Protein AF-A0A7Y1VA68-F1 (afdb_monomer)

Sequence (935 aa):
MNRLILCSLICCSFLTAQAKVLSIEILERDTIVQGRHWGPAGPYELLQGKVFFGTDPENDANVIITDLAFTPTDEDGLVRSSADIVILKPIDQRKSDLAMVEVSNRGGKFIPDIFLNGHGRLEDPNDTWAFGDGLLLRQGVTFIWVGWQFDLPEDTSLLRFHTPIAKYPEGAPITGLVRSDWTVDERTQNLKLGHHRQVGYPAYDPASNIHKLTKRVGRNTPRIEVDDRLWDFGRIEGDQIIQDEHWIHSEPGFEAGMIYELVYHAVDPPVVGLGLAAVRDIISYAKYDSTCLFSVSKGIAVGLSQTGRFLRHFLYQGFNIDESSRQAYDGMLIIIAGAGRGSFNHRFAQPSRDAHRYSAFFYPTDLFPFTGRRIEDKMLRIRGGLLDKAPNHQPKIFYVNTGYEYWGRAASLIHTSPDGAQDIPPLPNERIYHVASAQHYVPSFPPEEPYKADHHLYLGNPLQFKPNLRALFTALYDWVATNTTPPANRFPTITSGELTAIDGLSYPTMPGFERAKVIHEAYRADYGASFTDGIITKQPPRLRDAYVSLAPQVDQLGNEISGIRNVELLVPLASYIPYAIRRGFAGGNGELHLSKGTFIPLSKTPNANDARMAISDLYNDKNDYMLKVRNAAESLVADRFLLKEDIHRVSERASSYWSWIHGKKDILSSDPIEVMTFNIRYDNPKDGVSAWPNRKDFVVALIEGYDPDFLGLQEALHHQCRDVRRGIKGYRWIGVGREDGDKKGEFAPIFYQKKDWELLNSGHFWLSSTPEKPSVGWDAALERIATWGKFKHRDSDKEIFVFNTHFDHRGEQARLESIKLLREKIQSMTAETPFLLMGDFNFDTQSEPYLWITEPRNEFTIVDSKVISENIPQGPPGTFSGFVVTDNLPQRQIDHIFVDKDTQVLTFEIIAKSRDGRYPSDHFPVFTQIVPKWE

Mean predicted aligned error: 13.3 Å

Foldseek 3Di:
DDDDDDDDDPPPPPPPPPFQFPDWDFPDKAWAQNQDQQAPLGTKMKTWTKIKGWAQCPFPLRVLQFLSVQADHDPVNTFIKMKIKMKIFRPPLVLFAEEEEEAADLQHDCCQVQQQVADDDVVHRNPPRSRHNVPVVSNGYMYMYIALDAQHDPDPSGMHIGFAFGAHPPRHKDKDKDKAKDAALDWDFKDFRAFPRTFHFFFDPQVDPVKWKWKDLFLPDDTDTDPPVQKGAADDDPNDTGHGRRMMGGPVTDDFNMMMMMIGMGIGFTSLLVSLVRSQRVQVCLCPPPPDPNHHPAYEYEYAALGLLQVLVSLQSQSLQGSVRDGRHQEYERYANAQWHAQRRFTSGRSSQDDWRRGNRQHRINDDDREQDWDADPVVRDIDHSNPNPVPRDHQYEAEHELASLFTPLNVSHQAHQQRPFGRDHDPSYAYFYAWLAFRDADDPPQDPVQPPDPFKGFGQNDDQSQLVNLVVVQRCCCSVPVPDHFHHWDAGVVVVFKAAQVPADEWQAPPDDGQPGGDWDWPWAQDDCVSSRYRRDVVTDTDDTGDRIGTHADHQQIGDIGDYALCRQLPQWHRHHWDADDPGPGRGSGTDPRIIMIGGFACCDDPSTSHHHPVRRAVDVVRSLVSSLVRQVVCVVSSSGPPVCSVVSSVVSSCVVQVVVVFDDPDLPAWQKEKEEAQAAQDVVVPCLGCVNQLLVVLVVCQVSVGQKYWYWQYAPVSVVSSPVSRDQKDKDWAALQFRHHDHITRIMIGRNVFKDFPDKDKFWLAPGGPGRDDHDPAPHIWMKIKTWIATPRHRAIEIEITIAFGLPDLVSLQSSLVVVLVVCCVPQPPRWYKYWYQSNDFCVRPSNCVQQDDDPQWGKHWLCVQAPDNAEDECAWFQQFQQDPPDDNGHRTTMITTPQKHWHYKYFAPDDDPSTDSHRTTMIMTIISDNTD

Solvent-accessible surface area (backbone atoms only — not comparable to full-atom values): 48440 Å² total; per-residue (Å²): 141,85,88,83,88,81,86,80,83,79,76,81,75,80,77,77,78,88,38,55,54,76,50,72,50,75,76,44,77,42,58,26,46,85,52,48,66,28,69,88,20,37,31,33,32,40,37,34,34,38,37,34,34,41,48,49,49,85,38,84,63,40,61,81,32,25,57,42,86,36,35,76,53,51,98,87,54,24,34,62,35,37,22,32,34,40,36,40,31,39,68,52,50,93,41,26,53,37,31,42,34,40,47,38,51,92,20,42,83,62,59,38,51,48,55,17,60,16,82,47,53,76,90,43,55,60,40,62,45,16,45,42,77,30,61,49,47,38,67,12,44,25,38,37,39,46,20,41,51,62,48,61,55,98,51,93,85,40,32,39,20,49,63,49,58,23,28,44,83,98,70,39,77,37,71,49,71,45,74,33,71,45,68,28,67,57,70,38,44,58,48,63,43,18,58,88,76,33,54,34,72,48,47,46,67,77,87,48,85,77,50,46,47,28,38,26,64,47,88,86,48,74,76,40,77,52,64,74,90,55,45,49,66,7,36,67,59,90,98,40,82,43,86,34,51,43,25,34,22,20,90,89,36,48,58,47,18,30,33,40,38,37,34,34,41,27,58,49,35,50,32,47,21,52,27,58,49,50,61,29,32,55,43,34,25,25,53,69,38,92,83,41,94,70,42,22,79,40,28,30,41,37,16,52,37,68,22,10,7,42,52,47,38,37,38,44,74,23,45,36,36,40,83,85,73,42,64,25,41,48,25,35,45,30,28,50,28,34,27,25,29,42,26,48,56,25,62,72,46,52,65,78,46,59,53,35,77,72,43,45,77,84,52,76,10,47,49,85,49,44,24,59,58,73,45,66,40,79,88,80,70,45,72,40,19,24,43,68,63,30,76,91,40,70,41,38,35,39,42,37,31,30,36,17,20,23,43,50,31,21,28,40,33,43,39,31,38,61,77,54,81,43,72,43,79,76,52,94,52,45,39,46,39,28,36,32,25,20,28,67,55,67,50,70,77,76,76,58,77,96,27,57,78,49,102,64,34,30,63,42,16,56,59,78,56,48,58,36,51,42,21,46,49,52,38,50,48,39,28,63,76,71,65,43,84,55,72,76,72,28,58,56,35,52,90,79,65,31,31,35,51,70,90,72,50,58,62,47,57,47,73,94,66,76,82,72,89,67,66,23,66,41,49,52,62,44,33,44,86,50,39,86,69,22,34,60,77,34,81,81,51,50,77,53,68,60,40,44,46,33,33,69,26,38,35,67,56,37,30,44,73,46,34,49,67,48,52,62,69,72,54,60,64,42,25,36,32,16,53,30,67,33,70,92,50,68,36,52,61,61,35,70,40,86,61,32,6,23,26,32,65,45,45,65,50,82,46,97,70,33,69,38,75,15,46,59,76,76,31,91,46,70,67,55,42,52,53,50,39,49,54,41,41,52,51,32,34,75,64,49,46,28,43,77,87,48,45,60,61,56,46,54,51,53,49,52,51,55,21,57,76,71,75,35,60,68,62,52,86,71,49,59,48,34,39,32,28,33,46,54,52,50,79,38,81,85,52,56,82,68,13,46,93,72,23,52,68,51,43,27,51,52,50,54,75,66,64,43,47,34,35,26,37,16,42,34,30,61,66,53,52,51,52,42,49,66,61,35,76,64,51,48,72,48,62,40,7,34,64,67,68,52,65,41,54,44,20,18,28,41,34,34,35,54,86,52,42,39,80,78,46,72,51,69,36,25,44,36,96,54,32,92,44,71,37,62,10,87,58,28,82,52,51,27,37,37,17,39,35,36,32,29,35,72,62,60,74,48,56,39,37,41,36,16,23,37,48,43,81,71,10,65,64,23,37,40,53,33,48,52,52,50,50,53,50,48,59,74,70,38,72,88,45,37,48,40,38,30,26,40,50,63,47,35,85,86,34,69,44,45,50,58,55,49,45,78,45,90,94,65,32,40,35,52,40,69,79,60,24,74,36,83,65,41,61,54,73,21,27,56,45,78,56,56,79,60,93,80,59,33,70,56,33,28,60,51,48,33,29,45,68,73,40,45,24,56,38,30,35,33,52,83,64,65,59,95,84,34,51,54,26,36,34,37,35,39,38,34,29,34,27,58,57,77,134

Radius of gyration: 32.43 Å; Cα contacts (8 Å, |Δi|>4): 2324; chains: 1; bounding box: 91×82×95 Å

pLDDT: mean 92.03, std 11.43, range [28.41, 98.88]

Nearest PDB structures (foldseek):
  3mpr-assembly1_B  TM=9.170E-01  e=3.471E-31  Bacteroides thetaiotaomicron
  3mpr-assembly2_C  TM=9.017E-01  e=3.874E-31  Bacteroides thetaiotaomicron
  4c1r-assembly4_D  TM=9.034E-01  e=6.715E-31  Bacteroides thetaiotaomicron VPI-5482
  3mpr-assembly2_D  TM=8.991E-01  e=1.450E-30  Bacteroides thetaiotaomicron
  3mpr-assembly1_A  TM=9.048E-01  e=6.062E-30  Bacteroides thetaiotaomicron

Secondary structure (DSSP, 8-state):
------------------SSEEEEEEEEEEEGGGG---GGG--EEEEEEEEEEEE-TTSTTTTTSTTGGGS---TTS-EEEEEEEEEEEESSGGG--EEEEEE-GGG---HHHHHS---S-TTSTT-HHHHTT-TTGGGTPEEEEE---S---S-TTS--EEPPBPB-GGGPBPEEEEEEEEE-SS-EEEEESSSTTSPPPPPSSTT-TT-EEEEESSTTSPPEEPPGGG-EESEEETTEEEP-TTEEEEEEEEPTTPEEEEEEEEES-B-TTHHHHHHHHHHHHHHH-TT-TT--SEEEEEEETHHHHHHHHHHHTTTTB-TTS-BS-SEEEEES-TT---SSSSTT--TT---BTTBSTT-TTS-S--SSS-EEETTTTEEE-TTTT-TTSPPEEEEEEEHHHHHHH-GGGGSB-TTS-SB-PPPTTEEEEEETT--SS---SSPPGGGEEETTEES------HHHHHHHHHHHHHHHHH-PPPPPPB---TTTT-EE-GGG--PPP-TT----S-----EEEE--GGGGGT---SSSPEEEEEP---EE-B-TTS-B-SSB--HHHHS-SEEEES--B--S-SS-TTSBPTT--EEEEPPSS--TT--SPPHHHH-SSHHHHHHHHHHHHHHHHHTTSS-GGGHHHHHHHHHHHHHHHHT-----TTPPEEEEEEE-----GGGGGGSHHHHHHHHHHHHHHH--SEEEEESB-HHHHHHHHHHSTTEEEE--BTTTSSSSS-B--EEEETTTEEEEEEEEEESSS-TTSS---TT-SS--EEEEEEEEETTT--EEEEEEEE--SS-HHHHHHHHHHHHHHHHHHHTTS-EEEEEE-S--TTSHHHHHHHS-BTTB-EEEHHHHBSSPPBS-S-SB-TT---SS------EEEEEETT-EEEEEEE----BTTB-SSSBPPEEEEEE----

Structure (mmCIF, N/CA/C/O backbone):
data_AF-A0A7Y1VA68-F1
#
_entry.id   AF-A0A7Y1VA68-F1
#
loop_
_atom_site.group_PDB
_atom_site.id
_atom_site.type_symbol
_atom_site.label_atom_id
_atom_site.label_alt_id
_atom_site.label_comp_id
_atom_site.label_asym_id
_atom_site.label_entity_id
_atom_site.label_seq_id
_atom_site.pdbx_PDB_ins_code
_atom_site.Cartn_x
_atom_site.Cartn_y
_atom_site.Cartn_z
_atom_site.occupancy
_atom_site.B_iso_or_equiv
_atom_site.auth_seq_id
_atom_site.auth_comp_id
_atom_site.auth_asym_id
_atom_site.auth_atom_id
_atom_site.pdbx_PDB_model_num
ATOM 1 N N . MET A 1 1 ? 60.165 -52.183 3.871 1.00 42.47 1 MET A N 1
ATOM 2 C CA . MET A 1 1 ? 59.950 -51.322 2.687 1.00 42.47 1 MET A CA 1
ATOM 3 C C . MET A 1 1 ? 58.820 -51.926 1.885 1.00 42.47 1 MET A C 1
ATOM 5 O O . MET A 1 1 ? 58.987 -53.068 1.496 1.00 42.47 1 MET A O 1
ATOM 9 N N . ASN A 1 2 ? 57.691 -51.226 1.735 1.00 28.47 2 ASN A N 1
ATOM 10 C CA . ASN A 1 2 ? 56.782 -51.315 0.581 1.00 28.47 2 ASN A CA 1
ATOM 11 C C . ASN A 1 2 ? 55.599 -50.351 0.781 1.00 28.47 2 ASN A C 1
ATOM 13 O O . ASN A 1 2 ? 54.786 -50.527 1.683 1.00 28.47 2 ASN A O 1
ATOM 17 N N . ARG A 1 3 ? 55.548 -49.317 -0.067 1.00 34.25 3 ARG A N 1
ATOM 18 C CA . ARG A 1 3 ? 54.343 -48.549 -0.412 1.00 34.25 3 ARG A CA 1
ATOM 19 C C . ARG A 1 3 ? 53.626 -49.294 -1.542 1.00 34.25 3 ARG A C 1
ATOM 21 O O . ARG A 1 3 ? 54.324 -49.741 -2.445 1.00 34.25 3 ARG A O 1
ATOM 28 N N . LEU A 1 4 ? 52.292 -49.332 -1.542 1.00 30.92 4 LEU A N 1
ATOM 29 C CA . LEU A 1 4 ? 51.440 -49.390 -2.747 1.00 30.92 4 LEU A CA 1
ATOM 30 C C . LEU A 1 4 ? 49.980 -49.106 -2.335 1.00 30.92 4 LEU A C 1
ATOM 32 O O . LEU A 1 4 ? 49.409 -49.849 -1.547 1.00 30.92 4 LEU A O 1
ATOM 36 N N . ILE A 1 5 ? 49.523 -47.867 -2.556 1.00 32.62 5 ILE A N 1
ATOM 37 C CA . ILE A 1 5 ? 48.465 -47.464 -3.512 1.00 32.62 5 ILE A CA 1
ATOM 38 C C . ILE A 1 5 ? 47.108 -48.122 -3.215 1.00 32.62 5 ILE A C 1
ATOM 40 O O . ILE A 1 5 ? 46.845 -49.246 -3.628 1.00 32.62 5 ILE A O 1
ATOM 44 N N . LEU A 1 6 ? 46.231 -47.366 -2.544 1.00 29.30 6 LEU A N 1
ATOM 45 C CA . LEU A 1 6 ? 44.793 -47.621 -2.501 1.00 29.30 6 LEU A CA 1
ATOM 46 C C . LEU A 1 6 ? 44.133 -46.677 -3.518 1.00 29.30 6 LEU A C 1
ATOM 48 O O . LEU A 1 6 ? 44.261 -45.458 -3.407 1.00 29.30 6 LEU A O 1
ATOM 52 N N . CYS A 1 7 ? 43.488 -47.242 -4.537 1.00 29.25 7 CYS A N 1
ATOM 53 C CA . CYS A 1 7 ? 42.703 -46.507 -5.524 1.00 29.25 7 CYS A CA 1
ATOM 54 C C . CYS A 1 7 ? 41.463 -45.891 -4.863 1.00 29.25 7 CYS A C 1
ATOM 56 O O . CYS A 1 7 ? 40.561 -46.617 -4.447 1.00 29.25 7 CYS A O 1
ATOM 58 N N . SER A 1 8 ? 41.392 -44.562 -4.817 1.00 29.42 8 SER A N 1
ATOM 59 C CA . SER A 1 8 ? 40.152 -43.841 -4.528 1.00 29.42 8 SER A CA 1
ATOM 60 C C . SER A 1 8 ? 39.276 -43.835 -5.782 1.00 29.42 8 SER A C 1
ATOM 62 O O . SER A 1 8 ? 39.577 -43.136 -6.748 1.00 29.42 8 SER A O 1
ATOM 64 N N . LEU A 1 9 ? 38.196 -44.620 -5.774 1.00 29.31 9 LEU A N 1
ATOM 65 C CA . LEU A 1 9 ? 37.071 -44.417 -6.685 1.00 29.31 9 LEU A CA 1
ATOM 66 C C . LEU A 1 9 ? 36.399 -43.088 -6.317 1.00 29.31 9 LEU A C 1
ATOM 68 O O . LEU A 1 9 ? 35.719 -42.989 -5.298 1.00 29.31 9 LEU A O 1
ATOM 72 N N . ILE A 1 10 ? 36.592 -42.069 -7.151 1.00 32.19 10 ILE A N 1
ATOM 73 C CA . ILE A 1 10 ? 35.756 -40.870 -7.150 1.00 32.19 10 ILE A CA 1
ATOM 74 C C . ILE A 1 10 ? 34.463 -41.260 -7.870 1.00 32.19 10 ILE A C 1
ATOM 76 O O . ILE A 1 10 ? 34.390 -41.249 -9.097 1.00 32.19 10 ILE A O 1
ATOM 80 N N . CYS A 1 11 ? 33.445 -41.659 -7.108 1.00 28.41 11 CYS A N 1
ATOM 81 C CA . CYS A 1 11 ? 32.073 -41.601 -7.595 1.00 28.41 11 CYS A CA 1
ATOM 82 C C . CYS A 1 11 ? 31.684 -40.122 -7.667 1.00 28.41 11 CYS A C 1
ATOM 84 O O . CYS A 1 11 ? 31.348 -39.523 -6.648 1.00 28.41 11 CYS A O 1
ATOM 86 N N . CYS A 1 12 ? 31.736 -39.534 -8.862 1.00 31.61 12 CYS A N 1
ATOM 87 C CA . CYS A 1 12 ? 31.018 -38.298 -9.151 1.00 31.61 12 CYS A CA 1
ATOM 88 C C . CYS A 1 12 ? 29.518 -38.593 -9.065 1.00 31.61 12 CYS A C 1
ATOM 90 O O . CYS A 1 12 ? 28.886 -39.001 -10.037 1.00 31.61 12 CYS A O 1
ATOM 92 N N . SER A 1 13 ? 28.945 -38.431 -7.878 1.00 30.23 13 SER A N 1
ATOM 93 C CA . SER A 1 13 ? 27.511 -38.241 -7.729 1.00 30.23 13 SER A CA 1
ATOM 94 C C . SER A 1 13 ? 27.167 -36.877 -8.321 1.00 30.23 13 SER A C 1
ATOM 96 O O . SER A 1 13 ? 27.442 -35.850 -7.704 1.00 30.23 13 SER A O 1
ATOM 98 N N . PHE A 1 14 ? 26.595 -36.871 -9.526 1.00 32.62 14 PHE A N 1
ATOM 99 C CA . PHE A 1 14 ? 25.871 -35.720 -10.054 1.00 32.62 14 PHE A CA 1
ATOM 100 C C . PHE A 1 14 ? 24.686 -35.453 -9.120 1.00 32.62 14 PHE A C 1
ATOM 102 O O . PHE A 1 14 ? 23.647 -36.103 -9.211 1.00 32.62 14 PHE A O 1
ATOM 109 N N . LEU A 1 15 ? 24.868 -34.544 -8.164 1.00 33.50 15 LEU A N 1
ATOM 110 C CA . LEU A 1 15 ? 23.763 -33.948 -7.428 1.00 33.50 15 LEU A CA 1
ATOM 111 C C . LEU A 1 15 ? 23.043 -33.026 -8.410 1.00 33.50 15 LEU A C 1
ATOM 113 O O . LEU A 1 15 ? 23.493 -31.919 -8.681 1.00 33.50 15 LEU A O 1
ATOM 117 N N . THR A 1 16 ? 21.948 -33.505 -8.992 1.00 35.66 16 THR A N 1
ATOM 118 C CA . THR A 1 16 ? 21.009 -32.649 -9.715 1.00 35.66 16 THR A CA 1
ATOM 119 C C . THR A 1 16 ? 20.374 -31.699 -8.700 1.00 35.66 16 THR A C 1
ATOM 121 O O . THR A 1 16 ? 19.442 -32.091 -7.998 1.00 35.66 16 THR A O 1
ATOM 124 N N . ALA A 1 17 ? 20.895 -30.477 -8.574 1.00 38.28 17 ALA A N 1
ATOM 125 C CA . ALA A 1 17 ? 20.206 -29.404 -7.864 1.00 38.28 17 ALA A CA 1
ATOM 126 C C . ALA A 1 17 ? 18.922 -29.078 -8.648 1.00 38.28 17 ALA A C 1
ATOM 128 O O . ALA A 1 17 ? 18.972 -28.587 -9.773 1.00 38.28 17 ALA A O 1
ATOM 129 N N . GLN A 1 18 ? 17.772 -29.471 -8.095 1.00 51.03 18 GLN A N 1
ATOM 130 C CA . GLN A 1 18 ? 16.455 -29.466 -8.750 1.00 51.03 18 GLN A CA 1
ATOM 131 C C . GLN A 1 18 ? 15.566 -28.279 -8.320 1.00 51.03 18 GLN A C 1
ATOM 133 O O . GLN A 1 18 ? 14.351 -28.413 -8.156 1.00 51.03 18 GLN A O 1
ATOM 138 N N . ALA A 1 19 ? 16.150 -27.092 -8.185 1.00 52.78 19 ALA A N 1
ATOM 139 C CA . ALA A 1 19 ? 15.462 -25.798 -8.214 1.00 52.78 19 ALA A CA 1
ATOM 140 C C . ALA A 1 19 ? 16.491 -24.770 -8.711 1.00 52.78 19 ALA A C 1
ATOM 142 O O . ALA A 1 19 ? 17.591 -24.748 -8.174 1.00 52.78 19 ALA A O 1
ATOM 143 N N . LYS A 1 20 ? 16.214 -23.945 -9.734 1.00 75.31 20 LYS A N 1
ATOM 144 C CA . LYS A 1 20 ? 17.245 -23.089 -10.375 1.00 75.31 20 LYS A CA 1
ATOM 145 C C . LYS A 1 20 ? 17.707 -21.866 -9.544 1.00 75.31 20 LYS A C 1
ATOM 147 O O . LYS A 1 20 ? 18.245 -20.898 -10.083 1.00 75.31 20 LYS A O 1
ATOM 152 N N . VAL A 1 21 ? 17.588 -21.947 -8.214 1.00 94.81 21 VAL A N 1
ATOM 153 C CA . VAL A 1 21 ? 18.426 -21.219 -7.247 1.00 94.81 21 VAL A CA 1
ATOM 154 C C . VAL A 1 21 ? 19.739 -21.988 -7.090 1.00 94.81 21 VAL A C 1
ATOM 156 O O . VAL A 1 21 ? 19.753 -23.140 -6.679 1.00 94.81 21 VAL A O 1
ATOM 159 N N . LEU A 1 22 ? 20.854 -21.345 -7.412 1.00 94.75 22 LEU A N 1
ATOM 160 C CA . LEU A 1 22 ? 22.187 -21.951 -7.383 1.00 94.75 22 LEU A CA 1
ATOM 161 C C . LEU A 1 22 ? 22.808 -21.884 -5.995 1.00 94.75 22 LEU A C 1
ATOM 163 O O . LEU A 1 22 ? 23.483 -22.807 -5.548 1.00 94.75 22 LEU A O 1
ATOM 167 N N . SER A 1 23 ? 22.615 -20.743 -5.342 1.00 95.00 23 SER A N 1
ATOM 168 C CA . SER A 1 23 ? 23.127 -20.463 -4.014 1.00 95.00 23 SER A CA 1
ATOM 169 C C . SER A 1 23 ? 22.402 -19.264 -3.416 1.00 95.00 23 SER A C 1
ATOM 171 O O . SER A 1 23 ? 21.853 -18.409 -4.120 1.00 95.00 23 SER A O 1
ATOM 173 N N . ILE A 1 24 ? 22.420 -19.205 -2.088 1.00 96.75 24 ILE A N 1
ATOM 174 C CA . ILE A 1 24 ? 22.023 -18.032 -1.320 1.00 96.75 24 ILE A CA 1
ATOM 175 C C . ILE A 1 24 ? 23.200 -17.668 -0.426 1.00 96.75 24 ILE A C 1
ATOM 177 O O . ILE A 1 24 ? 23.672 -18.489 0.360 1.00 96.75 24 ILE A O 1
ATOM 181 N N . GLU A 1 25 ? 23.667 -16.436 -0.558 1.00 97.25 25 GLU A N 1
ATOM 182 C CA . GLU A 1 25 ? 24.686 -15.843 0.293 1.00 97.25 25 GLU A CA 1
ATOM 183 C C . GLU A 1 25 ? 23.988 -14.998 1.358 1.00 97.25 25 GLU A C 1
ATOM 185 O O . GLU A 1 25 ? 23.363 -13.986 1.040 1.00 97.25 25 GLU A O 1
ATOM 190 N N . ILE A 1 26 ? 24.070 -15.426 2.618 1.00 97.44 26 ILE A N 1
ATOM 191 C CA . ILE A 1 26 ? 23.564 -14.654 3.757 1.00 97.44 26 ILE A CA 1
ATOM 192 C C . ILE A 1 26 ? 24.669 -13.706 4.214 1.00 97.44 26 ILE A C 1
ATOM 194 O O . ILE A 1 26 ? 25.735 -14.158 4.631 1.00 97.44 26 ILE A O 1
ATOM 198 N N . LEU A 1 27 ? 24.401 -12.408 4.120 1.00 96.25 27 LEU A N 1
ATOM 199 C CA . LEU A 1 27 ? 25.328 -11.342 4.493 1.00 96.25 27 LEU A CA 1
ATOM 200 C C . LEU A 1 27 ? 25.128 -10.925 5.952 1.00 96.25 27 LEU A C 1
ATOM 202 O O . LEU A 1 27 ? 26.103 -10.725 6.671 1.00 96.25 27 LEU A O 1
ATOM 206 N N . GLU A 1 28 ? 23.872 -10.850 6.393 1.00 95.12 28 GLU A N 1
ATOM 207 C CA . GLU A 1 28 ? 23.491 -10.474 7.756 1.00 95.12 28 GLU A CA 1
ATOM 208 C C . GLU A 1 28 ? 22.447 -11.454 8.299 1.00 95.12 28 GLU A C 1
ATOM 210 O O . GLU A 1 28 ? 21.611 -11.991 7.559 1.00 95.12 28 GLU A O 1
ATOM 215 N N . ARG A 1 29 ? 22.538 -11.727 9.602 1.00 96.19 29 ARG A N 1
ATOM 216 C CA . ARG A 1 29 ? 21.688 -12.673 10.323 1.00 96.19 29 ARG A CA 1
ATOM 217 C C . ARG A 1 29 ? 21.504 -12.186 11.749 1.00 96.19 29 ARG A C 1
ATOM 219 O O . ARG A 1 29 ? 22.420 -12.306 12.561 1.00 96.19 29 ARG A O 1
ATOM 226 N N . ASP A 1 30 ? 20.292 -11.752 12.058 1.00 95.62 30 ASP A N 1
ATOM 227 C CA . ASP A 1 30 ? 19.971 -11.144 13.342 1.00 95.62 30 ASP A CA 1
ATOM 228 C C . ASP A 1 30 ? 18.718 -11.757 13.947 1.00 95.62 30 ASP A C 1
ATOM 230 O O . ASP A 1 30 ? 17.737 -12.045 13.265 1.00 95.62 30 ASP A O 1
ATOM 234 N N . THR A 1 31 ? 18.731 -11.950 15.263 1.00 96.12 31 THR A N 1
ATOM 235 C CA . THR A 1 31 ? 17.505 -12.278 15.995 1.00 96.12 31 THR A CA 1
ATOM 236 C C . THR A 1 31 ? 16.704 -10.998 16.195 1.00 96.12 31 THR A C 1
ATOM 238 O O . THR A 1 31 ? 17.247 -10.013 16.693 1.00 96.12 31 THR A O 1
ATOM 241 N N . ILE A 1 32 ? 15.416 -11.006 15.845 1.00 92.25 32 ILE A N 1
ATOM 242 C CA . ILE A 1 32 ? 14.604 -9.790 15.937 1.00 92.25 32 ILE A CA 1
ATOM 243 C C . ILE A 1 32 ? 14.119 -9.524 17.364 1.00 92.25 32 ILE A C 1
ATOM 245 O O . ILE A 1 32 ? 13.859 -10.456 18.132 1.00 92.25 32 ILE A O 1
ATOM 249 N N . VAL A 1 33 ? 13.954 -8.244 17.699 1.00 87.50 33 VAL A N 1
ATOM 250 C CA . VAL A 1 33 ? 13.398 -7.744 18.966 1.00 87.50 33 VAL A CA 1
ATOM 251 C C . VAL A 1 33 ? 14.018 -8.471 20.166 1.00 87.50 33 VAL A C 1
ATOM 253 O O . VAL A 1 33 ? 13.318 -9.010 21.022 1.00 87.50 33 VAL A O 1
ATOM 256 N N . GLN A 1 34 ? 15.350 -8.564 20.178 1.00 86.12 34 GLN A N 1
ATOM 257 C CA . GLN A 1 34 ? 16.145 -9.187 21.243 1.00 86.12 34 GLN A CA 1
ATOM 258 C C . GLN A 1 34 ? 15.700 -10.618 21.612 1.00 86.12 34 GLN A C 1
ATOM 260 O O . GLN A 1 34 ? 15.771 -11.030 22.768 1.00 86.12 34 GLN A O 1
ATOM 265 N N . GLY A 1 35 ? 15.210 -11.394 20.639 1.00 88.88 35 GLY A N 1
ATOM 266 C CA . GLY A 1 35 ? 14.766 -12.773 20.869 1.00 88.88 35 GLY A CA 1
ATOM 267 C C . GLY A 1 35 ? 13.363 -12.894 21.451 1.00 88.88 35 GLY A C 1
ATOM 268 O O . GLY A 1 35 ? 13.018 -13.944 21.995 1.00 88.88 35 GLY A O 1
ATOM 269 N N . ARG A 1 36 ? 12.531 -11.853 21.323 1.00 89.56 36 ARG A N 1
ATOM 270 C CA . ARG A 1 36 ? 11.121 -11.894 21.727 1.00 89.56 36 ARG A CA 1
ATOM 271 C C . ARG A 1 36 ? 10.410 -13.115 21.140 1.00 89.56 36 ARG A C 1
ATOM 273 O O . ARG A 1 36 ? 10.477 -13.392 19.944 1.00 89.56 36 ARG A O 1
ATOM 280 N N . HIS A 1 37 ? 9.660 -13.808 21.992 1.00 93.00 37 HIS A N 1
ATOM 281 C CA . HIS A 1 37 ? 8.816 -14.926 21.585 1.00 93.00 37 HIS A CA 1
ATOM 282 C C . HIS A 1 37 ? 7.481 -14.444 21.003 1.00 93.00 37 HIS A C 1
ATOM 284 O O . HIS A 1 37 ? 6.760 -13.666 21.631 1.00 93.00 37 HIS A O 1
ATOM 290 N N . TRP A 1 38 ? 7.106 -14.988 19.844 1.00 92.44 38 TRP A N 1
ATOM 291 C CA . TRP A 1 38 ? 5.837 -14.710 19.171 1.00 92.44 38 TRP A CA 1
ATOM 292 C C . TRP A 1 38 ? 4.893 -15.906 19.284 1.00 92.44 38 TRP A C 1
ATOM 294 O O . TRP A 1 38 ? 4.797 -16.749 18.393 1.00 92.44 38 TRP A O 1
ATOM 304 N N . GLY A 1 39 ? 4.195 -16.001 20.418 1.00 91.25 39 GLY A N 1
ATOM 305 C CA . GLY A 1 39 ? 3.275 -17.109 20.684 1.00 91.25 39 GLY A CA 1
ATOM 306 C C . GLY A 1 39 ? 3.947 -18.487 20.508 1.00 91.25 39 GLY A C 1
ATOM 307 O O . GLY A 1 39 ? 5.096 -18.661 20.922 1.00 91.25 39 GLY A O 1
ATOM 308 N N . PRO A 1 40 ? 3.270 -19.479 19.897 1.00 92.19 40 PRO A N 1
ATOM 309 C CA . PRO A 1 40 ? 3.811 -20.832 19.731 1.00 92.19 40 PRO A CA 1
ATOM 310 C C . PRO A 1 40 ? 4.926 -20.945 18.677 1.00 92.19 40 PRO A C 1
ATOM 312 O O . PRO A 1 40 ? 5.598 -21.981 18.629 1.00 92.19 40 PRO A O 1
ATOM 315 N N . ALA A 1 41 ? 5.119 -19.919 17.840 1.00 95.31 41 ALA A N 1
ATOM 316 C CA . ALA A 1 41 ? 6.168 -19.889 16.823 1.00 95.31 41 ALA A CA 1
ATOM 317 C C . ALA A 1 41 ? 7.564 -19.632 17.418 1.00 95.31 41 ALA A C 1
ATOM 319 O O . ALA A 1 41 ? 8.562 -20.028 16.822 1.00 95.31 41 ALA A O 1
ATOM 320 N N . GLY A 1 42 ? 7.632 -19.040 18.617 1.00 96.25 42 GLY A N 1
ATOM 321 C CA . GLY A 1 42 ? 8.891 -18.741 19.297 1.00 96.25 42 GLY A CA 1
ATOM 322 C C . GLY A 1 42 ? 9.603 -17.505 18.728 1.00 96.25 42 GLY A C 1
ATOM 323 O O . GLY A 1 42 ? 8.937 -16.619 18.183 1.00 96.25 42 GLY A O 1
ATOM 324 N N . PRO A 1 43 ? 10.928 -17.391 18.919 1.00 97.25 43 PRO A N 1
ATOM 325 C CA . PRO A 1 43 ? 11.717 -16.277 18.404 1.00 97.25 43 PRO A CA 1
ATOM 326 C C . PRO A 1 43 ? 11.922 -16.374 16.889 1.00 97.25 43 PRO A C 1
ATOM 328 O O . PRO A 1 43 ? 11.885 -17.460 16.302 1.00 97.25 43 PRO A O 1
ATOM 331 N N . TYR A 1 44 ? 12.162 -15.222 16.271 1.00 97.75 44 TYR A N 1
ATOM 332 C CA . TYR A 1 44 ? 12.385 -15.072 14.835 1.00 97.75 44 TYR A CA 1
ATOM 333 C C . TYR A 1 44 ? 13.775 -14.514 14.548 1.00 97.75 44 TYR A C 1
ATOM 335 O O . TYR A 1 44 ? 14.355 -13.800 15.366 1.00 97.75 44 TYR A O 1
ATOM 343 N N . GLU A 1 45 ? 14.265 -14.802 13.351 1.00 96.81 45 GLU A N 1
ATOM 344 C CA . GLU A 1 45 ? 15.479 -14.222 12.794 1.00 96.81 45 GLU A CA 1
ATOM 345 C C . GLU A 1 45 ? 15.214 -13.566 11.437 1.00 96.81 45 GLU A C 1
ATOM 347 O O . GLU A 1 45 ? 14.401 -14.053 10.643 1.00 96.81 45 GLU A O 1
ATOM 352 N N . LEU A 1 46 ? 15.909 -12.457 11.198 1.00 96.44 46 LEU A N 1
ATOM 353 C CA . LEU A 1 46 ? 15.971 -11.727 9.943 1.00 96.44 46 LEU A CA 1
ATOM 354 C C . LEU A 1 46 ? 17.278 -12.098 9.235 1.00 96.44 46 LEU A C 1
ATOM 356 O O . LEU A 1 46 ? 18.357 -11.995 9.813 1.00 96.44 46 LEU A O 1
ATOM 360 N N . LEU A 1 47 ? 17.171 -12.552 7.990 1.00 96.25 47 LEU A N 1
ATOM 361 C CA . LEU A 1 47 ? 18.292 -12.886 7.121 1.00 96.25 47 LEU A CA 1
ATOM 362 C C . LEU A 1 47 ? 18.294 -11.918 5.942 1.00 96.25 47 LEU A C 1
ATOM 364 O O . LEU A 1 47 ? 17.280 -11.793 5.253 1.00 96.25 47 LEU A O 1
ATOM 368 N N . GLN A 1 48 ? 19.425 -11.274 5.678 1.00 95.56 48 GLN A N 1
ATOM 369 C CA . GLN A 1 48 ? 19.597 -10.380 4.532 1.00 95.56 48 GLN A CA 1
ATOM 370 C C . GLN A 1 48 ? 20.766 -10.867 3.689 1.00 95.56 48 GLN A C 1
ATOM 372 O O . GLN A 1 48 ? 21.796 -11.296 4.214 1.00 95.56 48 GLN A O 1
ATOM 377 N N . GLY A 1 49 ? 20.612 -10.838 2.371 1.00 96.00 49 GLY A N 1
ATOM 378 C CA . GLY A 1 49 ? 21.644 -11.372 1.501 1.00 96.00 49 GLY A CA 1
ATOM 379 C C . GLY A 1 49 ? 21.323 -11.297 0.022 1.00 96.00 49 GLY A C 1
ATOM 380 O O . GLY A 1 49 ? 20.523 -10.473 -0.424 1.00 96.00 49 GLY A O 1
ATOM 381 N N . LYS A 1 50 ? 21.959 -12.190 -0.736 1.00 97.69 50 LYS A N 1
ATOM 382 C CA . LYS A 1 50 ? 21.797 -12.315 -2.184 1.00 97.69 50 LYS A CA 1
ATOM 383 C C . LYS A 1 50 ? 21.441 -13.738 -2.571 1.00 97.69 50 LYS A C 1
ATOM 385 O O . LYS A 1 50 ? 21.976 -14.699 -2.025 1.00 97.69 50 LYS A O 1
ATOM 390 N N . VAL A 1 51 ? 20.556 -13.869 -3.547 1.00 97.75 51 VAL A N 1
ATOM 391 C CA . VAL A 1 51 ? 20.234 -15.141 -4.196 1.00 97.75 51 VAL A CA 1
ATOM 392 C C . VAL A 1 51 ? 20.766 -15.129 -5.624 1.00 97.75 51 VAL A C 1
ATOM 394 O O . VAL A 1 51 ? 20.622 -14.136 -6.339 1.00 97.75 51 VAL A O 1
ATOM 397 N N . PHE A 1 52 ? 21.388 -16.231 -6.034 1.00 98.19 52 PHE A N 1
ATOM 398 C CA . PHE A 1 52 ? 21.923 -16.427 -7.378 1.00 98.19 52 PHE A CA 1
ATOM 399 C C . PHE A 1 52 ? 21.090 -17.471 -8.114 1.00 98.19 52 PHE A C 1
ATOM 401 O O . PHE A 1 52 ? 20.849 -18.561 -7.598 1.00 98.19 52 PHE A O 1
ATOM 408 N N . PHE A 1 53 ? 20.672 -17.143 -9.332 1.00 97.62 53 PHE A N 1
ATOM 409 C CA . PHE A 1 53 ? 19.845 -17.993 -10.183 1.00 97.62 53 PHE A CA 1
ATOM 410 C C . PHE A 1 53 ? 20.622 -18.430 -11.422 1.00 97.62 53 PHE A C 1
ATOM 412 O O . PHE A 1 53 ? 21.475 -17.694 -11.928 1.00 97.62 53 PHE A O 1
ATOM 419 N N . GLY A 1 54 ? 20.304 -19.616 -11.932 1.00 97.00 54 GLY A N 1
ATOM 420 C CA . GLY A 1 54 ? 20.815 -20.108 -13.206 1.00 97.00 54 GLY A CA 1
ATOM 421 C C . GLY A 1 54 ? 19.659 -20.615 -14.038 1.00 97.00 54 GLY A C 1
ATOM 422 O O . GLY A 1 54 ? 19.194 -21.712 -13.795 1.00 97.00 54 GLY A O 1
ATOM 423 N N . THR A 1 55 ? 19.193 -19.822 -14.996 1.00 97.00 55 THR A N 1
ATOM 424 C CA . THR A 1 55 ? 18.002 -20.116 -15.800 1.00 97.00 55 THR A CA 1
ATOM 425 C C . THR A 1 55 ? 18.410 -20.835 -17.078 1.00 97.00 55 THR A C 1
ATOM 427 O O . THR A 1 55 ? 19.139 -20.265 -17.883 1.00 97.00 55 THR A O 1
ATOM 430 N N . ASP A 1 56 ? 17.940 -22.065 -17.293 1.00 96.00 56 ASP A N 1
ATOM 431 C CA . ASP A 1 56 ? 18.179 -22.741 -18.582 1.00 96.00 56 ASP A CA 1
ATOM 432 C C . ASP A 1 56 ? 17.177 -22.235 -19.648 1.00 96.00 56 ASP A C 1
ATOM 434 O O . ASP A 1 56 ? 15.962 -22.293 -19.397 1.00 96.00 56 ASP A O 1
ATOM 438 N N . PRO A 1 57 ? 17.671 -21.692 -20.781 1.00 95.69 57 PRO A N 1
ATOM 439 C CA . PRO A 1 57 ? 16.865 -21.018 -21.799 1.00 95.69 57 PRO A CA 1
ATOM 440 C C . PRO A 1 57 ? 16.001 -21.964 -22.643 1.00 95.69 57 PRO A C 1
ATOM 442 O O . PRO A 1 57 ? 15.019 -21.510 -23.226 1.00 95.69 57 PRO A O 1
ATOM 445 N N . GLU A 1 58 ? 16.328 -23.256 -22.679 1.00 95.44 58 GLU A N 1
ATOM 446 C CA . GLU A 1 58 ? 15.629 -24.270 -23.477 1.00 95.44 58 GLU A CA 1
ATOM 447 C C . GLU A 1 58 ? 14.508 -24.962 -22.685 1.00 95.44 58 GLU A C 1
ATOM 449 O O . GLU A 1 58 ? 13.722 -25.728 -23.241 1.00 95.44 58 GLU A O 1
ATOM 454 N N . ASN A 1 59 ? 14.401 -24.701 -21.378 1.00 95.81 59 ASN A N 1
ATOM 455 C CA . ASN A 1 59 ? 13.344 -25.273 -20.553 1.00 95.81 59 ASN A CA 1
ATOM 456 C C . ASN A 1 59 ? 11.960 -24.722 -20.928 1.00 95.81 59 ASN A C 1
ATOM 458 O O . ASN A 1 59 ? 11.760 -23.506 -20.957 1.00 95.81 59 ASN A O 1
ATOM 462 N N . ASP A 1 60 ? 10.969 -25.606 -21.070 1.00 94.69 60 ASP A N 1
ATOM 463 C CA . ASP A 1 60 ? 9.577 -25.253 -21.390 1.00 94.69 60 ASP A CA 1
ATOM 464 C C . ASP A 1 60 ? 8.963 -24.191 -20.455 1.00 94.69 60 ASP A C 1
ATOM 466 O O . ASP A 1 60 ? 8.122 -23.396 -20.881 1.00 94.69 60 ASP A O 1
ATOM 470 N N . ALA A 1 61 ? 9.377 -24.133 -19.183 1.00 94.75 61 ALA A N 1
ATOM 471 C CA . ALA A 1 61 ? 8.901 -23.129 -18.230 1.00 94.75 61 ALA A CA 1
ATOM 472 C C . ALA A 1 61 ? 9.505 -21.728 -18.462 1.00 94.75 61 ALA A C 1
ATOM 474 O O . ALA A 1 61 ? 9.002 -20.746 -17.915 1.00 94.75 61 ALA A O 1
ATOM 475 N N . ASN A 1 62 ? 10.573 -21.622 -19.259 1.00 96.81 62 ASN A N 1
ATOM 476 C CA . ASN A 1 62 ? 11.351 -20.400 -19.467 1.00 96.81 62 ASN A CA 1
ATOM 477 C C . ASN A 1 62 ? 11.329 -19.879 -20.900 1.00 96.81 62 ASN A C 1
ATOM 479 O O . ASN A 1 62 ? 11.555 -18.687 -21.082 1.00 96.81 62 ASN A O 1
ATOM 483 N N . VAL A 1 63 ? 11.009 -20.702 -21.906 1.00 95.25 63 VAL A N 1
ATOM 484 C CA . VAL A 1 63 ? 10.964 -20.271 -23.322 1.00 95.25 63 VAL A CA 1
ATOM 485 C C . VAL A 1 63 ? 10.019 -19.087 -23.579 1.00 95.25 63 VAL A C 1
ATOM 487 O O . VAL A 1 63 ? 10.123 -18.404 -24.593 1.00 95.25 63 VAL A O 1
ATOM 490 N N . ILE A 1 64 ? 9.087 -18.818 -22.657 1.00 96.00 64 ILE A N 1
ATOM 491 C CA . ILE A 1 64 ? 8.190 -17.655 -22.700 1.00 96.00 64 ILE A CA 1
ATOM 492 C C . ILE A 1 64 ? 8.880 -16.333 -22.316 1.00 96.00 64 ILE A C 1
ATOM 494 O O . ILE A 1 64 ? 8.299 -15.260 -22.495 1.00 96.00 64 ILE A O 1
ATOM 498 N N . ILE A 1 65 ? 10.080 -16.377 -21.735 1.00 98.00 65 ILE A N 1
ATOM 499 C CA . ILE A 1 65 ? 10.851 -15.200 -21.327 1.00 98.00 65 ILE A CA 1
ATOM 500 C C . ILE A 1 65 ? 11.445 -14.557 -22.579 1.00 98.00 65 ILE A C 1
ATOM 502 O O . ILE A 1 65 ? 12.287 -15.131 -23.268 1.00 98.00 65 ILE A O 1
ATOM 506 N N . THR A 1 66 ? 10.997 -13.336 -22.858 1.00 97.81 66 THR A N 1
ATOM 507 C CA . THR A 1 66 ? 11.437 -12.565 -24.021 1.00 97.81 66 THR A CA 1
ATOM 508 C C . THR A 1 66 ? 12.939 -12.326 -23.941 1.00 97.81 66 THR A C 1
ATOM 510 O O . THR A 1 66 ? 13.450 -11.958 -22.886 1.00 97.81 66 THR A O 1
ATOM 513 N N . ASP A 1 67 ? 13.623 -12.502 -25.069 1.00 97.06 67 ASP A N 1
ATOM 514 C CA . ASP A 1 67 ? 15.064 -12.303 -25.246 1.00 97.06 67 ASP A CA 1
ATOM 515 C C . ASP A 1 67 ? 15.993 -13.269 -24.483 1.00 97.06 67 ASP A C 1
ATOM 517 O O . ASP A 1 67 ? 17.213 -13.180 -24.627 1.00 97.06 67 ASP A O 1
ATOM 521 N N . LEU A 1 68 ? 15.458 -14.254 -23.750 1.00 96.50 68 LEU A N 1
ATOM 522 C CA . LEU A 1 68 ? 16.281 -15.204 -22.994 1.00 96.50 68 LEU A CA 1
ATOM 523 C C . LEU A 1 68 ? 17.218 -16.024 -23.896 1.00 96.50 68 LEU A C 1
ATOM 525 O O . LEU A 1 68 ? 18.398 -16.158 -23.588 1.00 96.50 68 LEU A O 1
ATOM 529 N N . ALA A 1 69 ? 16.727 -16.486 -25.049 1.00 94.25 69 ALA A N 1
ATOM 530 C CA . ALA A 1 69 ? 17.515 -17.241 -26.030 1.00 94.25 69 ALA A CA 1
ATOM 531 C C . ALA A 1 69 ? 18.669 -16.434 -26.667 1.00 94.25 69 ALA A C 1
ATOM 533 O O . ALA A 1 69 ? 19.566 -17.002 -27.282 1.00 94.25 69 ALA A O 1
ATOM 534 N N . PHE A 1 70 ? 18.658 -15.105 -26.528 1.00 95.06 70 PHE A N 1
ATOM 535 C CA . PHE A 1 70 ? 19.724 -14.211 -26.991 1.00 95.06 70 PHE A CA 1
ATOM 536 C C . PHE A 1 70 ? 20.712 -13.863 -25.868 1.00 95.06 70 PHE A C 1
ATOM 538 O O . PHE A 1 70 ? 21.481 -12.912 -25.974 1.00 95.06 70 PHE A O 1
ATOM 545 N N . THR A 1 71 ? 20.678 -14.577 -24.747 1.00 93.94 71 THR A N 1
ATOM 546 C CA . THR A 1 71 ? 21.509 -14.255 -23.586 1.00 93.94 71 THR A CA 1
ATOM 547 C C . THR A 1 71 ? 22.644 -15.264 -23.456 1.00 93.94 71 THR A C 1
ATOM 549 O O . THR A 1 71 ? 22.383 -16.463 -23.541 1.00 93.94 71 THR A O 1
ATOM 552 N N . PRO A 1 72 ? 23.900 -14.821 -23.245 1.00 89.88 72 PRO A N 1
ATOM 553 C CA . PRO A 1 72 ? 25.013 -15.738 -23.044 1.00 89.88 72 PRO A CA 1
ATOM 554 C C . PRO A 1 72 ? 24.751 -16.705 -21.888 1.00 89.88 72 PRO A C 1
ATOM 556 O O . PRO A 1 72 ? 24.387 -16.289 -20.785 1.00 89.88 72 PRO A O 1
ATOM 559 N N . THR A 1 73 ? 24.972 -17.988 -22.151 1.00 92.81 73 THR A N 1
ATOM 560 C CA . THR A 1 73 ? 24.997 -19.039 -21.136 1.00 92.81 73 THR A CA 1
ATOM 561 C C . THR A 1 73 ? 26.428 -19.297 -20.691 1.00 92.81 73 THR A C 1
ATOM 563 O O . THR A 1 73 ? 27.380 -19.023 -21.425 1.00 92.81 73 THR A O 1
ATOM 566 N N . ASP A 1 74 ? 26.592 -19.854 -19.502 1.00 92.88 74 ASP A N 1
ATOM 567 C CA . ASP A 1 74 ? 27.892 -20.319 -19.032 1.00 92.88 74 ASP A CA 1
ATOM 568 C C . ASP A 1 74 ? 28.177 -21.790 -19.391 1.00 92.88 74 ASP A C 1
ATOM 570 O O . ASP A 1 74 ? 27.511 -22.368 -20.251 1.00 92.88 74 ASP A O 1
ATOM 574 N N . GLU A 1 75 ? 29.195 -22.385 -18.758 1.00 93.31 75 GLU A N 1
ATOM 575 C CA . GLU A 1 75 ? 29.644 -23.765 -19.005 1.00 93.31 75 GLU A CA 1
ATOM 576 C C . GLU A 1 75 ? 28.566 -24.823 -18.706 1.00 93.31 75 GLU A C 1
ATOM 578 O O . GLU A 1 75 ? 28.580 -25.891 -19.319 1.00 93.31 75 GLU A O 1
ATOM 583 N N . ASP A 1 76 ? 27.606 -24.509 -17.826 1.00 90.75 76 ASP A N 1
ATOM 584 C CA . ASP A 1 76 ? 26.471 -25.375 -17.488 1.00 90.75 76 ASP A CA 1
ATOM 585 C C . ASP A 1 76 ? 25.274 -25.171 -18.440 1.00 90.75 76 ASP A C 1
ATOM 587 O O . ASP A 1 76 ? 24.233 -25.811 -18.282 1.00 90.75 76 ASP A O 1
ATOM 591 N N . GLY A 1 77 ? 25.386 -24.262 -19.416 1.00 93.50 77 GLY A N 1
ATOM 592 C CA . GLY A 1 77 ? 24.282 -23.880 -20.297 1.00 93.50 77 GLY A CA 1
ATOM 593 C C . GLY A 1 77 ? 23.244 -22.978 -19.620 1.00 93.50 77 GLY A C 1
ATOM 594 O O . GLY A 1 77 ? 22.117 -22.877 -20.102 1.00 93.50 77 GLY A O 1
ATOM 595 N N . LEU A 1 78 ? 23.596 -22.311 -18.513 1.00 95.69 78 LEU A N 1
ATOM 596 C CA . LEU A 1 78 ? 22.668 -21.504 -17.721 1.00 95.69 78 LEU A CA 1
ATOM 597 C C . LEU A 1 78 ? 22.889 -20.004 -17.928 1.00 95.69 78 LEU A C 1
ATOM 599 O O . LEU A 1 78 ? 24.015 -19.508 -17.954 1.00 95.69 78 LEU A O 1
ATOM 603 N N . VAL A 1 79 ? 21.790 -19.254 -17.994 1.00 96.94 79 VAL A N 1
ATOM 604 C CA . VAL A 1 79 ? 21.791 -17.791 -17.919 1.00 96.94 79 VAL A CA 1
ATOM 605 C C . VAL A 1 79 ? 21.826 -17.375 -16.449 1.00 96.94 79 VAL A C 1
ATOM 607 O O . VAL A 1 79 ? 20.900 -17.670 -15.690 1.00 96.94 79 VAL A O 1
ATOM 610 N N . ARG A 1 80 ? 22.897 -16.694 -16.027 1.00 96.38 80 ARG A N 1
ATOM 611 C CA . ARG A 1 80 ? 23.086 -16.275 -14.629 1.00 96.38 80 ARG A CA 1
ATOM 612 C C . ARG A 1 80 ? 22.413 -14.926 -14.346 1.00 96.38 80 ARG A C 1
ATOM 614 O O . ARG A 1 80 ? 22.544 -13.976 -15.116 1.00 96.38 80 ARG A O 1
ATOM 621 N N . SER A 1 81 ? 21.742 -14.832 -13.202 1.00 97.75 81 SER A N 1
ATOM 622 C CA . SER A 1 81 ? 21.165 -13.595 -12.654 1.00 97.75 81 SER A CA 1
ATOM 623 C C . SER A 1 81 ? 21.202 -13.623 -11.125 1.00 97.75 81 SER A C 1
ATOM 625 O O . SER A 1 81 ? 21.411 -14.680 -10.529 1.00 97.75 81 SER A O 1
ATOM 627 N N . SER A 1 82 ? 20.979 -12.490 -10.463 1.00 98.19 82 SER A N 1
ATOM 628 C CA . SER A 1 82 ? 20.909 -12.441 -8.996 1.00 98.19 82 SER A CA 1
ATOM 629 C C . SER A 1 82 ? 19.880 -11.438 -8.487 1.00 98.19 82 SER A C 1
ATOM 631 O O . SER A 1 82 ? 19.409 -10.580 -9.231 1.00 98.19 82 SER A O 1
ATOM 633 N N . ALA A 1 83 ? 19.508 -11.554 -7.215 1.00 97.75 83 ALA A N 1
ATOM 634 C CA . ALA A 1 83 ? 18.607 -10.621 -6.550 1.00 97.75 83 ALA A CA 1
ATOM 635 C C . ALA A 1 83 ? 19.024 -10.376 -5.105 1.00 97.75 83 ALA A C 1
ATOM 637 O O . ALA A 1 83 ? 19.549 -11.280 -4.448 1.00 97.75 83 ALA A O 1
ATOM 638 N N . ASP A 1 84 ? 18.703 -9.191 -4.594 1.00 97.25 84 ASP A N 1
ATOM 639 C CA . ASP A 1 84 ? 18.680 -8.963 -3.153 1.00 97.25 84 ASP A CA 1
ATOM 640 C C . ASP A 1 84 ? 17.524 -9.757 -2.528 1.00 97.25 84 ASP A C 1
ATOM 642 O O . ASP A 1 84 ? 16.428 -9.840 -3.099 1.00 97.25 84 ASP A O 1
ATOM 646 N N . ILE A 1 85 ? 17.753 -10.339 -1.352 1.00 96.56 85 ILE A N 1
ATOM 647 C CA . ILE A 1 85 ? 16.749 -11.121 -0.628 1.00 96.56 85 ILE A CA 1
ATOM 648 C C . ILE A 1 85 ? 16.742 -10.769 0.859 1.00 96.56 85 ILE A C 1
ATOM 650 O O . ILE A 1 85 ? 17.788 -10.587 1.484 1.00 96.56 85 ILE A O 1
ATOM 654 N N . VAL A 1 86 ? 15.539 -10.694 1.425 1.00 96.69 86 VAL A N 1
ATOM 655 C CA . VAL A 1 86 ? 15.303 -10.565 2.865 1.00 96.69 86 VAL A CA 1
ATOM 656 C C . VAL A 1 86 ? 14.334 -11.659 3.286 1.00 96.69 86 VAL A C 1
ATOM 658 O O . VAL A 1 86 ? 13.310 -11.868 2.632 1.00 96.69 86 VAL A O 1
ATOM 661 N N . ILE A 1 87 ? 14.649 -12.367 4.365 1.00 97.31 87 ILE A N 1
ATOM 662 C CA . ILE A 1 87 ? 13.829 -13.455 4.898 1.00 97.31 87 ILE A CA 1
ATOM 663 C C . ILE A 1 87 ? 13.618 -13.216 6.386 1.00 97.31 87 ILE A C 1
ATOM 665 O O . ILE A 1 87 ? 14.580 -13.038 7.122 1.00 97.31 87 ILE A O 1
ATOM 669 N N . LEU A 1 88 ? 12.370 -13.258 6.837 1.00 97.12 88 LEU A N 1
ATOM 670 C CA . LEU A 1 88 ? 12.022 -13.234 8.256 1.00 97.12 88 LEU A CA 1
ATOM 671 C C . LEU A 1 88 ? 11.338 -14.554 8.603 1.00 97.12 88 LEU A C 1
ATOM 673 O O . LEU A 1 88 ? 10.258 -14.838 8.087 1.00 97.12 88 LEU A O 1
ATOM 677 N N . LYS A 1 89 ? 11.956 -15.372 9.456 1.00 97.56 89 LYS A N 1
ATOM 678 C CA . LYS A 1 89 ? 11.475 -16.731 9.760 1.00 97.56 89 LYS A CA 1
ATOM 679 C C . LYS A 1 89 ? 11.604 -17.091 11.241 1.00 97.56 89 LYS A C 1
ATOM 681 O O . LYS A 1 89 ? 12.461 -16.526 11.923 1.00 97.56 89 LYS A O 1
ATOM 686 N N . PRO A 1 90 ? 10.814 -18.057 11.749 1.00 97.94 90 PRO A N 1
ATOM 687 C CA . PRO A 1 90 ? 11.077 -18.653 13.053 1.00 97.94 90 PRO A CA 1
ATOM 688 C C . PRO A 1 90 ? 12.490 -19.245 13.113 1.00 97.94 90 PRO A C 1
ATOM 690 O O . PRO A 1 90 ? 12.943 -19.884 12.159 1.00 97.94 90 PRO A O 1
ATOM 693 N N . ILE A 1 91 ? 13.161 -19.100 14.258 1.00 97.38 91 ILE A N 1
ATOM 694 C CA . ILE A 1 91 ? 14.460 -19.753 14.490 1.00 97.38 91 ILE A CA 1
ATOM 695 C C . ILE A 1 91 ? 14.290 -21.280 14.450 1.00 97.38 91 ILE A C 1
ATOM 697 O O . ILE A 1 91 ? 15.062 -21.987 13.800 1.00 97.38 91 ILE A O 1
ATOM 701 N N . ASP A 1 92 ? 13.244 -21.804 15.099 1.00 95.94 92 ASP A N 1
ATOM 702 C CA . ASP A 1 92 ? 12.861 -23.210 14.959 1.00 95.94 92 ASP A CA 1
ATOM 703 C C . ASP A 1 92 ? 12.048 -23.409 13.675 1.00 95.94 92 ASP A C 1
ATOM 705 O O . ASP A 1 92 ? 10.831 -23.218 13.660 1.00 95.94 92 ASP A O 1
ATOM 709 N N . GLN A 1 93 ? 12.711 -23.844 12.599 1.00 92.12 93 GLN A N 1
ATOM 710 C CA . GLN A 1 93 ? 12.073 -24.017 11.289 1.00 92.12 93 GLN A CA 1
ATOM 711 C C . GLN A 1 93 ? 10.871 -24.972 11.313 1.00 92.12 93 GLN A C 1
ATOM 713 O O . GLN A 1 93 ? 9.956 -24.820 10.514 1.00 92.12 93 GLN A O 1
ATOM 718 N N . ARG A 1 94 ? 10.797 -25.909 12.270 1.00 93.38 94 ARG A N 1
ATOM 719 C CA . ARG A 1 94 ? 9.650 -26.828 12.410 1.00 93.38 94 ARG A CA 1
ATOM 720 C C . ARG A 1 94 ? 8.351 -26.103 12.777 1.00 93.38 94 ARG A C 1
ATOM 722 O O . ARG A 1 94 ? 7.286 -26.714 12.764 1.00 93.38 94 ARG A O 1
ATOM 729 N N . LYS A 1 95 ? 8.438 -24.827 13.162 1.00 94.06 95 LYS A N 1
ATOM 730 C CA . LYS A 1 95 ? 7.305 -23.943 13.454 1.00 94.06 95 LYS A CA 1
ATOM 731 C C . LYS A 1 95 ? 6.810 -23.175 12.231 1.00 94.06 95 LYS A C 1
ATOM 733 O O . LYS A 1 95 ? 5.826 -22.455 12.364 1.00 94.06 95 LYS A O 1
ATOM 738 N N . SER A 1 96 ? 7.453 -23.329 11.073 1.00 93.75 96 SER A N 1
ATOM 739 C CA . SER A 1 96 ? 7.029 -22.708 9.823 1.00 93.75 96 SER A CA 1
ATOM 740 C C . SER A 1 96 ? 6.685 -23.759 8.779 1.00 93.75 96 SER A C 1
ATOM 742 O O . SER A 1 96 ? 7.515 -24.583 8.415 1.00 93.75 96 SER A O 1
ATOM 744 N N . ASP A 1 97 ? 5.449 -23.714 8.290 1.00 95.31 97 ASP A N 1
ATOM 745 C CA . ASP A 1 97 ? 4.968 -24.588 7.210 1.00 95.31 97 ASP A CA 1
ATOM 746 C C . ASP A 1 97 ? 4.550 -23.794 5.959 1.00 95.31 97 ASP A C 1
ATOM 748 O O . ASP A 1 97 ? 4.348 -24.356 4.883 1.00 95.31 97 ASP A O 1
ATOM 752 N N . LEU A 1 98 ? 4.442 -22.467 6.085 1.00 97.75 98 LEU A N 1
ATOM 753 C CA . LEU A 1 98 ? 3.960 -21.577 5.037 1.00 97.75 98 LEU A CA 1
ATOM 754 C C . LEU A 1 98 ? 4.847 -20.339 4.916 1.00 97.75 98 LEU A C 1
ATOM 756 O O . LEU A 1 98 ? 5.123 -19.665 5.912 1.00 97.75 98 LEU A O 1
ATOM 760 N N . ALA A 1 99 ? 5.221 -20.013 3.678 1.00 98.38 99 ALA A N 1
ATOM 761 C CA . ALA A 1 99 ? 5.867 -18.754 3.338 1.00 98.38 99 ALA A CA 1
ATOM 762 C C . ALA A 1 99 ? 4.889 -17.776 2.673 1.00 98.38 99 ALA A C 1
ATOM 764 O O . ALA A 1 99 ? 4.155 -18.130 1.747 1.00 98.38 99 ALA A O 1
ATOM 765 N N . MET A 1 100 ? 4.922 -16.526 3.120 1.00 98.38 100 MET A N 1
ATOM 766 C CA . MET A 1 100 ? 4.343 -15.379 2.439 1.00 98.38 100 MET A CA 1
ATOM 767 C C . MET A 1 100 ? 5.450 -14.689 1.638 1.00 98.38 100 MET A C 1
ATOM 769 O O . MET A 1 100 ? 6.370 -14.109 2.212 1.00 98.38 100 MET A O 1
ATOM 773 N N . VAL A 1 101 ? 5.364 -14.754 0.311 1.00 98.50 101 VAL A N 1
ATOM 774 C CA . VAL A 1 101 ? 6.309 -14.081 -0.585 1.00 98.50 101 VAL A CA 1
ATOM 775 C C . VAL A 1 101 ? 5.699 -12.766 -1.038 1.00 98.50 101 VAL A C 1
ATOM 777 O O . VAL A 1 101 ? 4.732 -12.752 -1.804 1.00 98.50 101 VAL A O 1
ATOM 780 N N . GLU A 1 102 ? 6.250 -11.654 -0.566 1.00 96.75 102 GLU A N 1
ATOM 781 C CA . GLU A 1 102 ? 5.892 -10.343 -1.092 1.00 96.75 102 GLU A CA 1
ATOM 782 C C . GLU A 1 102 ? 6.687 -10.085 -2.363 1.00 96.75 102 GLU A C 1
ATOM 784 O O . GLU A 1 102 ? 7.918 -10.042 -2.367 1.00 96.75 102 GLU A O 1
ATOM 789 N N . VAL A 1 103 ? 5.965 -9.852 -3.455 1.00 96.12 103 VAL A N 1
ATOM 790 C CA . VAL A 1 103 ? 6.578 -9.283 -4.648 1.00 96.12 103 VAL A CA 1
ATOM 791 C C . VAL A 1 103 ? 6.774 -7.793 -4.365 1.00 96.12 103 VAL A C 1
ATOM 793 O O . VAL A 1 103 ? 5.811 -7.016 -4.393 1.00 96.12 103 VAL A O 1
ATOM 796 N N . SER A 1 104 ? 8.013 -7.413 -4.040 1.00 93.19 104 SER A N 1
ATOM 797 C CA . SER A 1 104 ? 8.386 -6.071 -3.576 1.00 93.19 104 SER A CA 1
ATOM 798 C C . SER A 1 104 ? 7.993 -4.984 -4.569 1.00 93.19 104 SER A C 1
ATOM 800 O O . SER A 1 104 ? 8.511 -4.914 -5.684 1.00 93.19 104 SER A O 1
ATOM 802 N N . ASN A 1 105 ? 7.078 -4.097 -4.183 1.00 92.38 105 ASN A N 1
ATOM 803 C CA . ASN A 1 105 ? 6.636 -3.009 -5.053 1.00 92.38 105 ASN A CA 1
ATOM 804 C C . ASN A 1 105 ? 7.746 -1.957 -5.174 1.00 92.38 105 ASN A C 1
ATOM 806 O O . ASN A 1 105 ? 8.043 -1.255 -4.208 1.00 92.38 105 ASN A O 1
ATOM 810 N N . ARG A 1 106 ? 8.370 -1.871 -6.358 1.00 92.25 106 ARG A N 1
ATOM 811 C CA . ARG A 1 106 ? 9.527 -1.000 -6.640 1.00 92.25 106 ARG A CA 1
ATOM 812 C C . ARG A 1 106 ? 10.664 -1.151 -5.614 1.00 92.25 106 ARG A C 1
ATOM 814 O O . ARG A 1 106 ? 11.278 -0.164 -5.230 1.00 92.25 106 ARG A O 1
ATOM 821 N N . GLY A 1 107 ? 10.901 -2.381 -5.152 1.00 91.31 107 GLY A N 1
ATOM 822 C CA . GLY A 1 107 ? 11.943 -2.718 -4.173 1.00 91.31 107 GLY A CA 1
ATOM 823 C C . GLY A 1 107 ? 11.587 -2.455 -2.702 1.00 91.31 107 GLY A C 1
ATOM 824 O O . GLY A 1 107 ? 12.344 -2.865 -1.825 1.00 91.31 107 GLY A O 1
ATOM 825 N N . GLY A 1 108 ? 10.438 -1.829 -2.420 1.00 91.88 108 GLY A N 1
ATOM 826 C CA . GLY A 1 108 ? 9.945 -1.599 -1.058 1.00 91.88 108 GLY A CA 1
ATOM 827 C C . GLY A 1 108 ? 9.346 -2.847 -0.393 1.00 91.88 108 GLY A C 1
ATOM 828 O O . GLY A 1 108 ? 9.268 -3.918 -1.005 1.00 91.88 108 GLY A O 1
ATOM 829 N N . LYS A 1 109 ? 8.916 -2.688 0.867 1.00 91.69 109 LYS A N 1
ATOM 830 C CA . LYS A 1 109 ? 8.322 -3.746 1.702 1.00 91.69 109 LYS A CA 1
ATOM 831 C C . LYS A 1 109 ? 7.063 -3.218 2.394 1.00 91.69 109 LYS A C 1
ATOM 833 O O . LYS A 1 109 ? 7.161 -2.278 3.177 1.00 91.69 109 LYS A O 1
ATOM 838 N N . PHE A 1 110 ? 5.889 -3.780 2.108 1.00 91.44 110 PHE A N 1
ATOM 839 C CA . PHE A 1 110 ? 4.614 -3.309 2.682 1.00 91.44 110 PHE A CA 1
ATOM 840 C C . PHE A 1 110 ? 4.009 -4.252 3.726 1.00 91.44 110 PHE A C 1
ATOM 842 O O . PHE A 1 110 ? 3.077 -3.855 4.428 1.00 91.44 110 PHE A O 1
ATOM 849 N N . ILE A 1 111 ? 4.506 -5.488 3.849 1.00 92.38 111 ILE A N 1
ATOM 850 C CA . ILE A 1 111 ? 4.015 -6.444 4.847 1.00 92.38 111 ILE A CA 1
ATOM 851 C C . ILE A 1 111 ? 3.983 -5.874 6.272 1.00 92.38 111 ILE A C 1
ATOM 853 O O . ILE A 1 111 ? 2.933 -6.021 6.905 1.00 92.38 111 ILE A O 1
ATOM 857 N N . PRO A 1 112 ? 5.062 -5.241 6.787 1.00 90.38 112 PRO A N 1
ATOM 858 C CA . PRO A 1 112 ? 5.078 -4.759 8.166 1.00 90.38 112 PRO A CA 1
ATOM 859 C C . PRO A 1 112 ? 3.927 -3.785 8.451 1.00 90.38 112 PRO A C 1
ATOM 861 O O . PRO A 1 112 ? 3.143 -4.005 9.373 1.00 90.38 112 PRO A O 1
ATOM 864 N N . ASP A 1 113 ? 3.737 -2.790 7.582 1.00 88.50 113 ASP A N 1
ATOM 865 C CA . ASP A 1 113 ? 2.678 -1.783 7.709 1.00 88.50 113 ASP A CA 1
ATOM 866 C C . ASP A 1 113 ? 1.262 -2.378 7.657 1.00 88.50 113 ASP A C 1
ATOM 868 O O . ASP A 1 113 ? 0.407 -2.033 8.472 1.00 88.50 113 ASP A O 1
ATOM 872 N N . ILE A 1 114 ? 0.993 -3.297 6.726 1.00 91.56 114 ILE A N 1
ATOM 873 C CA . ILE A 1 114 ? -0.373 -3.794 6.503 1.00 91.56 114 ILE A CA 1
ATOM 874 C C . ILE A 1 114 ? -0.718 -4.966 7.427 1.00 91.56 114 ILE A C 1
ATOM 876 O O . ILE A 1 114 ? -1.773 -4.972 8.062 1.00 91.56 114 ILE A O 1
ATOM 880 N N . PHE A 1 115 ? 0.133 -5.990 7.482 1.00 94.62 115 PHE A N 1
ATOM 881 C CA . PHE A 1 115 ? -0.214 -7.277 8.095 1.00 94.62 115 PHE A CA 1
ATOM 882 C C . PHE A 1 115 ? 0.307 -7.450 9.515 1.00 94.62 115 PHE A C 1
ATOM 884 O O . PHE A 1 115 ? -0.169 -8.340 10.219 1.00 94.62 115 PHE A O 1
ATOM 891 N N . LEU A 1 116 ? 1.237 -6.600 9.952 1.00 91.88 116 LEU A N 1
ATOM 892 C CA . LEU A 1 116 ? 1.709 -6.569 11.337 1.00 91.88 116 LEU A CA 1
ATOM 893 C C . LEU A 1 116 ? 1.227 -5.324 12.093 1.00 91.88 116 LEU A C 1
ATOM 895 O O . LEU A 1 116 ? 1.397 -5.270 13.306 1.00 91.88 116 LEU A O 1
ATOM 899 N N . ASN A 1 117 ? 0.587 -4.361 11.411 1.00 86.44 117 ASN A N 1
ATOM 900 C CA . ASN A 1 117 ? 0.305 -3.023 11.952 1.00 86.44 117 ASN A CA 1
ATOM 901 C C . ASN A 1 117 ? 1.586 -2.337 12.468 1.00 86.44 117 ASN A C 1
ATOM 903 O O . ASN A 1 117 ? 1.598 -1.753 13.549 1.00 86.44 117 ASN A O 1
ATOM 907 N N . GLY A 1 118 ? 2.685 -2.487 11.729 1.00 81.06 118 GLY A N 1
ATOM 908 C CA . GLY A 1 118 ? 3.961 -1.862 12.042 1.00 81.06 118 GLY A CA 1
ATOM 909 C C . GLY A 1 118 ? 4.063 -0.435 11.503 1.00 81.06 118 GLY A C 1
ATOM 910 O O . GLY A 1 118 ? 3.483 -0.098 10.475 1.00 81.06 118 GLY A O 1
ATOM 911 N N . HIS A 1 119 ? 4.838 0.407 12.176 1.00 75.06 119 HIS A N 1
ATOM 912 C CA . HIS A 1 119 ? 5.104 1.798 11.781 1.00 75.06 119 HIS A CA 1
ATOM 913 C C . HIS A 1 119 ? 6.604 2.151 11.781 1.00 75.06 119 HIS A C 1
ATOM 915 O O . HIS A 1 119 ? 6.968 3.290 11.494 1.00 75.06 119 HIS A O 1
ATOM 921 N N . GLY A 1 120 ? 7.462 1.175 12.100 1.00 62.94 120 GLY A N 1
ATOM 922 C CA . GLY A 1 120 ? 8.918 1.311 12.173 1.00 62.94 120 GLY A CA 1
ATOM 923 C C . GLY A 1 120 ? 9.668 0.868 10.912 1.00 62.94 120 GLY A C 1
ATOM 924 O O . GLY A 1 120 ? 9.074 0.586 9.868 1.00 62.94 120 GLY A O 1
ATOM 925 N N . ARG A 1 121 ? 10.997 0.804 11.019 1.00 66.25 121 ARG A N 1
ATOM 926 C CA . ARG A 1 121 ? 11.932 0.411 9.955 1.00 66.25 121 ARG A CA 1
ATOM 927 C C . ARG A 1 121 ? 12.297 -1.060 10.087 1.00 66.25 121 ARG A C 1
ATOM 929 O O . ARG A 1 121 ? 12.899 -1.455 11.077 1.00 66.25 121 ARG A O 1
ATOM 936 N N . LEU A 1 122 ? 11.973 -1.868 9.076 1.00 76.50 122 LEU A N 1
ATOM 937 C CA . LEU A 1 122 ? 12.322 -3.295 9.083 1.00 76.50 122 LEU A CA 1
ATOM 938 C C . LEU A 1 122 ? 13.845 -3.519 9.038 1.00 76.50 122 LEU A C 1
ATOM 940 O O . LEU A 1 122 ? 14.313 -4.592 9.397 1.00 76.50 122 LEU A O 1
ATOM 944 N N . GLU A 1 123 ? 14.609 -2.520 8.590 1.00 73.31 123 GLU A N 1
ATOM 945 C CA . GLU A 1 123 ? 16.071 -2.561 8.516 1.00 73.31 123 GLU A CA 1
ATOM 946 C C . GLU A 1 123 ? 16.748 -2.604 9.895 1.00 73.31 123 GLU A C 1
ATOM 948 O O . GLU A 1 123 ? 17.907 -2.995 9.978 1.00 73.31 123 GLU A O 1
ATOM 953 N N . ASP A 1 124 ? 16.055 -2.207 10.968 1.00 80.50 124 ASP A N 1
ATOM 954 C CA . ASP A 1 124 ? 16.529 -2.413 12.336 1.00 80.50 124 ASP A CA 1
ATOM 955 C C . ASP A 1 124 ? 15.847 -3.667 12.916 1.00 80.50 124 ASP A C 1
ATOM 957 O O . ASP A 1 124 ? 14.649 -3.631 13.222 1.00 80.50 124 ASP A O 1
ATOM 961 N N . PRO A 1 125 ? 16.579 -4.783 13.114 1.00 84.19 125 PRO A N 1
ATOM 962 C CA . PRO A 1 125 ? 15.994 -6.017 13.631 1.00 84.19 125 PRO A CA 1
ATOM 963 C C . PRO A 1 125 ? 15.407 -5.850 15.040 1.00 84.19 125 PRO A C 1
ATOM 965 O O . PRO A 1 125 ? 14.606 -6.682 15.465 1.00 84.19 125 PRO A O 1
ATOM 968 N N . ASN A 1 126 ? 15.757 -4.791 15.775 1.00 82.19 126 ASN A N 1
ATOM 969 C CA . ASN A 1 126 ? 15.260 -4.516 17.120 1.00 82.19 126 ASN A CA 1
ATOM 970 C C . ASN A 1 126 ? 14.227 -3.381 17.189 1.00 82.19 126 ASN A C 1
ATOM 972 O O . ASN A 1 126 ? 13.769 -3.065 18.291 1.00 82.19 126 ASN A O 1
ATOM 976 N N . ASP A 1 127 ? 13.798 -2.812 16.058 1.00 76.94 127 ASP A N 1
ATOM 977 C CA . ASP A 1 127 ? 12.723 -1.820 16.041 1.00 76.94 127 ASP A CA 1
ATOM 978 C C . ASP A 1 127 ? 11.366 -2.485 16.312 1.00 76.94 127 ASP A C 1
ATOM 980 O O . ASP A 1 127 ? 10.705 -3.033 15.428 1.00 76.94 127 ASP A O 1
ATOM 984 N N . THR A 1 128 ? 10.919 -2.419 17.567 1.00 73.44 128 THR A N 1
ATOM 985 C CA . THR A 1 128 ? 9.631 -2.968 18.009 1.00 73.44 128 THR A CA 1
ATOM 986 C C . THR A 1 128 ? 8.445 -2.408 17.227 1.00 73.44 128 THR A C 1
ATOM 988 O O . THR A 1 128 ? 7.461 -3.127 17.033 1.00 73.44 128 THR A O 1
ATOM 991 N N . TRP A 1 129 ? 8.531 -1.169 16.732 1.00 72.56 129 TRP A N 1
ATOM 992 C CA . TRP A 1 129 ? 7.460 -0.544 15.961 1.00 72.56 129 TRP A CA 1
ATOM 993 C C . TRP A 1 129 ? 7.320 -1.154 14.575 1.00 72.56 129 TRP A C 1
ATOM 995 O O . TRP A 1 129 ? 6.216 -1.159 14.038 1.00 72.56 129 TRP A O 1
ATOM 1005 N N . ALA A 1 130 ? 8.386 -1.699 13.983 1.00 76.75 130 ALA A N 1
ATOM 1006 C CA . ALA A 1 130 ? 8.317 -2.352 12.676 1.00 76.75 130 ALA A CA 1
ATOM 1007 C C . ALA A 1 130 ? 7.467 -3.635 12.718 1.00 76.75 130 ALA A C 1
ATOM 1009 O O . ALA A 1 130 ? 6.805 -3.975 11.740 1.00 76.75 130 ALA A O 1
ATOM 1010 N N . PHE A 1 131 ? 7.431 -4.329 13.859 1.00 85.38 131 PHE A N 1
ATOM 1011 C CA . PHE A 1 131 ? 6.759 -5.627 13.997 1.00 85.38 131 PHE A CA 1
ATOM 1012 C C . PHE A 1 131 ? 5.342 -5.549 14.587 1.00 85.38 131 PHE A C 1
ATOM 1014 O O . PHE A 1 131 ? 4.639 -6.563 14.596 1.00 85.38 131 PHE A O 1
ATOM 1021 N N . GLY A 1 132 ? 4.917 -4.367 15.048 1.00 85.44 132 GLY A N 1
ATOM 1022 C CA . GLY A 1 132 ? 3.555 -4.072 15.500 1.00 85.44 132 GLY A CA 1
ATOM 1023 C C . GLY A 1 132 ? 2.969 -5.127 16.447 1.00 85.44 132 GLY A C 1
ATOM 1024 O O . GLY A 1 132 ? 3.573 -5.485 17.459 1.00 85.44 132 GLY A O 1
ATOM 1025 N N . ASP A 1 133 ? 1.781 -5.646 16.124 1.00 85.44 133 ASP A N 1
ATOM 1026 C CA . ASP A 1 133 ? 1.127 -6.696 16.920 1.00 85.44 133 ASP A CA 1
ATOM 1027 C C . ASP A 1 133 ? 1.620 -8.118 16.617 1.00 85.44 133 ASP A C 1
ATOM 1029 O O . ASP A 1 133 ? 1.299 -9.059 17.352 1.00 85.44 133 ASP A O 1
ATOM 1033 N N . GLY A 1 134 ? 2.415 -8.297 15.563 1.00 90.56 134 GLY A N 1
ATOM 1034 C CA . GLY A 1 134 ? 2.988 -9.585 15.199 1.00 90.56 134 GLY A CA 1
ATOM 1035 C C . GLY A 1 134 ? 1.958 -10.657 14.834 1.00 90.56 134 GLY A C 1
ATOM 1036 O O . GLY A 1 134 ? 2.267 -11.837 14.996 1.00 90.56 134 GLY A O 1
ATOM 1037 N N . LEU A 1 135 ? 0.749 -10.304 14.362 1.00 91.69 135 LEU A N 1
ATOM 1038 C CA . LEU A 1 135 ? -0.329 -11.263 14.049 1.00 91.69 135 LEU A CA 1
ATOM 1039 C C . LEU A 1 135 ? 0.162 -12.516 13.314 1.00 91.69 135 LEU A C 1
ATOM 1041 O O . LEU A 1 135 ? -0.076 -13.635 13.769 1.00 91.69 135 LEU A O 1
ATOM 1045 N N . LEU A 1 136 ? 0.869 -12.321 12.203 1.00 93.88 136 LEU A N 1
ATOM 1046 C CA . LEU A 1 136 ? 1.364 -13.411 11.363 1.00 93.88 136 LEU A CA 1
ATOM 1047 C C . LEU A 1 136 ? 2.641 -14.068 11.919 1.00 93.88 136 LEU A C 1
ATOM 1049 O O . LEU A 1 136 ? 2.859 -15.259 11.698 1.00 93.88 136 LEU A O 1
ATOM 1053 N N . LEU A 1 137 ? 3.431 -13.348 12.727 1.00 95.69 137 LEU A N 1
ATOM 1054 C CA . LEU A 1 137 ? 4.568 -13.929 13.454 1.00 95.69 137 LEU A CA 1
ATOM 1055 C C . LEU A 1 137 ? 4.088 -14.986 14.457 1.00 95.69 137 LEU A C 1
ATOM 1057 O O . LEU A 1 137 ? 4.649 -16.079 14.537 1.00 95.69 137 LEU A O 1
ATOM 1061 N N . ARG A 1 138 ? 2.981 -14.712 15.161 1.00 93.50 138 ARG A N 1
ATOM 1062 C CA . ARG A 1 138 ? 2.348 -15.660 16.097 1.00 93.50 138 ARG A CA 1
ATOM 1063 C C . ARG A 1 138 ? 1.852 -16.941 15.415 1.00 93.50 138 ARG A C 1
ATOM 1065 O O . ARG A 1 138 ? 1.664 -17.947 16.095 1.00 93.50 138 ARG A O 1
ATOM 1072 N N . GLN A 1 139 ? 1.651 -16.911 14.095 1.00 92.25 139 GLN A N 1
ATOM 1073 C CA . GLN A 1 139 ? 1.205 -18.045 13.277 1.00 92.25 139 GLN A CA 1
ATOM 1074 C C . GLN A 1 139 ? 2.359 -18.842 12.643 1.00 92.25 139 GLN A C 1
ATOM 1076 O O . GLN A 1 139 ? 2.104 -19.823 11.948 1.00 92.25 139 GLN A O 1
ATOM 1081 N N . GLY A 1 140 ? 3.619 -18.454 12.867 1.00 95.94 140 GLY A N 1
ATOM 1082 C CA . GLY A 1 140 ? 4.769 -19.173 12.303 1.00 95.94 140 GLY A CA 1
ATOM 1083 C C . GLY A 1 140 ? 5.032 -18.888 10.820 1.00 95.94 140 GLY A C 1
ATOM 1084 O O . GLY A 1 140 ? 5.734 -19.664 10.169 1.00 95.94 140 GLY A O 1
ATOM 1085 N N . VAL A 1 141 ? 4.454 -17.823 10.254 1.00 97.62 141 VAL A N 1
ATOM 1086 C CA . VAL A 1 141 ? 4.619 -17.487 8.832 1.00 97.62 141 VAL A CA 1
ATOM 1087 C C . VAL A 1 141 ? 6.051 -17.027 8.564 1.00 97.62 141 VAL A C 1
ATOM 1089 O O . VAL A 1 141 ? 6.540 -16.099 9.202 1.00 97.62 141 VAL A O 1
ATOM 1092 N N . THR A 1 142 ? 6.706 -17.651 7.584 1.00 98.25 142 THR A N 1
ATOM 1093 C CA . THR A 1 142 ? 7.966 -17.141 7.029 1.00 98.25 142 THR A CA 1
ATOM 1094 C C . THR A 1 142 ? 7.658 -16.054 6.001 1.00 98.25 142 THR A C 1
ATOM 1096 O O . THR A 1 142 ? 6.831 -16.264 5.118 1.00 98.25 142 THR A O 1
ATOM 1099 N N . PHE A 1 143 ? 8.323 -14.907 6.065 1.00 97.94 143 PHE A N 1
ATOM 1100 C CA . PHE A 1 143 ? 8.224 -13.858 5.049 1.00 97.94 143 PHE A CA 1
ATOM 1101 C C . PHE A 1 143 ? 9.450 -13.879 4.152 1.00 97.94 143 PHE A C 1
ATOM 1103 O O . PHE A 1 143 ? 10.572 -13.997 4.641 1.00 97.94 143 PHE A O 1
ATOM 1110 N N . ILE A 1 144 ? 9.232 -13.747 2.848 1.00 98.06 144 ILE A N 1
ATOM 1111 C CA . ILE A 1 144 ? 10.295 -13.681 1.847 1.00 98.06 144 ILE A CA 1
ATOM 1112 C C . ILE A 1 144 ? 10.052 -12.444 0.988 1.00 98.06 144 ILE A C 1
ATOM 1114 O O . ILE A 1 144 ? 9.003 -12.318 0.353 1.00 98.06 144 ILE A O 1
ATOM 1118 N N . TRP A 1 145 ? 11.039 -11.557 0.934 1.00 97.56 145 TRP A N 1
ATOM 1119 C CA . TRP A 1 145 ? 11.108 -10.472 -0.036 1.00 97.56 145 TRP A CA 1
ATOM 1120 C C . TRP A 1 145 ? 12.268 -10.745 -0.982 1.00 97.56 145 TRP A C 1
ATOM 1122 O O . TRP A 1 145 ? 13.405 -10.884 -0.537 1.00 97.56 145 TRP A O 1
ATOM 1132 N N . VAL A 1 146 ? 11.989 -10.801 -2.281 1.00 96.06 146 VAL A N 1
ATOM 1133 C CA . VAL A 1 146 ? 13.002 -11.004 -3.323 1.00 96.06 146 VAL A CA 1
ATOM 1134 C C . VAL A 1 146 ? 12.945 -9.855 -4.324 1.00 96.06 146 VAL A C 1
ATOM 1136 O O . VAL A 1 146 ? 11.869 -9.457 -4.785 1.00 96.06 146 VAL A O 1
ATOM 1139 N N . GLY A 1 147 ? 14.109 -9.299 -4.657 1.00 96.25 147 GLY A N 1
ATOM 1140 C CA . GLY A 1 147 ? 14.244 -8.335 -5.738 1.00 96.25 147 GLY A CA 1
ATOM 1141 C C . GLY A 1 147 ? 13.833 -8.967 -7.069 1.00 96.25 147 GLY A C 1
ATOM 1142 O O . GLY A 1 147 ? 14.299 -10.041 -7.433 1.00 96.25 147 GLY A O 1
ATOM 1143 N N . TRP A 1 148 ? 12.950 -8.303 -7.810 1.00 96.81 148 TRP A N 1
ATOM 1144 C CA . TRP A 1 148 ? 12.484 -8.781 -9.124 1.00 96.81 148 TRP A CA 1
ATOM 1145 C C . TRP A 1 148 ? 12.546 -7.693 -10.208 1.00 96.81 148 TRP A C 1
ATOM 1147 O O . TRP A 1 148 ? 12.500 -7.993 -11.399 1.00 96.81 148 TRP A O 1
ATOM 1157 N N . GLN A 1 149 ? 12.655 -6.423 -9.804 1.00 97.06 149 GLN A N 1
ATOM 1158 C CA . GLN A 1 149 ? 12.670 -5.262 -10.689 1.00 97.06 149 GLN A CA 1
ATOM 1159 C C . GLN A 1 149 ? 14.104 -4.727 -10.847 1.00 97.06 149 GLN A C 1
ATOM 1161 O O . GLN A 1 149 ? 14.819 -4.556 -9.858 1.00 97.06 149 GLN A O 1
ATOM 1166 N N . PHE A 1 150 ? 14.522 -4.457 -12.088 1.00 95.81 150 PHE A N 1
ATOM 1167 C CA . PHE A 1 150 ? 15.903 -4.074 -12.418 1.00 95.81 150 PHE A CA 1
ATOM 1168 C C . PHE A 1 150 ? 16.125 -2.551 -12.502 1.00 95.81 150 PHE A C 1
ATOM 1170 O O . PHE A 1 150 ? 17.208 -2.067 -12.175 1.00 95.81 150 PHE A O 1
ATOM 1177 N N . ASP A 1 151 ? 15.106 -1.786 -12.914 1.00 95.06 151 ASP A N 1
ATOM 1178 C CA . ASP A 1 151 ? 15.175 -0.354 -13.261 1.00 95.06 151 ASP A CA 1
ATOM 1179 C C . ASP A 1 151 ? 15.060 0.588 -12.049 1.00 95.06 151 ASP A C 1
ATOM 1181 O O . ASP A 1 151 ? 14.664 1.747 -12.187 1.00 95.06 151 ASP A O 1
ATOM 1185 N N . LEU A 1 152 ? 15.399 0.106 -10.850 1.00 95.00 152 LEU A N 1
ATOM 1186 C CA . LEU A 1 152 ? 15.308 0.885 -9.615 1.00 95.00 152 LEU A CA 1
ATOM 1187 C C . LEU A 1 152 ? 16.345 2.024 -9.571 1.00 95.00 152 LEU A C 1
ATOM 1189 O O . LEU A 1 152 ? 17.449 1.853 -10.103 1.00 95.00 152 LEU A O 1
ATOM 1193 N N . PRO A 1 153 ? 16.049 3.178 -8.936 1.00 92.00 153 PRO A N 1
ATOM 1194 C CA . PRO A 1 153 ? 17.071 4.180 -8.633 1.00 92.00 153 PRO A CA 1
ATOM 1195 C C . PRO A 1 153 ? 18.141 3.598 -7.700 1.00 92.00 153 PRO A C 1
ATOM 1197 O O . PRO A 1 153 ? 17.904 2.599 -7.019 1.00 92.00 153 PRO A O 1
ATOM 1200 N N . GLU A 1 154 ? 19.324 4.207 -7.673 1.00 87.12 154 GLU A N 1
ATOM 1201 C CA . GLU A 1 154 ? 20.372 3.847 -6.714 1.00 87.12 154 GLU A CA 1
ATOM 1202 C C . GLU A 1 154 ? 19.930 4.220 -5.292 1.00 87.12 154 GLU A C 1
ATOM 1204 O O . GLU A 1 154 ? 19.984 5.378 -4.887 1.00 87.12 154 GLU A O 1
ATOM 1209 N N . ASP A 1 155 ? 19.427 3.227 -4.564 1.00 86.69 155 ASP A N 1
ATOM 1210 C CA . ASP A 1 155 ? 18.982 3.319 -3.177 1.00 86.69 155 ASP A CA 1
ATOM 1211 C C . ASP A 1 155 ? 19.175 1.941 -2.536 1.00 86.69 155 ASP A C 1
ATOM 1213 O O . ASP A 1 155 ? 18.596 0.952 -2.988 1.00 86.69 155 ASP A O 1
ATOM 1217 N N . THR A 1 156 ? 20.017 1.867 -1.507 1.00 82.25 156 THR A N 1
ATOM 1218 C CA . THR A 1 156 ? 20.392 0.607 -0.851 1.00 82.25 156 THR A CA 1
ATOM 1219 C C . THR A 1 156 ? 19.278 0.020 0.015 1.00 82.25 156 THR A C 1
ATOM 1221 O O . THR A 1 156 ? 19.401 -1.117 0.457 1.00 82.25 156 THR A O 1
ATOM 1224 N N . SER A 1 157 ? 18.193 0.760 0.269 1.00 84.62 157 SER A N 1
ATOM 1225 C CA . SER A 1 157 ? 17.014 0.242 0.980 1.00 84.62 157 SER A CA 1
ATOM 1226 C C . SER A 1 157 ? 16.083 -0.591 0.084 1.00 84.62 157 SER A C 1
ATOM 1228 O O . SER A 1 157 ? 15.247 -1.357 0.576 1.00 84.62 157 SER A O 1
ATOM 1230 N N . LEU A 1 158 ? 16.223 -0.469 -1.241 1.00 91.75 158 LEU A N 1
ATOM 1231 C CA . LEU A 1 158 ? 15.363 -1.131 -2.218 1.00 91.75 158 LEU A CA 1
ATOM 1232 C C . LEU A 1 158 ? 15.945 -2.476 -2.664 1.00 91.75 158 LEU A C 1
ATOM 1234 O O . LEU A 1 158 ? 17.114 -2.563 -3.022 1.00 91.75 158 LEU A O 1
ATOM 1238 N N . LEU A 1 159 ? 15.103 -3.512 -2.734 1.00 95.00 159 LEU A N 1
ATOM 1239 C CA . LEU A 1 159 ? 15.513 -4.819 -3.263 1.00 95.00 159 LEU A CA 1
ATOM 1240 C C . LEU A 1 159 ? 15.549 -4.814 -4.787 1.00 95.00 159 LEU A C 1
ATOM 1242 O O . LEU A 1 159 ? 14.513 -4.633 -5.437 1.00 95.00 159 LEU A O 1
ATOM 1246 N N . ARG A 1 160 ? 16.727 -5.066 -5.354 1.00 95.94 160 ARG A N 1
ATOM 1247 C CA . ARG A 1 160 ? 16.986 -5.029 -6.791 1.00 95.94 160 ARG A CA 1
ATOM 1248 C C . ARG A 1 160 ? 17.126 -6.427 -7.383 1.00 95.94 160 ARG A C 1
ATOM 1250 O O . ARG A 1 160 ? 17.602 -7.365 -6.747 1.00 95.94 160 ARG A O 1
ATOM 1257 N N . PHE A 1 161 ? 16.726 -6.540 -8.647 1.00 97.62 161 PHE A N 1
ATOM 1258 C CA . PHE A 1 161 ? 17.073 -7.666 -9.506 1.00 97.62 161 PHE A CA 1
ATOM 1259 C C . PHE A 1 161 ? 18.204 -7.294 -10.465 1.00 97.62 161 PHE A C 1
ATOM 1261 O O . PHE A 1 161 ? 18.137 -6.277 -11.159 1.00 97.62 161 PHE A O 1
ATOM 1268 N N . HIS A 1 162 ? 19.226 -8.135 -10.533 1.00 96.69 162 HIS A N 1
ATOM 1269 C CA . HIS A 1 162 ? 20.358 -8.008 -11.438 1.00 96.69 162 HIS A CA 1
ATOM 1270 C C . HIS A 1 162 ? 20.186 -8.994 -12.590 1.00 96.69 162 HIS A C 1
ATOM 1272 O O . HIS A 1 162 ? 20.474 -10.187 -12.477 1.00 96.69 162 HIS A O 1
ATOM 1278 N N . THR A 1 163 ? 19.691 -8.468 -13.706 1.00 96.25 163 THR A N 1
ATOM 1279 C CA . THR A 1 163 ? 19.438 -9.226 -14.931 1.00 96.25 163 THR A CA 1
ATOM 1280 C C . THR A 1 163 ? 20.567 -9.033 -15.946 1.00 96.25 163 THR A C 1
ATOM 1282 O O . THR A 1 163 ? 21.085 -7.920 -16.065 1.00 96.25 163 THR A O 1
ATOM 1285 N N . PRO A 1 164 ? 20.923 -10.071 -16.722 1.00 96.81 164 PRO A N 1
ATOM 1286 C CA . PRO A 1 164 ? 21.808 -9.928 -17.868 1.00 96.81 164 PRO A CA 1
ATOM 1287 C C . PRO A 1 164 ? 21.157 -9.126 -19.003 1.00 96.81 164 PRO A C 1
ATOM 1289 O O . PRO A 1 164 ? 19.942 -8.887 -19.026 1.00 96.81 164 PRO A O 1
ATOM 1292 N N . ILE A 1 165 ? 22.011 -8.744 -19.951 1.00 96.44 165 ILE A N 1
ATOM 1293 C CA . ILE A 1 165 ? 21.678 -8.055 -21.196 1.00 96.44 165 ILE A CA 1
ATOM 1294 C C . ILE A 1 165 ? 21.630 -9.071 -22.339 1.00 96.44 165 ILE A C 1
ATOM 1296 O O . ILE A 1 165 ? 22.561 -9.862 -22.502 1.00 96.44 165 ILE A O 1
ATOM 1300 N N . ALA A 1 166 ? 20.579 -9.013 -23.152 1.00 96.56 166 ALA A N 1
ATOM 1301 C CA . ALA A 1 166 ? 20.446 -9.839 -24.345 1.00 96.56 166 ALA A CA 1
ATOM 1302 C C . ALA A 1 166 ? 21.222 -9.255 -25.536 1.00 96.56 166 ALA A C 1
ATOM 1304 O O . ALA A 1 166 ? 21.215 -8.042 -25.764 1.00 96.56 166 ALA A O 1
ATOM 1305 N N . LYS A 1 167 ? 21.861 -10.129 -26.323 1.00 94.75 167 LYS A N 1
ATOM 1306 C CA . LYS A 1 167 ? 22.670 -9.787 -27.502 1.00 94.75 167 LYS A CA 1
ATOM 1307 C C . LYS A 1 167 ? 22.418 -10.761 -28.652 1.00 94.75 167 LYS A C 1
ATOM 1309 O O . LYS A 1 167 ? 22.222 -11.953 -28.452 1.00 94.75 167 LYS A O 1
ATOM 1314 N N . TYR A 1 168 ? 22.453 -10.273 -29.887 1.00 90.31 168 TYR A N 1
ATOM 1315 C CA . TYR A 1 168 ? 22.443 -11.159 -31.051 1.00 90.31 168 TYR A CA 1
ATOM 1316 C C . TYR A 1 168 ? 23.721 -12.029 -31.087 1.00 90.31 168 TYR A C 1
ATOM 1318 O O . TYR A 1 168 ? 24.687 -11.733 -30.372 1.00 90.31 168 TYR A O 1
ATOM 1326 N N . PRO A 1 169 ? 23.753 -13.101 -31.910 1.00 84.38 169 PRO A N 1
ATOM 1327 C CA . PRO A 1 169 ? 24.943 -13.936 -32.076 1.00 84.38 169 PRO A CA 1
ATOM 1328 C C . PRO A 1 169 ? 26.220 -13.118 -32.306 1.00 84.38 169 PRO A C 1
ATOM 1330 O O . PRO A 1 169 ? 26.174 -12.021 -32.861 1.00 84.38 169 PRO A O 1
ATOM 1333 N N . GLU A 1 170 ? 27.355 -13.653 -31.849 1.00 83.56 170 GLU A N 1
ATOM 1334 C CA . GLU A 1 170 ? 28.669 -12.983 -31.888 1.00 83.56 170 GLU A CA 1
ATOM 1335 C C . GLU A 1 170 ? 28.757 -11.696 -31.036 1.00 83.56 170 GLU A C 1
ATOM 1337 O O . GLU A 1 170 ? 29.733 -10.954 -31.117 1.00 83.56 170 GLU A O 1
ATOM 1342 N N . GLY A 1 171 ? 27.769 -11.444 -30.166 1.00 87.12 171 GLY A N 1
ATOM 1343 C CA . GLY A 1 171 ? 27.766 -10.315 -29.231 1.00 87.12 171 GLY A CA 1
ATOM 1344 C C . GLY A 1 171 ? 27.275 -8.999 -29.837 1.00 87.12 171 GLY A C 1
ATOM 1345 O O . GLY A 1 171 ? 27.476 -7.942 -29.234 1.00 87.12 171 GLY A O 1
ATOM 1346 N N . ALA A 1 172 ? 26.633 -9.046 -31.008 1.00 90.94 172 ALA A N 1
ATOM 1347 C CA . ALA A 1 172 ? 26.070 -7.864 -31.646 1.00 90.94 172 ALA A CA 1
ATOM 1348 C C . ALA A 1 172 ? 24.935 -7.248 -30.792 1.00 90.94 172 ALA A C 1
ATOM 1350 O O . ALA A 1 172 ? 24.112 -7.983 -30.235 1.00 90.94 172 ALA A O 1
ATOM 1351 N N . PRO A 1 173 ? 24.864 -5.907 -30.680 1.00 92.69 173 PRO A N 1
ATOM 1352 C CA . PRO A 1 173 ? 23.867 -5.242 -29.849 1.00 92.69 173 PRO A CA 1
ATOM 1353 C C . PRO A 1 173 ? 22.452 -5.443 -30.396 1.00 92.69 173 PRO A C 1
ATOM 1355 O O . PRO A 1 173 ? 22.229 -5.447 -31.610 1.00 92.69 173 PRO A O 1
ATOM 1358 N N . ILE A 1 174 ? 21.475 -5.555 -29.498 1.00 95.00 174 ILE A N 1
ATOM 1359 C CA . ILE A 1 174 ? 20.056 -5.523 -29.867 1.00 95.00 174 ILE A CA 1
ATOM 1360 C C . ILE A 1 174 ? 19.564 -4.088 -29.704 1.00 95.00 174 ILE A C 1
ATOM 1362 O O . ILE A 1 174 ? 19.609 -3.536 -28.610 1.00 95.00 174 ILE A O 1
ATOM 1366 N N . THR A 1 175 ? 19.057 -3.488 -30.778 1.00 93.44 175 THR A N 1
ATOM 1367 C CA . THR A 1 175 ? 18.445 -2.153 -30.749 1.00 93.44 175 THR A CA 1
ATOM 1368 C C . THR A 1 175 ? 16.939 -2.226 -30.973 1.00 93.44 175 THR A C 1
ATOM 1370 O O . THR A 1 175 ? 16.406 -3.211 -31.496 1.00 93.44 175 THR A O 1
ATOM 1373 N N . GLY A 1 176 ? 16.223 -1.185 -30.554 1.00 94.12 176 GLY A N 1
ATOM 1374 C CA . GLY A 1 176 ? 14.796 -1.062 -30.827 1.00 94.12 176 GLY A CA 1
ATOM 1375 C C . GLY A 1 176 ? 14.181 0.222 -30.291 1.00 94.12 176 GLY A C 1
ATOM 1376 O O . GLY A 1 176 ? 14.825 1.008 -29.597 1.00 94.12 176 GLY A O 1
ATOM 1377 N N . LEU A 1 177 ? 12.912 0.435 -30.644 1.00 94.56 177 LEU A N 1
ATOM 1378 C CA . LEU A 1 177 ? 12.157 1.610 -30.223 1.00 94.56 177 LEU A CA 1
ATOM 1379 C C . LEU A 1 177 ? 11.652 1.456 -28.790 1.00 94.56 177 LEU A C 1
ATOM 1381 O O . LEU A 1 177 ? 10.962 0.494 -28.444 1.00 94.56 177 LEU A O 1
ATOM 1385 N N . VAL A 1 178 ? 11.912 2.481 -27.995 1.00 96.19 178 VAL A N 1
ATOM 1386 C CA . VAL A 1 178 ? 11.359 2.701 -26.665 1.00 96.19 178 VAL A CA 1
ATOM 1387 C C . VAL A 1 178 ? 10.528 3.971 -26.657 1.00 96.19 178 VAL A C 1
ATOM 1389 O O . VAL A 1 178 ? 10.545 4.775 -27.592 1.00 96.19 178 VAL A O 1
ATOM 1392 N N . ARG A 1 179 ? 9.732 4.120 -25.606 1.00 95.88 179 ARG A N 1
ATOM 1393 C CA . ARG A 1 179 ? 8.860 5.271 -25.438 1.00 95.88 179 ARG A CA 1
ATOM 1394 C C . ARG A 1 179 ? 8.934 5.764 -24.006 1.00 95.88 179 ARG A C 1
ATOM 1396 O O . ARG A 1 179 ? 8.998 4.951 -23.084 1.00 95.88 179 ARG A O 1
ATOM 1403 N N . SER A 1 180 ? 8.848 7.080 -23.860 1.00 96.75 180 SER A N 1
ATOM 1404 C CA . SER A 1 180 ? 8.650 7.773 -22.593 1.00 96.75 180 SER A CA 1
ATOM 1405 C C . SER A 1 180 ? 7.544 8.810 -22.742 1.00 96.75 180 SER A C 1
ATOM 1407 O O . SER A 1 180 ? 7.350 9.369 -23.819 1.00 96.75 180 SER A O 1
ATOM 1409 N N . ASP A 1 181 ? 6.768 9.023 -21.683 1.00 95.88 181 ASP A N 1
ATOM 1410 C CA . ASP A 1 181 ? 5.723 10.042 -21.652 1.00 95.88 181 ASP A CA 1
ATOM 1411 C C . ASP A 1 181 ? 5.680 10.766 -20.310 1.00 95.88 181 ASP A C 1
ATOM 1413 O O . ASP A 1 181 ? 6.107 10.228 -19.283 1.00 95.88 181 ASP A O 1
ATOM 1417 N N . TRP A 1 182 ? 5.175 11.997 -20.354 1.00 96.12 182 TRP A N 1
ATOM 1418 C CA . TRP A 1 182 ? 5.115 12.905 -19.219 1.00 96.12 182 TRP A CA 1
ATOM 1419 C C . TRP A 1 182 ? 3.858 13.739 -19.275 1.00 96.12 182 TRP A C 1
ATOM 1421 O O . TRP A 1 182 ? 3.467 14.240 -20.327 1.00 96.12 182 TRP A O 1
ATOM 1431 N N . THR A 1 183 ? 3.288 13.945 -18.104 1.00 94.81 183 THR A N 1
ATOM 1432 C CA . THR A 1 183 ? 2.324 15.000 -17.848 1.00 94.81 183 THR A CA 1
ATOM 1433 C C . THR A 1 183 ? 3.079 16.155 -17.205 1.00 94.81 183 THR A C 1
ATOM 1435 O O . THR A 1 183 ? 3.670 15.975 -16.140 1.00 94.81 183 THR A O 1
ATOM 1438 N N . VAL A 1 184 ? 3.060 17.329 -17.830 1.00 95.75 184 VAL A N 1
ATOM 1439 C CA . VAL A 1 184 ? 3.753 18.517 -17.325 1.00 95.75 184 VAL A CA 1
ATOM 1440 C C . VAL A 1 184 ? 2.737 19.411 -16.625 1.00 95.75 184 VAL A C 1
ATOM 1442 O O . VAL A 1 184 ? 1.980 20.122 -17.277 1.00 95.75 184 VAL A O 1
ATOM 1445 N N . ASP A 1 185 ? 2.680 19.351 -15.296 1.00 92.88 185 ASP A N 1
ATOM 1446 C CA . ASP A 1 185 ? 1.750 20.174 -14.505 1.00 92.88 185 ASP A CA 1
ATOM 1447 C C . ASP A 1 185 ? 2.274 21.605 -14.297 1.00 92.88 185 ASP A C 1
ATOM 1449 O O . ASP A 1 185 ? 1.490 22.554 -14.278 1.00 92.88 185 ASP A O 1
ATOM 1453 N N . GLU A 1 186 ? 3.597 21.763 -14.244 1.00 94.62 186 GLU A N 1
ATOM 1454 C CA . GLU A 1 186 ? 4.309 23.037 -14.136 1.00 94.62 186 GLU A CA 1
ATOM 1455 C C . GLU A 1 186 ? 5.440 23.089 -15.164 1.00 94.62 186 GLU A C 1
ATOM 1457 O O . GLU A 1 186 ? 6.014 22.056 -15.514 1.00 94.62 186 GLU A O 1
ATOM 1462 N N . ARG A 1 187 ? 5.771 24.291 -15.655 1.00 96.56 187 ARG A N 1
ATOM 1463 C CA . ARG A 1 187 ? 6.830 24.460 -16.657 1.00 96.56 187 ARG A CA 1
ATOM 1464 C C . ARG A 1 187 ? 8.154 23.943 -16.092 1.00 96.56 187 ARG A C 1
ATOM 1466 O O . ARG A 1 187 ? 8.586 24.391 -15.036 1.00 96.56 187 ARG A O 1
ATOM 1473 N N . THR A 1 188 ? 8.813 23.054 -16.825 1.00 97.25 188 THR A N 1
ATOM 1474 C CA . THR A 1 188 ? 10.114 22.474 -16.457 1.00 97.25 188 THR A CA 1
ATOM 1475 C C . THR A 1 188 ? 11.043 22.483 -17.659 1.00 97.25 188 THR A C 1
ATOM 1477 O O . THR A 1 188 ? 10.585 22.397 -18.793 1.00 97.25 188 THR A O 1
ATOM 1480 N N . GLN A 1 189 ? 12.349 22.574 -17.434 1.00 97.69 189 GLN A N 1
ATOM 1481 C CA . GLN A 1 189 ? 13.345 22.473 -18.503 1.00 97.69 189 GLN A CA 1
ATOM 1482 C C . GLN A 1 189 ? 13.826 21.045 -18.747 1.00 97.69 189 GLN A C 1
ATOM 1484 O O . GLN A 1 189 ? 14.418 20.795 -19.788 1.00 97.69 189 GLN A O 1
ATOM 1489 N N . ASN A 1 190 ? 13.543 20.115 -17.831 1.00 97.94 190 ASN A N 1
ATOM 1490 C CA . ASN A 1 190 ? 14.079 18.756 -17.854 1.00 97.94 190 ASN A CA 1
ATOM 1491 C C . ASN A 1 190 ? 12.966 17.720 -17.712 1.00 97.94 190 ASN A C 1
ATOM 1493 O O . ASN A 1 190 ? 12.082 17.866 -16.860 1.00 97.94 190 ASN A O 1
ATOM 1497 N N . LEU A 1 191 ? 13.059 16.639 -18.487 1.00 97.50 191 LEU A N 1
ATOM 1498 C CA . LEU A 1 191 ? 12.212 15.455 -18.369 1.00 97.50 191 LEU A CA 1
ATOM 1499 C C . LEU A 1 191 ? 13.082 14.193 -18.355 1.00 97.50 191 LEU A C 1
ATOM 1501 O O . LEU A 1 191 ? 13.849 13.936 -19.279 1.00 97.50 191 LEU A O 1
ATOM 1505 N N . LYS A 1 192 ? 12.948 13.384 -17.301 1.00 96.56 192 LYS A N 1
ATOM 1506 C CA . LYS A 1 192 ? 13.664 12.106 -17.159 1.00 96.56 192 LYS A CA 1
ATOM 1507 C C . LYS A 1 192 ? 12.992 11.022 -18.000 1.00 96.56 192 LYS A C 1
ATOM 1509 O O . LYS A 1 192 ? 11.781 10.858 -17.902 1.00 96.56 192 LYS A O 1
ATOM 1514 N N . LEU A 1 193 ? 13.749 10.216 -18.744 1.00 96.50 193 LEU A N 1
ATOM 1515 C CA . LEU A 1 193 ? 13.210 9.130 -19.582 1.00 96.50 193 LEU A CA 1
ATOM 1516 C C . LEU A 1 193 ? 12.538 8.005 -18.775 1.00 96.50 193 LEU A C 1
ATOM 1518 O O . LEU A 1 193 ? 11.636 7.329 -19.275 1.00 96.50 193 LEU A O 1
ATOM 1522 N N . GLY A 1 194 ? 12.942 7.809 -17.520 1.00 94.19 194 GLY A N 1
ATOM 1523 C CA . GLY A 1 194 ? 12.346 6.831 -16.611 1.00 94.19 194 GLY A CA 1
ATOM 1524 C C . GLY A 1 194 ? 10.948 7.219 -16.121 1.00 94.19 194 GLY A C 1
ATOM 1525 O O . GLY A 1 194 ? 10.663 8.388 -15.877 1.00 94.19 194 GLY A O 1
ATOM 1526 N N . HIS A 1 195 ? 10.068 6.233 -15.930 1.00 93.75 195 HIS A N 1
ATOM 1527 C CA . HIS A 1 195 ? 8.757 6.475 -15.326 1.00 93.75 195 HIS A CA 1
ATOM 1528 C C . HIS A 1 195 ? 8.858 6.641 -13.803 1.00 93.75 195 HIS A C 1
ATOM 1530 O O . HIS A 1 195 ? 9.521 5.860 -13.114 1.00 93.75 195 HIS A O 1
ATOM 1536 N N . HIS A 1 196 ? 8.162 7.638 -13.253 1.00 87.94 196 HIS A N 1
ATOM 1537 C CA . HIS A 1 196 ? 8.304 8.055 -11.854 1.00 87.94 196 HIS A CA 1
ATOM 1538 C C . 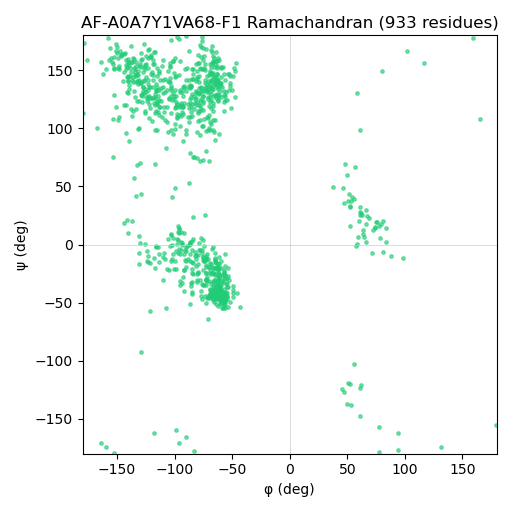HIS A 1 196 ? 9.776 8.327 -11.483 1.00 87.94 196 HIS A C 1
ATOM 1540 O O . HIS A 1 196 ? 10.413 9.195 -12.067 1.00 87.94 196 HIS A O 1
ATOM 1546 N N . ARG A 1 197 ? 10.318 7.604 -10.495 1.00 88.81 197 ARG A N 1
ATOM 1547 C CA . ARG A 1 197 ? 11.710 7.720 -10.039 1.00 88.81 197 ARG A CA 1
ATOM 1548 C C . ARG A 1 197 ? 12.644 6.689 -10.679 1.00 88.81 197 ARG A C 1
ATOM 1550 O O . ARG A 1 197 ? 13.847 6.759 -10.443 1.00 88.81 197 ARG A O 1
ATOM 1557 N N . GLN A 1 198 ? 12.116 5.772 -11.493 1.00 93.44 198 GLN A N 1
ATOM 1558 C CA . GLN A 1 198 ? 12.903 4.687 -12.080 1.00 93.44 198 GLN A CA 1
ATOM 1559 C C . GLN A 1 198 ? 13.931 5.190 -13.091 1.00 93.44 198 GLN A C 1
ATOM 1561 O O . GLN A 1 198 ? 13.898 6.348 -13.524 1.00 93.44 198 GLN A O 1
ATOM 1566 N N . VAL A 1 199 ? 14.875 4.324 -13.435 1.00 93.12 199 VAL A N 1
ATOM 1567 C CA . VAL A 1 199 ? 15.881 4.574 -14.466 1.00 93.12 199 VAL A CA 1
ATOM 1568 C C . VAL A 1 199 ? 15.261 4.250 -15.830 1.00 93.12 199 VAL A C 1
ATOM 1570 O O . VAL A 1 199 ? 14.624 3.215 -16.018 1.00 93.12 199 VAL A O 1
ATOM 1573 N N . GLY A 1 200 ? 15.341 5.199 -16.765 1.00 92.88 200 GLY A N 1
ATOM 1574 C CA . GLY A 1 200 ? 14.891 4.989 -18.143 1.00 92.88 200 GLY A CA 1
ATOM 1575 C C . GLY A 1 200 ? 15.905 4.178 -18.937 1.00 92.88 200 GLY A C 1
ATOM 1576 O O . GLY A 1 200 ? 17.015 3.959 -18.468 1.00 92.88 200 GLY A O 1
ATOM 1577 N N . TYR A 1 201 ? 15.551 3.766 -20.150 1.00 95.56 201 TYR A N 1
ATOM 1578 C CA . TYR A 1 201 ? 16.566 3.256 -21.065 1.00 95.56 201 TYR A CA 1
ATOM 1579 C C . TYR A 1 201 ? 17.421 4.413 -21.582 1.00 95.56 201 TYR A C 1
ATOM 1581 O O . TYR A 1 201 ? 16.829 5.436 -21.950 1.00 95.56 201 TYR A O 1
ATOM 1589 N N . PRO A 1 202 ? 18.753 4.263 -21.636 1.00 94.94 202 PRO A N 1
ATOM 1590 C CA . PRO A 1 202 ? 19.612 5.253 -22.264 1.00 94.94 202 PRO A CA 1
ATOM 1591 C C . PRO A 1 202 ? 19.274 5.378 -23.750 1.00 94.94 202 PRO A C 1
ATOM 1593 O O . PRO A 1 202 ? 18.971 4.385 -24.424 1.00 94.94 202 PRO A O 1
ATOM 1596 N N . ALA A 1 203 ? 19.304 6.602 -24.263 1.00 95.44 203 ALA A N 1
ATOM 1597 C CA . ALA A 1 203 ? 19.151 6.861 -25.684 1.00 95.44 203 ALA A CA 1
ATOM 1598 C C . ALA A 1 203 ? 20.388 6.400 -26.462 1.00 95.44 203 ALA A C 1
ATOM 1600 O O . ALA A 1 203 ? 21.509 6.821 -26.194 1.00 95.44 203 ALA A O 1
ATOM 1601 N N . TYR A 1 204 ? 20.172 5.555 -27.465 1.00 95.25 204 TYR A N 1
ATOM 1602 C CA . TYR A 1 204 ? 21.218 5.113 -28.377 1.00 95.25 204 TYR A CA 1
ATOM 1603 C C . TYR A 1 204 ? 21.319 6.054 -29.578 1.00 95.25 204 TYR A C 1
ATOM 1605 O O . TYR A 1 204 ? 20.302 6.363 -30.200 1.00 95.25 204 TYR A O 1
ATOM 1613 N N . ASP A 1 205 ? 22.548 6.464 -29.913 1.00 93.00 205 ASP A N 1
ATOM 1614 C CA . ASP A 1 205 ? 22.844 7.469 -30.944 1.00 93.00 205 ASP A CA 1
ATOM 1615 C C . ASP A 1 205 ? 21.960 8.728 -30.791 1.00 93.00 205 ASP A C 1
ATOM 1617 O O . ASP A 1 205 ? 21.051 8.952 -31.597 1.00 93.00 205 ASP A O 1
ATOM 1621 N N . PRO A 1 206 ? 22.161 9.543 -29.731 1.00 90.75 206 PRO A N 1
ATOM 1622 C CA . PRO A 1 206 ? 21.305 10.698 -29.432 1.00 90.75 206 PRO A CA 1
ATOM 1623 C C . PRO A 1 206 ? 21.133 11.691 -30.593 1.00 90.75 206 PRO A C 1
ATOM 1625 O O . PRO A 1 206 ? 20.092 12.330 -30.697 1.00 90.75 206 PRO A O 1
ATOM 1628 N N . ALA A 1 207 ? 22.110 11.771 -31.504 1.00 89.31 207 ALA A N 1
ATOM 1629 C CA . ALA A 1 207 ? 22.080 12.647 -32.677 1.00 89.31 207 ALA A CA 1
ATOM 1630 C C . ALA A 1 207 ? 21.214 12.117 -33.841 1.00 89.31 207 ALA A C 1
ATOM 1632 O O . ALA A 1 207 ? 21.064 12.789 -34.866 1.00 89.31 207 ALA A O 1
ATOM 1633 N N . SER A 1 208 ? 20.667 10.905 -33.725 1.00 92.25 208 SER A N 1
ATOM 1634 C CA . SER A 1 208 ? 19.861 10.275 -34.767 1.00 92.25 208 SER A CA 1
ATOM 1635 C C . SER A 1 208 ? 18.521 10.983 -34.983 1.00 92.25 208 SER A C 1
ATOM 1637 O O . SER A 1 208 ? 17.819 11.347 -34.043 1.00 92.25 208 SER A O 1
ATOM 1639 N N . ASN A 1 209 ? 18.084 11.082 -36.240 1.00 91.38 209 ASN A N 1
ATOM 1640 C CA . ASN A 1 209 ? 16.782 11.659 -36.600 1.00 91.38 209 ASN A CA 1
ATOM 1641 C C . ASN A 1 209 ? 15.589 10.703 -36.386 1.00 91.38 209 ASN A C 1
ATOM 1643 O O . ASN A 1 209 ? 14.452 11.049 -36.721 1.00 91.38 209 ASN A O 1
ATOM 1647 N N . ILE A 1 210 ? 15.843 9.494 -35.876 1.00 93.75 210 ILE A N 1
ATOM 1648 C CA . ILE A 1 210 ? 14.805 8.510 -35.550 1.00 93.75 210 ILE A CA 1
ATOM 1649 C C . ILE A 1 210 ? 14.006 8.906 -34.303 1.00 93.75 210 ILE A C 1
ATOM 1651 O O . ILE A 1 210 ? 12.863 8.473 -34.141 1.00 93.75 210 ILE A O 1
ATOM 1655 N N . HIS A 1 211 ? 14.599 9.717 -33.426 1.00 96.69 211 HIS A N 1
ATOM 1656 C CA . HIS A 1 211 ? 13.974 10.156 -32.187 1.00 96.69 211 HIS A CA 1
ATOM 1657 C C . HIS A 1 211 ? 12.913 11.211 -32.490 1.00 96.69 211 HIS A C 1
ATOM 1659 O O . HIS A 1 211 ? 13.146 12.146 -33.254 1.00 96.69 211 HIS A O 1
ATOM 1665 N N . LYS A 1 212 ? 11.720 11.046 -31.919 1.00 97.62 212 LYS A N 1
ATOM 1666 C CA . LYS A 1 212 ? 10.573 11.914 -32.194 1.00 97.62 212 LYS A CA 1
ATOM 1667 C C . LYS A 1 212 ? 9.845 12.287 -30.918 1.00 97.62 212 LYS A C 1
ATOM 1669 O O . LYS A 1 212 ? 9.243 11.432 -30.262 1.00 97.62 212 LYS A O 1
ATOM 1674 N N . LEU A 1 213 ? 9.873 13.579 -30.594 1.00 98.50 213 LEU A N 1
ATOM 1675 C CA . LEU A 1 213 ? 9.119 14.163 -29.494 1.00 98.50 213 LEU A CA 1
ATOM 1676 C C . LEU A 1 213 ? 7.799 14.737 -30.010 1.00 98.50 213 LEU A C 1
ATOM 1678 O O . LEU A 1 213 ? 7.746 15.500 -30.971 1.00 98.50 213 LEU A O 1
ATOM 1682 N N . THR A 1 214 ? 6.712 14.401 -29.329 1.00 98.38 214 THR A N 1
ATOM 1683 C CA . THR A 1 214 ? 5.389 14.962 -29.602 1.00 98.38 214 THR A CA 1
ATOM 1684 C C . THR A 1 214 ? 4.786 15.561 -28.342 1.00 98.38 214 THR A C 1
ATOM 1686 O O . THR A 1 214 ? 5.101 15.133 -27.231 1.00 98.38 214 THR A O 1
ATOM 1689 N N . LYS A 1 215 ? 3.887 16.532 -28.512 1.00 97.94 215 LYS A N 1
ATOM 1690 C CA . LYS A 1 215 ? 3.073 17.107 -27.439 1.00 97.94 215 LYS A CA 1
ATOM 1691 C C . LYS A 1 215 ? 1.582 17.079 -27.776 1.00 97.94 215 LYS A C 1
ATOM 1693 O O . LYS A 1 215 ? 1.198 17.088 -28.948 1.00 97.94 215 LYS A O 1
ATOM 1698 N N . ARG A 1 216 ? 0.729 17.024 -26.750 1.00 96.38 216 ARG A N 1
ATOM 1699 C CA . ARG A 1 216 ? -0.742 17.049 -26.864 1.00 96.38 216 ARG A CA 1
ATOM 1700 C C . ARG A 1 216 ? -1.400 17.542 -25.570 1.00 96.38 216 ARG A C 1
ATOM 1702 O O . ARG A 1 216 ? -0.790 17.455 -24.515 1.00 96.38 216 ARG A O 1
ATOM 1709 N N . VAL A 1 217 ? -2.643 18.020 -25.635 1.00 92.75 217 VAL A N 1
ATOM 1710 C CA . VAL A 1 217 ? -3.373 18.559 -24.460 1.00 92.75 217 VAL A CA 1
ATOM 1711 C C . VAL A 1 217 ? -4.180 17.503 -23.695 1.00 92.75 217 VAL A C 1
ATOM 1713 O O . VAL A 1 217 ? -4.545 17.706 -22.542 1.00 92.75 217 VAL A O 1
ATOM 1716 N N . GLY A 1 218 ? -4.477 16.363 -24.321 1.00 91.44 218 GLY A N 1
ATOM 1717 C CA . GLY A 1 218 ? -5.199 15.257 -23.695 1.00 91.44 218 GLY A CA 1
ATOM 1718 C C . GLY A 1 218 ? -4.768 13.909 -24.261 1.00 91.44 218 GLY A C 1
ATOM 1719 O O . GLY A 1 218 ? -4.206 13.825 -25.352 1.00 91.44 218 GLY A O 1
ATOM 1720 N N . ARG A 1 219 ? -5.031 12.816 -23.536 1.00 89.94 219 ARG A N 1
ATOM 1721 C CA . ARG A 1 219 ? -4.537 11.479 -23.924 1.00 89.94 219 ARG A CA 1
ATOM 1722 C C . ARG A 1 219 ? -4.999 11.019 -25.314 1.00 89.94 219 ARG A C 1
ATOM 1724 O O . ARG A 1 219 ? -4.254 10.313 -25.985 1.00 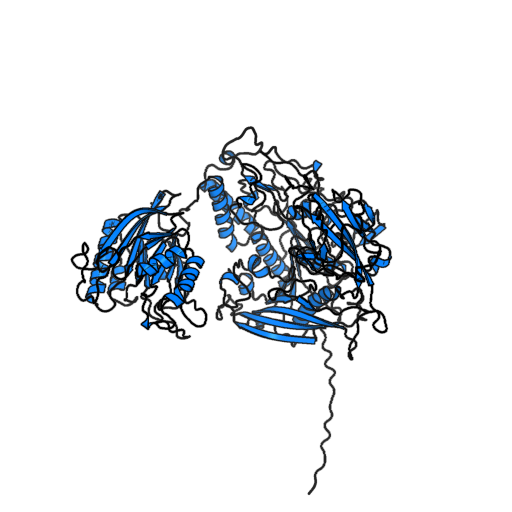89.94 219 ARG A O 1
ATOM 1731 N N . ASN A 1 220 ? -6.197 11.436 -25.729 1.00 89.94 220 ASN A N 1
ATOM 1732 C CA . ASN A 1 220 ? -6.834 11.042 -26.990 1.00 89.94 220 ASN A CA 1
ATOM 1733 C C . ASN A 1 220 ? -6.775 12.143 -28.062 1.00 89.94 220 ASN A C 1
ATOM 1735 O O . ASN A 1 220 ? -7.268 11.941 -29.170 1.00 89.94 220 ASN A O 1
ATOM 1739 N N . THR A 1 221 ? -6.200 13.312 -27.758 1.00 92.94 221 THR A N 1
ATOM 1740 C CA . THR A 1 221 ? -6.069 14.383 -28.752 1.00 92.94 221 THR A CA 1
ATOM 1741 C C . THR A 1 221 ? -4.921 14.081 -29.719 1.00 92.94 221 THR A C 1
ATOM 1743 O O . THR A 1 221 ? -3.951 13.434 -29.307 1.00 92.94 221 THR A O 1
ATOM 1746 N N . PRO A 1 222 ? -4.984 14.557 -30.978 1.00 94.56 222 PRO A N 1
ATOM 1747 C CA . PRO A 1 222 ? -3.900 14.380 -31.938 1.00 94.56 222 PRO A CA 1
ATOM 1748 C C . PRO A 1 222 ? -2.545 14.831 -31.385 1.00 94.56 222 PRO A C 1
ATOM 1750 O O . PRO A 1 222 ? -2.453 15.791 -30.619 1.00 94.56 222 PRO A O 1
ATOM 1753 N N . ARG A 1 223 ? -1.495 14.113 -31.783 1.00 96.00 223 ARG A N 1
ATOM 1754 C CA . ARG A 1 223 ? -0.108 14.457 -31.465 1.00 96.00 223 ARG A CA 1
ATOM 1755 C C . ARG A 1 223 ? 0.369 15.562 -32.389 1.00 96.00 223 ARG A C 1
ATOM 1757 O O . ARG A 1 223 ? 0.092 15.518 -33.585 1.00 96.00 223 ARG A O 1
ATOM 1764 N N . ILE A 1 224 ? 1.117 16.501 -31.831 1.00 97.62 224 ILE A N 1
ATOM 1765 C CA . ILE A 1 224 ? 1.811 17.550 -32.571 1.00 97.62 224 ILE A CA 1
ATOM 1766 C C . ILE A 1 224 ? 3.304 17.310 -32.368 1.00 97.62 224 ILE A C 1
ATOM 1768 O O . ILE A 1 224 ? 3.750 17.223 -31.225 1.00 97.62 224 ILE A O 1
ATOM 1772 N N . GLU A 1 225 ? 4.058 17.151 -33.451 1.00 97.81 225 GLU A N 1
ATOM 1773 C CA . GLU A 1 225 ? 5.517 17.017 -33.387 1.00 97.81 225 GLU A CA 1
ATOM 1774 C C . GLU A 1 225 ? 6.135 18.304 -32.826 1.00 97.81 225 GLU A C 1
ATOM 1776 O O . GLU A 1 225 ? 5.706 19.413 -33.159 1.00 97.81 225 GLU A O 1
ATOM 1781 N N . VAL A 1 226 ? 7.091 18.152 -31.914 1.00 98.12 226 VAL A N 1
ATOM 1782 C CA . VAL A 1 226 ? 7.884 19.259 -31.377 1.00 98.12 226 VAL A CA 1
ATOM 1783 C C . VAL A 1 226 ? 9.071 19.462 -32.311 1.00 98.12 226 VAL A C 1
ATOM 1785 O O . VAL A 1 226 ? 9.699 18.490 -32.706 1.00 98.12 226 VAL A O 1
ATOM 1788 N N . ASP A 1 227 ? 9.366 20.711 -32.673 1.00 96.38 227 ASP A N 1
ATOM 1789 C CA . ASP A 1 227 ? 10.524 21.035 -33.514 1.00 96.38 227 ASP A CA 1
ATOM 1790 C C . ASP A 1 227 ? 11.813 20.505 -32.864 1.00 96.38 227 ASP A C 1
ATOM 1792 O O . ASP A 1 227 ? 12.109 20.848 -31.716 1.00 96.38 227 ASP A O 1
ATOM 1796 N N . ASP A 1 228 ? 12.563 19.682 -33.602 1.00 94.00 228 ASP A N 1
ATOM 1797 C CA . ASP A 1 228 ? 13.780 19.003 -33.135 1.00 94.00 228 ASP A CA 1
ATOM 1798 C C . ASP A 1 228 ? 14.879 19.988 -32.678 1.00 94.00 228 ASP A C 1
ATOM 1800 O O . ASP A 1 228 ? 15.805 19.601 -31.983 1.00 94.00 228 ASP A O 1
ATOM 1804 N N . ARG A 1 229 ? 14.775 21.287 -33.002 1.00 94.69 229 ARG A N 1
ATOM 1805 C CA . ARG A 1 229 ? 15.696 22.335 -32.513 1.00 94.69 229 ARG A CA 1
ATOM 1806 C C . ARG A 1 229 ? 15.377 22.840 -31.104 1.00 94.69 229 ARG A C 1
ATOM 1808 O O . ARG A 1 229 ? 16.122 23.659 -30.576 1.00 94.69 229 ARG A O 1
ATOM 1815 N N . LEU A 1 230 ? 14.236 22.453 -30.532 1.00 96.62 230 LEU A N 1
ATOM 1816 C CA . LEU A 1 230 ? 13.755 22.954 -29.237 1.00 96.62 230 LEU A CA 1
ATOM 1817 C C . LEU A 1 230 ? 14.055 22.012 -28.070 1.00 96.62 230 LEU A C 1
ATOM 1819 O O . LEU A 1 230 ? 13.747 22.361 -26.925 1.00 96.62 230 LEU A O 1
ATOM 1823 N N . TRP A 1 231 ? 14.601 20.831 -28.342 1.00 97.38 231 TRP A N 1
ATOM 1824 C CA . TRP A 1 231 ? 14.918 19.827 -27.339 1.00 97.38 231 TRP A CA 1
ATOM 1825 C C . TRP A 1 231 ? 16.142 19.011 -27.767 1.00 97.38 231 TRP A C 1
ATOM 1827 O O . TRP A 1 231 ? 16.411 18.896 -28.957 1.00 97.38 231 TRP A O 1
ATOM 1837 N N . ASP A 1 232 ? 16.868 18.458 -26.800 1.00 97.25 232 ASP A N 1
ATOM 1838 C CA . ASP A 1 232 ? 17.986 17.535 -27.036 1.00 97.25 232 ASP A CA 1
ATOM 1839 C C . ASP A 1 232 ? 18.123 16.570 -25.843 1.00 97.25 232 ASP A C 1
ATOM 1841 O O . ASP A 1 232 ? 17.507 16.781 -24.787 1.00 97.25 232 ASP A O 1
ATOM 1845 N N . PHE A 1 233 ? 18.897 15.495 -26.000 1.00 97.75 233 PHE A N 1
ATOM 1846 C CA . PHE A 1 233 ? 19.237 14.590 -24.905 1.00 97.75 233 PHE A CA 1
ATOM 1847 C C . PHE A 1 233 ? 20.230 15.244 -23.944 1.00 97.75 233 PHE A C 1
ATOM 1849 O O . PHE A 1 233 ? 21.238 15.828 -24.335 1.00 97.75 233 PHE A O 1
ATOM 1856 N N . GLY A 1 234 ? 19.940 15.127 -22.655 1.00 96.94 234 GLY A N 1
ATOM 1857 C CA . GLY A 1 234 ? 20.668 15.791 -21.586 1.00 96.94 234 GLY A CA 1
ATOM 1858 C C . GLY A 1 234 ? 19.747 16.493 -20.605 1.00 96.94 234 GLY A C 1
ATOM 1859 O O . GLY A 1 234 ? 18.521 16.379 -20.661 1.00 96.94 234 GLY A O 1
ATOM 1860 N N . ARG A 1 235 ? 20.349 17.227 -19.675 1.00 97.12 235 ARG A N 1
ATOM 1861 C CA . ARG A 1 235 ? 19.644 17.986 -18.643 1.00 97.12 235 ARG A CA 1
ATOM 1862 C C . ARG A 1 235 ? 20.315 19.328 -18.389 1.00 97.12 235 ARG A C 1
ATOM 1864 O O . ARG A 1 235 ? 21.536 19.438 -18.414 1.00 97.12 235 ARG A O 1
ATOM 1871 N N . ILE A 1 236 ? 19.505 20.339 -18.119 1.00 97.44 236 ILE A N 1
ATOM 1872 C CA . ILE A 1 236 ? 19.948 21.667 -17.704 1.00 97.44 236 ILE A CA 1
ATOM 1873 C C . ILE A 1 236 ? 20.131 21.671 -16.182 1.00 97.44 236 ILE A C 1
ATOM 1875 O O . ILE A 1 236 ? 19.180 21.413 -15.440 1.00 97.44 236 ILE A O 1
ATOM 1879 N N . GLU A 1 237 ? 21.337 21.980 -15.713 1.00 96.06 237 GLU A N 1
ATOM 1880 C CA . GLU A 1 237 ? 21.660 22.211 -14.301 1.00 96.06 237 GLU A CA 1
ATOM 1881 C C . GLU A 1 237 ? 22.267 23.607 -14.131 1.00 96.06 237 GLU A C 1
ATOM 1883 O O . GLU A 1 237 ? 23.394 23.878 -14.548 1.00 96.06 237 GLU A O 1
ATOM 1888 N N . GLY A 1 238 ? 21.500 24.517 -13.523 1.00 91.69 238 GLY A N 1
ATOM 1889 C CA . GLY A 1 238 ? 21.862 25.934 -13.494 1.00 91.69 238 GLY A CA 1
ATOM 1890 C C . GLY A 1 238 ? 21.942 26.495 -14.915 1.00 91.69 238 GLY A C 1
ATOM 1891 O O . GLY A 1 238 ? 20.987 26.375 -15.675 1.00 91.69 238 GLY A O 1
ATOM 1892 N N . ASP A 1 239 ? 23.097 27.056 -15.271 1.00 89.81 239 ASP A N 1
ATOM 1893 C CA . ASP A 1 239 ? 23.356 27.624 -16.601 1.00 89.81 239 ASP A CA 1
ATOM 1894 C C . ASP A 1 239 ? 24.083 26.642 -17.545 1.00 89.81 239 ASP A C 1
ATOM 1896 O O . ASP A 1 239 ? 24.576 27.041 -18.601 1.00 89.81 239 ASP A O 1
ATOM 1900 N N . GLN A 1 240 ? 24.214 25.365 -17.164 1.00 94.94 240 GLN A N 1
ATOM 1901 C CA . GLN A 1 240 ? 24.951 24.356 -17.930 1.00 94.94 240 GLN A CA 1
ATOM 1902 C C . GLN A 1 240 ? 24.031 23.280 -18.503 1.00 94.94 240 GLN A C 1
ATOM 1904 O O . GLN A 1 240 ? 23.110 22.809 -17.840 1.00 94.94 240 GLN A O 1
ATOM 1909 N N . ILE A 1 241 ? 24.342 22.845 -19.725 1.00 96.06 241 ILE A N 1
ATOM 1910 C CA . ILE A 1 241 ? 23.762 21.647 -20.335 1.00 96.06 241 ILE A CA 1
ATOM 1911 C C . ILE A 1 241 ? 24.702 20.476 -20.051 1.00 96.06 241 ILE A C 1
ATOM 1913 O O . ILE A 1 241 ? 25.857 20.471 -20.481 1.00 96.06 241 ILE A O 1
ATOM 1917 N N . ILE A 1 242 ? 24.195 19.481 -19.332 1.00 97.12 242 ILE A N 1
ATOM 1918 C CA . ILE A 1 242 ? 24.875 18.223 -19.046 1.00 97.12 242 ILE A CA 1
ATOM 1919 C C . ILE A 1 242 ? 24.356 17.176 -20.024 1.00 97.12 242 ILE A C 1
ATOM 1921 O O . ILE A 1 242 ? 23.158 16.898 -20.066 1.00 97.12 242 ILE A O 1
ATOM 1925 N N . GLN A 1 243 ? 25.267 16.582 -20.791 1.00 95.25 243 GLN A N 1
ATOM 1926 C CA . GLN A 1 243 ? 24.956 15.449 -21.657 1.00 95.25 243 GLN A CA 1
ATOM 1927 C C . GLN A 1 243 ? 24.584 14.237 -20.796 1.00 95.25 243 GLN A C 1
ATOM 1929 O O . GLN A 1 243 ? 25.376 13.786 -19.969 1.00 95.25 243 GLN A O 1
ATOM 1934 N N . ASP A 1 244 ? 23.361 13.746 -20.968 1.00 95.00 244 ASP A N 1
ATOM 1935 C CA . ASP A 1 244 ? 22.787 12.656 -20.182 1.00 95.00 244 ASP A CA 1
ATOM 1936 C C . ASP A 1 244 ? 21.727 11.934 -21.020 1.00 95.00 244 ASP A C 1
ATOM 1938 O O . ASP A 1 244 ? 20.630 12.437 -21.260 1.00 95.00 244 ASP A O 1
ATOM 1942 N N . GLU A 1 245 ? 22.060 10.723 -21.451 1.00 94.69 245 GLU A N 1
ATOM 1943 C CA . GLU A 1 245 ? 21.223 9.866 -22.295 1.00 94.69 245 GLU A CA 1
ATOM 1944 C C . GLU A 1 245 ? 19.944 9.356 -21.600 1.00 94.69 245 GLU A C 1
ATOM 1946 O O . GLU A 1 245 ? 19.123 8.701 -22.239 1.00 94.69 245 GLU A O 1
ATOM 1951 N N . HIS A 1 246 ? 19.742 9.663 -20.312 1.00 95.31 246 HIS A N 1
ATOM 1952 C CA . HIS A 1 246 ? 18.539 9.321 -19.542 1.00 95.31 246 HIS A CA 1
ATOM 1953 C C . HIS A 1 246 ? 17.571 10.497 -19.367 1.00 95.31 246 HIS A C 1
ATOM 1955 O O . HIS A 1 246 ? 16.569 10.367 -18.649 1.00 95.31 246 HIS A O 1
ATOM 1961 N N . TRP A 1 247 ? 17.851 11.637 -19.997 1.00 97.44 247 TRP A N 1
ATOM 1962 C CA . TRP A 1 247 ? 17.060 12.859 -19.898 1.00 97.44 247 TRP A CA 1
ATOM 1963 C C . TRP A 1 247 ? 16.888 13.519 -21.261 1.00 97.44 247 TRP A C 1
ATOM 1965 O O . TRP A 1 247 ? 17.685 13.321 -22.172 1.00 97.44 247 TRP A O 1
ATOM 1975 N N . ILE A 1 248 ? 15.842 14.331 -21.373 1.00 98.25 248 ILE A N 1
ATOM 1976 C CA . ILE A 1 248 ? 15.750 15.365 -22.399 1.00 98.25 248 ILE A CA 1
ATOM 1977 C C . ILE A 1 248 ? 15.604 16.724 -21.732 1.00 98.25 248 ILE A C 1
ATOM 1979 O O . ILE A 1 248 ? 14.950 16.855 -20.686 1.00 98.25 248 ILE A O 1
ATOM 1983 N N . HIS A 1 249 ? 16.162 17.740 -22.376 1.00 98.19 249 HIS A N 1
ATOM 1984 C CA . HIS A 1 249 ? 16.022 19.119 -21.950 1.00 98.19 249 HIS A CA 1
ATOM 1985 C C . HIS A 1 249 ? 15.428 19.993 -23.047 1.00 98.19 249 HIS A C 1
ATOM 1987 O O . HIS A 1 249 ? 15.442 19.649 -24.225 1.00 98.19 249 HIS A O 1
ATOM 1993 N N . SER A 1 250 ? 14.890 21.138 -22.642 1.00 97.69 250 SER A N 1
ATOM 1994 C CA . SER A 1 250 ? 14.426 22.191 -23.539 1.00 97.69 250 SER A CA 1
ATOM 1995 C C . SER A 1 250 ? 14.764 23.543 -22.923 1.00 97.69 250 SER A C 1
ATOM 1997 O O . SER A 1 250 ? 14.295 23.852 -21.828 1.00 97.69 250 SER A O 1
ATOM 1999 N N . GLU A 1 251 ? 15.560 24.364 -23.613 1.00 94.75 251 GLU A N 1
ATOM 2000 C CA . GLU A 1 251 ? 15.908 25.715 -23.142 1.00 94.75 251 GLU A CA 1
ATOM 2001 C C . GLU A 1 251 ? 14.670 26.614 -22.969 1.00 94.75 251 GLU A C 1
ATOM 2003 O O . GLU A 1 251 ? 14.512 27.197 -21.890 1.00 94.75 251 GLU A O 1
ATOM 2008 N N . PRO A 1 252 ? 13.723 26.672 -23.936 1.00 95.12 252 PRO A N 1
ATOM 2009 C CA . PRO A 1 252 ? 12.428 27.312 -23.711 1.00 95.12 252 PRO A CA 1
ATOM 2010 C C . PRO A 1 252 ? 11.611 26.645 -22.598 1.00 95.12 252 PRO A C 1
ATOM 2012 O O . PRO A 1 252 ? 10.701 27.266 -22.057 1.00 95.12 252 PRO A O 1
ATOM 2015 N N . GLY A 1 253 ? 11.897 25.398 -22.243 1.00 97.12 253 GLY A N 1
ATOM 2016 C CA . GLY A 1 253 ? 11.151 24.619 -21.266 1.00 97.12 253 GLY A CA 1
ATOM 2017 C C . GLY A 1 253 ? 9.874 23.999 -21.830 1.00 97.12 253 GLY A C 1
ATOM 2018 O O . GLY A 1 253 ? 9.198 24.547 -22.701 1.00 97.12 253 GLY A O 1
ATOM 2019 N N . PHE A 1 254 ? 9.526 22.846 -21.274 1.00 98.31 254 PHE A N 1
ATOM 2020 C CA . PHE A 1 254 ? 8.309 22.102 -21.553 1.00 98.31 254 PHE A CA 1
ATOM 2021 C C . PHE A 1 254 ? 7.094 22.816 -20.952 1.00 98.31 254 PHE A C 1
ATOM 2023 O O . PHE A 1 254 ? 7.097 23.223 -19.789 1.00 98.31 254 PHE A O 1
ATOM 2030 N N . GLU A 1 255 ? 6.054 22.991 -21.762 1.00 97.44 255 GLU A N 1
ATOM 2031 C CA . GLU A 1 255 ? 4.868 23.784 -21.437 1.00 97.44 255 GLU A CA 1
ATOM 2032 C C . GLU A 1 255 ? 3.995 23.103 -20.372 1.00 97.44 255 GLU A C 1
ATOM 2034 O O . GLU A 1 255 ? 3.671 21.919 -20.480 1.00 97.44 255 GLU A O 1
ATOM 2039 N N . ALA A 1 256 ? 3.556 23.877 -19.375 1.00 96.50 256 ALA A N 1
ATOM 2040 C CA . ALA A 1 256 ? 2.572 23.423 -18.399 1.00 96.50 256 ALA A CA 1
ATOM 2041 C C . ALA A 1 256 ? 1.229 23.104 -19.078 1.00 96.50 256 ALA A C 1
ATOM 2043 O O . ALA A 1 256 ? 0.774 23.819 -19.968 1.00 96.50 256 ALA A O 1
ATOM 2044 N N . GLY A 1 257 ? 0.580 22.035 -18.628 1.00 94.50 257 GLY A N 1
ATOM 2045 C CA . GLY A 1 257 ? -0.684 21.532 -19.153 1.00 94.50 257 GLY A CA 1
ATOM 2046 C C . GLY A 1 257 ? -0.566 20.624 -20.376 1.00 94.50 257 GLY A C 1
ATOM 2047 O O . GLY A 1 257 ? -1.591 20.167 -20.884 1.00 94.50 257 GLY A O 1
ATOM 2048 N N . MET A 1 258 ? 0.653 20.329 -20.831 1.00 96.44 258 MET A N 1
ATOM 2049 C CA . MET A 1 258 ? 0.895 19.449 -21.970 1.00 96.44 258 MET A CA 1
ATOM 2050 C C . MET A 1 258 ? 1.293 18.040 -21.530 1.00 96.44 258 MET A C 1
ATOM 2052 O O . MET A 1 258 ? 1.979 17.826 -20.529 1.00 96.44 258 MET A O 1
ATOM 2056 N N . ILE A 1 259 ? 0.891 17.066 -22.340 1.00 97.19 259 ILE A N 1
ATOM 2057 C CA . ILE A 1 259 ? 1.425 15.710 -22.335 1.00 97.19 259 ILE A CA 1
ATOM 2058 C C . ILE A 1 259 ? 2.513 15.644 -23.401 1.00 97.19 259 ILE A C 1
ATOM 2060 O O . ILE A 1 259 ? 2.213 15.833 -24.582 1.00 97.19 259 ILE A O 1
ATOM 2064 N N . TYR A 1 260 ? 3.738 15.334 -22.994 1.00 97.94 260 TYR A N 1
ATOM 2065 C CA . TYR A 1 260 ? 4.851 15.051 -23.897 1.00 97.94 260 TYR A CA 1
ATOM 2066 C C . TYR A 1 260 ? 5.034 13.539 -24.049 1.00 97.94 260 TYR A C 1
ATOM 2068 O O . TYR A 1 260 ? 4.806 12.779 -23.109 1.00 97.94 260 TYR A O 1
ATOM 2076 N N . GLU A 1 261 ? 5.429 13.090 -25.235 1.00 97.69 261 GLU A N 1
ATOM 2077 C CA . GLU A 1 261 ? 5.727 11.687 -25.530 1.00 97.69 261 GLU A CA 1
ATOM 2078 C C . GLU A 1 261 ? 6.903 11.612 -26.504 1.00 97.69 261 GLU A C 1
ATOM 2080 O O . GLU A 1 261 ? 6.820 12.144 -27.612 1.00 97.69 261 GLU A O 1
ATOM 2085 N N . LEU A 1 262 ? 7.978 10.952 -26.077 1.00 98.06 262 LEU A N 1
ATOM 2086 C CA . LEU A 1 262 ? 9.188 10.707 -26.852 1.00 98.06 262 LEU A CA 1
ATOM 2087 C C . LEU A 1 262 ? 9.209 9.247 -27.294 1.00 98.06 262 LEU A C 1
ATOM 2089 O O . LEU A 1 262 ? 9.120 8.348 -26.457 1.00 98.06 262 LEU A O 1
ATOM 2093 N N . VAL A 1 263 ? 9.367 9.013 -28.592 1.00 97.75 263 VAL A N 1
ATOM 2094 C CA . VAL A 1 263 ? 9.755 7.711 -29.143 1.00 97.75 263 VAL A CA 1
ATOM 2095 C C . VAL A 1 263 ? 11.212 7.809 -29.559 1.00 97.75 263 VAL A C 1
ATOM 2097 O O . VAL A 1 263 ? 11.568 8.716 -30.305 1.00 97.75 263 VAL A O 1
ATOM 2100 N N . TYR A 1 264 ? 12.052 6.911 -29.058 1.00 97.44 264 TYR A N 1
ATOM 2101 C CA . TYR A 1 264 ? 13.498 6.979 -29.253 1.00 97.44 264 TYR A CA 1
ATOM 2102 C C . TYR A 1 264 ? 14.110 5.584 -29.365 1.00 97.44 264 TYR A C 1
ATOM 2104 O O . TYR A 1 264 ? 13.466 4.581 -29.051 1.00 97.44 264 TYR A O 1
ATOM 2112 N N . HIS A 1 265 ? 15.339 5.509 -29.862 1.00 95.50 265 HIS A N 1
ATOM 2113 C CA . HIS A 1 265 ? 16.083 4.258 -29.970 1.00 95.50 265 HIS A CA 1
ATOM 2114 C C . HIS A 1 265 ? 16.842 3.958 -28.675 1.00 95.50 265 HIS A C 1
ATOM 2116 O O . HIS A 1 265 ? 17.498 4.836 -28.122 1.00 95.50 265 HIS A O 1
ATOM 2122 N N . ALA A 1 266 ? 16.781 2.708 -28.225 1.00 96.25 266 ALA A N 1
ATOM 2123 C CA . ALA A 1 266 ? 17.604 2.173 -27.145 1.00 96.25 266 ALA A CA 1
ATOM 2124 C C . ALA A 1 266 ? 18.383 0.946 -27.631 1.00 96.25 266 ALA A C 1
ATOM 2126 O O . ALA A 1 266 ? 18.112 0.393 -28.704 1.00 96.25 266 ALA A O 1
ATOM 2127 N N . VAL A 1 267 ? 19.354 0.525 -26.826 1.00 95.12 267 VAL A N 1
ATOM 2128 C CA . VAL A 1 267 ? 20.256 -0.590 -27.111 1.00 95.12 267 VAL A CA 1
ATOM 2129 C C . VAL A 1 267 ? 20.373 -1.505 -25.898 1.00 95.12 267 VAL A C 1
ATOM 2131 O O . VAL A 1 267 ? 20.126 -1.069 -24.776 1.00 95.12 267 VAL A O 1
ATOM 2134 N N . ASP A 1 268 ? 20.758 -2.757 -26.140 1.00 94.06 268 ASP A N 1
ATOM 2135 C CA . ASP A 1 268 ? 21.162 -3.725 -25.121 1.00 94.06 268 ASP A CA 1
ATOM 2136 C C . ASP A 1 268 ? 20.051 -3.940 -24.065 1.00 94.06 268 ASP A C 1
ATOM 2138 O O . ASP A 1 268 ? 20.186 -3.558 -22.901 1.00 94.06 268 ASP A O 1
ATOM 2142 N N . PRO A 1 269 ? 18.905 -4.537 -24.463 1.00 96.06 269 PRO A N 1
ATOM 2143 C CA . PRO A 1 269 ? 17.775 -4.748 -23.578 1.00 96.06 269 PRO A CA 1
ATOM 2144 C C . PRO A 1 269 ? 18.123 -5.750 -22.462 1.00 96.06 269 PRO A C 1
ATOM 2146 O O . PRO A 1 269 ? 18.641 -6.837 -22.735 1.00 96.06 269 PRO A O 1
ATOM 2149 N N . PRO A 1 270 ? 17.773 -5.440 -21.204 1.00 96.69 270 PRO A N 1
ATOM 2150 C CA . PRO A 1 270 ? 17.796 -6.408 -20.123 1.00 96.69 270 PRO A CA 1
ATOM 2151 C C . PRO A 1 270 ? 16.711 -7.468 -20.333 1.00 96.69 270 PRO A C 1
ATOM 2153 O O . PRO A 1 270 ? 15.619 -7.169 -20.823 1.00 96.69 270 PRO A O 1
ATOM 2156 N N . VAL A 1 271 ? 16.977 -8.695 -19.889 1.00 97.69 271 VAL A N 1
ATOM 2157 C CA . VAL A 1 271 ? 16.018 -9.813 -19.933 1.00 97.69 271 VAL A CA 1
ATOM 2158 C C . VAL A 1 271 ? 14.986 -9.681 -18.802 1.00 97.69 271 VAL A C 1
ATOM 2160 O O . VAL A 1 271 ? 14.992 -10.412 -17.814 1.00 97.69 271 VAL A O 1
ATOM 2163 N N . VAL A 1 272 ? 14.072 -8.716 -18.933 1.00 97.31 272 VAL A N 1
ATOM 2164 C CA . VAL A 1 272 ? 13.141 -8.300 -17.860 1.00 97.31 272 VAL A CA 1
ATOM 2165 C C . VAL A 1 272 ? 12.313 -9.458 -17.288 1.00 97.31 272 VAL A C 1
ATOM 2167 O O . VAL A 1 272 ? 12.070 -9.511 -16.082 1.00 97.31 272 VAL A O 1
ATOM 2170 N N . GLY A 1 273 ? 11.912 -10.415 -18.133 1.00 97.50 273 GLY A N 1
ATOM 2171 C CA . GLY A 1 273 ? 11.086 -11.552 -17.722 1.00 97.50 273 GLY A CA 1
ATOM 2172 C C . GLY A 1 273 ? 11.762 -12.507 -16.729 1.00 97.50 273 GLY A C 1
ATOM 2173 O O . GLY A 1 273 ? 11.055 -13.260 -16.063 1.00 97.50 273 GLY A O 1
ATOM 2174 N N . LEU A 1 274 ? 13.088 -12.441 -16.543 1.00 98.06 274 LEU A N 1
ATOM 2175 C CA . LEU A 1 274 ? 13.780 -13.199 -15.493 1.00 98.06 274 LEU A CA 1
ATOM 2176 C C . LEU A 1 274 ? 13.327 -12.803 -14.078 1.00 98.06 274 LEU A C 1
ATOM 2178 O O . LEU A 1 274 ? 13.381 -13.632 -13.175 1.00 98.06 274 LEU A O 1
ATOM 2182 N N . GLY A 1 275 ? 12.783 -11.596 -13.880 1.00 97.75 275 GLY A N 1
ATOM 2183 C CA . GLY A 1 275 ? 12.154 -11.222 -12.609 1.00 97.75 275 GLY A CA 1
ATOM 2184 C C . GLY A 1 275 ? 10.926 -12.083 -12.263 1.00 97.75 275 GLY A C 1
ATOM 2185 O O . GLY A 1 275 ? 10.675 -12.355 -11.091 1.00 97.75 275 GLY A O 1
ATOM 2186 N N . LEU A 1 276 ? 10.177 -12.566 -13.267 1.00 98.38 276 LEU A N 1
ATOM 2187 C CA . LEU A 1 276 ? 9.070 -13.518 -13.067 1.00 98.38 276 LEU A CA 1
ATOM 2188 C C . LEU A 1 276 ? 9.595 -14.893 -12.638 1.00 98.38 276 LEU A C 1
ATOM 2190 O O . LEU A 1 276 ? 9.048 -15.489 -11.709 1.00 98.38 276 LEU A O 1
ATOM 2194 N N . ALA A 1 277 ? 10.673 -15.362 -13.276 1.00 98.06 277 ALA A N 1
ATOM 2195 C CA . ALA A 1 277 ? 11.345 -16.607 -12.909 1.00 98.06 277 ALA A CA 1
ATOM 2196 C C . ALA A 1 277 ? 11.917 -16.541 -11.486 1.00 98.06 277 ALA A C 1
ATOM 2198 O O . ALA A 1 277 ? 11.651 -17.435 -10.695 1.00 98.06 277 ALA A O 1
ATOM 2199 N N . ALA A 1 278 ? 12.575 -15.445 -11.099 1.00 98.00 278 ALA A N 1
ATOM 2200 C CA . ALA A 1 278 ? 13.141 -15.279 -9.758 1.00 98.00 278 ALA A CA 1
ATOM 2201 C C . ALA A 1 278 ? 12.095 -15.437 -8.637 1.00 98.00 278 ALA A C 1
ATOM 2203 O O . ALA A 1 278 ? 12.337 -16.124 -7.643 1.00 98.00 278 ALA A O 1
ATOM 2204 N N . VAL A 1 279 ? 10.904 -14.850 -8.814 1.00 98.38 279 VAL A N 1
ATOM 2205 C CA . VAL A 1 279 ? 9.788 -14.987 -7.861 1.00 98.38 279 VAL A CA 1
ATOM 2206 C C . VAL A 1 279 ? 9.256 -16.426 -7.822 1.00 98.38 279 VAL A C 1
ATOM 2208 O O . VAL A 1 279 ? 9.002 -16.958 -6.745 1.00 98.38 279 VAL A O 1
ATOM 2211 N N . ARG A 1 280 ? 9.121 -17.092 -8.974 1.00 98.38 280 ARG A N 1
ATOM 2212 C CA . ARG A 1 280 ? 8.741 -18.515 -9.045 1.00 98.38 280 ARG A CA 1
ATOM 2213 C C . ARG A 1 280 ? 9.772 -19.412 -8.351 1.00 98.38 280 ARG A C 1
ATOM 2215 O O . ARG A 1 280 ? 9.409 -20.305 -7.586 1.00 98.38 280 ARG A O 1
ATOM 2222 N N . ASP A 1 281 ? 11.047 -19.183 -8.628 1.00 98.19 281 ASP A N 1
ATOM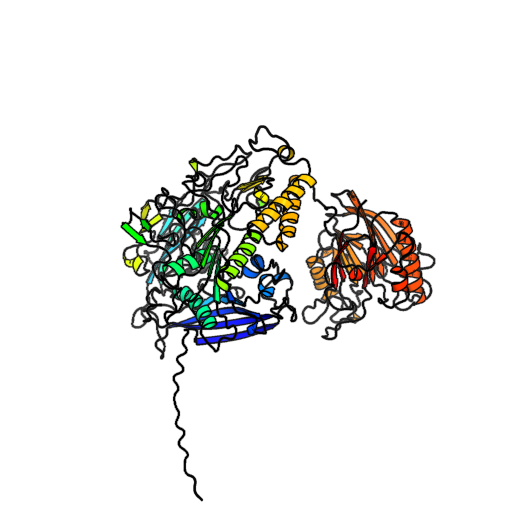 2223 C CA . ASP A 1 281 ? 12.124 -20.101 -8.277 1.00 98.19 281 ASP A CA 1
ATOM 2224 C C . ASP A 1 281 ? 12.496 -20.005 -6.800 1.00 98.19 281 ASP A C 1
ATOM 2226 O O . ASP A 1 281 ? 12.822 -21.028 -6.203 1.00 98.19 281 ASP A O 1
ATOM 2230 N N . ILE A 1 282 ? 12.349 -18.835 -6.159 1.00 98.00 282 ILE A N 1
ATOM 2231 C CA . ILE A 1 282 ? 12.618 -18.720 -4.719 1.00 98.00 282 ILE A CA 1
ATOM 2232 C C . ILE A 1 282 ? 11.625 -19.523 -3.871 1.00 98.00 282 ILE A C 1
ATOM 2234 O O . ILE A 1 282 ? 12.026 -20.163 -2.898 1.00 98.00 282 ILE A O 1
ATOM 2238 N N . ILE A 1 283 ? 10.337 -19.540 -4.241 1.00 98.25 283 ILE A N 1
ATOM 2239 C CA . ILE A 1 283 ? 9.353 -20.355 -3.519 1.00 98.25 283 ILE A CA 1
ATOM 2240 C C . ILE A 1 283 ? 9.491 -21.834 -3.878 1.00 98.25 283 ILE A C 1
ATOM 2242 O O . ILE A 1 283 ? 9.314 -22.682 -3.007 1.00 98.25 283 ILE A O 1
ATOM 2246 N N . SER A 1 284 ? 9.852 -22.156 -5.128 1.00 98.06 284 SER A N 1
ATOM 2247 C CA . SER A 1 284 ? 10.146 -23.537 -5.521 1.00 98.06 284 SER A CA 1
ATOM 2248 C C . SER A 1 284 ? 11.330 -24.086 -4.714 1.00 98.06 284 SER A C 1
ATOM 2250 O O . SER A 1 284 ? 11.221 -25.162 -4.127 1.00 98.06 284 SER A O 1
ATOM 2252 N N . TYR A 1 285 ? 12.406 -23.304 -4.567 1.00 97.88 285 TYR A N 1
ATOM 2253 C CA . TYR A 1 285 ? 13.544 -23.628 -3.705 1.00 97.88 285 TYR A CA 1
ATOM 2254 C C . TYR A 1 285 ? 13.111 -23.847 -2.251 1.00 97.88 285 TYR A C 1
ATOM 2256 O O . TYR A 1 285 ? 13.437 -24.874 -1.662 1.00 97.88 285 TYR A O 1
ATOM 2264 N N . ALA A 1 286 ? 12.303 -22.941 -1.689 1.00 97.50 286 ALA A N 1
ATOM 2265 C CA . ALA A 1 286 ? 11.809 -23.084 -0.320 1.00 97.50 286 ALA A CA 1
ATOM 2266 C C . ALA A 1 286 ? 10.937 -24.334 -0.105 1.00 97.50 286 ALA A C 1
ATOM 2268 O O . ALA A 1 286 ? 10.935 -24.894 0.989 1.00 97.50 286 ALA A O 1
ATOM 2269 N N . LYS A 1 287 ? 10.206 -24.783 -1.132 1.00 97.62 287 LYS A N 1
ATOM 2270 C CA . LYS A 1 287 ? 9.315 -25.949 -1.047 1.00 97.62 287 LYS A CA 1
ATOM 2271 C C . LYS A 1 287 ? 10.003 -27.281 -1.289 1.00 97.62 287 LYS A C 1
ATOM 2273 O O . LYS A 1 287 ? 9.602 -28.292 -0.713 1.00 97.62 287 LYS A O 1
ATOM 2278 N N . TYR A 1 288 ? 10.977 -27.301 -2.189 1.00 96.81 288 TYR A N 1
ATOM 2279 C CA . TYR A 1 288 ? 11.446 -28.549 -2.780 1.00 96.81 288 TYR A CA 1
ATOM 2280 C C . TYR A 1 288 ? 12.937 -28.814 -2.600 1.00 96.81 288 TYR A C 1
ATOM 2282 O O . TYR A 1 288 ? 13.355 -29.957 -2.791 1.00 96.81 288 TYR A O 1
ATOM 2290 N N . ASP A 1 289 ? 13.733 -27.816 -2.216 1.00 95.19 289 ASP A N 1
ATOM 2291 C CA . ASP A 1 289 ? 15.153 -28.015 -1.964 1.00 95.19 289 ASP A CA 1
ATOM 2292 C C . ASP A 1 289 ? 15.416 -28.330 -0.487 1.00 95.19 289 ASP A C 1
ATOM 2294 O O . ASP A 1 289 ? 15.157 -27.530 0.415 1.00 95.19 289 ASP A O 1
ATOM 2298 N N . SER A 1 290 ? 15.969 -29.518 -0.233 1.00 91.12 290 SER A N 1
ATOM 2299 C CA . SER A 1 290 ? 16.304 -29.982 1.119 1.00 91.12 290 SER A CA 1
ATOM 2300 C C . SER A 1 290 ? 17.387 -29.158 1.824 1.00 91.12 290 SER A C 1
ATOM 2302 O O . SER A 1 290 ? 17.538 -29.268 3.039 1.00 91.12 290 SER A O 1
ATOM 2304 N N . THR A 1 291 ? 18.146 -28.348 1.083 1.00 90.44 291 THR A N 1
ATOM 2305 C CA . THR A 1 291 ? 19.204 -27.482 1.618 1.00 90.44 291 THR A CA 1
ATOM 2306 C C . THR A 1 291 ? 18.698 -26.091 2.011 1.00 90.44 291 THR A C 1
ATOM 2308 O O . THR A 1 291 ? 19.436 -25.312 2.616 1.00 90.44 291 THR A O 1
ATOM 2311 N N . CYS A 1 292 ? 17.429 -25.774 1.728 1.00 94.38 292 CYS A N 1
ATOM 2312 C CA . CYS A 1 292 ? 16.851 -24.475 2.036 1.00 94.38 292 CYS A CA 1
ATOM 2313 C C . CYS A 1 292 ? 16.802 -24.194 3.551 1.00 94.38 292 CYS A C 1
ATOM 2315 O O . CYS A 1 292 ? 16.207 -24.940 4.331 1.00 94.38 292 CYS A O 1
ATOM 2317 N N . LEU A 1 293 ? 17.365 -23.052 3.966 1.00 93.00 293 LEU A N 1
ATOM 2318 C CA . LEU A 1 293 ? 17.404 -22.598 5.366 1.00 93.00 293 LEU A CA 1
ATOM 2319 C C . LEU A 1 293 ? 16.038 -22.143 5.916 1.00 93.00 293 LEU A C 1
ATOM 2321 O O . LEU A 1 293 ? 15.888 -21.937 7.123 1.00 93.00 293 LEU A O 1
ATOM 2325 N N . PHE A 1 294 ? 15.056 -21.969 5.038 1.00 96.25 294 PHE A N 1
ATOM 2326 C CA . PHE A 1 294 ? 13.717 -21.447 5.311 1.00 96.25 294 PHE A CA 1
ATOM 2327 C C . PHE A 1 294 ? 12.656 -22.328 4.633 1.00 96.25 294 PHE A C 1
ATOM 2329 O O . PHE A 1 294 ? 11.708 -21.836 4.024 1.00 96.25 294 PHE A O 1
ATOM 2336 N N . SER A 1 295 ? 12.850 -23.647 4.715 1.00 96.69 295 SER A N 1
ATOM 2337 C CA . SER A 1 295 ? 11.997 -24.634 4.057 1.00 96.69 295 SER A CA 1
ATOM 2338 C C . SER A 1 295 ? 10.547 -24.598 4.545 1.00 96.69 295 SER A C 1
ATOM 2340 O O . SER A 1 295 ? 10.269 -24.571 5.742 1.00 96.69 295 SER A O 1
ATOM 2342 N N . VAL A 1 296 ? 9.604 -24.622 3.612 1.00 97.56 296 VAL A N 1
ATOM 2343 C CA . VAL A 1 296 ? 8.156 -24.591 3.879 1.00 97.56 296 VAL A CA 1
ATOM 2344 C C . VAL A 1 296 ? 7.455 -25.614 2.998 1.00 97.56 296 VAL A C 1
ATOM 2346 O O . VAL A 1 296 ? 7.997 -26.010 1.977 1.00 97.56 296 VAL A O 1
ATOM 2349 N N . SER A 1 297 ? 6.236 -26.038 3.328 1.00 97.31 297 SER A N 1
ATOM 2350 C CA . SER A 1 297 ? 5.469 -26.900 2.416 1.00 97.31 297 SER A CA 1
ATOM 2351 C C . SER A 1 297 ? 4.562 -26.107 1.473 1.00 97.31 297 SER A C 1
ATOM 2353 O O . SER A 1 297 ? 4.194 -26.608 0.407 1.00 97.31 297 SER A O 1
ATOM 2355 N N . LYS A 1 298 ? 4.206 -24.867 1.843 1.00 98.38 298 LYS A N 1
ATOM 2356 C CA . LYS A 1 298 ? 3.246 -24.025 1.114 1.00 98.38 298 LYS A CA 1
ATOM 2357 C C . LYS A 1 298 ? 3.751 -22.607 0.891 1.00 98.38 298 LYS A C 1
ATOM 2359 O O . LYS A 1 298 ? 4.419 -22.026 1.743 1.00 98.38 298 LYS A O 1
ATOM 2364 N N . GLY A 1 299 ? 3.357 -22.022 -0.237 1.00 98.44 299 GLY A N 1
ATOM 2365 C CA . GLY A 1 299 ? 3.666 -20.639 -0.593 1.00 98.44 299 GLY A CA 1
ATOM 2366 C C . GLY A 1 299 ? 2.428 -19.817 -0.932 1.00 98.44 299 GLY A C 1
ATOM 2367 O O . GLY A 1 299 ? 1.600 -20.241 -1.741 1.00 98.44 299 GLY A O 1
ATOM 2368 N N . ILE A 1 300 ? 2.333 -18.609 -0.377 1.00 98.88 300 ILE A N 1
ATOM 2369 C CA . ILE A 1 300 ? 1.367 -17.584 -0.787 1.00 98.88 300 ILE A CA 1
ATOM 2370 C C . ILE A 1 300 ? 2.121 -16.385 -1.357 1.00 98.88 300 ILE A C 1
ATOM 2372 O O . ILE A 1 300 ? 2.905 -15.761 -0.646 1.00 98.88 300 ILE A O 1
ATOM 2376 N N . ALA A 1 301 ? 1.858 -16.029 -2.614 1.00 98.81 301 ALA A N 1
ATOM 2377 C CA . ALA A 1 301 ? 2.370 -14.788 -3.191 1.00 98.81 301 ALA A CA 1
ATOM 2378 C C . ALA A 1 301 ? 1.431 -13.621 -2.869 1.00 98.81 301 ALA A C 1
ATOM 2380 O O . ALA A 1 301 ? 0.211 -13.741 -3.016 1.00 98.81 301 ALA A O 1
ATOM 2381 N N . VAL A 1 302 ? 1.979 -12.474 -2.479 1.00 98.62 302 VAL A N 1
ATOM 2382 C CA . VAL A 1 302 ? 1.202 -11.257 -2.221 1.00 98.62 302 VAL A CA 1
ATOM 2383 C C . VAL A 1 302 ? 1.768 -10.100 -3.026 1.00 98.62 302 VAL A C 1
ATOM 2385 O O . VAL A 1 302 ? 2.973 -9.855 -3.042 1.00 98.62 302 VAL A O 1
ATOM 2388 N N . GLY A 1 303 ? 0.883 -9.394 -3.724 1.00 97.81 303 GLY A N 1
ATOM 2389 C CA . GLY A 1 303 ? 1.243 -8.280 -4.590 1.00 97.81 303 GLY A CA 1
ATOM 2390 C C . GLY A 1 303 ? 0.236 -7.147 -4.474 1.00 97.81 303 GLY A C 1
ATOM 2391 O O . GLY A 1 303 ? -0.970 -7.381 -4.403 1.00 97.81 303 GLY A O 1
ATOM 2392 N N . LEU A 1 304 ? 0.735 -5.912 -4.484 1.00 95.81 304 LEU A N 1
ATOM 2393 C CA . LEU A 1 304 ? -0.051 -4.700 -4.280 1.00 95.81 304 LEU A CA 1
ATOM 2394 C C . LEU A 1 304 ? 0.209 -3.704 -5.414 1.00 95.81 304 LEU A C 1
ATOM 2396 O O . LEU A 1 304 ? 1.356 -3.383 -5.722 1.00 95.81 304 LEU A O 1
ATOM 2400 N N . SER A 1 305 ? -0.849 -3.204 -6.055 1.00 94.94 305 SER A N 1
ATOM 2401 C CA . SER A 1 305 ? -0.796 -2.266 -7.187 1.00 94.94 305 SER A CA 1
ATOM 2402 C C . SER A 1 305 ? 0.057 -2.795 -8.353 1.00 94.94 305 SER A C 1
ATOM 2404 O O . SER A 1 305 ? -0.394 -3.679 -9.083 1.00 94.94 305 SER A O 1
ATOM 2406 N N . GLN A 1 306 ? 1.292 -2.310 -8.533 1.00 95.25 306 GLN A N 1
ATOM 2407 C CA . GLN A 1 306 ? 2.235 -2.804 -9.549 1.00 95.25 306 GLN A CA 1
ATOM 2408 C C . GLN A 1 306 ? 2.443 -4.309 -9.427 1.00 95.25 306 GLN A C 1
ATOM 2410 O O . GLN A 1 306 ? 2.344 -5.029 -10.419 1.00 95.25 306 GLN A O 1
ATOM 2415 N N . THR A 1 307 ? 2.667 -4.794 -8.210 1.00 97.31 307 THR A N 1
ATOM 2416 C CA . THR A 1 307 ? 2.992 -6.201 -8.000 1.00 97.31 307 THR A CA 1
ATOM 2417 C C . THR A 1 307 ? 1.749 -7.083 -7.916 1.00 97.31 307 THR A C 1
ATOM 2419 O O . THR A 1 307 ? 1.811 -8.276 -8.188 1.00 97.31 307 THR A O 1
ATOM 2422 N N . GLY A 1 308 ? 0.569 -6.490 -7.707 1.00 97.62 308 GLY A N 1
ATOM 2423 C CA . GLY A 1 308 ? -0.705 -7.161 -7.972 1.00 97.62 308 GLY A CA 1
ATOM 2424 C C . GLY A 1 308 ? -0.892 -7.442 -9.471 1.00 97.62 308 GLY A C 1
ATOM 2425 O O . GLY A 1 308 ? -1.246 -8.555 -9.863 1.00 97.62 308 GLY A O 1
ATOM 2426 N N . ARG A 1 309 ? -0.576 -6.467 -10.339 1.00 97.75 309 ARG A N 1
ATOM 2427 C CA . ARG A 1 309 ? -0.552 -6.670 -11.802 1.00 97.75 309 ARG A CA 1
ATOM 2428 C C . ARG A 1 309 ? 0.516 -7.678 -12.222 1.00 97.75 309 ARG A C 1
ATOM 2430 O O . ARG A 1 309 ? 0.275 -8.454 -13.145 1.00 97.75 309 ARG A O 1
ATOM 2437 N N . PHE A 1 310 ? 1.664 -7.691 -11.540 1.00 98.38 310 PHE A N 1
ATOM 2438 C CA . PHE A 1 310 ? 2.705 -8.702 -11.743 1.00 98.38 310 PHE A CA 1
ATOM 2439 C C . PHE A 1 310 ? 2.150 -10.104 -11.519 1.00 98.38 310 PHE A C 1
ATOM 2441 O O . PHE A 1 310 ? 2.266 -10.931 -12.413 1.00 98.38 310 PHE A O 1
ATOM 2448 N N . LEU A 1 311 ? 1.456 -10.360 -10.406 1.00 98.69 311 LEU A N 1
ATOM 2449 C CA . LEU A 1 311 ? 0.870 -11.680 -10.140 1.00 98.69 311 LEU A CA 1
ATOM 2450 C C . LEU A 1 311 ? -0.206 -12.071 -11.165 1.00 98.69 311 LEU A C 1
ATOM 2452 O O . LEU A 1 311 ? -0.297 -13.230 -11.563 1.00 98.69 311 LEU A O 1
ATOM 2456 N N . ARG A 1 312 ? -0.984 -11.110 -11.678 1.00 98.31 312 ARG A N 1
ATOM 2457 C CA . ARG A 1 312 ? -1.921 -11.365 -12.791 1.00 98.31 312 ARG A CA 1
ATOM 2458 C C . ARG A 1 312 ? -1.189 -11.764 -14.076 1.00 98.31 312 ARG A C 1
ATOM 2460 O O . ARG A 1 312 ? -1.628 -12.673 -14.777 1.00 98.31 312 ARG A O 1
ATOM 2467 N N . HIS A 1 313 ? -0.070 -11.108 -14.382 1.00 98.38 313 HIS A N 1
ATOM 2468 C CA . HIS A 1 313 ? 0.777 -11.434 -15.534 1.00 98.38 313 HIS A CA 1
ATOM 2469 C C . HIS A 1 313 ? 1.502 -12.777 -15.363 1.00 98.38 313 HIS A C 1
ATOM 2471 O O . HIS A 1 313 ? 1.566 -13.559 -16.308 1.00 98.38 313 HIS A O 1
ATOM 2477 N N . PHE A 1 314 ? 1.976 -13.062 -14.150 1.00 98.62 314 PHE A N 1
ATOM 2478 C CA . PHE A 1 314 ? 2.598 -14.318 -13.730 1.00 98.62 314 PHE A CA 1
ATOM 2479 C C . PHE A 1 314 ? 1.664 -15.507 -13.981 1.00 98.62 314 PHE A C 1
ATOM 2481 O O . PHE A 1 314 ? 2.064 -16.483 -14.613 1.00 98.62 314 PHE A O 1
ATOM 2488 N N . LEU A 1 315 ? 0.394 -15.388 -13.571 1.00 98.31 315 LEU A N 1
ATOM 2489 C CA . LEU A 1 315 ? -0.644 -16.381 -13.860 1.00 98.31 315 LEU A CA 1
ATOM 2490 C C . LEU A 1 315 ? -0.858 -16.547 -15.370 1.00 98.31 315 LEU A C 1
ATOM 2492 O O . LEU A 1 315 ? -0.763 -17.664 -15.877 1.00 98.31 315 LEU A O 1
ATOM 2496 N N . TYR A 1 316 ? -1.063 -15.437 -16.092 1.00 98.00 316 TYR A N 1
ATOM 2497 C CA . TYR A 1 316 ? -1.304 -15.449 -17.540 1.00 98.00 316 TYR A CA 1
ATOM 2498 C C . TYR A 1 316 ? -0.200 -16.164 -18.330 1.00 98.00 316 TYR A C 1
ATOM 2500 O O . TYR A 1 316 ? -0.499 -16.892 -19.277 1.00 98.00 316 TYR A O 1
ATOM 2508 N N . GLN A 1 317 ? 1.066 -15.962 -17.959 1.00 97.06 317 GLN A N 1
ATOM 2509 C CA . GLN A 1 317 ? 2.204 -16.589 -18.636 1.00 97.06 317 GLN A CA 1
ATOM 2510 C C . GLN A 1 317 ? 2.559 -17.980 -18.093 1.00 97.06 317 GLN A C 1
ATOM 2512 O O . GLN A 1 317 ? 3.457 -18.614 -18.634 1.00 97.06 317 GLN A O 1
ATOM 2517 N N . GLY A 1 318 ? 1.835 -18.490 -17.092 1.00 97.50 318 GLY A N 1
ATOM 2518 C CA . GLY A 1 318 ? 2.026 -19.849 -16.583 1.00 97.50 318 GLY A CA 1
ATOM 2519 C C . GLY A 1 318 ? 3.208 -20.017 -15.629 1.00 97.50 318 GLY A C 1
ATOM 2520 O O . GLY A 1 318 ? 3.598 -21.149 -15.366 1.00 97.50 318 GLY A O 1
ATOM 2521 N N . PHE A 1 319 ? 3.736 -18.935 -15.047 1.00 97.88 319 PHE A N 1
ATOM 2522 C CA . PHE A 1 319 ? 4.880 -18.998 -14.126 1.00 97.88 319 PHE A CA 1
ATOM 2523 C C . PHE A 1 319 ? 4.582 -19.719 -12.803 1.00 97.88 319 PHE A C 1
ATOM 2525 O O . PHE A 1 319 ? 5.487 -19.909 -12.000 1.00 97.88 319 PHE A O 1
ATOM 2532 N N . ASN A 1 320 ? 3.349 -20.184 -12.565 1.00 98.06 320 ASN A N 1
ATOM 2533 C CA . ASN A 1 320 ? 3.068 -21.052 -11.418 1.00 98.06 320 ASN A CA 1
ATOM 2534 C C . ASN A 1 320 ? 3.558 -22.501 -11.601 1.00 98.06 320 ASN A C 1
ATOM 2536 O O . ASN A 1 320 ? 3.289 -23.343 -10.744 1.00 98.06 320 ASN A O 1
ATOM 2540 N N . ILE A 1 321 ? 4.243 -22.784 -12.711 1.00 97.25 321 ILE A N 1
ATOM 2541 C CA . ILE A 1 321 ? 4.882 -24.058 -13.031 1.00 97.25 321 ILE A CA 1
ATOM 2542 C C . ILE A 1 321 ? 6.393 -23.838 -13.034 1.00 97.25 321 ILE A C 1
ATOM 2544 O O . ILE A 1 321 ? 6.889 -23.034 -13.824 1.00 97.25 321 ILE A O 1
ATOM 2548 N N . ASP A 1 322 ? 7.105 -24.535 -12.150 1.00 96.75 322 ASP A N 1
ATOM 2549 C CA . ASP A 1 322 ? 8.567 -24.549 -12.141 1.00 96.75 322 ASP A CA 1
ATOM 2550 C C . ASP A 1 322 ? 9.143 -25.437 -13.253 1.00 96.75 322 ASP A C 1
ATOM 2552 O O . ASP A 1 322 ? 8.436 -26.130 -13.982 1.00 96.75 322 ASP A O 1
ATOM 2556 N N . GLU A 1 323 ? 10.459 -25.433 -13.393 1.00 95.50 323 GLU A N 1
ATOM 2557 C CA . GLU A 1 323 ? 11.158 -26.127 -14.483 1.00 95.50 323 GLU A CA 1
ATOM 2558 C C . GLU A 1 323 ? 11.165 -27.650 -14.344 1.00 95.50 323 GLU A C 1
ATOM 2560 O O . GLU A 1 323 ? 11.516 -28.358 -15.286 1.00 95.50 323 GLU A O 1
ATOM 2565 N N . SER A 1 324 ? 10.764 -28.154 -13.175 1.00 95.25 324 SER A N 1
ATOM 2566 C CA . SER A 1 324 ? 10.482 -29.568 -12.917 1.00 95.25 324 SER A CA 1
ATOM 2567 C C . SER A 1 324 ? 8.984 -29.879 -13.043 1.00 95.25 324 SER A C 1
ATOM 2569 O O . SER A 1 324 ? 8.534 -30.941 -12.614 1.00 95.25 324 SER A O 1
ATOM 2571 N N . SER A 1 325 ? 8.202 -28.971 -13.638 1.00 95.69 325 SER A N 1
ATOM 2572 C CA . SER A 1 325 ? 6.751 -29.075 -13.819 1.00 95.69 325 SER A CA 1
ATOM 2573 C C . SER A 1 325 ? 5.946 -29.172 -12.516 1.00 95.69 325 SER A C 1
ATOM 2575 O O . SER A 1 325 ? 4.857 -29.746 -12.507 1.00 95.69 325 SER A O 1
ATOM 2577 N N . ARG A 1 326 ? 6.453 -28.613 -11.409 1.00 96.56 326 ARG A N 1
ATOM 2578 C CA . ARG A 1 326 ? 5.778 -28.579 -10.099 1.00 96.56 326 ARG A CA 1
ATOM 2579 C C . ARG A 1 326 ? 5.117 -27.226 -9.850 1.00 96.56 326 ARG A C 1
ATOM 2581 O O . ARG A 1 326 ? 5.478 -26.212 -10.444 1.00 96.56 326 ARG A O 1
ATOM 2588 N N . GLN A 1 327 ? 4.164 -27.200 -8.922 1.00 97.62 327 GLN A N 1
ATOM 2589 C CA . GLN A 1 327 ? 3.460 -25.980 -8.535 1.00 97.62 327 GLN A CA 1
ATOM 2590 C C . GLN A 1 327 ? 4.316 -25.069 -7.645 1.00 97.62 327 GLN A C 1
ATOM 2592 O O . GLN A 1 327 ? 4.671 -25.444 -6.527 1.00 97.62 327 GLN A O 1
ATOM 2597 N N . ALA A 1 328 ? 4.550 -23.832 -8.084 1.00 97.56 328 ALA A N 1
ATOM 2598 C CA . ALA A 1 328 ? 5.281 -22.842 -7.293 1.00 97.56 328 ALA A CA 1
ATOM 2599 C C . ALA A 1 328 ? 4.455 -22.352 -6.086 1.00 97.56 328 ALA A C 1
ATOM 2601 O O . ALA A 1 328 ? 4.794 -22.642 -4.939 1.00 97.56 328 ALA A O 1
ATOM 2602 N N . TYR A 1 329 ? 3.322 -21.687 -6.327 1.00 98.69 329 TYR A N 1
ATOM 2603 C CA . TYR A 1 329 ? 2.468 -21.107 -5.287 1.00 98.69 329 TYR A CA 1
ATOM 2604 C C . TYR A 1 329 ? 1.141 -21.838 -5.116 1.00 98.69 329 TYR A C 1
ATOM 2606 O O . TYR A 1 329 ? 0.479 -22.212 -6.087 1.00 98.69 329 TYR A O 1
ATOM 2614 N N . ASP A 1 330 ? 0.717 -21.967 -3.861 1.00 98.81 330 ASP A N 1
ATOM 2615 C CA . ASP A 1 330 ? -0.535 -22.592 -3.426 1.00 98.81 330 ASP A CA 1
ATOM 2616 C C . ASP A 1 330 ? -1.666 -21.562 -3.276 1.00 98.81 330 ASP A C 1
ATOM 2618 O O . ASP A 1 330 ? -2.843 -21.882 -3.470 1.00 98.81 330 ASP A O 1
ATOM 2622 N N . GLY A 1 331 ? -1.313 -20.308 -2.978 1.00 98.81 331 GLY A N 1
ATOM 2623 C CA . GLY A 1 331 ? -2.247 -19.189 -2.900 1.00 98.81 331 GLY A CA 1
ATOM 2624 C C . GLY A 1 331 ? -1.681 -17.879 -3.443 1.00 98.81 331 GLY A C 1
ATOM 2625 O O . GLY A 1 331 ? -0.469 -17.692 -3.521 1.00 98.81 331 GLY A O 1
ATOM 2626 N N . MET A 1 332 ? -2.567 -16.953 -3.812 1.00 98.81 332 MET A N 1
ATOM 2627 C CA . MET A 1 332 ? -2.207 -15.600 -4.233 1.00 98.81 332 MET A CA 1
ATOM 2628 C C . MET A 1 332 ? -3.190 -14.563 -3.688 1.00 98.81 332 MET A C 1
ATOM 2630 O O . MET A 1 332 ? -4.403 -14.695 -3.860 1.00 98.81 332 MET A O 1
ATOM 2634 N N . LEU A 1 333 ? -2.659 -13.501 -3.081 1.00 98.88 333 LEU A N 1
ATOM 2635 C CA . LEU A 1 333 ? -3.412 -12.314 -2.682 1.00 98.88 333 LEU A CA 1
ATOM 2636 C C . LEU A 1 333 ? -3.029 -11.145 -3.596 1.00 98.88 333 LEU A C 1
ATOM 2638 O O . LEU A 1 333 ? -1.931 -10.594 -3.513 1.00 98.88 333 LEU A O 1
ATOM 2642 N N . ILE A 1 334 ? -3.947 -10.783 -4.489 1.00 98.75 334 ILE A N 1
ATOM 2643 C CA . ILE A 1 334 ? -3.752 -9.778 -5.535 1.00 98.75 334 ILE A CA 1
ATOM 2644 C C . ILE A 1 334 ? -4.530 -8.524 -5.143 1.00 98.75 334 ILE A C 1
ATOM 2646 O O . ILE A 1 334 ? -5.756 -8.495 -5.238 1.00 98.75 334 ILE A O 1
ATOM 2650 N N . ILE A 1 335 ? -3.812 -7.492 -4.702 1.00 98.56 335 ILE A N 1
ATOM 2651 C CA . ILE A 1 335 ? -4.375 -6.293 -4.073 1.00 98.56 335 ILE A CA 1
ATOM 2652 C C . ILE A 1 335 ? -4.260 -5.099 -5.029 1.00 98.56 335 ILE A C 1
ATOM 2654 O O . ILE A 1 335 ? -3.188 -4.832 -5.576 1.00 98.56 335 ILE A O 1
ATOM 2658 N N . ILE A 1 336 ? -5.361 -4.367 -5.215 1.00 97.44 336 ILE A N 1
ATOM 2659 C CA . ILE A 1 336 ? -5.489 -3.098 -5.957 1.00 97.44 336 ILE A CA 1
ATOM 2660 C C . ILE A 1 336 ? -4.813 -3.099 -7.341 1.00 97.44 336 ILE A C 1
ATOM 2662 O O . ILE A 1 336 ? -4.230 -2.112 -7.795 1.00 97.44 336 ILE A O 1
ATOM 2666 N N . ALA A 1 337 ? -4.861 -4.243 -8.024 1.00 96.69 337 ALA A N 1
ATOM 2667 C CA . ALA A 1 337 ? -4.263 -4.418 -9.344 1.00 96.69 337 ALA A CA 1
ATOM 2668 C C . ALA A 1 337 ? -5.136 -3.831 -10.468 1.00 96.69 337 ALA A C 1
ATOM 2670 O O . ALA A 1 337 ? -4.619 -3.511 -11.542 1.00 96.69 337 ALA A O 1
ATOM 2671 N N . GLY A 1 338 ? -6.446 -3.707 -10.221 1.00 96.69 338 GLY A N 1
ATOM 2672 C CA . GLY A 1 338 ? -7.461 -3.523 -11.250 1.00 96.69 338 GLY A CA 1
ATOM 2673 C C . GLY A 1 338 ? -7.507 -4.698 -12.222 1.00 96.69 338 GLY A C 1
ATOM 2674 O O . GLY A 1 338 ? -7.243 -5.844 -11.851 1.00 96.69 338 GLY A O 1
ATOM 2675 N N . ALA A 1 339 ? -7.829 -4.414 -13.482 1.00 95.12 339 ALA A N 1
ATOM 2676 C CA . ALA A 1 339 ? -7.860 -5.429 -14.532 1.00 95.12 339 ALA A CA 1
ATOM 2677 C C . ALA A 1 339 ? -6.493 -5.694 -15.177 1.00 95.12 339 ALA A C 1
ATOM 2679 O O . ALA A 1 339 ? -6.312 -6.723 -15.834 1.00 95.12 339 ALA A O 1
ATOM 2680 N N . GLY A 1 340 ? -5.528 -4.802 -14.966 1.00 91.44 340 GLY A N 1
ATOM 2681 C CA . GLY A 1 340 ? -4.262 -4.800 -15.683 1.00 91.44 340 GLY A CA 1
ATOM 2682 C C . GLY A 1 340 ? -3.378 -6.028 -15.463 1.00 91.44 340 GLY A C 1
ATOM 2683 O O . GLY A 1 340 ? -3.405 -6.693 -14.425 1.00 91.44 340 GLY A O 1
ATOM 2684 N N . ARG A 1 341 ? -2.557 -6.287 -16.476 1.00 93.50 341 ARG A N 1
ATOM 2685 C CA . ARG A 1 341 ? -1.259 -6.969 -16.404 1.00 93.50 341 ARG A CA 1
ATOM 2686 C C . ARG A 1 341 ? -0.174 -5.880 -16.398 1.00 93.50 341 ARG A C 1
ATOM 2688 O O . ARG A 1 341 ? -0.461 -4.729 -16.060 1.00 93.50 341 ARG A O 1
ATOM 2695 N N . GLY A 1 342 ? 1.072 -6.186 -16.744 1.00 92.88 342 GLY A N 1
ATOM 2696 C CA . GLY A 1 342 ? 2.084 -5.134 -16.820 1.00 92.88 342 GLY A CA 1
ATOM 2697 C C . GLY A 1 342 ? 3.198 -5.376 -17.817 1.00 92.88 342 GLY A C 1
ATOM 2698 O O . GLY A 1 342 ? 3.328 -6.444 -18.413 1.00 92.88 342 GLY A O 1
ATOM 2699 N N . SER A 1 343 ? 4.005 -4.331 -17.979 1.00 94.94 343 SER A N 1
ATOM 2700 C CA . SER A 1 343 ? 5.215 -4.317 -18.797 1.00 94.94 343 SER A CA 1
ATOM 2701 C C . SER A 1 343 ? 6.320 -5.076 -18.052 1.00 94.94 343 SER A C 1
ATOM 2703 O O . SER A 1 343 ? 7.206 -4.477 -17.455 1.00 94.94 343 SER A O 1
ATOM 2705 N N . PHE A 1 344 ? 6.199 -6.407 -18.004 1.00 96.50 344 PHE A N 1
ATOM 2706 C CA . PHE A 1 344 ? 7.074 -7.283 -17.206 1.00 96.50 344 PHE A CA 1
ATOM 2707 C C . PHE A 1 344 ? 7.817 -8.341 -18.025 1.00 96.50 344 PHE A C 1
ATOM 2709 O O . PHE A 1 344 ? 8.766 -8.934 -17.532 1.00 96.50 344 PHE A O 1
ATOM 2716 N N . ASN A 1 345 ? 7.389 -8.602 -19.261 1.00 97.25 345 ASN A N 1
ATOM 2717 C CA . ASN A 1 345 ? 8.029 -9.589 -20.129 1.00 97.25 345 ASN A CA 1
ATOM 2718 C C . ASN A 1 345 ? 7.797 -9.233 -21.602 1.00 97.25 345 ASN A C 1
ATOM 2720 O O . ASN A 1 345 ? 6.925 -9.793 -22.265 1.00 97.25 345 ASN A O 1
ATOM 2724 N N . HIS A 1 346 ? 8.523 -8.219 -22.056 1.00 97.19 346 HIS A N 1
ATOM 2725 C CA . HIS A 1 346 ? 8.697 -7.863 -23.458 1.00 97.19 346 HIS A CA 1
ATOM 2726 C C . HIS A 1 346 ? 10.022 -7.095 -23.582 1.00 97.19 346 HIS A C 1
ATOM 2728 O O . HIS A 1 346 ? 10.520 -6.550 -22.592 1.00 97.19 346 HIS A O 1
ATOM 2734 N N . ARG A 1 347 ? 10.587 -7.020 -24.784 1.00 97.19 347 ARG A N 1
ATOM 2735 C CA . ARG A 1 347 ? 11.809 -6.267 -25.062 1.00 97.19 347 ARG A CA 1
ATOM 2736 C C . ARG A 1 347 ? 11.622 -4.803 -24.667 1.00 97.19 347 ARG A C 1
ATOM 2738 O O . ARG A 1 347 ? 10.593 -4.199 -24.988 1.00 97.19 347 ARG A O 1
ATOM 2745 N N . PHE A 1 348 ? 12.600 -4.263 -23.945 1.00 96.50 348 PHE A N 1
ATOM 2746 C CA . PHE A 1 348 ? 12.561 -2.926 -23.345 1.00 96.50 348 PHE A CA 1
ATOM 2747 C C . PHE A 1 348 ? 11.328 -2.652 -22.456 1.00 96.50 348 PHE A C 1
ATOM 2749 O O . PHE A 1 348 ? 10.742 -1.564 -22.474 1.00 96.50 348 PHE A O 1
ATOM 2756 N N . ALA A 1 349 ? 10.880 -3.654 -21.699 1.00 96.25 349 ALA A N 1
ATOM 2757 C CA . ALA A 1 349 ? 9.823 -3.480 -20.711 1.00 96.25 349 ALA A CA 1
ATOM 2758 C C . ALA A 1 349 ? 10.256 -2.576 -19.550 1.00 96.25 349 ALA A C 1
ATOM 2760 O O . ALA A 1 349 ? 11.335 -2.735 -18.992 1.00 96.25 349 ALA A O 1
ATOM 2761 N N . GLN A 1 350 ? 9.374 -1.664 -19.137 1.00 94.69 350 GLN A N 1
ATOM 2762 C CA . GLN A 1 350 ? 9.594 -0.804 -17.976 1.00 94.69 350 GLN A CA 1
ATOM 2763 C C . GLN A 1 350 ? 8.546 -1.135 -16.899 1.00 94.69 350 GLN A C 1
ATOM 2765 O O . GLN A 1 350 ? 7.416 -0.633 -16.970 1.00 94.69 350 GLN A O 1
ATOM 2770 N N . PRO A 1 351 ? 8.896 -1.956 -15.886 1.00 95.12 351 PRO A N 1
ATOM 2771 C CA . PRO A 1 351 ? 7.956 -2.485 -14.892 1.00 95.12 351 PRO A CA 1
ATOM 2772 C C . PRO A 1 351 ? 7.169 -1.432 -14.114 1.00 95.12 351 PRO A C 1
ATOM 2774 O O . PRO A 1 351 ? 6.096 -1.705 -13.573 1.00 95.12 351 PRO A O 1
ATOM 2777 N N . SER A 1 352 ? 7.688 -0.212 -14.013 1.00 92.25 352 SER A N 1
ATOM 2778 C CA . SER A 1 352 ? 7.015 0.889 -13.327 1.00 92.25 352 SER A CA 1
ATOM 2779 C C . SER A 1 352 ? 5.824 1.474 -14.077 1.00 92.25 352 SER A C 1
ATOM 2781 O O . SER A 1 352 ? 5.076 2.227 -13.452 1.00 92.25 352 SER A O 1
ATOM 2783 N N . ARG A 1 353 ? 5.630 1.154 -15.363 1.00 93.25 353 ARG A N 1
ATOM 2784 C CA . ARG A 1 353 ? 4.517 1.654 -16.182 1.00 93.25 353 ARG A CA 1
ATOM 2785 C C . ARG A 1 353 ? 3.196 1.033 -15.750 1.00 93.25 353 ARG A C 1
ATOM 2787 O O . ARG A 1 353 ? 3.034 -0.185 -15.707 1.00 93.25 353 ARG A O 1
ATOM 2794 N N . ASP A 1 354 ? 2.225 1.889 -15.473 1.00 88.00 354 ASP A N 1
ATOM 2795 C CA . ASP A 1 354 ? 0.924 1.498 -14.964 1.00 88.00 354 ASP A CA 1
ATOM 2796 C C . ASP A 1 354 ? -0.173 2.373 -15.577 1.00 88.00 354 ASP A C 1
ATOM 2798 O O . ASP A 1 354 ? -0.460 3.461 -15.082 1.00 88.00 354 ASP A O 1
ATOM 2802 N N . ALA A 1 355 ? -0.814 1.883 -16.645 1.00 88.31 355 ALA A N 1
ATOM 2803 C CA . ALA A 1 355 ? -1.768 2.664 -17.431 1.00 88.31 355 ALA A CA 1
ATOM 2804 C C . ALA A 1 355 ? -2.797 3.411 -16.574 1.00 88.31 355 ALA A C 1
ATOM 2806 O O . ALA A 1 355 ? -3.494 2.833 -15.737 1.00 88.31 355 ALA A O 1
ATOM 2807 N N . HIS A 1 356 ? -2.885 4.712 -16.820 1.00 91.12 356 HIS A N 1
ATOM 2808 C CA . HIS A 1 356 ? -3.851 5.611 -16.218 1.00 91.12 356 HIS A CA 1
ATOM 2809 C C . HIS A 1 356 ? -4.301 6.646 -17.257 1.00 91.12 356 HIS A C 1
ATOM 2811 O O . HIS A 1 356 ? -3.661 6.845 -18.292 1.00 91.12 356 HIS A O 1
ATOM 2817 N N . ARG A 1 357 ? -5.398 7.362 -16.987 1.00 90.50 357 ARG A N 1
ATOM 2818 C CA . ARG A 1 357 ? -5.889 8.419 -17.885 1.00 90.50 357 ARG A CA 1
ATOM 2819 C C . ARG A 1 357 ? -4.941 9.598 -18.057 1.00 90.50 357 ARG A C 1
ATOM 2821 O O . ARG A 1 357 ? -5.078 10.331 -19.029 1.00 90.50 357 ARG A O 1
ATOM 2828 N N . TYR A 1 358 ? -4.005 9.770 -17.130 1.00 89.25 358 TYR A N 1
ATOM 2829 C CA . TYR A 1 358 ? -3.102 10.920 -17.091 1.00 89.25 358 TYR A CA 1
ATOM 2830 C C . TYR A 1 358 ? -1.642 10.548 -16.765 1.00 89.25 358 TYR A C 1
ATOM 2832 O O . TYR A 1 358 ? -0.875 11.391 -16.311 1.00 89.25 358 TYR A O 1
ATOM 2840 N N . SER A 1 359 ? -1.274 9.274 -16.958 1.00 90.25 359 SER A N 1
ATOM 2841 C CA . SER A 1 359 ? 0.097 8.752 -16.829 1.00 90.25 359 SER A CA 1
ATOM 2842 C C . SER A 1 359 ? 0.240 7.433 -17.596 1.00 90.25 359 SER A C 1
ATOM 2844 O O . SER A 1 359 ? -0.738 6.688 -17.696 1.00 90.25 359 SER A O 1
ATOM 2846 N N . ALA A 1 360 ? 1.442 7.121 -18.097 1.00 91.75 360 ALA A N 1
ATOM 2847 C CA . ALA A 1 360 ? 1.764 5.861 -18.778 1.00 91.75 360 ALA A CA 1
ATOM 2848 C C . ALA A 1 360 ? 0.746 5.498 -19.881 1.00 91.75 360 ALA A C 1
ATOM 2850 O O . ALA A 1 360 ? 0.096 4.446 -19.871 1.00 91.75 360 ALA A O 1
ATOM 2851 N N . PHE A 1 361 ? 0.609 6.376 -20.869 1.00 93.56 361 PHE A N 1
ATOM 2852 C CA . PHE A 1 361 ? -0.423 6.317 -21.894 1.00 93.56 361 PHE A CA 1
ATOM 2853 C C . PHE A 1 361 ? -0.215 5.133 -22.840 1.00 93.56 361 PHE A C 1
ATOM 2855 O O . PHE A 1 361 ? 0.743 5.074 -23.607 1.00 93.56 361 PHE A O 1
ATOM 2862 N N . PHE A 1 362 ? -1.168 4.202 -22.862 1.00 93.56 362 PHE A N 1
ATOM 2863 C CA . PHE A 1 362 ? -1.224 3.110 -23.845 1.00 93.56 362 PHE A CA 1
ATOM 2864 C C . PHE A 1 362 ? -0.016 2.154 -23.817 1.00 93.56 362 PHE A C 1
ATOM 2866 O O . PHE A 1 362 ? 0.299 1.531 -24.828 1.00 93.56 362 PHE A O 1
ATOM 2873 N N . TYR A 1 363 ? 0.690 2.025 -22.690 1.00 94.56 363 TYR A N 1
ATOM 2874 C CA . TYR A 1 363 ? 1.677 0.947 -22.517 1.00 94.56 363 TYR A CA 1
ATOM 2875 C C . TYR A 1 363 ? 0.982 -0.417 -22.432 1.00 94.56 363 TYR A C 1
ATOM 2877 O O . TYR A 1 363 ? -0.167 -0.462 -21.979 1.00 94.56 363 TYR A O 1
ATOM 2885 N N . PRO A 1 364 ? 1.659 -1.518 -22.817 1.00 94.19 364 PRO A N 1
ATOM 2886 C CA . PRO A 1 364 ? 1.110 -2.878 -22.790 1.00 94.19 364 PRO A CA 1
ATOM 2887 C C . PRO A 1 364 ? 0.932 -3.385 -21.350 1.00 94.19 364 PRO A C 1
ATOM 2889 O O . PRO A 1 364 ? 1.680 -4.222 -20.855 1.00 94.19 364 PRO A O 1
ATOM 2892 N N . THR A 1 365 ? -0.055 -2.832 -20.654 1.00 93.38 365 THR A N 1
ATOM 2893 C CA . THR A 1 365 ? -0.339 -3.082 -19.237 1.00 93.38 365 THR A CA 1
ATOM 2894 C C . THR A 1 365 ? -1.755 -3.630 -19.096 1.00 93.38 365 THR A C 1
ATOM 2896 O O . THR A 1 365 ? -1.926 -4.771 -18.683 1.00 93.38 365 THR A O 1
ATOM 2899 N N . ASP A 1 366 ? -2.771 -2.916 -19.576 1.00 93.31 366 ASP A N 1
ATOM 2900 C CA . ASP A 1 366 ? -4.161 -3.390 -19.560 1.00 93.31 366 ASP A CA 1
ATOM 2901 C C . ASP A 1 366 ? -4.494 -4.242 -20.792 1.00 93.31 366 ASP A C 1
ATOM 2903 O O . ASP A 1 366 ? -5.100 -3.782 -21.760 1.00 93.31 366 ASP A O 1
ATOM 2907 N N . LEU A 1 367 ? -4.067 -5.505 -20.763 1.00 93.62 367 LEU A N 1
ATOM 2908 C CA . LEU A 1 367 ? -4.187 -6.430 -21.887 1.00 93.62 367 LEU A CA 1
ATOM 2909 C C . LEU A 1 367 ? -5.098 -7.618 -21.563 1.00 93.62 367 LEU A C 1
ATOM 2911 O O . LEU A 1 367 ? -4.874 -8.320 -20.577 1.00 93.62 367 LEU A O 1
ATOM 2915 N N . PHE A 1 368 ? -6.029 -7.913 -22.472 1.00 95.56 368 PHE A N 1
ATOM 2916 C CA . PHE A 1 368 ? -6.833 -9.137 -22.459 1.00 95.56 368 PHE A CA 1
ATOM 2917 C C . PHE A 1 368 ? -5.942 -10.400 -22.401 1.00 95.56 368 PHE A C 1
ATOM 2919 O O . PHE A 1 368 ? -4.850 -10.394 -22.987 1.00 95.56 368 PHE A O 1
ATOM 2926 N N . PRO A 1 369 ? -6.377 -11.491 -21.739 1.00 96.88 369 PRO A N 1
ATOM 2927 C CA . PRO A 1 369 ? -7.625 -11.653 -20.982 1.00 96.88 369 PRO A CA 1
ATOM 2928 C C . PRO A 1 369 ? -7.580 -11.019 -19.585 1.00 96.88 369 PRO A C 1
ATOM 2930 O O . PRO A 1 369 ? -6.512 -10.858 -19.001 1.00 96.88 369 PRO A O 1
ATOM 2933 N N . PHE A 1 370 ? -8.754 -10.683 -19.043 1.00 97.38 370 PHE A N 1
ATOM 2934 C CA . PHE A 1 370 ? -8.893 -10.021 -17.736 1.00 97.38 370 PHE A CA 1
ATOM 2935 C C . PHE A 1 370 ? -9.417 -10.943 -16.624 1.00 97.38 370 PHE A C 1
ATOM 2937 O O . PHE A 1 370 ? -9.195 -10.669 -15.442 1.00 97.38 370 PHE A O 1
ATOM 2944 N N . THR A 1 371 ? -10.074 -12.042 -16.993 1.00 97.88 371 THR A N 1
ATOM 2945 C CA . THR A 1 371 ? -10.703 -13.012 -16.087 1.00 97.88 371 THR A CA 1
ATOM 2946 C C . THR A 1 371 ? -9.856 -14.279 -15.967 1.00 97.88 371 THR A C 1
ATOM 2948 O O . THR A 1 371 ? -9.160 -14.652 -16.914 1.00 97.88 371 THR A O 1
ATOM 2951 N N . GLY A 1 372 ? -9.938 -14.994 -14.839 1.00 96.56 372 GLY A N 1
ATOM 2952 C CA . GLY A 1 372 ? -9.322 -16.322 -14.709 1.00 96.56 372 GLY A CA 1
ATOM 2953 C C . GLY A 1 372 ? -9.917 -17.337 -15.682 1.00 96.56 372 GLY A C 1
ATOM 2954 O O . GLY A 1 372 ? -9.194 -18.073 -16.357 1.00 96.56 372 GLY A O 1
ATOM 2955 N N . ARG A 1 373 ? -11.247 -17.305 -15.821 1.00 95.19 373 ARG A N 1
ATOM 2956 C CA . ARG A 1 373 ? -12.006 -18.086 -16.803 1.00 95.19 373 ARG A CA 1
ATOM 2957 C C . ARG A 1 373 ? -11.668 -17.661 -18.231 1.00 95.19 373 ARG A C 1
ATOM 2959 O O . ARG A 1 373 ? -11.519 -16.474 -18.512 1.00 95.19 373 ARG A O 1
ATOM 2966 N N . ARG A 1 374 ? -11.647 -18.630 -19.147 1.00 96.50 374 ARG A N 1
ATOM 2967 C CA . ARG A 1 374 ? -11.546 -18.373 -20.585 1.00 96.50 374 ARG A CA 1
ATOM 2968 C C . ARG A 1 374 ? -12.799 -17.669 -21.113 1.00 96.50 374 ARG A C 1
ATOM 2970 O O . ARG A 1 374 ? -13.896 -18.219 -21.030 1.00 96.50 374 ARG A O 1
ATOM 2977 N N . ILE A 1 375 ? -12.610 -16.493 -21.703 1.00 96.88 375 ILE A N 1
ATOM 2978 C CA . ILE A 1 375 ? -13.650 -15.693 -22.365 1.00 96.88 375 ILE A CA 1
ATOM 2979 C C . ILE A 1 375 ? -13.221 -15.334 -23.795 1.00 96.88 375 ILE A C 1
ATOM 2981 O O . ILE A 1 375 ? -12.095 -15.624 -24.204 1.00 96.88 375 ILE A O 1
ATOM 2985 N N . GLU A 1 376 ? -14.123 -14.738 -24.575 1.00 96.31 376 GLU A N 1
ATOM 2986 C CA . GLU A 1 376 ? -13.871 -14.306 -25.954 1.00 96.31 376 GLU A CA 1
ATOM 2987 C C . GLU A 1 376 ? -13.924 -12.781 -26.071 1.00 96.31 376 GLU A C 1
ATOM 2989 O O . GLU A 1 376 ? -14.881 -12.153 -25.620 1.00 96.31 376 GLU A O 1
ATOM 2994 N N . ASP A 1 377 ? -12.935 -12.199 -26.747 1.00 95.88 377 ASP A N 1
ATOM 2995 C CA . ASP A 1 377 ? -13.048 -10.858 -27.309 1.00 95.88 377 ASP A CA 1
ATOM 2996 C C . ASP A 1 377 ? -13.468 -10.965 -28.777 1.00 95.88 377 ASP A C 1
ATOM 2998 O O . ASP A 1 377 ? -12.655 -11.253 -29.660 1.00 95.88 377 ASP A O 1
ATOM 3002 N N . LYS A 1 378 ? -14.752 -10.712 -29.041 1.00 93.31 378 LYS A N 1
ATOM 3003 C CA . LYS A 1 378 ? -15.354 -10.829 -30.377 1.00 93.31 378 LYS A CA 1
ATOM 3004 C C . LYS A 1 378 ? -14.730 -9.877 -31.401 1.00 93.31 378 LYS A C 1
ATOM 3006 O O . LYS A 1 378 ? -14.715 -10.190 -32.590 1.00 93.31 378 LYS A O 1
ATOM 3011 N N . MET A 1 379 ? -14.213 -8.726 -30.961 1.00 91.62 379 MET A N 1
ATOM 3012 C CA . MET A 1 379 ? -13.649 -7.712 -31.860 1.00 91.62 379 MET A CA 1
ATOM 3013 C C . MET A 1 379 ? -12.262 -8.114 -32.355 1.00 91.62 379 MET A C 1
ATOM 3015 O O . MET A 1 379 ? -11.938 -7.933 -33.527 1.00 91.62 379 MET A O 1
ATOM 3019 N N . LEU A 1 380 ? -11.449 -8.692 -31.468 1.00 90.12 380 LEU A N 1
ATOM 3020 C CA . LEU A 1 380 ? -10.135 -9.234 -31.816 1.00 90.12 380 LEU A CA 1
ATOM 3021 C C . LEU A 1 380 ? -10.197 -10.684 -32.317 1.00 90.12 380 LEU A C 1
ATOM 3023 O O . LEU A 1 380 ? -9.228 -11.151 -32.908 1.00 90.12 380 LEU A O 1
ATOM 3027 N N . ARG A 1 381 ? -11.327 -11.378 -32.118 1.00 93.12 381 ARG A N 1
ATOM 3028 C CA . ARG A 1 381 ? -11.525 -12.812 -32.401 1.00 93.12 381 ARG A CA 1
ATOM 3029 C C . ARG A 1 381 ? -10.498 -13.696 -31.691 1.00 93.12 381 ARG A C 1
ATOM 3031 O O . ARG A 1 381 ? -10.016 -14.681 -32.246 1.00 93.12 381 ARG A O 1
ATOM 3038 N N . ILE A 1 382 ? -10.172 -13.333 -30.453 1.00 93.56 382 ILE A N 1
ATOM 3039 C CA . ILE A 1 382 ? -9.256 -14.080 -29.585 1.00 93.56 382 ILE A CA 1
ATOM 3040 C C . ILE A 1 382 ? -10.005 -14.624 -28.371 1.00 93.56 382 ILE A C 1
ATOM 3042 O O . ILE A 1 382 ? -11.000 -14.052 -27.922 1.00 93.56 382 ILE A O 1
ATOM 3046 N N . ARG A 1 383 ? -9.512 -15.737 -27.825 1.00 96.62 383 ARG A N 1
ATOM 3047 C CA . ARG A 1 383 ? -10.029 -16.364 -26.604 1.00 96.62 383 ARG A CA 1
ATOM 3048 C C . ARG A 1 383 ? -8.897 -16.569 -25.612 1.00 96.62 383 ARG A C 1
ATOM 3050 O O . ARG A 1 383 ? -7.805 -16.953 -26.018 1.00 96.62 383 ARG A O 1
ATOM 3057 N N . GLY A 1 384 ? -9.166 -16.348 -24.331 1.00 96.44 384 GLY A N 1
ATOM 3058 C CA . GLY A 1 384 ? -8.174 -16.556 -23.280 1.00 96.44 384 GLY A CA 1
ATOM 3059 C C . GLY A 1 384 ? -8.731 -16.341 -21.878 1.00 96.44 384 GLY A C 1
ATOM 3060 O O . GLY A 1 384 ? -9.751 -15.675 -21.701 1.00 96.44 384 GLY A O 1
ATOM 3061 N N . GLY A 1 385 ? -8.053 -16.914 -20.892 1.00 97.44 385 GLY A N 1
ATOM 3062 C CA . GLY A 1 385 ? -8.209 -16.676 -19.459 1.00 97.44 385 GLY A CA 1
ATOM 3063 C C . GLY A 1 385 ? -6.842 -16.666 -18.773 1.00 97.44 385 GLY A C 1
ATOM 3064 O O . GLY A 1 385 ? -5.882 -17.247 -19.285 1.00 97.44 385 GLY A O 1
ATOM 3065 N N . LEU A 1 386 ? -6.732 -16.009 -17.616 1.00 97.38 386 LEU A N 1
ATOM 3066 C CA . LEU A 1 386 ? -5.460 -15.897 -16.889 1.00 97.38 386 LEU A CA 1
ATOM 3067 C C . LEU A 1 386 ? -4.909 -17.254 -16.428 1.00 97.38 386 LEU A C 1
ATOM 3069 O O . LEU A 1 386 ? -3.714 -17.357 -16.198 1.00 97.38 386 LEU A O 1
ATOM 3073 N N . LEU A 1 387 ? -5.745 -18.289 -16.296 1.00 97.00 387 LEU A N 1
ATOM 3074 C CA . LEU A 1 387 ? -5.329 -19.607 -15.796 1.00 97.00 387 LEU A CA 1
ATOM 3075 C C . LEU A 1 387 ? -5.160 -20.668 -16.898 1.00 97.00 387 LEU A C 1
ATOM 3077 O O . LEU A 1 387 ? -4.952 -21.843 -16.597 1.00 97.00 387 LEU A O 1
ATOM 3081 N N . ASP A 1 388 ? -5.236 -20.272 -18.175 1.00 96.12 388 ASP A N 1
ATOM 3082 C CA . ASP A 1 388 ? -5.194 -21.195 -19.319 1.00 96.12 388 ASP A CA 1
ATOM 3083 C C . ASP A 1 388 ? -3.853 -21.933 -19.469 1.00 96.12 388 ASP A C 1
ATOM 3085 O O . ASP A 1 388 ? -3.828 -23.052 -19.981 1.00 96.12 388 ASP A O 1
ATOM 3089 N N . LYS A 1 389 ? -2.738 -21.315 -19.057 1.00 95.25 389 LYS A N 1
ATOM 3090 C CA . LYS A 1 389 ? -1.382 -21.866 -19.232 1.00 95.25 389 LYS A CA 1
ATOM 3091 C C . LYS A 1 389 ? -0.987 -22.894 -18.171 1.00 95.25 389 LYS A C 1
ATOM 3093 O O . LYS A 1 389 ? -0.078 -23.676 -18.415 1.00 95.25 389 LYS A O 1
ATOM 3098 N N . ALA A 1 390 ? -1.676 -22.920 -17.028 1.00 93.81 390 ALA A N 1
ATOM 3099 C CA . ALA A 1 390 ? -1.356 -23.806 -15.909 1.00 93.81 390 ALA A CA 1
ATOM 3100 C C . ALA A 1 390 ? -2.608 -24.476 -15.305 1.00 93.81 390 ALA A C 1
ATOM 3102 O O . ALA A 1 390 ? -2.869 -24.333 -14.109 1.00 93.81 390 ALA A O 1
ATOM 3103 N N . PRO A 1 391 ? -3.406 -25.222 -16.096 1.00 93.06 391 PRO A N 1
ATOM 3104 C CA . PRO A 1 391 ? -4.710 -25.730 -15.661 1.00 93.06 391 PRO A CA 1
ATOM 3105 C C . PRO A 1 391 ? -4.645 -26.704 -14.473 1.00 93.06 391 PRO A C 1
ATOM 3107 O O . PRO A 1 391 ? -5.589 -26.760 -13.693 1.00 93.06 391 PRO A O 1
ATOM 3110 N N . ASN A 1 392 ? -3.531 -27.425 -14.305 1.00 94.75 392 ASN A N 1
ATOM 3111 C CA . ASN A 1 392 ? -3.328 -28.384 -13.209 1.00 94.75 392 ASN A CA 1
ATOM 3112 C C . ASN A 1 392 ? -2.592 -27.790 -11.995 1.00 94.75 392 ASN A C 1
ATOM 3114 O O . ASN A 1 392 ? -2.434 -28.472 -10.990 1.00 94.75 392 ASN A O 1
ATOM 3118 N N . HIS A 1 393 ? -2.143 -26.535 -12.082 1.00 96.25 393 HIS A N 1
ATOM 3119 C CA . HIS A 1 393 ? -1.339 -25.863 -11.058 1.00 96.25 393 HIS A CA 1
ATOM 3120 C C . HIS A 1 393 ? -1.949 -24.499 -10.716 1.00 96.25 393 HIS A C 1
ATOM 3122 O O . HIS A 1 393 ? -1.257 -23.484 -10.646 1.00 96.25 393 HIS A O 1
ATOM 3128 N N . GLN A 1 394 ? -3.274 -24.450 -10.565 1.00 96.81 394 GLN A N 1
ATOM 3129 C CA . GLN A 1 394 ? -3.985 -23.216 -10.242 1.00 96.81 394 GLN A CA 1
ATOM 3130 C C . GLN A 1 394 ? -3.936 -22.952 -8.728 1.00 96.81 394 GLN A C 1
ATOM 3132 O O . GLN A 1 394 ? -4.355 -23.812 -7.949 1.00 96.81 394 GLN A O 1
ATOM 3137 N N . PRO A 1 395 ? -3.470 -21.771 -8.283 1.00 98.31 395 PRO A N 1
ATOM 3138 C CA . PRO A 1 395 ? -3.495 -21.422 -6.870 1.00 98.31 395 PRO A CA 1
ATOM 3139 C C . PRO A 1 395 ? -4.912 -21.048 -6.419 1.00 98.31 395 PRO A C 1
ATOM 3141 O O . PRO A 1 395 ? -5.816 -20.815 -7.228 1.00 98.31 395 PRO A O 1
ATOM 3144 N N . LYS A 1 396 ? -5.100 -20.936 -5.105 1.00 98.88 396 LYS A N 1
ATOM 3145 C CA . LYS A 1 396 ? -6.253 -20.251 -4.504 1.00 98.88 396 LYS A CA 1
ATOM 3146 C C . LYS A 1 396 ? -6.041 -18.746 -4.567 1.00 98.88 396 LYS A C 1
ATOM 3148 O O . LYS A 1 396 ? -5.032 -18.258 -4.071 1.00 98.88 396 LYS A O 1
ATOM 3153 N N . ILE A 1 397 ? -6.961 -18.003 -5.169 1.00 98.81 397 ILE A N 1
ATOM 3154 C CA . ILE A 1 397 ? -6.715 -16.601 -5.523 1.00 98.81 397 ILE A CA 1
ATOM 3155 C C . ILE A 1 397 ? -7.750 -15.697 -4.882 1.00 98.81 397 ILE A C 1
ATOM 3157 O O . ILE A 1 397 ? -8.950 -15.893 -5.062 1.00 98.81 397 ILE A O 1
ATOM 3161 N N . PHE A 1 398 ? -7.282 -14.666 -4.186 1.00 98.88 398 PHE A N 1
ATOM 3162 C CA . PHE A 1 398 ? -8.094 -13.524 -3.787 1.00 98.88 398 PHE A CA 1
ATOM 3163 C C . PHE A 1 398 ? -7.722 -12.317 -4.646 1.00 98.88 398 PHE A C 1
ATOM 3165 O O . PHE A 1 398 ? -6.592 -11.834 -4.587 1.00 98.88 398 PHE A O 1
ATOM 3172 N N . TYR A 1 399 ? -8.684 -11.809 -5.412 1.00 98.81 399 TYR A N 1
ATOM 3173 C CA . TYR A 1 399 ? -8.611 -10.496 -6.043 1.00 98.81 399 TYR A CA 1
ATOM 3174 C C . TYR A 1 399 ? -9.285 -9.479 -5.123 1.00 98.81 399 TYR A C 1
ATOM 3176 O O . TYR A 1 399 ? -10.496 -9.548 -4.918 1.00 98.81 399 TYR A O 1
ATOM 3184 N N . VAL A 1 400 ? -8.514 -8.542 -4.575 1.00 98.81 400 VAL A N 1
ATOM 3185 C CA . VAL A 1 400 ? -9.015 -7.470 -3.707 1.00 98.81 400 VAL A CA 1
ATOM 3186 C C . VAL A 1 400 ? -8.808 -6.137 -4.409 1.00 98.81 400 VAL A C 1
ATOM 3188 O O . VAL A 1 400 ? -7.672 -5.732 -4.631 1.00 98.81 400 VAL A O 1
ATOM 3191 N N . ASN A 1 401 ? -9.885 -5.450 -4.768 1.00 98.62 401 ASN A N 1
ATOM 3192 C CA . ASN A 1 401 ? -9.841 -4.116 -5.374 1.00 98.62 401 ASN A CA 1
ATOM 3193 C C . ASN A 1 401 ? -10.657 -3.143 -4.526 1.00 98.62 401 ASN A C 1
ATOM 3195 O O . ASN A 1 401 ? -11.600 -3.564 -3.863 1.00 98.62 401 ASN A O 1
ATOM 3199 N N . THR A 1 402 ? -10.306 -1.862 -4.540 1.00 98.50 402 THR A N 1
ATOM 3200 C CA . THR A 1 402 ? -11.127 -0.806 -3.948 1.00 98.50 402 THR A CA 1
ATOM 3201 C C . THR A 1 402 ? -11.993 -0.146 -5.017 1.00 98.50 402 THR A C 1
ATOM 3203 O O . THR A 1 402 ? -11.893 -0.465 -6.209 1.00 98.50 402 THR A O 1
ATOM 3206 N N . GLY A 1 403 ? -12.842 0.801 -4.612 1.00 98.06 403 GLY A N 1
ATOM 3207 C CA . GLY A 1 403 ? -13.593 1.631 -5.557 1.00 98.06 403 GLY A CA 1
ATOM 3208 C C . GLY A 1 403 ? -12.676 2.350 -6.537 1.00 98.06 403 GLY A C 1
ATOM 3209 O O . GLY A 1 403 ? -13.019 2.482 -7.713 1.00 98.06 403 GLY A O 1
ATOM 3210 N N . TYR A 1 404 ? -11.470 2.747 -6.112 1.00 97.88 404 TYR A N 1
ATOM 3211 C CA . TYR A 1 404 ? -10.556 3.442 -7.011 1.00 97.88 404 TYR A CA 1
ATOM 3212 C C . TYR A 1 404 ? -10.166 2.570 -8.203 1.00 97.88 404 TYR A C 1
ATOM 3214 O O . TYR A 1 404 ? -10.096 3.089 -9.311 1.00 97.88 404 TYR A O 1
ATOM 3222 N N . GLU A 1 405 ? -9.953 1.260 -8.057 1.00 97.94 405 GLU A N 1
ATOM 3223 C CA . GLU A 1 405 ? -9.559 0.438 -9.208 1.00 97.94 405 GLU A CA 1
ATOM 3224 C C . GLU A 1 405 ? -10.677 0.272 -10.237 1.00 97.94 405 GLU A C 1
ATOM 3226 O O . GLU A 1 405 ? -10.368 0.073 -11.413 1.00 97.94 405 GLU A O 1
ATOM 3231 N N . TYR A 1 406 ? -11.954 0.395 -9.862 1.00 98.06 406 TYR A N 1
ATOM 3232 C CA . TYR A 1 406 ? -13.033 0.461 -10.855 1.00 98.06 406 TYR A CA 1
ATOM 3233 C C . TYR A 1 406 ? -12.900 1.726 -11.705 1.00 98.06 406 TYR A C 1
ATOM 3235 O O . TYR A 1 406 ? -12.939 1.649 -12.932 1.00 98.06 406 TYR A O 1
ATOM 3243 N N . TRP A 1 407 ? -12.627 2.864 -11.064 1.00 97.62 407 TRP A N 1
ATOM 3244 C CA . TRP A 1 407 ? -12.503 4.162 -11.727 1.00 97.62 407 TRP A CA 1
ATOM 3245 C C . TRP A 1 407 ? -11.188 4.358 -12.486 1.00 97.62 407 TRP A C 1
ATOM 3247 O O . TRP A 1 407 ? -11.179 4.827 -13.621 1.00 97.62 407 TRP A O 1
ATOM 3257 N N . GLY A 1 408 ? -10.065 4.026 -11.859 1.00 95.62 408 GLY A N 1
ATOM 3258 C CA . GLY A 1 408 ? -8.715 4.332 -12.323 1.00 95.62 408 GLY A CA 1
ATOM 3259 C C . GLY A 1 408 ? -7.974 3.158 -12.960 1.00 95.62 408 GLY A C 1
ATOM 3260 O O . GLY A 1 408 ? -6.924 3.390 -13.555 1.00 95.62 408 GLY A O 1
ATOM 3261 N N . ARG A 1 409 ? -8.472 1.915 -12.837 1.00 95.44 409 ARG A N 1
ATOM 3262 C CA . ARG A 1 409 ? -7.785 0.681 -13.290 1.00 95.44 409 ARG A CA 1
ATOM 3263 C C . ARG A 1 409 ? -8.712 -0.372 -13.918 1.00 95.44 409 ARG A C 1
ATOM 3265 O O . ARG A 1 409 ? -8.354 -1.551 -13.973 1.00 95.44 409 ARG A O 1
ATOM 3272 N N . ALA A 1 410 ? -9.891 0.042 -14.384 1.00 96.44 410 ALA A N 1
ATOM 3273 C CA . ALA A 1 410 ? -10.850 -0.797 -15.104 1.00 96.44 410 ALA A CA 1
ATOM 3274 C C . ALA A 1 410 ? -11.223 -2.122 -14.396 1.00 96.44 410 ALA A C 1
ATOM 3276 O O . ALA A 1 410 ? -11.501 -3.117 -15.063 1.00 96.44 410 ALA A O 1
ATOM 3277 N N . ALA A 1 411 ? -11.243 -2.161 -13.054 1.00 97.88 411 ALA A N 1
ATOM 3278 C CA . ALA A 1 411 ? -11.426 -3.395 -12.277 1.00 97.88 411 ALA A CA 1
ATOM 3279 C C . ALA A 1 411 ? -12.676 -4.200 -12.644 1.00 97.88 411 ALA A C 1
ATOM 3281 O O . ALA A 1 411 ? -12.636 -5.418 -12.531 1.00 97.88 411 ALA A O 1
ATOM 3282 N N . SER A 1 412 ? -13.745 -3.559 -13.130 1.00 98.44 412 SER A N 1
ATOM 3283 C CA . SER A 1 412 ? -14.939 -4.265 -13.625 1.00 98.44 412 SER A CA 1
ATOM 3284 C C . SER A 1 412 ? -14.614 -5.401 -14.608 1.00 98.44 412 SER A C 1
ATOM 3286 O O . SER A 1 412 ? -15.212 -6.466 -14.518 1.00 98.44 412 SER A O 1
ATOM 3288 N N . LEU A 1 413 ? -13.589 -5.250 -15.457 1.00 98.19 413 LEU A N 1
ATOM 3289 C CA . LEU A 1 413 ? -13.223 -6.247 -16.471 1.00 98.19 413 LEU A CA 1
ATOM 3290 C C . LEU A 1 413 ? -12.738 -7.585 -15.887 1.00 98.19 413 LEU A C 1
ATOM 3292 O O . LEU A 1 413 ? -12.651 -8.566 -16.621 1.00 98.19 413 LEU A O 1
ATOM 3296 N N . ILE A 1 414 ? -12.420 -7.671 -14.589 1.00 98.00 414 ILE A N 1
ATOM 3297 C CA . ILE A 1 414 ? -12.057 -8.958 -13.966 1.00 98.00 414 ILE A CA 1
ATOM 3298 C C . ILE A 1 414 ? -13.271 -9.863 -13.725 1.00 98.00 414 ILE A C 1
ATOM 3300 O O . ILE A 1 414 ? -13.086 -11.031 -13.383 1.00 98.00 414 ILE A O 1
ATOM 3304 N N . HIS A 1 415 ? -14.487 -9.335 -13.880 1.00 98.31 415 HIS A N 1
ATOM 3305 C CA . HIS A 1 415 ? -15.744 -10.061 -13.689 1.00 98.31 415 HIS A CA 1
ATOM 3306 C C . HIS A 1 415 ? -16.849 -9.636 -14.667 1.00 98.31 415 HIS A C 1
ATOM 3308 O O . HIS A 1 415 ? -18.007 -9.973 -14.454 1.00 98.31 415 HIS A O 1
ATOM 3314 N N . THR A 1 416 ? -16.507 -8.978 -15.778 1.00 98.50 416 THR A N 1
ATOM 3315 C CA . THR A 1 416 ? -17.449 -8.658 -16.861 1.00 98.50 416 THR A CA 1
ATOM 3316 C C . THR A 1 416 ? -16.930 -9.106 -18.226 1.00 98.50 416 THR A C 1
ATOM 3318 O O . THR A 1 416 ? -15.737 -9.358 -18.424 1.00 98.50 416 THR A O 1
ATOM 3321 N N . SER A 1 417 ? -17.836 -9.247 -19.194 1.00 97.12 417 SER A N 1
ATOM 3322 C CA . SER A 1 417 ? -17.467 -9.447 -20.594 1.00 97.12 417 SER A CA 1
ATOM 3323 C C . SER A 1 417 ? -16.732 -8.214 -21.156 1.00 97.12 417 SER A C 1
ATOM 3325 O O . SER A 1 417 ? -16.939 -7.103 -20.671 1.00 97.12 417 SER A O 1
ATOM 3327 N N . PRO A 1 418 ? -15.896 -8.350 -22.209 1.00 96.56 418 PRO A N 1
ATOM 3328 C CA . PRO A 1 418 ? -15.116 -7.227 -22.758 1.00 96.56 418 PRO A CA 1
ATOM 3329 C C . PRO A 1 4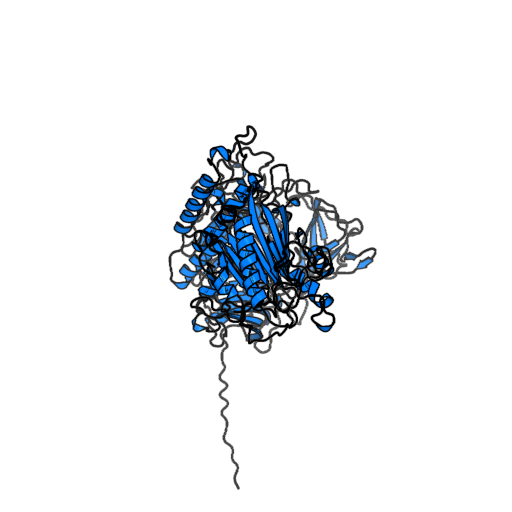18 ? -15.945 -6.030 -23.265 1.00 96.56 418 PRO A C 1
ATOM 3331 O O . PRO A 1 418 ? -15.409 -4.933 -23.431 1.00 96.56 418 PRO A O 1
ATOM 3334 N N . ASP A 1 419 ? -17.227 -6.257 -23.559 1.00 95.94 419 ASP A N 1
ATOM 3335 C CA . ASP A 1 419 ? -18.229 -5.262 -23.959 1.00 95.94 419 ASP A CA 1
ATOM 3336 C C . ASP A 1 419 ? -19.072 -4.734 -22.780 1.00 95.94 419 ASP A C 1
ATOM 3338 O O . ASP A 1 419 ? -19.969 -3.924 -22.991 1.00 95.94 419 ASP A O 1
ATOM 3342 N N . GLY A 1 420 ? -18.796 -5.175 -21.547 1.00 95.94 420 GLY A N 1
ATOM 3343 C CA . GLY A 1 420 ? -19.486 -4.738 -20.331 1.00 95.94 420 GLY A CA 1
ATOM 3344 C C . GLY A 1 420 ? -20.956 -5.155 -20.258 1.00 95.94 420 GLY A C 1
ATOM 3345 O O . GLY A 1 420 ? -21.711 -4.563 -19.496 1.00 95.94 420 GLY A O 1
ATOM 3346 N N . ALA A 1 421 ? -21.381 -6.135 -21.060 1.00 96.19 421 ALA A N 1
ATOM 3347 C CA . ALA A 1 421 ? -22.785 -6.521 -21.173 1.00 96.19 421 ALA A CA 1
ATOM 3348 C C . ALA A 1 421 ? -23.211 -7.644 -20.213 1.00 96.19 421 ALA A C 1
ATOM 3350 O O . ALA A 1 421 ? -24.407 -7.818 -19.980 1.00 96.19 421 ALA A O 1
ATOM 3351 N N . GLN A 1 422 ? -22.272 -8.452 -19.710 1.00 97.31 422 GLN A N 1
ATOM 3352 C CA . GLN A 1 422 ? -22.573 -9.644 -18.912 1.00 97.31 422 GLN A CA 1
ATOM 3353 C C . GLN A 1 422 ? -21.604 -9.811 -17.747 1.00 97.31 422 GLN A C 1
ATOM 3355 O O . GLN A 1 422 ? -20.404 -9.570 -17.894 1.00 97.31 422 GLN A O 1
ATOM 3360 N N . ASP A 1 423 ? -22.127 -10.300 -16.625 1.00 98.50 423 ASP A N 1
ATOM 3361 C CA . ASP A 1 423 ? -21.326 -10.749 -15.489 1.00 98.50 423 ASP A CA 1
ATOM 3362 C C . ASP A 1 423 ? -20.605 -12.066 -15.823 1.00 98.50 423 ASP A C 1
ATOM 3364 O O . ASP A 1 423 ? -21.181 -12.991 -16.403 1.00 98.50 423 ASP A O 1
ATOM 3368 N N . ILE A 1 424 ? -19.341 -12.175 -15.419 1.00 97.94 424 ILE A N 1
ATOM 3369 C CA . ILE A 1 424 ? -18.507 -13.369 -15.560 1.00 97.94 424 ILE A CA 1
ATOM 3370 C C . ILE A 1 424 ? -18.209 -13.916 -14.161 1.00 97.94 424 ILE A C 1
ATOM 3372 O O . ILE A 1 424 ? -17.460 -13.296 -13.404 1.00 97.94 424 ILE A O 1
ATOM 3376 N N . PRO A 1 425 ? -18.751 -15.092 -13.795 1.00 96.94 425 PRO A N 1
ATOM 3377 C CA . PRO A 1 425 ? -18.552 -15.632 -12.461 1.00 96.94 425 PRO A CA 1
ATOM 3378 C C . PRO A 1 425 ? -17.104 -16.118 -12.265 1.00 96.94 425 PRO A C 1
ATOM 3380 O O . PRO A 1 425 ? -16.553 -16.767 -13.174 1.00 96.94 425 PRO A O 1
ATOM 3383 N N . PRO A 1 426 ? -16.515 -15.890 -11.073 1.00 97.06 426 PRO A N 1
ATOM 3384 C CA . PRO A 1 426 ? -15.191 -16.402 -10.732 1.00 97.06 426 PRO A CA 1
ATOM 3385 C C . PRO A 1 426 ? -15.160 -17.938 -10.745 1.00 97.06 426 PRO A C 1
ATOM 3387 O O . PRO A 1 426 ? -16.193 -18.616 -10.676 1.00 97.06 426 PRO A O 1
ATOM 3390 N N . LEU A 1 427 ? -13.963 -18.507 -10.852 1.00 97.50 427 LEU A N 1
ATOM 3391 C CA . LEU A 1 427 ? -13.734 -19.945 -10.725 1.00 97.50 427 LEU A CA 1
ATOM 3392 C C . LEU A 1 427 ? -13.830 -20.401 -9.253 1.00 97.50 427 LEU A C 1
ATOM 3394 O O . LEU A 1 427 ? -13.727 -19.583 -8.339 1.00 97.50 427 LEU A O 1
ATOM 3398 N N . PRO A 1 428 ? -14.016 -21.708 -8.974 1.00 96.69 428 PRO A N 1
ATOM 3399 C CA . PRO A 1 428 ? -14.151 -22.207 -7.598 1.00 96.69 428 PRO A CA 1
ATOM 3400 C C . PRO A 1 428 ? -12.962 -21.883 -6.675 1.00 96.69 428 PRO A C 1
ATOM 3402 O O . PRO A 1 428 ? -13.150 -21.674 -5.472 1.00 96.69 428 PRO A O 1
ATOM 3405 N N . ASN A 1 429 ? -11.753 -21.820 -7.241 1.00 97.81 429 ASN A N 1
ATOM 3406 C CA . ASN A 1 429 ? -10.500 -21.453 -6.574 1.00 97.81 429 ASN A CA 1
ATOM 3407 C C . ASN A 1 429 ? -10.269 -19.933 -6.491 1.00 97.81 429 ASN A C 1
ATOM 3409 O O . ASN A 1 429 ? -9.227 -19.509 -6.002 1.00 97.81 429 ASN A O 1
ATOM 3413 N N . GLU A 1 430 ? -11.227 -19.110 -6.917 1.00 98.62 430 GLU A N 1
ATOM 3414 C CA . GLU A 1 430 ? -11.128 -17.653 -6.897 1.00 98.62 430 GLU A CA 1
ATOM 3415 C C . GLU A 1 430 ? -12.124 -17.033 -5.910 1.00 98.62 430 GLU A C 1
ATOM 3417 O O . GLU A 1 430 ? -13.240 -17.525 -5.694 1.00 98.62 430 GLU A O 1
ATOM 3422 N N . ARG A 1 431 ? -11.726 -15.909 -5.316 1.00 98.75 431 ARG A N 1
ATOM 3423 C CA . ARG A 1 431 ? -12.617 -14.960 -4.655 1.00 98.75 431 ARG A CA 1
ATOM 3424 C C . ARG A 1 431 ? -12.341 -13.550 -5.148 1.00 98.75 431 ARG A C 1
ATOM 3426 O O . ARG A 1 431 ? -11.185 -13.161 -5.305 1.00 98.75 431 ARG A O 1
ATOM 3433 N N . ILE A 1 432 ? -13.406 -12.790 -5.359 1.00 98.75 432 ILE A N 1
ATOM 3434 C CA . ILE A 1 432 ? -13.357 -11.378 -5.721 1.00 98.75 432 ILE A CA 1
ATOM 3435 C C . ILE A 1 432 ? -13.984 -10.581 -4.579 1.00 98.75 432 ILE A C 1
ATOM 3437 O O . ILE A 1 432 ? -15.144 -10.795 -4.208 1.00 98.75 432 ILE A O 1
ATOM 3441 N N . TYR A 1 433 ? -13.195 -9.662 -4.035 1.00 98.88 433 TYR A N 1
ATOM 3442 C CA . TYR A 1 433 ? -13.585 -8.746 -2.978 1.00 98.88 433 TYR A CA 1
ATOM 3443 C C . TYR A 1 433 ? -13.387 -7.309 -3.452 1.00 98.88 433 TYR A C 1
ATOM 3445 O O . TYR A 1 433 ? -12.288 -6.890 -3.815 1.00 98.88 433 TYR A O 1
ATOM 3453 N N . HIS A 1 434 ? -14.477 -6.561 -3.451 1.00 98.75 434 HIS A N 1
ATOM 3454 C CA . HIS A 1 434 ? -14.519 -5.127 -3.675 1.00 98.75 434 HIS A CA 1
ATOM 3455 C C . HIS A 1 434 ? -14.603 -4.432 -2.318 1.00 98.75 434 HIS A C 1
ATOM 3457 O O . HIS A 1 434 ? -15.557 -4.680 -1.587 1.00 98.75 434 HIS A O 1
ATOM 3463 N N . VAL A 1 435 ? -13.630 -3.602 -1.951 1.00 98.69 435 VAL A N 1
ATOM 3464 C CA . VAL A 1 435 ? -13.719 -2.764 -0.751 1.00 98.69 435 VAL A CA 1
ATOM 3465 C C . VAL A 1 435 ? -14.401 -1.457 -1.132 1.00 98.69 435 VAL A C 1
ATOM 3467 O O . VAL A 1 435 ? -13.811 -0.600 -1.798 1.00 98.69 435 VAL A O 1
ATOM 3470 N N . ALA A 1 436 ? -15.658 -1.341 -0.715 1.00 98.62 436 ALA A N 1
ATOM 3471 C CA . ALA A 1 436 ? -16.563 -0.284 -1.130 1.00 98.62 436 ALA A CA 1
ATOM 3472 C C . ALA A 1 436 ? -16.015 1.099 -0.766 1.00 98.62 436 ALA A C 1
ATOM 3474 O O . ALA A 1 436 ? -15.458 1.294 0.317 1.00 98.62 436 ALA A O 1
ATOM 3475 N N . SER A 1 437 ? -16.172 2.056 -1.678 1.00 98.38 437 SER A N 1
ATOM 3476 C CA . SER A 1 437 ? -15.810 3.471 -1.549 1.00 98.38 437 SER A CA 1
ATOM 3477 C C . SER A 1 437 ? -14.343 3.765 -1.228 1.00 98.38 437 SER A C 1
ATOM 3479 O O . SER A 1 437 ? -13.974 4.933 -1.143 1.00 98.38 437 SER A O 1
ATOM 3481 N N . ALA A 1 438 ? -13.489 2.756 -1.066 1.00 97.50 438 ALA A N 1
ATOM 3482 C CA . ALA A 1 438 ? -12.086 2.943 -0.741 1.00 97.50 438 ALA A CA 1
ATOM 3483 C C . ALA A 1 438 ? -11.286 3.463 -1.951 1.00 97.50 438 ALA A C 1
ATOM 3485 O O . ALA A 1 438 ? -11.593 3.201 -3.114 1.00 97.50 438 ALA A O 1
ATOM 3486 N N . GLN A 1 439 ? -10.240 4.215 -1.646 1.00 94.50 439 GLN A N 1
ATOM 3487 C CA . GLN A 1 439 ? -9.267 4.797 -2.569 1.00 94.50 439 GLN A CA 1
ATOM 3488 C C . GLN A 1 439 ? -8.065 3.860 -2.817 1.00 94.50 439 GLN A C 1
ATOM 3490 O O . GLN A 1 439 ? -7.988 2.780 -2.235 1.00 94.50 439 GLN A O 1
ATOM 3495 N N . HIS A 1 440 ? -7.097 4.270 -3.650 1.00 95.31 440 HIS A N 1
ATOM 3496 C CA . HIS A 1 440 ? -5.914 3.444 -3.960 1.00 95.31 440 HIS A CA 1
ATOM 3497 C C . HIS A 1 440 ? -4.977 3.252 -2.753 1.00 95.31 440 HIS A C 1
ATOM 3499 O O . HIS A 1 440 ? -4.535 2.142 -2.471 1.00 95.31 440 HIS A O 1
ATOM 3505 N N . TYR A 1 441 ? -4.680 4.338 -2.030 1.00 91.06 441 TYR A N 1
ATOM 3506 C CA . TYR A 1 441 ? -3.834 4.349 -0.832 1.00 91.06 441 TYR A CA 1
ATOM 3507 C C . TYR A 1 441 ? -4.508 5.137 0.279 1.00 91.06 441 TYR A C 1
ATOM 3509 O O . TYR A 1 441 ? -5.108 6.174 0.015 1.00 91.06 441 TYR A O 1
ATOM 3517 N N . VAL A 1 442 ? -4.399 4.671 1.520 1.00 89.38 442 VAL A N 1
ATOM 3518 C CA . VAL A 1 442 ? -5.009 5.359 2.662 1.00 89.38 442 VAL A CA 1
ATOM 3519 C C . VAL A 1 442 ? -4.155 6.565 3.060 1.00 89.38 442 VAL A C 1
ATOM 3521 O O . VAL A 1 442 ? -3.008 6.360 3.459 1.00 89.38 442 VAL A O 1
ATOM 3524 N N . PRO A 1 443 ? -4.669 7.802 2.925 1.00 85.44 443 PRO A N 1
ATOM 3525 C CA . PRO A 1 443 ? -3.976 8.998 3.379 1.00 85.44 443 PRO A CA 1
ATOM 3526 C C . PRO A 1 443 ? -3.999 9.095 4.911 1.00 85.44 443 PRO A C 1
ATOM 3528 O O . PRO A 1 443 ? -4.742 8.380 5.588 1.00 85.44 443 PRO A O 1
ATOM 3531 N N . SER A 1 444 ? -3.198 10.013 5.449 1.00 81.19 444 SER A N 1
ATOM 3532 C CA . SER A 1 444 ? -3.268 10.427 6.850 1.00 81.19 444 SER A CA 1
ATOM 3533 C C . SER A 1 444 ? -4.647 11.012 7.189 1.00 81.19 444 SER A C 1
ATOM 3535 O O . SER A 1 444 ? -5.360 11.547 6.333 1.00 81.19 444 SER A O 1
ATOM 3537 N N . PHE A 1 445 ? -5.032 10.893 8.460 1.00 79.62 445 PHE A N 1
ATOM 3538 C CA . PHE A 1 445 ? -6.200 11.561 9.025 1.00 79.62 445 PHE A CA 1
ATOM 3539 C C . PHE A 1 445 ? -5.792 12.293 10.316 1.00 79.62 445 PHE A C 1
ATOM 3541 O O . PHE A 1 445 ? -5.046 11.702 11.099 1.00 79.62 445 PHE A O 1
ATOM 3548 N N . PRO A 1 446 ? -6.287 13.518 10.588 1.00 79.31 446 PRO A N 1
ATOM 3549 C CA . PRO A 1 446 ? -7.224 14.311 9.780 1.00 79.31 446 PRO A CA 1
ATOM 3550 C C . PRO A 1 446 ? -6.656 14.712 8.408 1.00 79.31 446 PRO A C 1
ATOM 3552 O O . PRO A 1 446 ? -5.437 14.703 8.246 1.00 79.31 446 PRO A O 1
ATOM 3555 N N . PRO A 1 447 ? -7.505 15.030 7.407 1.00 72.00 447 PRO A N 1
ATOM 3556 C CA . PRO A 1 447 ? -7.019 15.445 6.095 1.00 72.00 447 PRO A CA 1
ATOM 3557 C C . PRO A 1 447 ? -6.109 16.672 6.229 1.00 72.00 447 PRO A C 1
ATOM 3559 O O . PRO A 1 447 ? -6.494 17.660 6.854 1.00 72.00 447 PRO A O 1
ATOM 3562 N N . GLU A 1 448 ? -4.912 16.616 5.651 1.00 64.75 448 GLU A N 1
ATOM 3563 C CA . GLU A 1 448 ? -3.954 17.724 5.724 1.00 64.75 448 GLU A CA 1
ATOM 3564 C C . GLU A 1 448 ? -4.433 18.933 4.888 1.00 64.75 448 GLU A C 1
ATOM 3566 O O . GLU A 1 448 ? -5.025 18.773 3.817 1.00 64.75 448 GLU A O 1
ATOM 3571 N N . GLU A 1 449 ? -4.135 20.156 5.346 1.00 50.75 449 GLU A N 1
ATOM 3572 C CA . GLU A 1 449 ? -4.518 21.433 4.705 1.00 50.75 449 GLU A CA 1
ATOM 3573 C C . GLU A 1 449 ? -4.297 21.533 3.175 1.00 50.75 449 GLU A C 1
ATOM 3575 O O . GLU A 1 449 ? -5.204 22.023 2.496 1.00 50.75 449 GLU A O 1
ATOM 3580 N N . PRO A 1 450 ? -3.187 21.051 2.562 1.00 49.78 450 PRO A N 1
ATOM 3581 C CA . PRO A 1 450 ? -3.002 21.131 1.104 1.00 49.78 450 PRO A CA 1
ATOM 3582 C C . PRO A 1 450 ? -4.013 20.307 0.288 1.00 49.78 450 PRO A C 1
ATOM 3584 O O . PRO A 1 450 ? -4.048 20.417 -0.938 1.00 49.78 450 PRO A O 1
ATOM 3587 N N . TYR A 1 451 ? -4.845 19.490 0.938 1.00 56.59 451 TYR A N 1
ATOM 3588 C CA . TYR A 1 451 ? -5.895 18.706 0.294 1.00 56.59 451 TYR A CA 1
ATOM 3589 C C . TYR A 1 451 ? -7.281 19.355 0.366 1.00 56.59 451 TYR A C 1
ATOM 3591 O O . TYR A 1 451 ? -8.235 18.788 -0.165 1.00 56.59 451 TYR A O 1
ATOM 3599 N N . LYS A 1 452 ? -7.435 20.534 0.976 1.00 59.00 452 LYS A N 1
ATOM 3600 C CA . LYS A 1 452 ? -8.717 21.248 0.995 1.00 59.00 452 LYS A CA 1
ATOM 3601 C C . LYS A 1 452 ? -8.980 21.899 -0.367 1.00 59.00 452 LYS A C 1
ATOM 3603 O O . LYS A 1 452 ? -8.414 22.937 -0.689 1.00 59.00 452 LYS A O 1
ATOM 3608 N N . ALA A 1 453 ? -9.836 21.282 -1.179 1.00 56.69 453 ALA A N 1
ATOM 3609 C CA . ALA A 1 453 ? -10.201 21.815 -2.496 1.00 56.69 453 ALA A CA 1
ATOM 3610 C C . ALA A 1 453 ? -11.328 22.858 -2.424 1.00 56.69 453 ALA A C 1
ATOM 3612 O O . ALA A 1 453 ? -11.421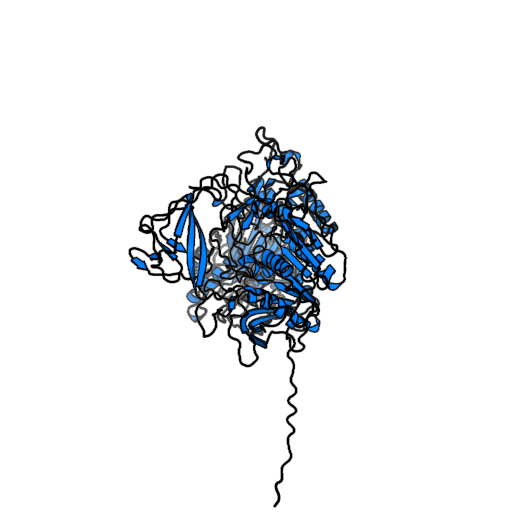 23.710 -3.304 1.00 56.69 453 ALA A O 1
ATOM 3613 N N . ASP A 1 454 ? -12.172 22.798 -1.388 1.00 56.81 454 ASP A N 1
ATOM 3614 C CA . ASP A 1 454 ? -13.172 23.817 -1.044 1.00 56.81 454 ASP A CA 1
ATOM 3615 C C . ASP A 1 454 ? -13.543 23.700 0.453 1.00 56.81 454 ASP A C 1
ATOM 3617 O O . ASP A 1 454 ? -13.070 22.799 1.146 1.00 56.81 454 ASP A O 1
ATOM 3621 N N . HIS A 1 455 ? -14.402 24.581 0.973 1.00 54.31 455 HIS A N 1
ATOM 3622 C CA . HIS A 1 455 ? -14.751 24.760 2.386 1.00 54.31 455 HIS A CA 1
ATOM 3623 C C . HIS A 1 455 ? -15.209 23.463 3.087 1.00 54.31 455 HIS A C 1
ATOM 3625 O O . HIS A 1 455 ? -15.071 23.381 4.307 1.00 54.31 455 HIS A O 1
ATOM 3631 N N . HIS A 1 456 ? -15.652 22.441 2.332 1.00 68.69 456 HIS A N 1
ATOM 3632 C CA . HIS A 1 456 ? -16.126 21.142 2.837 1.00 68.69 456 HIS A CA 1
ATOM 3633 C C . HIS A 1 456 ? -15.692 19.909 2.006 1.00 68.69 456 HIS A C 1
ATOM 3635 O O . HIS A 1 456 ? -16.207 18.816 2.239 1.00 68.69 456 HIS A O 1
ATOM 3641 N N . LEU A 1 457 ? -14.774 20.057 1.040 1.00 81.75 457 LEU A N 1
ATOM 3642 C CA . LEU A 1 457 ? -14.328 18.968 0.156 1.00 81.75 457 LEU A CA 1
ATOM 3643 C C . LEU A 1 457 ? -12.822 18.747 0.289 1.00 81.75 457 LEU A C 1
ATOM 3645 O O . LEU A 1 457 ? -12.030 19.668 0.072 1.00 81.75 457 LEU A O 1
ATOM 3649 N N . TYR A 1 458 ? -12.437 17.506 0.580 1.00 85.00 458 TYR A N 1
ATOM 3650 C CA . TYR A 1 458 ? -11.047 17.118 0.801 1.00 85.00 458 TYR A CA 1
ATOM 3651 C C . TYR A 1 458 ? -10.576 16.114 -0.257 1.00 85.00 458 TYR A C 1
ATOM 3653 O O . TYR A 1 458 ? -11.214 15.089 -0.505 1.00 85.00 458 TYR A O 1
ATOM 3661 N N . LEU A 1 459 ? -9.433 16.407 -0.875 1.00 84.75 459 LEU A N 1
ATOM 3662 C CA . LEU A 1 459 ? -8.718 15.548 -1.818 1.00 84.75 459 LEU A CA 1
ATOM 3663 C C . LEU A 1 459 ? -7.906 14.498 -1.062 1.00 84.75 459 LEU A C 1
ATOM 3665 O O . LEU A 1 459 ? -6.686 14.569 -0.958 1.00 84.75 459 LEU A O 1
ATOM 3669 N N . GLY A 1 460 ? -8.603 13.512 -0.530 1.00 84.38 460 GLY A N 1
ATOM 3670 C CA . GLY A 1 460 ? -8.022 12.427 0.236 1.00 84.38 460 GLY A CA 1
ATOM 3671 C C . GLY A 1 460 ? -9.143 11.724 0.966 1.00 84.38 460 GLY A C 1
ATOM 3672 O O . GLY A 1 460 ? -9.727 12.280 1.888 1.00 84.38 460 GLY A O 1
ATOM 3673 N N . ASN A 1 461 ? -9.473 10.521 0.517 1.00 92.00 461 ASN A N 1
ATOM 3674 C CA . ASN A 1 461 ? -10.458 9.678 1.173 1.00 92.00 461 ASN A CA 1
ATOM 3675 C C . ASN A 1 461 ? -9.755 8.883 2.284 1.00 92.00 461 ASN A C 1
ATOM 3677 O O . ASN A 1 461 ? -8.883 8.085 1.949 1.00 92.00 461 ASN A O 1
ATOM 3681 N N . PRO A 1 462 ? -10.066 9.108 3.575 1.00 91.88 462 PRO A N 1
ATOM 3682 C CA . PRO A 1 462 ? -9.331 8.495 4.678 1.00 91.88 462 PRO A CA 1
ATOM 3683 C C . PRO A 1 462 ? -9.832 7.087 5.044 1.00 91.88 462 PRO A C 1
ATOM 3685 O O . PRO A 1 462 ? -9.318 6.499 5.996 1.00 91.88 462 PRO A O 1
ATOM 3688 N N . LEU A 1 463 ? -10.816 6.537 4.319 1.00 94.62 463 LEU A N 1
ATOM 3689 C CA . LEU A 1 463 ? -11.369 5.206 4.575 1.00 94.62 463 LEU A CA 1
ATOM 3690 C C . LEU A 1 463 ? -10.246 4.157 4.592 1.00 94.62 463 LEU A C 1
ATOM 3692 O O . LEU A 1 463 ? -9.471 4.023 3.640 1.00 94.62 463 LEU A O 1
ATOM 3696 N N . GLN A 1 464 ? -10.150 3.410 5.691 1.00 91.00 464 GLN A N 1
ATOM 3697 C CA . GLN A 1 464 ? -9.058 2.469 5.935 1.00 91.00 464 GLN A CA 1
ATOM 3698 C C . GLN A 1 464 ? -9.516 1.038 5.664 1.00 91.00 464 GLN A C 1
ATOM 3700 O O . GLN A 1 464 ? -10.469 0.554 6.269 1.00 91.00 464 GLN A O 1
ATOM 3705 N N . PHE A 1 465 ? -8.793 0.350 4.786 1.00 95.19 465 PHE A N 1
ATOM 3706 C CA . PHE A 1 465 ? -9.085 -1.016 4.358 1.00 95.19 465 PHE A CA 1
ATOM 3707 C C . PHE A 1 465 ? -8.007 -2.055 4.726 1.00 95.19 465 PHE A C 1
ATOM 3709 O O . PHE A 1 465 ? -8.187 -3.247 4.482 1.00 95.19 465 PHE A O 1
ATOM 3716 N N . LYS A 1 466 ? -6.893 -1.649 5.348 1.00 94.56 466 LYS A N 1
ATOM 3717 C CA . LYS A 1 466 ? -5.840 -2.532 5.883 1.00 94.56 466 LYS A CA 1
ATOM 3718 C C . LYS A 1 466 ? -6.404 -3.591 6.850 1.00 94.56 466 LYS A C 1
ATOM 3720 O O . LYS A 1 466 ? -6.035 -4.753 6.680 1.00 94.56 466 LYS A O 1
ATOM 3725 N N . PRO A 1 467 ? -7.350 -3.290 7.772 1.00 96.00 467 PRO A N 1
ATOM 3726 C CA . PRO A 1 467 ? -7.982 -4.328 8.593 1.00 96.00 467 PRO A CA 1
ATOM 3727 C C . PRO A 1 467 ? -8.717 -5.397 7.771 1.00 96.00 467 PRO A C 1
ATOM 3729 O O . PRO A 1 467 ? -8.669 -6.579 8.114 1.00 96.00 467 PRO A O 1
ATOM 3732 N N . ASN A 1 468 ? -9.330 -5.024 6.636 1.00 98.00 468 ASN A N 1
ATOM 3733 C CA . ASN A 1 468 ? -9.925 -6.011 5.731 1.00 98.00 468 ASN A CA 1
ATOM 3734 C C . ASN A 1 468 ? -8.848 -6.897 5.105 1.00 98.00 468 ASN A C 1
ATOM 3736 O O . ASN A 1 468 ? -9.036 -8.105 5.015 1.00 98.00 468 ASN A O 1
ATOM 3740 N N . LEU A 1 469 ? -7.711 -6.325 4.694 1.00 98.00 469 LEU A N 1
ATOM 3741 C CA . LEU A 1 469 ? -6.600 -7.098 4.133 1.00 98.00 469 LEU A CA 1
ATOM 3742 C C . LEU A 1 469 ? -6.048 -8.110 5.143 1.00 98.00 469 LEU A C 1
ATOM 3744 O O . LEU A 1 469 ? -5.807 -9.254 4.763 1.00 98.00 469 LEU A O 1
ATOM 3748 N N . ARG A 1 470 ? -5.923 -7.740 6.424 1.00 97.19 470 ARG A N 1
ATOM 3749 C CA . ARG A 1 470 ? -5.523 -8.655 7.512 1.00 97.19 470 ARG A CA 1
ATOM 3750 C C . ARG A 1 470 ? -6.493 -9.830 7.663 1.00 97.19 470 ARG A C 1
ATOM 3752 O O . ARG A 1 470 ? -6.070 -10.990 7.688 1.00 97.19 470 ARG A O 1
ATOM 3759 N N . ALA A 1 471 ? -7.795 -9.546 7.706 1.00 98.38 471 ALA A N 1
ATOM 3760 C CA . ALA A 1 471 ? -8.834 -10.572 7.799 1.00 98.38 471 ALA A CA 1
ATOM 3761 C C . ALA A 1 471 ? -8.856 -11.486 6.560 1.00 98.38 471 ALA A C 1
ATOM 3763 O O . ALA A 1 471 ? -8.890 -12.712 6.681 1.00 98.38 471 ALA A O 1
ATOM 3764 N N . LEU A 1 472 ? -8.764 -10.902 5.362 1.00 98.62 472 LEU A N 1
ATOM 3765 C CA . LEU A 1 472 ? -8.745 -11.635 4.097 1.00 98.62 472 LEU A CA 1
ATOM 3766 C C . LEU A 1 472 ? -7.482 -12.485 3.941 1.00 98.62 472 LEU A C 1
ATOM 3768 O O . LEU A 1 472 ? -7.581 -13.622 3.490 1.00 98.62 472 LEU A O 1
ATOM 3772 N N . PHE A 1 473 ? -6.308 -11.997 4.344 1.00 98.00 473 PHE A N 1
ATOM 3773 C CA . PHE A 1 473 ? -5.104 -12.826 4.337 1.00 98.00 473 PHE A CA 1
ATOM 3774 C C . PHE A 1 473 ? -5.239 -14.002 5.303 1.00 98.00 473 PHE A C 1
ATOM 3776 O O . PHE A 1 473 ? -4.934 -15.121 4.912 1.00 98.00 473 PHE A O 1
ATOM 3783 N N . THR A 1 474 ? -5.771 -13.787 6.510 1.00 97.38 474 THR A N 1
ATOM 3784 C CA . THR A 1 474 ? -6.038 -14.882 7.462 1.00 97.38 474 THR A CA 1
ATOM 3785 C C . THR A 1 474 ? -6.978 -15.928 6.847 1.00 97.38 474 THR A C 1
ATOM 3787 O O . THR A 1 474 ? -6.710 -17.124 6.903 1.00 97.38 474 THR A O 1
ATOM 3790 N N . ALA A 1 475 ? -8.037 -15.496 6.154 1.00 98.50 475 ALA A N 1
ATOM 3791 C CA . ALA A 1 475 ? -8.940 -16.411 5.456 1.00 98.50 475 ALA A CA 1
ATOM 3792 C C . ALA A 1 475 ? -8.275 -17.149 4.276 1.00 98.50 475 ALA A C 1
ATOM 3794 O O . ALA A 1 475 ? -8.584 -18.318 4.040 1.00 98.50 475 ALA A O 1
ATOM 3795 N N . LEU A 1 476 ? -7.376 -16.496 3.530 1.00 98.75 476 LEU A N 1
ATOM 3796 C CA . LEU A 1 476 ? -6.609 -17.136 2.457 1.00 98.75 476 LEU A CA 1
ATOM 3797 C C . LEU A 1 476 ? -5.594 -18.137 3.019 1.00 98.75 476 LEU A C 1
ATOM 3799 O O . LEU A 1 476 ? -5.472 -19.237 2.480 1.00 98.75 476 LEU A O 1
ATOM 3803 N N . TYR A 1 477 ? -4.910 -17.770 4.104 1.00 97.81 477 TYR A N 1
ATOM 3804 C CA . TYR A 1 477 ? -4.021 -18.644 4.858 1.00 97.81 477 TYR A CA 1
ATOM 3805 C C . TYR A 1 477 ? -4.765 -19.914 5.265 1.00 97.81 477 TYR A C 1
ATOM 3807 O O . TYR A 1 477 ? -4.342 -20.999 4.882 1.00 97.81 477 TYR A O 1
ATOM 3815 N N . ASP A 1 478 ? -5.924 -19.800 5.922 1.00 97.56 478 ASP A N 1
ATOM 3816 C CA . ASP A 1 478 ? -6.724 -20.960 6.332 1.00 97.56 478 ASP A CA 1
ATOM 3817 C C . ASP A 1 478 ? -7.174 -21.795 5.128 1.00 97.56 478 ASP A C 1
ATOM 3819 O O . ASP A 1 478 ? -7.172 -23.030 5.165 1.00 97.56 478 ASP A O 1
ATOM 3823 N N . TRP A 1 479 ? -7.537 -21.138 4.023 1.00 98.44 479 TRP A N 1
ATOM 3824 C CA . TRP A 1 479 ? -7.936 -21.848 2.818 1.00 98.44 479 TRP A CA 1
ATOM 3825 C C . TRP A 1 479 ? -6.777 -22.672 2.261 1.00 98.44 479 TRP A C 1
ATOM 3827 O O . TRP A 1 479 ? -6.967 -23.847 1.955 1.00 98.44 479 TRP A O 1
ATOM 3837 N N . VAL A 1 480 ? -5.573 -22.112 2.161 1.00 98.44 480 VAL A N 1
ATOM 3838 C CA . VAL A 1 480 ? -4.362 -22.797 1.676 1.00 98.44 480 VAL A CA 1
ATOM 3839 C C . VAL A 1 480 ? -3.877 -23.866 2.663 1.00 98.44 480 VAL A C 1
ATOM 3841 O O . VAL A 1 480 ? -3.584 -25.000 2.268 1.00 98.44 480 VAL A O 1
ATOM 3844 N N . ALA A 1 481 ? -3.830 -23.543 3.952 1.00 95.81 481 ALA A N 1
ATOM 3845 C CA . ALA A 1 481 ? -3.305 -24.401 5.004 1.00 95.81 481 ALA A CA 1
ATOM 3846 C C . ALA A 1 481 ? -4.212 -25.611 5.270 1.00 95.81 481 ALA A C 1
ATOM 3848 O O . ALA A 1 481 ? -3.716 -26.735 5.327 1.00 95.81 481 ALA A O 1
ATOM 3849 N N . THR A 1 482 ? -5.528 -25.411 5.370 1.00 96.12 482 THR A N 1
ATOM 3850 C CA . THR A 1 482 ? -6.458 -26.436 5.880 1.00 96.12 482 THR A CA 1
ATOM 3851 C C . THR A 1 482 ? -7.685 -26.681 4.999 1.00 96.12 482 THR A C 1
ATOM 3853 O O . THR A 1 482 ? -8.564 -27.444 5.387 1.00 96.12 482 THR A O 1
ATOM 3856 N N . ASN A 1 483 ? -7.765 -26.085 3.801 1.00 97.12 483 ASN A N 1
ATOM 3857 C CA . ASN A 1 483 ? -8.962 -26.124 2.941 1.00 97.12 483 ASN A CA 1
ATOM 3858 C C . ASN A 1 483 ? -10.219 -25.515 3.587 1.00 97.12 483 ASN A C 1
ATOM 3860 O O . ASN A 1 483 ? -11.333 -25.755 3.118 1.00 97.12 483 ASN A O 1
ATOM 3864 N N . THR A 1 484 ? -10.059 -24.674 4.610 1.00 98.06 484 THR A N 1
ATOM 3865 C CA . THR A 1 484 ? -11.188 -23.960 5.213 1.00 98.06 484 THR A CA 1
ATOM 3866 C C . THR A 1 484 ? -11.820 -23.027 4.183 1.00 98.06 484 THR A C 1
ATOM 3868 O O . THR A 1 484 ? -11.132 -22.242 3.534 1.00 98.06 484 THR A O 1
ATOM 3871 N N . THR A 1 485 ? -13.141 -23.113 4.009 1.00 97.19 485 THR A N 1
ATOM 3872 C CA . THR A 1 485 ? -13.841 -22.284 3.019 1.00 97.19 485 THR A CA 1
ATOM 3873 C C . THR A 1 485 ? -13.746 -20.804 3.421 1.00 97.19 485 THR A C 1
ATOM 3875 O O . THR A 1 485 ? -14.067 -20.460 4.565 1.00 97.19 485 THR A O 1
ATOM 3878 N N . PRO A 1 486 ? -13.296 -19.914 2.519 1.00 98.38 486 PRO A N 1
ATOM 3879 C CA . PRO A 1 486 ? -13.226 -18.486 2.802 1.00 98.38 486 PRO A CA 1
ATOM 3880 C C . PRO A 1 486 ? -14.610 -17.827 2.708 1.00 98.38 486 PRO A C 1
ATOM 3882 O O . PRO A 1 486 ? -15.545 -18.454 2.196 1.00 98.38 486 PRO A O 1
ATOM 3885 N N . PRO A 1 487 ? -14.750 -16.558 3.137 1.00 98.19 487 PRO A N 1
ATOM 3886 C CA . PRO A 1 487 ? -15.957 -15.776 2.892 1.00 98.19 487 PRO A CA 1
ATOM 3887 C C . PRO A 1 487 ? -16.416 -15.835 1.430 1.00 98.19 487 PRO A C 1
ATOM 3889 O O . PRO A 1 487 ? -15.636 -16.058 0.495 1.00 98.19 487 PRO A O 1
ATOM 3892 N N . ALA A 1 488 ? -17.722 -15.687 1.226 1.00 97.88 488 ALA A N 1
ATOM 3893 C CA . ALA A 1 488 ? -18.280 -15.627 -0.116 1.00 97.88 488 ALA A CA 1
ATOM 3894 C C . ALA A 1 488 ? -17.817 -14.350 -0.831 1.00 97.88 488 ALA A C 1
ATOM 3896 O O . ALA A 1 488 ? -17.496 -13.347 -0.195 1.00 97.88 488 ALA A O 1
ATOM 3897 N N . ASN A 1 489 ? -17.836 -14.388 -2.163 1.00 98.06 489 ASN A N 1
ATOM 3898 C CA . ASN A 1 489 ? -17.563 -13.221 -2.994 1.00 98.06 489 ASN A CA 1
ATOM 3899 C C . ASN A 1 489 ? -18.383 -11.989 -2.561 1.00 98.06 489 ASN A C 1
ATOM 3901 O O . ASN A 1 489 ? -19.547 -12.107 -2.158 1.00 98.06 489 ASN A O 1
ATOM 3905 N N . ARG A 1 490 ? -17.777 -10.804 -2.682 1.00 98.00 490 ARG A N 1
ATOM 3906 C CA . ARG A 1 490 ? -18.410 -9.503 -2.420 1.00 98.00 490 ARG A CA 1
ATOM 3907 C C . ARG A 1 490 ? -17.957 -8.514 -3.489 1.00 98.00 490 ARG A C 1
ATOM 3909 O O . ARG A 1 490 ? -16.946 -7.846 -3.306 1.00 98.00 490 ARG A O 1
ATOM 3916 N N . PHE A 1 491 ? -18.676 -8.433 -4.605 1.00 98.00 491 PHE A N 1
ATOM 3917 C CA . PHE A 1 491 ? -18.392 -7.495 -5.694 1.00 98.00 491 PHE A CA 1
ATOM 3918 C C . PHE A 1 491 ? -19.691 -7.062 -6.402 1.00 98.00 491 PHE A C 1
ATOM 3920 O O . PHE A 1 491 ? -20.646 -7.839 -6.393 1.00 98.00 491 PHE A O 1
ATOM 3927 N N . PRO A 1 492 ? -19.745 -5.845 -6.978 1.00 98.31 492 PRO A N 1
ATOM 3928 C CA . PRO A 1 492 ? -20.891 -5.346 -7.748 1.00 98.31 492 PRO A CA 1
ATOM 3929 C C . PRO A 1 492 ? -21.145 -6.178 -9.006 1.00 98.31 492 PRO A C 1
ATOM 3931 O O . PRO A 1 492 ? -20.192 -6.511 -9.709 1.00 98.31 492 PRO A O 1
ATOM 3934 N N . THR A 1 493 ? -22.413 -6.418 -9.349 1.00 98.56 493 THR A N 1
ATOM 3935 C CA . THR A 1 493 ? -22.795 -7.086 -10.609 1.00 98.56 493 THR A CA 1
ATOM 3936 C C . THR A 1 493 ? -23.770 -6.252 -11.436 1.00 98.56 493 THR A C 1
ATOM 3938 O O . THR A 1 493 ? -24.514 -5.424 -10.906 1.00 98.56 493 THR A O 1
ATOM 3941 N N . ILE A 1 494 ? -23.777 -6.479 -12.747 1.00 98.56 494 ILE A N 1
ATOM 3942 C CA . ILE A 1 494 ? -24.719 -5.868 -13.690 1.00 98.56 494 ILE A CA 1
ATOM 3943 C C . ILE A 1 494 ? -26.127 -6.391 -13.404 1.00 98.56 494 ILE A C 1
ATOM 3945 O O . ILE A 1 494 ? -27.078 -5.615 -13.324 1.00 98.56 494 ILE A O 1
ATOM 3949 N N . THR A 1 495 ? -26.260 -7.704 -13.200 1.00 98.00 495 THR A N 1
ATOM 3950 C CA . THR A 1 495 ? -27.552 -8.377 -12.996 1.00 98.00 495 THR A CA 1
ATOM 3951 C C . THR A 1 495 ? -28.286 -7.872 -11.748 1.00 98.00 495 THR A C 1
ATOM 3953 O O . THR A 1 495 ? -29.513 -7.786 -11.760 1.00 98.00 495 THR A O 1
ATOM 3956 N N . SER A 1 496 ? -27.560 -7.504 -10.685 1.00 97.25 496 SER A N 1
ATOM 3957 C CA . SER A 1 496 ? -28.131 -6.902 -9.468 1.00 97.25 496 SER A CA 1
ATOM 3958 C C . SER A 1 496 ? -28.383 -5.391 -9.572 1.00 97.25 496 SER A C 1
ATOM 3960 O O . SER A 1 496 ? -28.963 -4.814 -8.655 1.00 97.25 496 SER A O 1
ATOM 3962 N N . GLY A 1 497 ? -27.962 -4.733 -10.659 1.00 97.31 497 GLY A N 1
ATOM 3963 C CA . GLY A 1 497 ? -28.020 -3.273 -10.803 1.00 97.31 497 GLY A CA 1
ATOM 3964 C C . GLY A 1 497 ? -26.992 -2.516 -9.950 1.00 97.31 497 GLY A C 1
ATOM 3965 O O . GLY A 1 497 ? -27.080 -1.296 -9.811 1.00 97.31 497 GLY A O 1
ATOM 3966 N N . GLU A 1 498 ? -26.013 -3.220 -9.377 1.00 98.38 498 GLU A N 1
ATOM 3967 C CA . GLU A 1 498 ? -24.964 -2.647 -8.525 1.00 98.38 498 GLU A CA 1
ATOM 3968 C C . GLU A 1 498 ? -23.738 -2.181 -9.320 1.00 98.38 498 GLU A C 1
ATOM 3970 O O . GLU A 1 498 ? -22.881 -1.498 -8.762 1.00 98.38 498 GLU A O 1
ATOM 3975 N N . LEU A 1 499 ? -23.635 -2.550 -10.598 1.00 98.62 499 LEU A N 1
ATOM 3976 C CA . LEU A 1 499 ? -22.577 -2.149 -11.521 1.00 98.62 499 LEU A CA 1
ATOM 3977 C C . LEU A 1 499 ? -23.188 -1.473 -12.752 1.00 98.62 499 LEU A C 1
ATOM 3979 O O . LEU A 1 499 ? -24.052 -2.049 -13.409 1.00 98.62 499 LEU A O 1
ATOM 3983 N N . THR A 1 500 ? -22.734 -0.267 -13.090 1.00 98.12 500 THR A N 1
ATOM 3984 C CA . THR A 1 500 ? -23.308 0.515 -14.197 1.00 98.12 500 THR A CA 1
ATOM 3985 C C . THR A 1 500 ? -22.260 1.367 -14.910 1.00 98.12 500 THR A C 1
ATOM 3987 O O . THR A 1 500 ? -21.175 1.627 -14.390 1.00 98.12 500 THR A O 1
ATOM 3990 N N . ALA A 1 501 ? -22.584 1.839 -16.116 1.00 97.94 501 ALA A N 1
ATOM 3991 C CA . ALA A 1 501 ? -21.851 2.934 -16.741 1.00 97.94 501 ALA A CA 1
ATOM 3992 C C . ALA A 1 501 ? -21.931 4.195 -15.860 1.00 97.94 501 ALA A C 1
ATOM 3994 O O . ALA A 1 501 ? -22.920 4.390 -15.148 1.00 97.94 501 ALA A O 1
ATOM 3995 N N . ILE A 1 502 ? -20.916 5.062 -15.935 1.00 97.19 502 ILE A N 1
ATOM 3996 C CA . ILE A 1 502 ? -20.780 6.228 -15.043 1.00 97.19 502 ILE A CA 1
ATOM 3997 C C . ILE A 1 502 ? -21.962 7.210 -15.115 1.00 97.19 502 ILE A C 1
ATOM 3999 O O . ILE A 1 502 ? -22.329 7.792 -14.096 1.00 97.19 502 ILE A O 1
ATOM 4003 N N . ASP A 1 503 ? -22.617 7.331 -16.274 1.00 96.00 503 ASP A N 1
ATOM 4004 C CA . ASP A 1 503 ? -23.809 8.177 -16.449 1.00 96.00 503 ASP A CA 1
ATOM 4005 C C . ASP A 1 503 ? -25.051 7.618 -15.731 1.00 96.00 503 ASP A C 1
ATOM 4007 O O . ASP A 1 503 ? -25.995 8.354 -15.453 1.00 96.00 503 ASP A O 1
ATOM 4011 N N . GLY A 1 504 ? -25.049 6.323 -15.394 1.00 96.25 504 GLY A N 1
ATOM 4012 C CA . GLY A 1 504 ? -26.101 5.662 -14.617 1.00 96.25 504 GLY A CA 1
ATOM 4013 C C . GLY A 1 504 ? -25.922 5.764 -13.096 1.00 96.25 504 GLY A C 1
ATOM 4014 O O . GLY A 1 504 ? -26.726 5.205 -12.346 1.00 96.25 504 GLY A O 1
ATOM 4015 N N . LEU A 1 505 ? -24.875 6.440 -12.612 1.00 97.44 505 LEU A N 1
ATOM 4016 C CA . LEU A 1 505 ? -24.628 6.599 -11.177 1.00 97.44 505 LEU A CA 1
ATOM 4017 C C . LEU A 1 505 ? -25.562 7.635 -10.546 1.00 97.44 505 LEU A C 1
ATOM 4019 O O . LEU A 1 505 ? -25.698 8.770 -11.013 1.00 97.44 505 LEU A O 1
ATOM 4023 N N . SER A 1 506 ? -26.155 7.261 -9.416 1.00 95.69 506 SER A N 1
ATOM 4024 C CA . SER A 1 506 ? -27.202 8.027 -8.733 1.00 95.69 506 SER A CA 1
ATOM 4025 C C . SER A 1 506 ? -26.672 8.851 -7.553 1.00 95.69 506 SER A C 1
ATOM 4027 O O . SER A 1 506 ? -27.234 8.815 -6.464 1.00 95.69 506 SER A O 1
ATOM 4029 N N . TYR A 1 507 ? -25.589 9.613 -7.752 1.00 96.00 507 TYR A N 1
ATOM 4030 C CA . TYR A 1 507 ? -25.041 10.463 -6.683 1.00 96.00 507 TYR A CA 1
ATOM 4031 C C . TYR A 1 507 ? -26.057 11.514 -6.189 1.00 96.00 507 TYR A C 1
ATOM 4033 O O . TYR A 1 507 ? -26.692 12.177 -7.014 1.00 96.00 507 TYR A O 1
ATOM 4041 N N . PRO A 1 508 ? -26.169 11.765 -4.875 1.00 95.38 508 PRO A N 1
ATOM 4042 C CA . PRO A 1 508 ? -26.957 12.884 -4.367 1.00 95.38 508 PRO A CA 1
ATOM 4043 C C . PRO A 1 508 ? -26.329 14.231 -4.761 1.00 95.38 508 PRO A C 1
ATOM 4045 O O . PRO A 1 508 ? -25.148 14.319 -5.112 1.00 95.38 508 PRO A O 1
ATOM 4048 N N . THR A 1 509 ? -27.116 15.304 -4.680 1.00 92.19 509 THR A N 1
ATOM 4049 C CA . THR A 1 509 ? -26.578 16.670 -4.731 1.00 92.19 509 THR A CA 1
ATOM 4050 C C . THR A 1 509 ? -25.772 16.932 -3.460 1.00 92.19 509 THR A C 1
ATOM 4052 O O . THR A 1 509 ? -26.305 16.781 -2.363 1.00 92.19 509 THR A O 1
ATOM 4055 N N . MET A 1 510 ? -24.502 17.319 -3.606 1.00 91.50 510 MET A N 1
ATOM 4056 C CA . MET A 1 510 ? -23.574 17.574 -2.498 1.00 91.50 510 MET A CA 1
ATOM 4057 C C . MET A 1 510 ? -22.830 18.899 -2.730 1.00 91.50 510 MET A C 1
ATOM 4059 O O . MET A 1 510 ? -22.414 19.156 -3.866 1.00 91.50 510 MET A O 1
ATOM 4063 N N . PRO A 1 511 ? -22.609 19.733 -1.697 1.00 83.56 511 PRO A N 1
ATOM 4064 C CA . PRO A 1 511 ? -21.893 21.000 -1.844 1.00 83.56 511 PRO A CA 1
ATOM 4065 C C . PRO A 1 511 ? -20.485 20.830 -2.443 1.00 83.56 511 PRO A C 1
ATOM 4067 O O . PRO A 1 511 ? -19.689 20.028 -1.961 1.00 83.56 511 PRO A O 1
ATOM 4070 N N . GLY A 1 512 ? -20.174 21.582 -3.506 1.00 82.12 512 GLY A N 1
ATOM 4071 C CA . GLY A 1 512 ? -18.846 21.613 -4.151 1.00 82.12 512 GLY A CA 1
ATOM 4072 C C . GLY A 1 512 ? -18.447 20.354 -4.943 1.00 82.12 512 GLY A C 1
ATOM 4073 O O . GLY A 1 512 ? -17.428 20.360 -5.653 1.00 82.12 512 GLY A O 1
ATOM 4074 N N . PHE A 1 513 ? -19.240 19.282 -4.867 1.00 89.94 513 PHE A N 1
ATOM 4075 C CA . PHE A 1 513 ? -18.976 18.028 -5.563 1.00 89.94 513 PHE A CA 1
ATOM 4076 C C . PHE A 1 513 ? -19.326 18.115 -7.047 1.00 89.94 513 PHE A C 1
ATOM 4078 O O . PHE A 1 513 ? -20.408 18.552 -7.433 1.00 89.94 513 PHE A O 1
ATOM 4085 N N . GLU A 1 514 ? -18.422 17.618 -7.884 1.00 89.00 514 GLU A N 1
ATOM 4086 C CA . GLU A 1 514 ? -18.673 17.393 -9.304 1.00 89.00 514 GLU A CA 1
ATOM 4087 C C . GLU A 1 514 ? -18.450 15.918 -9.607 1.00 89.00 514 GLU A C 1
ATOM 4089 O O . GLU A 1 514 ? -17.464 15.317 -9.173 1.00 89.00 514 GLU A O 1
ATOM 4094 N N . ARG A 1 515 ? -19.372 15.337 -10.371 1.00 92.62 515 ARG A N 1
ATOM 4095 C CA . ARG A 1 515 ? -19.257 13.954 -10.825 1.00 92.62 515 ARG A CA 1
ATOM 4096 C C . ARG A 1 515 ? -18.191 13.852 -11.911 1.00 92.62 515 ARG A C 1
ATOM 4098 O O . ARG A 1 515 ? -18.106 14.721 -12.780 1.00 92.62 515 ARG A O 1
ATOM 4105 N N . ALA A 1 516 ? -17.409 12.775 -11.892 1.00 94.56 516 ALA A N 1
ATOM 4106 C CA . ALA A 1 516 ? -16.473 12.516 -12.975 1.00 94.56 516 ALA A CA 1
ATOM 4107 C C . ALA A 1 516 ? -17.250 12.179 -14.249 1.00 94.56 516 ALA A C 1
ATOM 4109 O O . ALA A 1 516 ? -18.192 11.392 -14.225 1.00 94.56 516 ALA A O 1
ATOM 4110 N N . LYS A 1 517 ? -16.827 12.772 -15.366 1.00 94.62 517 LYS A N 1
ATOM 4111 C CA . LYS A 1 517 ? -17.369 12.501 -16.710 1.00 94.62 517 LYS A CA 1
ATOM 4112 C C . LYS A 1 517 ? -16.526 11.489 -17.484 1.00 94.62 517 LYS A C 1
ATOM 4114 O O . LYS A 1 517 ? -16.744 11.261 -18.667 1.00 94.62 517 LYS A O 1
ATOM 4119 N N . VAL A 1 518 ? -15.508 10.943 -16.828 1.00 95.00 518 VAL A N 1
ATOM 4120 C CA . VAL A 1 518 ? -14.543 10.022 -17.412 1.00 95.00 518 VAL A CA 1
ATOM 4121 C C . VAL A 1 518 ? -14.248 8.892 -16.437 1.00 95.00 518 VAL A C 1
ATOM 4123 O O . VAL A 1 518 ? -14.230 9.080 -15.223 1.00 95.00 518 VAL A O 1
ATOM 4126 N N . ILE A 1 519 ? -13.964 7.725 -17.001 1.00 96.12 519 ILE A N 1
ATOM 4127 C CA . ILE A 1 519 ? -13.475 6.531 -16.314 1.00 96.12 519 ILE A CA 1
ATOM 4128 C C . ILE A 1 519 ? -12.241 6.023 -17.057 1.00 96.12 519 ILE A C 1
ATOM 4130 O O . ILE A 1 519 ? -12.063 6.313 -18.245 1.00 96.12 519 ILE A O 1
ATOM 4134 N N . HIS A 1 520 ? -11.325 5.334 -16.379 1.00 96.06 520 HIS A N 1
ATOM 4135 C CA . HIS A 1 520 ? -10.190 4.724 -17.062 1.00 96.06 520 HIS A CA 1
ATOM 4136 C C . HIS A 1 520 ? -10.660 3.634 -18.019 1.00 96.06 520 HIS A C 1
ATOM 4138 O O . HIS A 1 520 ? -11.397 2.721 -17.650 1.00 96.06 520 HIS A O 1
ATOM 4144 N N . GLU A 1 521 ? -10.186 3.735 -19.252 1.00 94.31 521 GLU A N 1
ATOM 4145 C CA . GLU A 1 521 ? -10.489 2.816 -20.337 1.00 94.31 521 GLU A CA 1
ATOM 4146 C C . GLU A 1 521 ? -9.211 2.068 -20.714 1.00 94.31 521 GLU A C 1
ATOM 4148 O O . GLU A 1 521 ? -8.185 2.680 -21.050 1.00 94.31 521 GLU A O 1
ATOM 4153 N N . ALA A 1 522 ? -9.293 0.740 -20.677 1.00 94.56 522 ALA A N 1
ATOM 4154 C CA . ALA A 1 522 ? -8.319 -0.134 -21.309 1.00 94.56 522 ALA A CA 1
ATOM 4155 C C . ALA A 1 522 ? -8.603 -0.189 -22.819 1.00 94.56 522 ALA A C 1
ATOM 4157 O O . ALA A 1 522 ? -9.760 -0.176 -23.236 1.00 94.56 522 ALA A O 1
ATOM 4158 N N . TYR A 1 523 ? -7.564 -0.283 -23.649 1.00 94.81 523 TYR A N 1
ATOM 4159 C CA . TYR A 1 523 ? -7.707 -0.253 -25.109 1.00 94.81 523 TYR A CA 1
ATOM 4160 C C . TYR A 1 523 ? -7.213 -1.545 -25.750 1.00 94.81 523 TYR A C 1
ATOM 4162 O O . TYR A 1 523 ? -6.205 -2.123 -25.343 1.00 94.81 523 TYR A O 1
ATOM 4170 N N . ARG A 1 524 ? -7.868 -1.945 -26.842 1.00 94.88 524 ARG A N 1
ATOM 4171 C CA . ARG A 1 524 ? -7.329 -2.923 -27.793 1.00 94.88 524 ARG A CA 1
ATOM 4172 C C . ARG A 1 524 ? -6.211 -2.270 -28.607 1.00 94.88 524 ARG A C 1
ATOM 4174 O O . ARG A 1 524 ? -6.435 -1.788 -29.716 1.00 94.88 524 ARG A O 1
ATOM 4181 N N . ALA A 1 525 ? -5.019 -2.190 -28.030 1.00 94.19 525 ALA A N 1
ATOM 4182 C CA . ALA A 1 525 ? -3.858 -1.578 -28.666 1.00 94.19 525 ALA A CA 1
ATOM 4183 C C . ALA A 1 525 ? -3.101 -2.574 -29.566 1.00 94.19 525 ALA A C 1
ATOM 4185 O O . ALA A 1 525 ? -2.874 -3.724 -29.197 1.00 94.19 525 ALA A O 1
ATOM 4186 N N . ASP A 1 526 ? -2.707 -2.118 -30.756 1.00 95.44 526 ASP A N 1
ATOM 4187 C CA . ASP A 1 526 ? -1.857 -2.836 -31.710 1.00 95.44 526 ASP A CA 1
ATOM 4188 C C . ASP A 1 526 ? -0.414 -2.321 -31.599 1.00 95.44 526 ASP A C 1
ATOM 4190 O O . ASP A 1 526 ? -0.083 -1.234 -32.084 1.00 95.44 526 ASP A O 1
ATOM 4194 N N . TYR A 1 527 ? 0.426 -3.132 -30.953 1.00 96.25 527 TYR A N 1
ATOM 4195 C CA . TYR A 1 527 ? 1.862 -2.908 -30.747 1.00 96.25 527 TYR A CA 1
ATOM 4196 C C . TYR A 1 527 ? 2.732 -3.419 -31.912 1.00 96.25 527 TYR A C 1
ATOM 4198 O O . TYR A 1 527 ? 3.958 -3.305 -31.872 1.00 96.25 527 TYR A O 1
ATOM 4206 N N . GLY A 1 528 ? 2.106 -3.952 -32.968 1.00 96.25 528 GLY A N 1
ATOM 4207 C CA . GLY A 1 528 ? 2.763 -4.592 -34.103 1.00 96.25 528 GLY A CA 1
ATOM 4208 C C . GLY A 1 528 ? 2.718 -6.122 -34.057 1.00 96.25 528 GLY A C 1
ATOM 4209 O O . GLY A 1 528 ? 2.369 -6.725 -33.045 1.00 96.25 528 GLY A O 1
ATOM 4210 N N . ALA A 1 529 ? 3.046 -6.754 -35.188 1.00 94.00 529 ALA A N 1
ATOM 4211 C CA . ALA A 1 529 ? 2.870 -8.197 -35.382 1.00 94.00 529 ALA A CA 1
ATOM 4212 C C . ALA A 1 529 ? 3.773 -9.046 -34.471 1.00 94.00 529 ALA A C 1
ATOM 4214 O O . ALA A 1 529 ? 3.321 -10.061 -33.959 1.00 94.00 529 ALA A O 1
ATOM 4215 N N . SER A 1 530 ? 5.002 -8.590 -34.208 1.00 95.94 530 SER A N 1
ATOM 4216 C CA . SER A 1 530 ? 5.979 -9.279 -33.348 1.00 95.94 530 SER A CA 1
ATOM 4217 C C . SER A 1 530 ? 5.710 -9.129 -31.847 1.00 95.94 530 SER A C 1
ATOM 4219 O O . SER A 1 530 ? 6.506 -9.577 -31.025 1.00 95.94 530 SER A O 1
ATOM 4221 N N . PHE A 1 531 ? 4.595 -8.506 -31.451 1.00 95.31 531 PHE A N 1
ATOM 4222 C CA . PHE A 1 531 ? 4.268 -8.353 -30.034 1.00 95.31 531 PHE A CA 1
ATOM 4223 C C . PHE A 1 531 ? 3.970 -9.698 -29.354 1.00 95.31 531 PHE A C 1
ATOM 4225 O O . PHE A 1 531 ? 4.176 -9.830 -28.150 1.00 95.31 531 PHE A O 1
ATOM 4232 N N . THR A 1 532 ? 3.540 -10.713 -30.111 1.00 91.56 532 THR A N 1
ATOM 4233 C CA . THR A 1 532 ? 3.404 -12.091 -29.606 1.00 91.56 532 THR A CA 1
ATOM 4234 C C . THR A 1 532 ? 4.731 -12.687 -29.148 1.00 91.56 532 THR A C 1
ATOM 4236 O O . THR A 1 532 ? 4.726 -13.507 -28.237 1.00 91.56 532 THR A O 1
ATOM 4239 N N . ASP A 1 533 ? 5.838 -12.216 -29.723 1.00 93.81 533 ASP A N 1
ATOM 4240 C CA . ASP A 1 533 ? 7.209 -12.605 -29.380 1.00 93.81 533 ASP A CA 1
ATOM 4241 C C . ASP A 1 533 ? 7.828 -11.631 -28.360 1.00 93.81 533 ASP A C 1
ATOM 4243 O O . ASP A 1 533 ? 9.034 -11.625 -28.134 1.00 93.81 533 ASP A O 1
ATOM 4247 N N . GLY A 1 534 ? 7.011 -10.744 -27.778 1.00 95.69 534 GLY A N 1
ATOM 4248 C CA . GLY A 1 534 ? 7.460 -9.729 -26.834 1.00 95.69 534 GLY A CA 1
ATOM 4249 C C . GLY A 1 534 ? 8.177 -8.541 -27.482 1.00 95.69 534 GLY A C 1
ATOM 4250 O O . GLY A 1 534 ? 8.874 -7.813 -26.786 1.00 95.69 534 GLY A O 1
ATOM 4251 N N . ILE A 1 535 ? 8.023 -8.285 -28.786 1.00 96.75 535 ILE A N 1
ATOM 4252 C CA . ILE A 1 535 ? 8.707 -7.173 -29.469 1.00 96.75 535 ILE A CA 1
ATOM 4253 C C . ILE A 1 535 ? 7.695 -6.125 -29.940 1.00 96.75 535 ILE A C 1
ATOM 4255 O O . ILE A 1 535 ? 6.838 -6.384 -30.787 1.00 96.75 535 ILE A O 1
ATOM 4259 N N . ILE A 1 536 ? 7.815 -4.900 -29.422 1.00 96.56 536 ILE A N 1
ATOM 4260 C CA . ILE A 1 536 ? 6.993 -3.767 -29.865 1.00 96.56 536 ILE A CA 1
ATOM 4261 C C . ILE A 1 536 ? 7.637 -3.134 -31.100 1.00 96.56 536 ILE A C 1
ATOM 4263 O O . ILE A 1 536 ? 8.765 -2.656 -31.043 1.00 96.56 536 ILE A O 1
ATOM 4267 N N . THR A 1 537 ? 6.901 -3.090 -32.210 1.00 95.12 537 THR A N 1
ATOM 4268 C CA . THR A 1 537 ? 7.363 -2.488 -33.480 1.00 95.12 537 THR A CA 1
ATOM 4269 C C . THR A 1 537 ? 6.574 -1.239 -33.869 1.00 95.12 537 THR A C 1
ATOM 4271 O O . THR A 1 537 ? 6.947 -0.540 -34.807 1.00 95.12 537 THR A O 1
ATOM 4274 N N . LYS A 1 538 ? 5.491 -0.926 -33.144 1.00 95.75 538 LYS A N 1
ATOM 4275 C CA . LYS A 1 538 ? 4.702 0.300 -33.317 1.00 95.75 538 LYS A CA 1
ATOM 4276 C C . LYS A 1 538 ? 4.711 1.119 -32.033 1.00 95.75 538 LYS A C 1
ATOM 4278 O O . LYS A 1 538 ? 4.035 0.769 -31.066 1.00 95.75 538 LYS A O 1
ATOM 4283 N N . GLN A 1 539 ? 5.459 2.217 -32.054 1.00 94.25 539 GLN A N 1
ATOM 4284 C CA . GLN A 1 539 ? 5.479 3.227 -31.002 1.00 94.25 539 GLN A CA 1
ATOM 4285 C C . GLN A 1 539 ? 5.160 4.597 -31.618 1.00 94.25 539 GLN A C 1
ATOM 4287 O O . GLN A 1 539 ? 5.832 4.995 -32.567 1.00 94.25 539 GLN A O 1
ATOM 4292 N N . PRO A 1 540 ? 4.167 5.334 -31.096 1.00 94.06 540 PRO A N 1
ATOM 4293 C CA . PRO A 1 540 ? 3.123 4.882 -30.171 1.00 94.06 540 PRO A CA 1
ATOM 4294 C C . PRO A 1 540 ? 2.225 3.800 -30.814 1.00 94.06 540 PRO A C 1
ATOM 4296 O O . PRO A 1 540 ? 2.156 3.716 -32.044 1.00 94.06 540 PRO A O 1
ATOM 4299 N N . PRO A 1 541 ? 1.520 2.962 -30.032 1.00 95.56 541 PRO A N 1
ATOM 4300 C CA . PRO A 1 541 ? 0.694 1.899 -30.599 1.00 95.56 541 PRO A CA 1
ATOM 4301 C C . PRO A 1 541 ? -0.526 2.457 -31.333 1.00 95.56 541 PRO A C 1
ATOM 4303 O O . PRO A 1 541 ? -1.053 3.525 -31.001 1.00 95.56 541 PRO A O 1
ATOM 4306 N N . ARG A 1 542 ? -1.047 1.686 -32.292 1.00 94.75 542 ARG A N 1
ATOM 4307 C CA . ARG A 1 542 ? -2.330 2.006 -32.929 1.00 94.75 542 ARG A CA 1
ATOM 4308 C C . ARG A 1 542 ? -3.468 1.571 -32.010 1.00 94.75 542 ARG A C 1
ATOM 4310 O O . ARG A 1 542 ? -3.609 0.388 -31.713 1.00 94.75 542 ARG A O 1
ATOM 4317 N N . LEU A 1 543 ? -4.306 2.514 -31.598 1.00 93.88 543 LEU A N 1
ATOM 4318 C CA . LEU A 1 543 ? -5.480 2.216 -30.779 1.00 93.88 543 LEU A CA 1
ATOM 4319 C C . LEU A 1 543 ? -6.637 1.698 -31.637 1.00 93.88 543 LEU A C 1
ATOM 4321 O O . LEU A 1 543 ? -6.839 2.144 -32.770 1.00 93.88 543 LEU A O 1
ATOM 4325 N N . ARG A 1 544 ? -7.390 0.755 -31.076 1.00 93.44 544 ARG A N 1
ATOM 4326 C CA . ARG A 1 544 ? -8.719 0.336 -31.539 1.00 93.44 544 ARG A CA 1
ATOM 4327 C C . ARG A 1 544 ? -9.733 0.634 -30.432 1.00 93.44 544 ARG A C 1
ATOM 4329 O O . ARG A 1 544 ? -9.432 1.401 -29.520 1.00 93.44 544 ARG A O 1
ATOM 4336 N N . ASP A 1 545 ? -10.903 0.015 -30.496 1.00 93.81 545 ASP A N 1
ATOM 4337 C CA . ASP A 1 545 ? -11.975 0.247 -29.533 1.00 93.81 545 ASP A CA 1
ATOM 4338 C C . ASP A 1 545 ? -11.575 -0.114 -28.097 1.00 93.81 545 ASP A C 1
ATOM 4340 O O . ASP A 1 545 ? -10.915 -1.132 -27.834 1.00 93.81 545 ASP A O 1
ATOM 4344 N N . ALA A 1 546 ? -12.001 0.738 -27.167 1.00 95.31 546 ALA A N 1
ATOM 4345 C CA . ALA A 1 546 ? -11.839 0.520 -25.741 1.00 95.31 546 ALA A CA 1
ATOM 4346 C C . ALA A 1 546 ? -12.652 -0.693 -25.261 1.00 95.31 546 ALA A C 1
ATOM 4348 O O . ALA A 1 546 ? -13.673 -1.070 -25.842 1.00 95.31 546 ALA A O 1
ATOM 4349 N N . TYR A 1 547 ? -12.184 -1.323 -24.190 1.00 97.00 547 TYR A N 1
ATOM 4350 C CA . TYR A 1 547 ? -13.016 -2.206 -23.379 1.00 97.00 547 TYR A CA 1
ATOM 4351 C C . TYR A 1 547 ? -13.962 -1.358 -22.524 1.00 97.00 547 TYR A C 1
ATOM 4353 O O . TYR A 1 547 ? -13.629 -0.228 -22.163 1.00 97.00 547 TYR A O 1
ATOM 4361 N N . VAL A 1 548 ? -15.133 -1.898 -22.189 1.00 97.25 548 VAL A N 1
ATOM 4362 C CA . VAL A 1 548 ? -16.132 -1.160 -21.406 1.00 97.25 548 VAL A CA 1
ATOM 4363 C C . VAL A 1 548 ? -15.830 -1.292 -19.915 1.00 97.25 548 VAL A C 1
ATOM 4365 O O . VAL A 1 548 ? -15.988 -2.363 -19.334 1.00 97.25 548 VAL A O 1
ATOM 4368 N N . SER A 1 549 ? -15.411 -0.187 -19.297 1.00 97.19 549 SER A N 1
ATOM 4369 C CA . SER A 1 549 ? -15.271 -0.072 -17.842 1.00 97.19 549 SER A CA 1
ATOM 4370 C C . SER A 1 549 ? -16.582 0.392 -17.210 1.00 97.19 549 SER A C 1
ATOM 4372 O O . SER A 1 549 ? -17.201 1.347 -17.680 1.00 97.19 549 SER A O 1
ATOM 4374 N N . LEU A 1 550 ? -16.970 -0.245 -16.109 1.00 98.56 550 LEU A N 1
ATOM 4375 C CA . LEU A 1 550 ? -18.151 0.094 -15.316 1.00 98.56 550 LEU A CA 1
ATOM 4376 C C . LEU A 1 550 ? -17.751 0.479 -13.885 1.00 98.56 550 LEU A C 1
ATOM 4378 O O . LEU A 1 550 ? -16.681 0.097 -13.407 1.00 98.56 550 LEU A O 1
ATOM 4382 N N . ALA A 1 551 ? -18.625 1.210 -13.197 1.00 98.38 551 ALA A N 1
ATOM 4383 C CA . ALA A 1 551 ? -18.425 1.684 -11.832 1.00 98.38 551 ALA A CA 1
ATOM 4384 C C . ALA A 1 551 ? -19.512 1.146 -10.877 1.00 98.38 551 ALA A C 1
ATOM 4386 O O . ALA A 1 551 ? -20.653 0.936 -11.310 1.00 98.38 551 ALA A O 1
ATOM 4387 N N . PRO A 1 552 ? -19.186 0.918 -9.589 1.00 98.50 552 PRO A N 1
ATOM 4388 C CA . PRO A 1 552 ? -20.167 0.499 -8.593 1.00 98.50 552 PRO A CA 1
ATOM 4389 C C . PRO A 1 552 ? -21.206 1.601 -8.329 1.00 98.50 552 PRO A C 1
ATOM 4391 O O . PRO A 1 552 ? -20.866 2.781 -8.239 1.00 98.50 552 PRO A O 1
ATOM 4394 N N . GLN A 1 553 ? -22.474 1.215 -8.189 1.00 98.44 553 GLN A N 1
ATOM 4395 C CA . GLN A 1 553 ? -23.579 2.113 -7.849 1.00 98.44 553 GLN A CA 1
ATOM 4396 C C . GLN A 1 553 ? -23.449 2.647 -6.414 1.00 98.44 553 GLN A C 1
ATOM 4398 O O . GLN A 1 553 ? -22.828 2.015 -5.556 1.00 98.44 553 GLN A O 1
ATOM 4403 N N . VAL A 1 554 ? -24.066 3.800 -6.148 1.00 98.38 554 VAL A N 1
ATOM 4404 C CA . VAL A 1 554 ? -24.005 4.502 -4.857 1.00 98.38 554 VAL A CA 1
ATOM 4405 C C . VAL A 1 554 ? -25.370 4.653 -4.183 1.00 98.38 554 VAL A C 1
ATOM 4407 O O . VAL A 1 554 ? -26.408 4.624 -4.843 1.00 98.38 554 VAL A O 1
ATOM 4410 N N . ASP A 1 555 ? -25.365 4.795 -2.858 1.00 97.62 555 ASP A N 1
ATOM 4411 C CA . ASP A 1 555 ? -26.546 5.084 -2.046 1.00 97.62 555 ASP A CA 1
ATOM 4412 C C . ASP A 1 555 ? -26.871 6.586 -2.010 1.00 97.62 555 ASP A C 1
ATOM 4414 O O . ASP A 1 555 ? -26.211 7.430 -2.619 1.00 97.62 555 ASP A O 1
ATOM 4418 N N . GLN A 1 556 ? -27.914 6.930 -1.253 1.00 96.88 556 GLN A N 1
ATOM 4419 C CA . GLN A 1 556 ? -28.374 8.305 -1.047 1.00 96.88 556 GLN A CA 1
ATOM 4420 C C . GLN A 1 556 ? -27.356 9.188 -0.308 1.00 96.88 556 GLN A C 1
ATOM 4422 O O . GLN A 1 556 ? -27.511 10.406 -0.295 1.00 96.88 556 GLN A O 1
ATOM 4427 N N . LEU A 1 557 ? -26.317 8.600 0.292 1.00 97.06 557 LEU A N 1
ATOM 4428 C CA . LEU A 1 557 ? -25.195 9.315 0.891 1.00 97.06 557 LEU A CA 1
ATOM 4429 C C . LEU A 1 557 ? -23.995 9.373 -0.059 1.00 97.06 557 LEU A C 1
ATOM 4431 O O . LEU A 1 557 ? -22.952 9.883 0.328 1.00 97.06 557 LEU A O 1
ATOM 4435 N N . GLY A 1 558 ? -24.106 8.883 -1.296 1.00 97.06 558 GLY A N 1
ATOM 4436 C CA . GLY A 1 558 ? -23.018 8.876 -2.272 1.00 97.06 558 GLY A CA 1
ATOM 4437 C C . GLY A 1 558 ? -21.928 7.837 -1.993 1.00 97.06 558 GLY A C 1
ATOM 4438 O O . GLY A 1 558 ? -20.855 7.938 -2.583 1.00 97.06 558 GLY A O 1
ATOM 4439 N N . ASN A 1 559 ? -22.182 6.858 -1.120 1.00 98.25 559 ASN A N 1
ATOM 4440 C CA . ASN A 1 559 ? -21.267 5.755 -0.824 1.00 98.25 559 ASN A CA 1
ATOM 4441 C C . ASN A 1 559 ? -21.627 4.518 -1.653 1.00 98.25 559 ASN A C 1
ATOM 4443 O O . ASN A 1 559 ? -22.800 4.276 -1.921 1.00 98.25 559 ASN A O 1
ATOM 4447 N N . GLU A 1 560 ? -20.643 3.721 -2.066 1.00 98.56 560 GLU A N 1
ATOM 4448 C CA . GLU A 1 560 ? -20.898 2.529 -2.886 1.00 98.56 560 GLU A CA 1
ATOM 4449 C C . GLU A 1 560 ? -21.755 1.486 -2.141 1.00 98.56 560 GLU A C 1
ATOM 4451 O O . GLU A 1 560 ? -21.543 1.213 -0.956 1.00 98.56 560 GLU A O 1
ATOM 4456 N N . ILE A 1 561 ? -22.738 0.895 -2.834 1.00 97.50 561 ILE A N 1
ATOM 4457 C CA . ILE A 1 561 ? -23.747 0.023 -2.198 1.00 97.50 561 ILE A CA 1
ATOM 4458 C C . ILE A 1 561 ? -23.321 -1.429 -2.020 1.00 97.50 561 ILE A C 1
ATOM 4460 O O . ILE A 1 561 ? -23.883 -2.124 -1.175 1.00 97.50 561 ILE A O 1
ATOM 4464 N N . SER A 1 562 ? -22.343 -1.878 -2.798 1.00 96.19 562 SER A N 1
ATOM 4465 C CA . SER A 1 562 ? -21.941 -3.277 -2.921 1.00 96.19 562 SER A CA 1
ATOM 4466 C C . SER A 1 562 ? -20.481 -3.476 -2.524 1.00 96.19 562 SER A C 1
ATOM 4468 O O . SER A 1 562 ? -19.699 -2.530 -2.474 1.00 96.19 562 SER A O 1
ATOM 4470 N N . GLY A 1 563 ? -20.101 -4.727 -2.256 1.00 97.69 563 GLY A N 1
ATOM 4471 C CA . GLY A 1 563 ? -18.770 -5.075 -1.758 1.00 97.69 563 GLY A CA 1
ATOM 4472 C C . GLY A 1 563 ? -18.701 -5.178 -0.231 1.00 97.69 563 GLY A C 1
ATOM 4473 O O . GLY A 1 563 ? -19.710 -5.353 0.451 1.00 97.69 563 GLY A O 1
ATOM 4474 N N . ILE A 1 564 ? -17.486 -5.119 0.305 1.00 98.62 564 ILE A N 1
ATOM 4475 C CA . ILE A 1 564 ? -17.195 -5.039 1.735 1.00 98.62 564 ILE A CA 1
ATOM 4476 C C . ILE A 1 564 ? -17.392 -3.581 2.157 1.00 98.62 564 ILE A C 1
ATOM 4478 O O . ILE A 1 564 ? -16.577 -2.718 1.824 1.00 98.62 564 ILE A O 1
ATOM 4482 N N . ARG A 1 565 ? -18.482 -3.308 2.879 1.00 98.06 565 ARG A N 1
ATOM 4483 C CA . ARG A 1 565 ? -18.778 -1.989 3.452 1.00 98.06 565 ARG A CA 1
ATOM 4484 C C . ARG A 1 565 ? -18.134 -1.877 4.831 1.00 98.06 565 ARG A C 1
ATOM 4486 O O . ARG A 1 565 ? -18.567 -2.545 5.762 1.00 98.06 565 ARG A O 1
ATOM 4493 N N . ASN A 1 566 ? -17.101 -1.044 4.953 1.00 96.56 566 ASN A N 1
ATOM 4494 C CA . ASN A 1 566 ? -16.426 -0.796 6.230 1.00 96.56 566 ASN A CA 1
ATOM 4495 C C . ASN A 1 566 ? -17.315 -0.044 7.231 1.00 96.56 566 ASN A C 1
ATOM 4497 O O . ASN A 1 566 ? -18.388 0.445 6.871 1.00 96.56 566 ASN A O 1
ATOM 4501 N N . VAL A 1 567 ? -16.856 0.070 8.482 1.00 97.56 567 VAL A N 1
ATOM 4502 C CA . VAL A 1 567 ? -17.552 0.798 9.562 1.00 97.56 567 VAL A CA 1
ATOM 4503 C C . VAL A 1 567 ? -17.974 2.199 9.107 1.00 97.56 567 VAL A C 1
ATOM 4505 O O . VAL A 1 567 ? -19.100 2.607 9.358 1.00 97.56 567 VAL A O 1
ATOM 4508 N N . GLU A 1 568 ? -17.129 2.883 8.339 1.00 96.56 568 GLU A N 1
ATOM 4509 C CA . GLU A 1 568 ? -17.366 4.199 7.738 1.00 96.56 568 GLU A CA 1
ATOM 4510 C C . GLU A 1 568 ? -18.574 4.261 6.802 1.00 96.56 568 GLU A C 1
ATOM 4512 O O . GLU A 1 568 ? -19.118 5.335 6.582 1.00 96.56 568 GLU A O 1
ATOM 4517 N N . LEU A 1 569 ? -18.970 3.141 6.197 1.00 98.00 569 LEU A N 1
ATOM 4518 C CA . LEU A 1 569 ? -20.103 3.077 5.269 1.00 98.00 569 LEU A CA 1
ATOM 4519 C C . LEU A 1 569 ? -21.335 2.429 5.895 1.00 98.00 569 LEU A C 1
ATOM 4521 O O . LEU A 1 569 ? -22.439 2.604 5.377 1.00 98.00 569 LEU A O 1
ATOM 4525 N N . LEU A 1 570 ? -21.140 1.634 6.950 1.00 97.94 570 LEU A N 1
ATOM 4526 C CA . LEU A 1 570 ? -22.212 1.061 7.766 1.00 97.94 570 LEU A CA 1
ATOM 4527 C C . LEU A 1 570 ? -22.744 2.085 8.778 1.00 97.94 570 LEU A C 1
ATOM 4529 O O . LEU A 1 570 ? -23.931 2.079 9.087 1.00 97.94 570 LEU A O 1
ATOM 4533 N N . VAL A 1 571 ? -21.873 2.976 9.258 1.00 98.06 571 VAL A N 1
ATOM 4534 C CA . VAL A 1 571 ? -22.163 4.044 10.224 1.00 98.06 571 V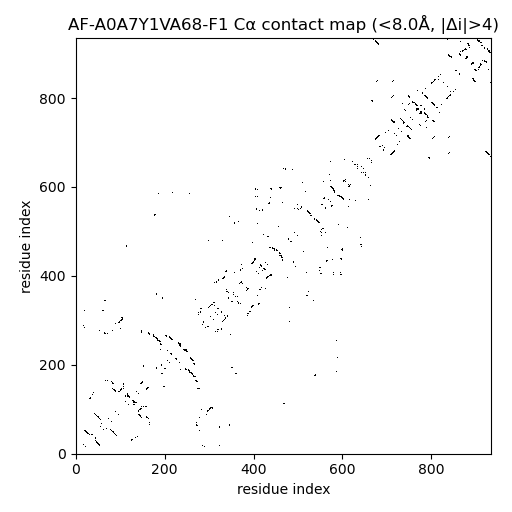AL A CA 1
ATOM 4535 C C . VAL A 1 571 ? -21.558 5.360 9.703 1.00 98.06 571 VAL A C 1
ATOM 4537 O O . VAL A 1 571 ? -20.556 5.853 10.223 1.00 98.06 571 VAL A O 1
ATOM 4540 N N . PRO A 1 572 ? -22.108 5.915 8.608 1.00 97.50 572 PRO A N 1
ATOM 4541 C CA . PRO A 1 572 ? -21.471 6.994 7.869 1.00 97.50 572 PRO A CA 1
ATOM 4542 C C . PRO A 1 572 ? -21.524 8.345 8.575 1.00 97.50 572 PRO A C 1
ATOM 4544 O O . PRO A 1 572 ? -22.560 8.760 9.094 1.00 97.50 572 PRO A O 1
ATOM 4547 N N . LEU A 1 573 ? -20.401 9.061 8.500 1.00 96.88 573 LEU A N 1
ATOM 4548 C CA . LEU A 1 573 ? -20.280 10.487 8.829 1.00 96.88 573 LEU A CA 1
ATOM 4549 C C . LEU A 1 573 ? -19.930 11.350 7.607 1.00 96.88 573 LEU A C 1
ATOM 4551 O O . LEU A 1 573 ? -19.813 12.571 7.715 1.00 96.88 573 LEU A O 1
ATOM 4555 N N . ALA A 1 574 ? -19.741 10.728 6.444 1.00 95.81 574 ALA A N 1
ATOM 4556 C CA . ALA A 1 574 ? -19.335 11.391 5.213 1.00 95.81 574 ALA A CA 1
ATOM 4557 C C . ALA A 1 574 ? -19.752 10.589 3.973 1.00 95.81 574 ALA A C 1
ATOM 4559 O O . ALA A 1 574 ? -20.121 9.413 4.055 1.00 95.81 574 ALA A O 1
ATOM 4560 N N . SER A 1 575 ? -19.619 11.232 2.815 1.00 96.75 575 SER A N 1
ATOM 4561 C CA . SER A 1 575 ? -19.437 10.535 1.545 1.00 96.75 575 SER A CA 1
ATOM 4562 C C . SER A 1 575 ? -17.953 10.257 1.338 1.00 96.75 575 SER A C 1
ATOM 4564 O O . SER A 1 575 ? -17.125 11.174 1.355 1.00 96.75 575 SER A O 1
ATOM 4566 N N . TYR A 1 576 ? -17.639 8.991 1.108 1.00 96.62 576 TYR A N 1
ATOM 4567 C CA . TYR A 1 576 ? -16.324 8.473 0.777 1.00 96.62 576 TYR A CA 1
ATOM 4568 C C . TYR A 1 576 ? -16.342 8.131 -0.711 1.00 96.62 576 TYR A C 1
ATOM 4570 O O . TYR A 1 576 ? -16.847 7.092 -1.135 1.00 96.62 576 TYR A O 1
ATOM 4578 N N . ILE A 1 577 ? -15.852 9.051 -1.534 1.00 96.88 577 ILE A N 1
ATOM 4579 C CA . ILE A 1 577 ? -15.819 8.881 -2.984 1.00 96.88 577 ILE A CA 1
ATOM 4580 C C . ILE A 1 577 ? -14.455 8.281 -3.348 1.00 96.88 577 ILE A C 1
ATOM 4582 O O . ILE A 1 577 ? -13.414 8.817 -2.949 1.00 96.88 577 ILE A O 1
ATOM 4586 N N . PRO A 1 578 ? -14.408 7.180 -4.111 1.00 96.62 578 PRO A N 1
ATOM 4587 C CA . PRO A 1 578 ? -13.155 6.477 -4.370 1.00 96.62 578 PRO A CA 1
ATOM 4588 C C . PRO A 1 578 ? -12.210 7.219 -5.324 1.00 96.62 578 PRO A C 1
ATOM 4590 O O . PRO A 1 578 ? -11.022 6.912 -5.359 1.00 96.62 578 PRO A O 1
ATOM 4593 N N . TYR A 1 579 ? -12.712 8.198 -6.083 1.00 95.75 579 TYR A N 1
ATOM 4594 C CA . TYR A 1 579 ? -11.946 8.986 -7.049 1.00 95.75 579 TYR A CA 1
ATOM 4595 C C . TYR A 1 579 ? -11.918 10.481 -6.698 1.00 95.75 579 TYR A C 1
ATOM 4597 O O . TYR A 1 579 ? -12.715 10.985 -5.901 1.00 95.75 579 TYR A O 1
ATOM 4605 N N . ALA A 1 580 ? -11.013 11.209 -7.347 1.00 93.44 580 ALA A N 1
ATOM 4606 C CA . ALA A 1 580 ? -10.953 12.663 -7.346 1.00 93.44 580 ALA A CA 1
ATOM 4607 C C . ALA A 1 580 ? -10.760 13.188 -8.772 1.00 93.44 580 ALA A C 1
ATOM 4609 O O . ALA A 1 580 ? -10.196 12.501 -9.626 1.00 93.44 580 ALA A O 1
ATOM 4610 N N . ILE A 1 581 ? -11.218 14.413 -9.023 1.00 91.50 581 ILE A N 1
ATOM 4611 C CA . ILE A 1 581 ? -11.077 15.098 -10.312 1.00 91.50 581 ILE A CA 1
ATOM 4612 C C . ILE A 1 581 ? -9.975 16.148 -10.194 1.00 91.50 581 ILE A C 1
ATOM 4614 O O . ILE A 1 581 ? -9.875 16.856 -9.192 1.00 91.50 581 ILE A O 1
ATOM 4618 N N . ARG A 1 582 ? -9.153 16.275 -11.233 1.00 89.38 582 ARG A N 1
ATOM 4619 C CA . ARG A 1 582 ? -8.154 17.335 -11.359 1.00 89.38 582 ARG A CA 1
ATOM 4620 C C . ARG A 1 582 ? -8.844 18.686 -11.569 1.00 89.38 582 ARG A C 1
ATOM 4622 O O . ARG A 1 582 ? -9.595 18.857 -12.531 1.00 89.38 582 ARG A O 1
ATOM 4629 N N . ARG A 1 583 ? -8.563 19.643 -10.680 1.00 84.75 583 ARG A N 1
ATOM 4630 C CA . ARG A 1 583 ? -9.066 21.026 -10.718 1.00 84.75 583 ARG A CA 1
ATOM 4631 C C . ARG A 1 583 ? -7.920 22.010 -10.505 1.00 84.75 583 ARG A C 1
ATOM 4633 O O . ARG A 1 583 ? -7.077 21.771 -9.649 1.00 84.75 583 ARG A O 1
ATOM 4640 N N . GLY A 1 584 ? -7.906 23.103 -11.264 1.00 84.25 584 GLY A N 1
ATOM 4641 C CA . GLY A 1 584 ? -6.927 24.185 -11.104 1.00 84.25 584 GLY A CA 1
ATOM 4642 C C . GLY A 1 584 ? -5.542 23.898 -11.693 1.00 84.25 584 GLY A C 1
ATOM 4643 O O . GLY A 1 584 ? -4.641 24.713 -11.536 1.00 84.25 584 GLY A O 1
ATOM 4644 N N . PHE A 1 585 ? -5.368 22.774 -12.392 1.00 86.94 585 PHE A N 1
ATOM 4645 C CA . PHE A 1 585 ? -4.126 22.461 -13.101 1.00 86.94 585 PHE A CA 1
ATOM 4646 C C . PHE A 1 585 ? -4.076 23.175 -14.455 1.00 86.94 585 PHE A C 1
ATOM 4648 O O . PHE A 1 585 ? -5.116 23.442 -15.058 1.00 86.94 585 PHE A O 1
ATOM 4655 N N . ALA A 1 586 ? -2.875 23.422 -14.983 1.00 89.44 586 ALA A N 1
ATOM 4656 C CA . ALA A 1 586 ? -2.702 24.013 -16.313 1.00 89.44 586 ALA A CA 1
ATOM 4657 C C . ALA A 1 586 ? -3.291 23.138 -17.443 1.00 89.44 586 ALA A C 1
ATOM 4659 O O . ALA A 1 586 ? -3.714 23.657 -18.472 1.00 89.44 586 ALA A O 1
ATOM 4660 N N . GLY A 1 587 ? -3.371 21.818 -17.237 1.00 90.00 587 GLY A N 1
ATOM 4661 C CA . GLY A 1 587 ? -3.958 20.866 -18.181 1.00 90.00 587 GLY A CA 1
ATOM 4662 C C . GLY A 1 587 ? -4.656 19.693 -17.497 1.00 90.00 587 GLY A C 1
ATOM 4663 O O . GLY A 1 587 ? -4.456 19.413 -16.308 1.00 90.00 587 GLY A O 1
ATOM 4664 N N . GLY A 1 588 ? -5.512 19.013 -18.264 1.00 89.44 588 GLY A N 1
ATOM 4665 C CA . GLY A 1 588 ? -6.285 17.869 -17.782 1.00 89.44 588 GLY A CA 1
ATOM 4666 C C . GLY A 1 588 ? -7.320 18.225 -16.710 1.00 89.44 588 GLY A C 1
ATOM 4667 O O . GLY A 1 588 ? -7.593 17.397 -15.846 1.00 89.44 588 GLY A O 1
ATOM 4668 N N . ASN A 1 589 ? -7.881 19.442 -16.717 1.00 89.31 589 ASN A N 1
ATOM 4669 C CA . ASN A 1 589 ? -9.032 19.756 -15.862 1.00 89.31 589 ASN A CA 1
ATOM 4670 C C . ASN A 1 589 ? -10.206 18.836 -16.226 1.00 89.31 589 ASN A C 1
ATOM 4672 O O . ASN A 1 589 ? -10.518 18.673 -17.405 1.00 89.31 589 ASN A O 1
ATOM 4676 N N . GLY A 1 590 ? -10.840 18.228 -15.224 1.00 89.56 590 GLY A N 1
ATOM 4677 C CA . GLY A 1 590 ? -11.903 17.240 -15.440 1.00 89.56 590 GLY A CA 1
ATOM 4678 C C . GLY A 1 590 ? -11.416 15.793 -15.609 1.00 89.56 590 GLY A C 1
ATOM 4679 O O . GLY A 1 590 ? -12.240 14.881 -15.566 1.00 89.56 590 GLY A O 1
ATOM 4680 N N . GLU A 1 591 ? -10.106 15.553 -15.755 1.00 92.88 591 GLU A N 1
ATOM 4681 C CA . GLU A 1 591 ? -9.535 14.198 -15.727 1.00 92.88 591 GLU A CA 1
ATOM 4682 C C . GLU A 1 591 ? -9.444 13.651 -14.293 1.00 92.88 591 GLU A C 1
ATOM 4684 O O . GLU A 1 591 ? -9.461 14.403 -13.314 1.00 92.88 591 GLU A O 1
ATOM 4689 N N . LEU A 1 592 ? -9.316 12.328 -14.157 1.00 93.44 592 LEU A N 1
ATOM 4690 C CA . LEU A 1 592 ? -9.129 11.690 -12.850 1.00 93.44 592 LEU A CA 1
ATOM 4691 C C . LEU A 1 592 ? -7.750 12.021 -12.265 1.00 93.44 592 LEU A C 1
ATOM 4693 O O . LEU A 1 592 ? -6.729 11.989 -12.958 1.00 93.44 592 LEU A O 1
ATOM 4697 N N . HIS A 1 593 ? -7.708 12.294 -10.963 1.00 90.75 593 HIS A N 1
ATOM 4698 C CA . HIS A 1 593 ? -6.456 12.360 -10.223 1.00 90.75 593 HIS A CA 1
ATOM 4699 C C . HIS A 1 593 ? -5.915 10.944 -10.012 1.00 90.75 593 HIS A C 1
ATOM 4701 O O . HIS A 1 593 ? -6.642 10.049 -9.584 1.00 90.75 593 HIS A O 1
ATOM 4707 N N . LEU A 1 594 ? -4.616 10.753 -10.248 1.00 87.94 594 LEU A N 1
ATOM 4708 C CA . LEU A 1 594 ? -3.963 9.477 -9.978 1.00 87.94 594 LEU A CA 1
ATOM 4709 C C . LEU A 1 594 ? -4.045 9.154 -8.475 1.00 87.94 594 LEU A C 1
ATOM 4711 O O . LEU A 1 594 ? -3.598 9.944 -7.642 1.00 87.94 594 LEU A O 1
ATOM 4715 N N . SER A 1 595 ? -4.613 7.996 -8.152 1.00 88.00 595 SER A N 1
ATOM 4716 C CA . SER A 1 595 ? -4.621 7.323 -6.845 1.00 88.00 595 SER A CA 1
ATOM 4717 C C . SER A 1 595 ? -5.347 8.031 -5.694 1.00 88.00 595 SER A C 1
ATOM 4719 O O . SER A 1 595 ? -5.282 7.548 -4.564 1.00 88.00 595 SER A O 1
ATOM 4721 N N . LYS A 1 596 ? -6.040 9.150 -5.941 1.00 89.38 596 LYS A N 1
ATOM 4722 C CA . LYS A 1 596 ? -6.732 9.921 -4.893 1.00 89.38 596 LYS A CA 1
ATOM 4723 C C . LYS A 1 596 ? -8.243 9.709 -4.926 1.00 89.38 596 LYS A C 1
ATOM 4725 O O . LYS A 1 596 ? -8.843 9.704 -5.998 1.00 89.38 596 LYS A O 1
ATOM 4730 N N . GLY A 1 597 ? -8.831 9.603 -3.736 1.00 93.12 597 GLY A N 1
ATOM 4731 C CA . GLY A 1 597 ? -10.273 9.703 -3.506 1.00 93.12 597 GLY A CA 1
ATOM 4732 C C . GLY A 1 597 ? -10.694 11.097 -3.034 1.00 93.12 597 GLY A C 1
ATOM 4733 O O . GLY A 1 597 ? -9.852 11.972 -2.826 1.00 93.12 597 GLY A O 1
ATOM 4734 N N . THR A 1 598 ? -11.994 11.284 -2.829 1.00 93.56 598 THR A N 1
ATOM 4735 C CA . THR A 1 598 ? -12.598 12.523 -2.322 1.00 93.56 598 THR A CA 1
ATOM 4736 C C . THR A 1 598 ? -13.390 12.231 -1.048 1.00 93.56 598 THR A C 1
ATOM 4738 O O . THR A 1 598 ? -14.146 11.264 -0.992 1.00 93.56 598 THR A O 1
ATOM 4741 N N . PHE A 1 599 ? -13.234 13.070 -0.027 1.00 93.06 599 PHE A N 1
ATOM 4742 C CA . PHE A 1 599 ? -13.938 12.969 1.251 1.00 93.06 599 PHE A CA 1
ATOM 4743 C C . PHE A 1 599 ? -14.798 14.210 1.483 1.00 93.06 599 PHE A C 1
ATOM 4745 O O . PHE A 1 599 ? -14.302 15.338 1.407 1.00 93.06 599 PHE A O 1
ATOM 4752 N N . ILE A 1 600 ? -16.090 13.997 1.745 1.00 93.25 600 ILE A N 1
ATOM 4753 C CA . ILE A 1 600 ? -17.076 15.070 1.929 1.00 93.25 600 ILE A CA 1
ATOM 4754 C C . ILE A 1 600 ? -17.883 14.781 3.198 1.00 93.25 600 ILE A C 1
ATOM 4756 O O . ILE A 1 600 ? -18.818 13.974 3.140 1.00 93.25 600 ILE A O 1
ATOM 4760 N N . PRO A 1 601 ? -17.567 15.421 4.338 1.00 93.19 601 PRO A N 1
ATOM 4761 C CA . PRO A 1 601 ? -18.335 15.269 5.571 1.00 93.19 601 PRO A CA 1
ATOM 4762 C C . PRO A 1 601 ? -19.832 15.524 5.364 1.00 93.19 601 PRO A C 1
ATOM 4764 O O . PRO A 1 601 ? -20.227 16.349 4.532 1.00 93.19 601 PRO A O 1
ATOM 4767 N N . LEU A 1 602 ? -20.674 14.810 6.110 1.00 94.56 602 LEU A N 1
ATOM 4768 C CA . LEU A 1 602 ? -22.097 15.125 6.202 1.00 94.56 602 LEU A CA 1
ATOM 4769 C C . LEU A 1 602 ? -22.281 16.436 6.974 1.00 94.56 602 LEU A C 1
ATOM 4771 O O . LEU A 1 602 ? -21.507 16.767 7.877 1.00 94.56 602 LEU A O 1
ATOM 4775 N N . SER A 1 603 ? -23.331 17.181 6.631 1.00 92.38 603 SER A N 1
ATOM 4776 C CA . SER A 1 603 ? -23.724 18.352 7.415 1.00 92.38 603 SER A CA 1
ATOM 4777 C C . SER A 1 603 ? -24.126 17.916 8.833 1.00 92.38 603 SER A C 1
ATOM 4779 O O . SER A 1 603 ? -24.772 16.884 9.009 1.00 92.38 603 SER A O 1
ATOM 4781 N N . LYS A 1 604 ? -23.753 18.691 9.862 1.00 91.12 604 LYS A N 1
ATOM 4782 C CA . LYS A 1 604 ? -24.111 18.374 11.262 1.00 91.12 604 LYS A CA 1
ATOM 4783 C C . LYS A 1 604 ? -25.627 18.391 11.475 1.00 91.12 604 LYS A C 1
ATOM 4785 O O . LYS A 1 604 ? -26.161 17.526 12.157 1.00 91.12 604 LYS A O 1
ATOM 4790 N N . THR A 1 605 ? -26.291 19.366 10.858 1.00 92.62 605 THR A N 1
ATOM 4791 C CA . THR A 1 605 ? -27.746 19.565 10.844 1.00 92.62 605 THR A CA 1
ATOM 4792 C C . THR A 1 605 ? -28.250 19.640 9.400 1.00 92.62 605 THR A C 1
ATOM 4794 O O . THR A 1 605 ? -27.433 19.891 8.505 1.00 92.62 605 THR A O 1
ATOM 4797 N N . PRO A 1 606 ? -29.561 19.457 9.146 1.00 94.00 606 PRO A N 1
ATOM 4798 C CA . PRO A 1 606 ? -30.117 19.501 7.796 1.00 94.00 606 PRO A CA 1
ATOM 4799 C C . PRO A 1 606 ? -29.728 20.776 7.040 1.00 94.00 606 PRO A C 1
ATOM 4801 O O . PRO A 1 606 ? -29.760 21.878 7.592 1.00 94.00 606 PRO A O 1
ATOM 4804 N N . ASN A 1 607 ? -29.355 20.622 5.769 1.00 88.88 607 ASN A N 1
ATOM 4805 C CA . ASN A 1 607 ? -28.866 21.696 4.910 1.00 88.88 607 ASN A CA 1
ATOM 4806 C C . ASN A 1 607 ? -29.580 21.640 3.556 1.00 88.88 607 ASN A C 1
ATOM 4808 O O . ASN A 1 607 ? -29.502 20.640 2.858 1.00 88.88 607 ASN A O 1
ATOM 4812 N N . ALA A 1 608 ? -30.237 22.729 3.148 1.00 89.88 608 ALA A N 1
ATOM 4813 C CA . ALA A 1 608 ? -31.009 22.771 1.902 1.00 89.88 608 ALA A CA 1
ATOM 4814 C C . ALA A 1 608 ? -30.166 22.569 0.623 1.00 89.88 608 ALA A C 1
ATOM 4816 O O . ALA A 1 608 ? -30.715 22.207 -0.415 1.00 89.88 608 ALA A O 1
ATOM 4817 N N . ASN A 1 609 ? -28.849 22.795 0.691 1.00 89.44 609 ASN A N 1
ATOM 4818 C CA . ASN A 1 609 ? -27.920 22.610 -0.429 1.00 89.44 609 ASN A CA 1
ATOM 4819 C C . ASN A 1 609 ? -27.250 21.221 -0.442 1.00 89.44 609 ASN A C 1
ATOM 4821 O O . ASN A 1 609 ? -26.409 20.955 -1.302 1.00 89.44 609 ASN A O 1
ATOM 4825 N N . ASP A 1 610 ? -27.588 20.352 0.511 1.00 93.75 610 ASP A N 1
ATOM 4826 C CA . ASP A 1 610 ? -27.063 18.996 0.643 1.00 93.75 610 ASP A CA 1
ATOM 4827 C C . ASP A 1 610 ? -28.239 18.017 0.694 1.00 93.75 610 ASP A C 1
ATOM 4829 O O . ASP A 1 610 ? -29.033 18.032 1.629 1.00 93.75 610 ASP A O 1
ATOM 4833 N N . ALA A 1 611 ? -28.388 17.179 -0.332 1.00 95.31 611 ALA A N 1
ATOM 4834 C CA . ALA A 1 611 ? -29.507 16.238 -0.411 1.00 95.31 611 ALA A CA 1
ATOM 4835 C C . ALA A 1 611 ? -29.331 15.019 0.514 1.00 95.31 611 ALA A C 1
ATOM 4837 O O . ALA A 1 611 ? -30.237 14.191 0.616 1.00 95.31 611 ALA A O 1
ATOM 4838 N N . ARG A 1 612 ? -28.162 14.879 1.151 1.00 96.50 612 ARG A N 1
ATOM 4839 C CA . ARG A 1 612 ? -27.861 13.803 2.098 1.00 96.50 612 ARG A CA 1
ATOM 4840 C C . ARG A 1 612 ? -28.497 14.096 3.456 1.00 96.50 612 ARG A C 1
ATOM 4842 O O . ARG A 1 612 ? -28.627 15.252 3.854 1.00 96.50 612 ARG A O 1
ATOM 4849 N N . MET A 1 613 ? -28.822 13.039 4.197 1.00 96.50 613 MET A N 1
ATOM 4850 C CA . MET A 1 613 ? -29.205 13.168 5.607 1.00 96.50 613 MET A CA 1
ATOM 4851 C C . MET A 1 613 ? -28.069 13.802 6.418 1.00 96.50 613 MET A C 1
ATOM 4853 O O . MET A 1 613 ? -26.889 13.531 6.170 1.00 96.50 613 MET A O 1
ATOM 4857 N N . ALA A 1 614 ? -28.428 14.625 7.400 1.00 96.25 614 ALA A N 1
ATOM 4858 C CA . ALA A 1 614 ? -27.470 15.201 8.326 1.00 96.25 614 ALA A CA 1
ATOM 4859 C C . ALA A 1 614 ? -27.085 14.207 9.428 1.00 96.25 614 ALA A C 1
ATOM 4861 O O . ALA A 1 614 ? -27.791 13.237 9.700 1.00 96.25 614 ALA A O 1
ATOM 4862 N N . ILE A 1 615 ? -25.981 14.482 10.122 1.00 97.00 615 ILE A N 1
ATOM 4863 C CA . ILE A 1 615 ? -25.533 13.672 11.267 1.00 97.00 615 ILE A CA 1
ATOM 4864 C C . ILE A 1 615 ? -26.623 13.613 12.347 1.00 97.00 615 ILE A C 1
ATOM 4866 O O . ILE A 1 615 ? -26.877 12.533 12.873 1.00 97.00 615 ILE A O 1
ATOM 4870 N N . SER A 1 616 ? -27.316 14.726 12.618 1.00 96.44 616 SER A N 1
ATOM 4871 C CA . SER A 1 616 ? -28.433 14.778 13.574 1.00 96.44 616 SER A CA 1
ATOM 4872 C C . SER A 1 616 ? -29.649 13.930 13.184 1.00 96.44 616 SER A C 1
ATOM 4874 O O . SER A 1 616 ? -30.469 13.632 14.044 1.00 96.44 616 SER A O 1
ATOM 4876 N N . ASP A 1 617 ? -29.789 13.566 11.906 1.00 97.19 617 ASP A N 1
ATOM 4877 C CA . ASP A 1 617 ? -30.863 12.680 11.438 1.00 97.19 617 ASP A CA 1
ATOM 4878 C C . ASP A 1 617 ? -30.479 11.199 11.607 1.00 97.19 617 ASP A C 1
ATOM 4880 O O . ASP A 1 617 ? -31.342 10.327 11.700 1.00 97.19 617 ASP A O 1
ATOM 4884 N N . LEU A 1 618 ? -29.173 10.909 11.631 1.00 97.31 618 LEU A N 1
ATOM 4885 C CA . LEU A 1 618 ? -28.613 9.559 11.705 1.00 97.31 618 LEU A CA 1
ATOM 4886 C C . LEU A 1 618 ? -28.310 9.116 13.141 1.00 97.31 618 LEU A C 1
ATOM 4888 O O . LEU A 1 618 ? -28.398 7.918 13.447 1.00 97.31 618 LEU A O 1
ATOM 4892 N N . TYR A 1 619 ? -27.928 10.061 14.004 1.00 97.25 619 TYR A N 1
ATOM 4893 C CA . TYR A 1 619 ? -27.426 9.797 15.350 1.00 97.25 619 TYR A CA 1
ATOM 4894 C C . TYR A 1 619 ? -27.962 10.808 16.358 1.00 97.25 619 TYR A C 1
ATOM 4896 O O . TYR A 1 619 ? -27.953 12.012 16.106 1.00 97.25 619 TYR A O 1
ATOM 4904 N N . ASN A 1 620 ? -28.359 10.314 17.531 1.00 92.56 620 ASN A N 1
ATOM 4905 C CA . ASN A 1 620 ? -28.802 11.183 18.625 1.00 92.56 620 ASN A CA 1
ATOM 4906 C C . ASN A 1 620 ? -27.625 11.957 19.242 1.00 92.56 620 ASN A C 1
ATOM 4908 O O . ASN A 1 620 ? -27.714 13.157 19.487 1.00 92.56 620 ASN A O 1
ATOM 4912 N N . ASP A 1 621 ? -26.520 11.255 19.497 1.00 84.62 621 ASP A N 1
ATOM 4913 C CA . ASP A 1 621 ? -25.297 11.782 20.095 1.00 84.62 621 ASP A CA 1
ATOM 4914 C C . ASP A 1 621 ? -24.097 10.862 19.787 1.00 84.62 621 ASP A C 1
ATOM 4916 O O . ASP A 1 621 ? -24.205 9.887 19.033 1.00 84.62 621 ASP A O 1
ATOM 4920 N N . LYS A 1 622 ? -22.933 11.169 20.378 1.00 87.88 622 LYS A N 1
ATOM 4921 C CA . LYS A 1 622 ? -21.714 10.369 20.207 1.00 87.88 622 LYS A CA 1
ATOM 4922 C C . LYS A 1 622 ? -21.867 8.941 20.746 1.00 87.88 622 LYS A C 1
ATOM 4924 O O . LYS A 1 622 ? -21.300 8.023 20.162 1.00 87.88 622 LYS A O 1
ATOM 4929 N N . ASN A 1 623 ? -22.610 8.733 21.832 1.00 83.25 623 ASN A N 1
ATOM 4930 C CA . ASN A 1 623 ? -22.783 7.407 22.425 1.00 83.25 623 ASN A CA 1
ATOM 4931 C C . ASN A 1 623 ? -23.625 6.506 21.515 1.00 83.25 623 ASN A C 1
ATOM 4933 O O . ASN A 1 623 ? -23.249 5.356 21.291 1.00 83.25 623 ASN A O 1
ATOM 4937 N N . ASP A 1 624 ? -24.707 7.033 20.933 1.00 92.62 624 ASP A N 1
ATOM 4938 C CA . ASP A 1 624 ? -25.498 6.326 19.914 1.00 92.62 624 ASP A CA 1
ATOM 4939 C C . ASP A 1 624 ? -24.646 5.977 18.684 1.00 92.62 624 ASP A C 1
ATOM 4941 O O . ASP A 1 624 ? -24.652 4.834 18.218 1.00 92.62 624 ASP A O 1
ATOM 4945 N N . TYR A 1 625 ? -23.841 6.927 18.196 1.00 95.00 625 TYR A N 1
ATOM 4946 C CA . TYR A 1 625 ? -22.895 6.675 17.108 1.00 95.00 625 TYR A CA 1
ATOM 4947 C C . TYR A 1 625 ? -21.893 5.560 17.454 1.00 95.00 625 TYR A C 1
ATOM 4949 O O . TYR A 1 625 ? -21.755 4.603 16.691 1.00 95.00 625 TYR A O 1
ATOM 4957 N N . MET A 1 626 ? -21.241 5.620 18.620 1.00 95.12 626 MET A N 1
ATOM 4958 C CA . MET A 1 626 ? -20.248 4.621 19.031 1.00 95.12 626 MET A CA 1
ATOM 4959 C C . MET A 1 626 ? -20.860 3.235 19.283 1.00 95.12 626 MET A C 1
ATOM 4961 O O . MET A 1 626 ? -20.222 2.220 18.996 1.00 95.12 626 MET A O 1
ATOM 4965 N N . LEU A 1 627 ? -22.111 3.162 19.751 1.00 89.56 627 LEU A N 1
ATOM 4966 C CA . LEU A 1 627 ? -22.846 1.900 19.861 1.00 89.56 627 LEU A CA 1
ATOM 4967 C C . LEU A 1 627 ? -23.083 1.275 18.478 1.00 89.56 627 LEU A C 1
ATOM 4969 O O . LEU A 1 627 ? -22.831 0.084 18.282 1.00 89.56 627 LEU A O 1
ATOM 4973 N N . LYS A 1 628 ? -23.515 2.076 17.496 1.00 98.00 628 LYS A N 1
ATOM 4974 C CA . LYS A 1 628 ? -23.684 1.622 16.106 1.00 98.00 628 LYS A CA 1
ATOM 4975 C C . LYS A 1 628 ? -22.352 1.199 15.482 1.00 98.00 628 LYS A C 1
ATOM 4977 O O . LYS A 1 628 ? -22.315 0.169 14.811 1.00 98.00 628 LYS A O 1
ATOM 4982 N N . VAL A 1 629 ? -21.261 1.928 15.743 1.00 95.62 629 VAL A N 1
ATOM 4983 C CA . VAL A 1 629 ? -19.891 1.577 15.312 1.00 95.62 629 VAL A CA 1
ATOM 4984 C C . VAL A 1 629 ? -19.496 0.194 15.814 1.00 95.62 629 VAL A C 1
ATOM 4986 O O . VAL A 1 629 ? -19.045 -0.638 15.026 1.00 95.62 629 VAL A O 1
ATOM 4989 N N . ARG A 1 630 ? -19.705 -0.081 17.106 1.00 92.00 630 ARG A N 1
ATOM 4990 C CA . ARG A 1 630 ? -19.395 -1.386 17.694 1.00 92.00 630 ARG A CA 1
ATOM 4991 C C . ARG A 1 630 ? -20.197 -2.507 17.037 1.00 92.00 630 ARG A C 1
ATOM 4993 O O . ARG A 1 630 ? -19.607 -3.502 16.627 1.00 92.00 630 ARG A O 1
ATOM 5000 N N . ASN A 1 631 ? -21.506 -2.321 16.867 1.00 96.38 631 ASN A N 1
ATOM 5001 C CA . ASN A 1 631 ? -22.369 -3.309 16.210 1.00 96.38 631 ASN A CA 1
ATOM 5002 C C . ASN A 1 631 ? -21.935 -3.572 14.756 1.00 96.38 631 ASN A C 1
ATOM 5004 O O . ASN A 1 631 ? -21.913 -4.717 14.306 1.00 96.38 631 ASN A O 1
ATOM 5008 N N . ALA A 1 632 ? -21.549 -2.523 14.022 1.00 98.56 632 ALA A N 1
ATOM 5009 C CA . ALA A 1 632 ? -21.033 -2.648 12.662 1.00 98.56 632 ALA A CA 1
ATOM 5010 C C . ALA A 1 632 ? -19.701 -3.416 12.618 1.00 98.56 632 ALA A C 1
ATOM 5012 O O . ALA A 1 632 ? -19.530 -4.306 11.783 1.00 98.56 632 ALA A O 1
ATOM 5013 N N . ALA A 1 633 ? -18.774 -3.125 13.535 1.00 97.31 633 ALA A N 1
ATOM 5014 C CA . ALA A 1 633 ? -17.511 -3.850 13.649 1.00 97.31 633 ALA A CA 1
ATOM 5015 C C . ALA A 1 633 ? -17.735 -5.334 13.994 1.00 97.31 633 ALA A C 1
ATOM 5017 O O . ALA A 1 633 ? -17.146 -6.209 13.362 1.00 97.31 633 ALA A O 1
ATOM 5018 N N . GLU A 1 634 ? -18.632 -5.635 14.936 1.00 97.50 634 GLU A N 1
ATOM 5019 C CA . GLU A 1 634 ? -19.001 -7.009 15.304 1.00 97.50 634 GLU A CA 1
ATOM 5020 C C . GLU A 1 634 ? -19.648 -7.767 14.128 1.00 97.50 634 GLU A C 1
ATOM 5022 O O . GLU A 1 634 ? -19.322 -8.935 13.901 1.00 97.50 634 GLU A O 1
ATOM 5027 N N . SER A 1 635 ? -20.477 -7.102 13.313 1.00 98.38 635 SER A N 1
ATOM 5028 C CA . SER A 1 635 ? -21.026 -7.683 12.078 1.00 98.38 635 SER A CA 1
ATOM 5029 C C . SER A 1 635 ? -19.934 -8.030 11.063 1.00 98.38 635 SER A C 1
ATOM 5031 O O . SER A 1 635 ? -19.970 -9.101 10.462 1.00 98.38 635 SER A O 1
ATOM 5033 N N . LEU A 1 636 ? -18.932 -7.162 10.882 1.00 98.56 636 LEU A N 1
ATOM 5034 C CA . LEU A 1 636 ? -17.805 -7.437 9.983 1.00 98.56 636 LEU A CA 1
ATOM 5035 C C . LEU A 1 636 ? -16.935 -8.597 10.480 1.00 98.56 636 LEU A C 1
ATOM 5037 O O . LEU A 1 636 ? -16.390 -9.342 9.665 1.00 98.56 636 LEU A O 1
ATOM 5041 N N . VAL A 1 637 ? -16.822 -8.783 11.798 1.00 98.69 637 VAL A N 1
ATOM 5042 C CA . VAL A 1 637 ? -16.157 -9.956 12.385 1.00 98.69 637 VAL A CA 1
ATOM 5043 C C . VAL A 1 637 ? -16.951 -11.230 12.112 1.00 98.69 637 VAL A C 1
ATOM 5045 O O . VAL A 1 637 ? -16.358 -12.231 11.709 1.00 98.69 637 VAL A O 1
ATOM 5048 N N . ALA A 1 638 ? -18.278 -11.199 12.270 1.00 98.25 638 ALA A N 1
ATOM 5049 C CA . ALA A 1 638 ? -19.142 -12.340 11.959 1.00 98.25 638 ALA A CA 1
ATOM 5050 C C . ALA A 1 638 ? -19.036 -12.757 10.480 1.00 98.25 638 ALA A C 1
ATOM 5052 O O . ALA A 1 638 ? -18.935 -13.946 10.175 1.00 98.25 638 ALA A O 1
ATOM 5053 N N . ASP A 1 639 ? -18.945 -11.778 9.578 1.00 97.94 639 ASP A N 1
ATOM 5054 C CA . ASP A 1 639 ? -18.742 -11.997 8.142 1.00 97.94 639 ASP A CA 1
ATOM 5055 C C . ASP A 1 639 ? -17.284 -12.332 7.763 1.00 97.94 639 ASP A C 1
ATOM 5057 O O . ASP A 1 639 ? -17.001 -12.652 6.605 1.00 97.94 639 ASP A O 1
ATOM 5061 N N . ARG A 1 640 ? -16.355 -12.303 8.734 1.00 98.38 640 ARG A N 1
ATOM 5062 C CA . ARG A 1 640 ? -14.903 -12.526 8.580 1.00 98.38 640 ARG A CA 1
ATOM 5063 C C . ARG A 1 640 ? -14.203 -11.515 7.654 1.00 98.38 640 ARG A C 1
ATOM 5065 O O . ARG A 1 640 ? -13.211 -11.850 7.007 1.00 98.38 640 ARG A O 1
ATOM 5072 N N . PHE A 1 641 ? -14.687 -10.274 7.613 1.00 98.56 641 PHE A N 1
ATOM 5073 C CA . PHE A 1 641 ? -14.043 -9.135 6.936 1.00 98.56 641 PHE A CA 1
ATOM 5074 C C . PHE A 1 641 ? -13.326 -8.171 7.891 1.00 98.56 641 PHE A C 1
ATOM 5076 O O . PHE A 1 641 ? -12.721 -7.197 7.440 1.00 98.56 641 PHE A O 1
ATOM 5083 N N . LEU A 1 642 ? -13.368 -8.456 9.193 1.00 98.44 642 LEU A N 1
ATOM 5084 C CA . LEU A 1 642 ? -12.599 -7.797 10.243 1.00 98.44 642 LEU A CA 1
ATOM 5085 C C . LEU A 1 642 ? -12.128 -8.859 11.247 1.00 98.44 642 LEU A C 1
ATOM 5087 O O . LEU A 1 642 ? -12.838 -9.833 11.502 1.00 98.44 642 LEU A O 1
ATOM 5091 N N . LEU A 1 643 ? -10.935 -8.697 11.818 1.00 97.31 643 LEU A N 1
ATOM 5092 C CA . LEU A 1 643 ? -10.482 -9.539 12.926 1.00 97.31 643 LEU A CA 1
ATOM 5093 C C . LEU A 1 643 ? -11.028 -9.000 14.248 1.00 97.31 643 LEU A C 1
ATOM 5095 O O . LEU A 1 643 ? -11.130 -7.792 14.442 1.00 97.31 643 LEU A O 1
ATOM 5099 N N . LYS A 1 644 ? -11.329 -9.888 15.201 1.00 93.81 644 LYS A N 1
ATOM 5100 C CA . LYS A 1 644 ? -11.842 -9.479 16.520 1.00 93.81 644 LYS A CA 1
ATOM 5101 C C . LYS A 1 644 ? -10.893 -8.519 17.251 1.00 93.81 644 LYS A C 1
ATOM 5103 O O . LYS A 1 644 ? -11.354 -7.580 17.889 1.00 93.81 644 LYS A O 1
ATOM 5108 N N . GLU A 1 645 ? -9.585 -8.736 17.134 1.00 89.75 645 GLU A N 1
ATOM 5109 C CA . GLU A 1 645 ? -8.553 -7.863 17.715 1.00 89.75 645 GLU A CA 1
ATOM 5110 C C . GLU A 1 645 ? -8.466 -6.477 17.047 1.00 89.75 645 GLU A C 1
ATOM 5112 O O . GLU A 1 645 ? -7.946 -5.545 17.649 1.00 89.75 645 GLU A O 1
ATOM 5117 N N . ASP A 1 646 ? -9.030 -6.304 15.845 1.00 91.81 646 ASP A N 1
ATOM 5118 C CA . ASP A 1 646 ? -9.035 -5.025 15.128 1.00 91.81 646 ASP A CA 1
ATOM 5119 C C . ASP A 1 646 ? -10.278 -4.160 15.438 1.00 91.81 646 ASP A C 1
ATOM 5121 O O . ASP A 1 646 ? -10.333 -3.008 15.004 1.00 91.81 646 ASP A O 1
ATOM 5125 N N . ILE A 1 647 ? -11.252 -4.657 16.226 1.00 87.56 647 ILE A N 1
ATOM 5126 C CA . ILE A 1 647 ? -12.458 -3.894 16.628 1.00 87.56 647 ILE A CA 1
ATOM 5127 C C . ILE A 1 647 ? -12.076 -2.583 17.329 1.00 87.56 647 ILE A C 1
ATOM 5129 O O . ILE A 1 647 ? -12.655 -1.536 17.036 1.00 87.56 647 ILE A O 1
ATOM 5133 N N . HIS A 1 648 ? -11.102 -2.631 18.240 1.00 84.19 648 HIS A N 1
ATOM 5134 C CA . HIS A 1 648 ? -10.630 -1.459 18.978 1.00 84.19 648 HIS A CA 1
ATOM 5135 C C . HIS A 1 648 ? -10.148 -0.359 18.026 1.00 84.19 648 HIS A C 1
ATOM 5137 O O . HIS A 1 648 ? -10.684 0.744 18.038 1.00 84.19 648 HIS A O 1
ATOM 5143 N N . ARG A 1 649 ? -9.242 -0.703 17.103 1.00 82.12 649 ARG A N 1
ATOM 5144 C CA . ARG A 1 649 ? -8.626 0.239 16.154 1.00 82.12 649 ARG A CA 1
ATOM 5145 C C . ARG A 1 649 ? -9.639 0.906 15.231 1.00 82.12 649 ARG A C 1
ATOM 5147 O O . ARG A 1 649 ? -9.552 2.103 14.955 1.00 82.12 649 ARG A O 1
ATOM 5154 N N . VAL A 1 650 ? -10.612 0.145 14.719 1.00 88.81 650 VAL A N 1
ATOM 5155 C CA . VAL A 1 650 ? -11.661 0.736 13.872 1.00 88.81 650 VAL A CA 1
ATOM 5156 C C . VAL A 1 650 ? -12.610 1.618 14.683 1.00 88.81 650 VAL A C 1
ATOM 5158 O O . VAL A 1 650 ? -13.085 2.619 14.154 1.00 88.81 650 VAL A O 1
ATOM 5161 N N . SER A 1 651 ? -12.833 1.296 15.961 1.00 85.12 651 SER A N 1
ATOM 5162 C CA . SER A 1 651 ? -13.668 2.090 16.867 1.00 85.12 651 SER A CA 1
ATOM 5163 C C . SER A 1 651 ? -12.990 3.402 17.265 1.00 85.12 651 SER A C 1
ATOM 5165 O O . SER A 1 651 ? -13.613 4.457 17.172 1.00 85.12 651 SER A O 1
ATOM 5167 N N . GLU A 1 652 ? -11.707 3.374 17.628 1.00 79.06 652 GLU A N 1
ATOM 5168 C CA . GLU A 1 652 ? -10.910 4.576 17.922 1.00 79.06 652 GLU A CA 1
ATOM 5169 C C . GLU A 1 652 ? -10.909 5.546 16.745 1.00 79.06 652 GLU A C 1
ATOM 5171 O O . GLU A 1 652 ? -11.153 6.743 16.892 1.00 79.06 652 GLU A O 1
ATOM 5176 N N . ARG A 1 653 ? -10.714 5.022 15.535 1.00 84.69 653 ARG A N 1
ATOM 5177 C CA . ARG A 1 653 ? -10.721 5.844 14.328 1.00 84.69 653 ARG A CA 1
ATOM 5178 C C . ARG A 1 653 ? -12.106 6.393 13.993 1.00 84.69 653 ARG A C 1
ATOM 5180 O O . ARG A 1 653 ? -12.229 7.542 13.584 1.00 84.69 653 ARG A O 1
ATOM 5187 N N . ALA A 1 654 ? -13.159 5.604 14.191 1.00 89.19 654 ALA A N 1
ATOM 5188 C CA . ALA A 1 654 ? -14.525 6.092 14.048 1.00 89.19 654 ALA A CA 1
ATOM 5189 C C . ALA A 1 654 ? -14.824 7.222 15.053 1.00 89.19 654 ALA A C 1
ATOM 5191 O O . ALA A 1 654 ? -15.464 8.210 14.683 1.00 89.19 654 ALA A O 1
ATOM 5192 N N . SER A 1 655 ? -14.323 7.110 16.288 1.00 84.75 655 SER A N 1
ATOM 5193 C CA . SER A 1 655 ? -14.386 8.169 17.299 1.00 84.75 655 SER A CA 1
ATOM 5194 C C . SER A 1 655 ? -13.634 9.421 16.841 1.00 84.75 655 SER A C 1
ATOM 5196 O O . SER A 1 655 ? -14.214 10.504 16.862 1.00 84.75 655 SER A O 1
ATOM 5198 N N . SER A 1 656 ? -12.400 9.294 16.338 1.00 81.25 656 SER A N 1
ATOM 5199 C CA . SER A 1 656 ? -11.617 10.453 15.883 1.00 81.25 656 SER A CA 1
ATOM 5200 C C . SER A 1 656 ? -12.263 11.183 14.699 1.00 81.25 656 SER A C 1
ATOM 5202 O O . SER A 1 656 ? -12.199 12.413 14.623 1.00 81.25 656 SER A O 1
ATOM 5204 N N . TYR A 1 657 ? -12.965 10.462 13.816 1.00 87.75 657 TYR A N 1
ATOM 5205 C CA . TYR A 1 657 ? -13.760 11.062 12.738 1.00 87.75 657 TYR A CA 1
ATOM 5206 C C . TYR A 1 657 ? -14.917 11.892 13.283 1.00 87.75 657 TYR A C 1
ATOM 5208 O O . TYR A 1 657 ? -15.115 13.028 12.846 1.00 87.75 657 TYR A O 1
ATOM 5216 N N . TRP A 1 658 ? -15.657 11.348 14.253 1.00 87.94 658 TRP A N 1
ATOM 5217 C CA . TRP A 1 658 ? -16.735 12.071 14.921 1.00 87.94 658 TRP A CA 1
ATOM 5218 C C . TRP A 1 658 ? -16.226 13.377 15.528 1.00 87.94 658 TRP A C 1
ATOM 5220 O O . TRP A 1 658 ? -16.792 14.440 15.258 1.00 87.94 658 TRP A O 1
ATOM 5230 N N . SER A 1 659 ? -15.146 13.303 16.306 1.00 80.25 659 SER A N 1
ATOM 5231 C CA . SER A 1 659 ? -14.531 14.441 16.989 1.00 80.25 659 SER A CA 1
ATOM 5232 C C . SER A 1 659 ? -14.127 15.525 15.993 1.00 80.25 659 SER A C 1
ATOM 5234 O O . SER A 1 659 ? -14.611 16.661 16.066 1.00 80.25 659 SER A O 1
ATOM 5236 N N . TRP A 1 660 ? -13.331 15.149 14.988 1.00 84.56 660 TRP A N 1
ATOM 5237 C CA . TRP A 1 660 ? -12.828 16.075 13.979 1.00 84.56 660 TRP A CA 1
ATOM 5238 C C . TRP A 1 660 ? -13.961 16.780 13.223 1.00 84.56 660 TRP A C 1
ATOM 5240 O O . TRP A 1 660 ? -13.944 18.006 13.108 1.00 84.56 660 TRP A O 1
ATOM 5250 N N . ILE A 1 661 ? -15.001 16.051 12.791 1.00 85.62 661 ILE A N 1
ATOM 5251 C CA . ILE A 1 661 ? -16.167 16.655 12.120 1.00 85.62 661 ILE A CA 1
ATOM 5252 C C . ILE A 1 661 ? -16.890 17.632 13.052 1.00 85.62 661 ILE A C 1
ATOM 5254 O O . ILE A 1 661 ? -17.325 18.707 12.627 1.00 85.62 661 ILE A O 1
ATOM 5258 N N . HIS A 1 662 ? -17.004 17.307 14.340 1.00 82.62 662 HIS A N 1
ATOM 5259 C CA . HIS A 1 662 ? -17.666 18.167 15.316 1.00 82.62 662 HIS A CA 1
ATOM 5260 C C . HIS A 1 662 ? -16.827 19.369 15.760 1.00 82.62 662 HIS A C 1
ATOM 5262 O O . HIS A 1 662 ? -17.388 20.258 16.401 1.00 82.62 662 HIS A O 1
ATOM 5268 N N . GLY A 1 663 ? -15.568 19.484 15.323 1.00 65.19 663 GLY A N 1
ATOM 5269 C CA . GLY A 1 663 ? -14.662 20.558 15.739 1.00 65.19 663 GLY A CA 1
ATOM 5270 C C . GLY A 1 663 ? -14.245 20.432 17.204 1.00 65.19 663 GLY A C 1
ATOM 5271 O O . GLY A 1 663 ? -13.900 21.430 17.827 1.00 65.19 663 GLY A O 1
ATOM 5272 N N . LYS A 1 664 ? -14.328 19.216 17.751 1.00 47.44 664 LYS A N 1
ATOM 5273 C CA . LYS A 1 664 ? -13.857 18.852 19.084 1.00 47.44 664 LYS A CA 1
ATOM 5274 C C . LYS A 1 664 ? -12.667 17.919 18.892 1.00 47.44 664 LYS A C 1
ATOM 5276 O O . LYS A 1 664 ? -12.754 16.994 18.096 1.00 47.44 664 LYS A O 1
ATOM 5281 N N . LYS A 1 665 ? -11.566 18.096 19.606 1.00 39.56 665 LYS A N 1
ATOM 5282 C CA . LYS A 1 665 ? -10.717 16.940 19.918 1.00 39.56 665 LYS A CA 1
ATOM 5283 C C . LYS A 1 665 ? -11.445 16.223 21.049 1.00 39.56 665 LYS A C 1
ATOM 5285 O O . LYS A 1 665 ? -11.702 16.832 22.078 1.00 39.56 665 LYS A O 1
ATOM 5290 N N . ASP A 1 666 ? -11.897 14.989 20.862 1.00 38.75 666 ASP A N 1
ATOM 5291 C CA . ASP A 1 666 ? -12.308 14.248 22.052 1.00 38.75 666 ASP A CA 1
ATOM 5292 C C . ASP A 1 666 ? -11.036 13.817 22.768 1.00 38.75 666 ASP A C 1
ATOM 5294 O O . ASP A 1 666 ? -10.165 13.224 22.146 1.00 38.75 666 ASP A O 1
ATOM 5298 N N . ILE A 1 667 ? -10.960 14.131 24.060 1.00 41.38 667 ILE A N 1
ATOM 5299 C CA . ILE A 1 667 ? -10.477 13.147 25.021 1.00 41.38 667 ILE A CA 1
ATOM 5300 C C . ILE A 1 667 ? -11.726 12.406 25.488 1.00 41.38 667 ILE A C 1
ATOM 5302 O O . ILE A 1 667 ? -12.482 12.902 26.340 1.00 41.38 667 ILE A O 1
ATOM 5306 N N . LEU A 1 668 ? -11.972 11.230 24.906 1.00 46.22 668 LEU A N 1
ATOM 5307 C CA . LEU A 1 668 ? -12.903 10.237 25.434 1.00 46.22 668 LEU A CA 1
ATOM 5308 C C . LEU A 1 668 ? -12.642 10.057 26.937 1.00 46.22 668 LEU A C 1
ATOM 5310 O O . LEU A 1 668 ? -11.543 10.282 27.437 1.00 46.22 668 LEU A O 1
ATOM 5314 N N . SER A 1 669 ? -13.629 9.602 27.708 1.00 48.53 669 SER A N 1
ATOM 5315 C CA . SER A 1 669 ? -13.356 9.071 29.058 1.00 48.53 669 SER A CA 1
ATOM 5316 C C . SER A 1 669 ? -12.342 7.917 29.062 1.00 48.53 669 SER A C 1
ATOM 5318 O O . SER A 1 669 ? -11.933 7.528 30.143 1.00 48.53 669 SER A O 1
ATOM 5320 N N . SER A 1 670 ? -11.950 7.412 27.885 1.00 51.25 670 SER A N 1
ATOM 5321 C CA . SER A 1 670 ? -11.009 6.320 27.640 1.00 51.25 670 SER A CA 1
ATOM 5322 C C . SER A 1 670 ? -9.727 6.709 26.889 1.00 51.25 670 SER A C 1
ATOM 5324 O O . SER A 1 670 ? -8.934 5.813 26.624 1.00 51.25 670 SER A O 1
ATOM 5326 N N . ASP A 1 671 ? -9.529 7.972 26.482 1.00 65.56 671 ASP A N 1
ATOM 5327 C CA . ASP A 1 671 ? -8.290 8.334 25.774 1.00 65.56 671 ASP A CA 1
ATOM 5328 C C . ASP A 1 671 ? -7.141 8.412 26.787 1.00 65.56 671 ASP A C 1
ATOM 5330 O O . ASP A 1 671 ? -7.265 9.142 27.782 1.00 65.56 671 ASP A O 1
ATOM 5334 N N . PRO A 1 672 ? -6.058 7.641 26.586 1.00 85.00 672 PRO A N 1
ATOM 5335 C CA . PRO A 1 672 ? -4.964 7.616 27.532 1.00 85.00 672 PRO A CA 1
ATOM 5336 C C . PRO A 1 672 ? -4.191 8.930 27.512 1.00 85.00 672 PRO A C 1
ATOM 5338 O O . PRO A 1 672 ? -3.863 9.458 26.455 1.00 85.00 672 PRO A O 1
ATOM 5341 N N . ILE A 1 673 ? -3.867 9.418 28.702 1.00 93.94 673 ILE A N 1
ATOM 5342 C CA . ILE A 1 673 ? -2.870 10.454 28.932 1.00 93.94 673 ILE A CA 1
ATOM 5343 C C . ILE A 1 673 ? -1.502 9.777 28.928 1.00 93.94 673 ILE A C 1
ATOM 5345 O O . ILE A 1 673 ? -1.268 8.831 29.690 1.00 93.94 673 ILE A O 1
ATOM 5349 N N . GLU A 1 674 ? -0.595 10.273 28.095 1.00 95.50 674 GLU A N 1
ATOM 5350 C CA . GLU A 1 674 ? 0.765 9.755 27.985 1.00 95.50 674 GLU A CA 1
ATOM 5351 C C . GLU A 1 674 ? 1.691 10.457 28.982 1.00 95.50 674 GLU A C 1
ATOM 5353 O O . GLU A 1 674 ? 1.850 11.680 28.977 1.00 95.50 674 GLU A O 1
ATOM 5358 N N . VAL A 1 675 ? 2.306 9.686 29.874 1.00 98.50 675 VAL A N 1
ATOM 5359 C CA . VAL A 1 675 ? 3.087 10.221 30.993 1.00 98.50 675 VAL A CA 1
ATOM 5360 C C . VAL A 1 675 ? 4.490 9.642 30.963 1.00 98.50 675 VAL A C 1
ATOM 5362 O O . VAL A 1 675 ? 4.668 8.427 30.886 1.00 98.50 675 VAL A O 1
ATOM 5365 N N . MET A 1 676 ? 5.494 10.510 31.080 1.00 98.69 676 MET A N 1
ATOM 5366 C CA . MET A 1 676 ? 6.896 10.114 31.172 1.00 98.69 676 MET A CA 1
ATOM 5367 C C . MET A 1 676 ? 7.575 10.750 32.386 1.00 98.69 676 MET A C 1
ATOM 5369 O O . MET A 1 676 ? 7.472 11.957 32.592 1.00 98.69 676 MET A O 1
ATOM 5373 N N . THR A 1 677 ? 8.353 9.972 33.142 1.00 98.81 677 THR A N 1
ATOM 5374 C CA . THR A 1 677 ? 9.355 10.511 34.077 1.00 98.81 677 THR A CA 1
ATOM 5375 C C . THR A 1 677 ? 10.752 10.130 33.644 1.00 98.81 677 THR A C 1
ATOM 5377 O O . THR A 1 677 ? 10.998 8.991 33.245 1.00 98.81 677 THR A O 1
ATOM 5380 N N . PHE A 1 678 ? 11.666 11.093 33.694 1.00 98.69 678 PHE A N 1
ATOM 5381 C CA . PHE A 1 678 ? 13.018 10.905 33.207 1.00 98.69 678 PHE A CA 1
ATOM 5382 C C . PHE A 1 678 ? 14.030 11.748 33.988 1.00 98.69 678 PHE A C 1
ATOM 5384 O O . PHE A 1 678 ? 14.138 12.962 33.785 1.00 98.69 678 PHE A O 1
ATOM 5391 N N . ASN A 1 679 ? 14.839 11.097 34.829 1.00 98.69 679 ASN A N 1
ATOM 5392 C CA . ASN A 1 679 ? 16.024 11.736 35.384 1.00 98.69 679 ASN A CA 1
ATOM 5393 C C . ASN A 1 679 ? 17.040 11.882 34.247 1.00 98.69 679 ASN A C 1
ATOM 5395 O O . ASN A 1 679 ? 17.587 10.904 33.729 1.00 98.69 679 ASN A O 1
ATOM 5399 N N . ILE A 1 680 ? 17.253 13.123 33.811 1.00 98.38 680 ILE A N 1
ATOM 5400 C CA . ILE A 1 680 ? 18.097 13.410 32.655 1.00 98.38 680 ILE A CA 1
ATOM 5401 C C . ILE A 1 680 ? 19.535 13.681 33.046 1.00 98.38 680 ILE A C 1
ATOM 5403 O O . ILE A 1 680 ? 20.253 14.130 32.162 1.00 98.38 680 ILE A O 1
ATOM 5407 N N . ARG A 1 681 ? 19.963 13.448 34.293 1.00 98.12 681 ARG A N 1
ATOM 5408 C CA . ARG A 1 681 ? 21.308 13.741 34.806 1.00 98.12 681 ARG A CA 1
ATOM 5409 C C . ARG A 1 681 ? 21.698 15.219 34.686 1.00 98.12 681 ARG A C 1
ATOM 5411 O O . ARG A 1 681 ? 21.615 15.824 33.611 1.00 98.12 681 ARG A O 1
ATOM 5418 N N . TYR A 1 682 ? 22.191 15.841 35.748 1.00 97.00 682 TYR A N 1
ATOM 5419 C CA . TYR A 1 682 ? 22.618 17.241 35.632 1.00 97.00 682 TYR A CA 1
ATOM 5420 C C . TYR A 1 682 ? 23.842 17.389 34.710 1.00 97.00 682 TYR A C 1
ATOM 5422 O O . TYR A 1 682 ? 24.588 16.442 34.450 1.00 97.00 682 TYR A O 1
ATOM 5430 N N . ASP A 1 683 ? 24.053 18.587 34.167 1.00 97.50 683 ASP A N 1
ATOM 5431 C CA . ASP A 1 683 ? 25.224 18.864 33.334 1.00 97.50 683 ASP A CA 1
ATOM 5432 C C . ASP A 1 683 ? 26.508 18.871 34.176 1.00 97.50 683 ASP A C 1
ATOM 5434 O O . ASP A 1 683 ? 26.848 19.858 34.836 1.00 97.50 683 ASP A O 1
ATOM 5438 N N . ASN A 1 684 ? 27.221 17.747 34.149 1.00 95.94 684 ASN A N 1
ATOM 5439 C CA . ASN A 1 684 ? 28.493 17.560 34.821 1.00 95.94 684 ASN A CA 1
ATOM 5440 C C . ASN A 1 684 ? 29.607 17.290 33.797 1.00 95.94 684 ASN A C 1
ATOM 5442 O O . ASN A 1 684 ? 29.655 16.206 33.211 1.00 95.94 684 ASN A O 1
ATOM 5446 N N . PRO A 1 685 ? 30.585 18.199 33.631 1.00 92.00 685 PRO A N 1
ATOM 5447 C CA . PRO A 1 685 ? 31.725 17.968 32.743 1.00 92.00 685 PRO A CA 1
ATOM 5448 C C . PRO A 1 685 ? 32.538 16.706 33.079 1.00 92.00 685 PRO A C 1
ATOM 5450 O O . PRO A 1 685 ? 33.233 16.173 32.215 1.00 92.00 685 PRO A O 1
ATOM 5453 N N . LYS A 1 686 ? 32.461 16.207 34.323 1.00 95.19 686 LYS A N 1
ATOM 5454 C CA . LYS A 1 686 ? 33.143 14.974 34.749 1.00 95.19 686 LYS A CA 1
ATOM 5455 C C . LYS A 1 686 ? 32.479 13.690 34.243 1.00 95.19 686 LYS A C 1
ATOM 5457 O O . LYS A 1 686 ? 33.113 12.645 34.329 1.00 95.19 686 LYS A O 1
ATOM 5462 N N . ASP A 1 687 ? 31.275 13.763 33.675 1.00 93.38 687 ASP A N 1
ATOM 5463 C CA . ASP A 1 687 ? 30.621 12.612 33.035 1.00 93.38 687 ASP A CA 1
ATOM 5464 C C . ASP A 1 687 ? 31.265 12.275 31.664 1.00 93.38 687 ASP A C 1
ATOM 5466 O O . ASP A 1 687 ? 30.895 11.304 31.004 1.00 93.38 687 ASP A O 1
ATOM 5470 N N . GLY A 1 688 ? 32.267 13.050 31.223 1.00 93.50 688 GLY A N 1
ATOM 5471 C CA . GLY A 1 688 ? 33.108 12.738 30.068 1.00 93.50 688 GLY A CA 1
ATOM 5472 C C . GLY A 1 688 ? 32.311 12.648 28.768 1.00 93.50 688 GLY A C 1
ATOM 5473 O O . GLY A 1 688 ? 31.651 13.602 28.355 1.00 93.50 688 GLY A O 1
ATOM 5474 N N . VAL A 1 689 ? 32.356 11.488 28.109 1.00 91.19 689 VAL A N 1
ATOM 5475 C CA . VAL A 1 689 ? 31.584 11.241 26.876 1.00 91.19 689 VAL A CA 1
ATOM 5476 C C . VAL A 1 689 ? 30.068 11.307 27.096 1.00 91.19 689 VAL A C 1
ATOM 5478 O O . VAL A 1 689 ? 29.339 11.553 26.136 1.00 91.19 689 VAL A O 1
ATOM 5481 N N . SER A 1 690 ? 29.615 11.163 28.343 1.00 93.50 690 SER A N 1
ATOM 5482 C CA . SER A 1 690 ? 28.216 11.258 28.771 1.00 93.50 690 SER A CA 1
ATOM 5483 C C . SER A 1 690 ? 27.843 12.644 29.325 1.00 93.50 690 SER A C 1
ATOM 5485 O O . SER A 1 690 ? 26.762 12.819 29.883 1.00 93.50 690 SER A O 1
ATOM 5487 N N . ALA A 1 691 ? 28.698 13.662 29.174 1.00 96.12 691 ALA A N 1
ATOM 5488 C CA . ALA A 1 691 ? 28.343 15.039 29.525 1.00 96.12 691 ALA A CA 1
ATOM 5489 C C . ALA A 1 691 ? 27.173 15.568 28.665 1.00 96.12 691 ALA A C 1
ATOM 5491 O O . ALA A 1 691 ? 27.006 15.167 27.508 1.00 96.12 691 ALA A O 1
ATOM 5492 N N . TRP A 1 692 ? 26.380 16.509 29.202 1.00 97.38 692 TRP A N 1
ATOM 5493 C CA . TRP A 1 692 ? 25.146 17.011 28.569 1.00 97.38 692 TRP A CA 1
ATOM 5494 C C . TRP A 1 692 ? 25.292 17.421 27.092 1.00 97.38 692 TRP A C 1
ATOM 5496 O O . TRP A 1 692 ? 24.457 16.990 26.288 1.00 97.38 692 TRP A O 1
ATOM 5506 N N . PRO A 1 693 ? 26.339 18.171 26.674 1.00 96.50 693 PRO A N 1
ATOM 5507 C CA . PRO A 1 693 ? 26.482 18.585 25.278 1.00 96.50 693 PRO A CA 1
ATOM 5508 C C . PRO A 1 693 ? 26.484 17.424 24.275 1.00 96.50 693 PRO A C 1
ATOM 5510 O O . PRO A 1 693 ? 26.075 17.625 23.134 1.00 96.50 693 PRO A O 1
ATOM 5513 N N . ASN A 1 694 ? 26.896 16.227 24.708 1.00 94.19 694 ASN A N 1
ATOM 5514 C CA . ASN A 1 694 ? 27.027 15.033 23.872 1.00 94.19 694 ASN A CA 1
ATOM 5515 C C . ASN A 1 694 ? 25.758 14.165 23.828 1.00 94.19 694 ASN A C 1
ATOM 5517 O O . ASN A 1 694 ? 25.666 13.265 22.995 1.00 94.19 694 ASN A O 1
ATOM 5521 N N . ARG A 1 695 ? 24.793 14.404 24.724 1.00 94.88 695 ARG A N 1
ATOM 5522 C CA . ARG A 1 695 ? 23.589 13.566 24.876 1.00 94.88 695 ARG A CA 1
ATOM 5523 C C . ARG A 1 695 ? 22.271 14.319 24.753 1.00 94.88 695 ARG A C 1
ATOM 5525 O O . ARG A 1 695 ? 21.253 13.675 24.524 1.00 94.88 695 ARG A O 1
ATOM 5532 N N . LYS A 1 696 ? 22.278 15.655 24.820 1.00 94.38 696 LYS A N 1
ATOM 5533 C CA . LYS A 1 696 ? 21.075 16.496 24.688 1.00 94.38 696 LYS A CA 1
ATOM 5534 C C . LYS A 1 696 ? 20.217 16.137 23.468 1.00 94.38 696 LYS A C 1
ATOM 5536 O O . LYS A 1 696 ? 19.006 16.030 23.601 1.00 94.38 696 LYS A O 1
ATOM 5541 N N . ASP A 1 697 ? 20.835 15.873 22.315 1.00 89.69 697 ASP A N 1
ATOM 5542 C CA . ASP A 1 697 ? 20.105 15.566 21.080 1.00 89.69 697 ASP A CA 1
ATOM 5543 C C . ASP A 1 697 ? 19.488 14.164 21.136 1.00 89.69 697 ASP A C 1
ATOM 5545 O O . ASP A 1 697 ? 18.436 13.926 20.555 1.00 89.69 697 ASP A O 1
ATOM 5549 N N . PHE A 1 698 ? 20.117 13.232 21.862 1.00 92.00 698 PHE A N 1
ATOM 5550 C CA . PHE A 1 698 ? 19.551 11.905 22.086 1.00 92.00 698 PHE A CA 1
ATOM 5551 C C . PHE A 1 698 ? 18.393 11.958 23.089 1.00 92.00 698 PHE A C 1
ATOM 5553 O O . PHE A 1 698 ? 17.341 11.388 22.829 1.00 92.00 698 PHE A O 1
ATOM 5560 N N . VAL A 1 699 ? 18.551 12.697 24.191 1.00 96.00 699 VAL A N 1
ATOM 5561 C CA . VAL A 1 699 ? 17.474 12.943 25.164 1.00 96.00 699 VAL A CA 1
ATOM 5562 C C . VAL A 1 699 ? 16.264 13.573 24.472 1.00 96.00 699 VAL A C 1
ATOM 5564 O O . VAL A 1 699 ? 15.154 13.074 24.617 1.00 96.00 699 VAL A O 1
ATOM 5567 N N . VAL A 1 700 ? 16.482 14.623 23.672 1.00 93.00 700 VAL A N 1
ATOM 5568 C CA . VAL A 1 700 ? 15.425 15.288 22.897 1.00 93.00 700 VAL A CA 1
ATOM 5569 C C . VAL A 1 700 ? 14.754 14.322 21.927 1.00 93.00 700 VAL A C 1
ATOM 5571 O O . VAL A 1 700 ? 13.532 14.233 21.941 1.00 93.00 700 VAL A O 1
ATOM 5574 N N . ALA A 1 701 ? 15.528 13.587 21.123 1.00 79.62 701 ALA A N 1
ATOM 5575 C CA . ALA A 1 701 ? 14.973 12.659 20.141 1.00 79.62 701 ALA A CA 1
ATOM 5576 C C . ALA A 1 701 ? 14.186 11.513 20.796 1.00 79.62 701 ALA A C 1
ATOM 5578 O O . ALA A 1 701 ? 13.175 11.078 20.252 1.00 79.62 701 ALA A O 1
ATOM 5579 N N . LEU A 1 702 ? 14.627 11.034 21.967 1.00 88.88 702 LEU A N 1
ATOM 5580 C CA . LEU A 1 702 ? 13.897 10.023 22.729 1.00 88.88 702 LEU A CA 1
ATOM 5581 C C . LEU A 1 702 ? 12.547 10.576 23.177 1.00 88.88 702 LEU A C 1
ATOM 5583 O O . LEU A 1 702 ? 11.531 9.946 22.915 1.00 88.88 702 LEU A O 1
ATOM 5587 N N . ILE A 1 703 ? 12.529 11.749 23.813 1.00 92.31 703 ILE A N 1
ATOM 5588 C CA . ILE A 1 703 ? 11.284 12.358 24.297 1.00 92.31 703 ILE A CA 1
ATOM 5589 C C . ILE A 1 703 ? 10.340 12.657 23.125 1.00 92.31 703 ILE A C 1
ATOM 5591 O O . ILE A 1 703 ? 9.159 12.341 23.203 1.00 92.31 703 ILE A O 1
ATOM 5595 N N . GLU A 1 704 ? 10.852 13.222 22.028 1.00 84.81 704 GLU A N 1
ATOM 5596 C CA . GLU A 1 704 ? 10.065 13.527 20.825 1.00 84.81 704 GLU A CA 1
ATOM 5597 C C . GLU A 1 704 ? 9.451 12.268 20.198 1.00 84.81 704 GLU A C 1
ATOM 5599 O O . GLU A 1 704 ? 8.324 12.317 19.719 1.00 84.81 704 GLU A O 1
ATOM 5604 N N . GLY A 1 705 ? 10.152 11.131 20.245 1.00 70.62 705 GLY A N 1
ATOM 5605 C CA . GLY A 1 705 ? 9.650 9.860 19.723 1.00 70.62 705 GLY A CA 1
ATOM 5606 C C . GLY A 1 705 ? 8.487 9.251 20.516 1.00 70.62 705 GLY A C 1
ATOM 5607 O O . GLY A 1 705 ? 7.761 8.440 19.950 1.00 70.62 705 GLY A O 1
ATOM 5608 N N . TYR A 1 706 ? 8.316 9.622 21.790 1.00 85.81 706 TYR A N 1
ATOM 5609 C CA . TYR A 1 706 ? 7.187 9.189 22.631 1.00 85.81 706 TYR A CA 1
ATOM 5610 C C . TYR A 1 706 ? 6.115 10.280 22.815 1.00 85.81 706 TYR A C 1
ATOM 5612 O O . TYR A 1 706 ? 5.047 9.963 23.304 1.00 85.81 706 TYR A O 1
ATOM 5620 N N . ASP A 1 707 ? 6.407 11.541 22.471 1.00 88.12 707 ASP A N 1
ATOM 5621 C CA . ASP A 1 707 ? 5.514 12.719 22.531 1.00 88.12 707 ASP A CA 1
ATOM 5622 C C . ASP A 1 707 ? 4.538 12.809 23.741 1.00 88.12 707 ASP A C 1
ATOM 5624 O O . ASP A 1 707 ? 3.357 13.105 23.540 1.00 88.12 707 ASP A O 1
ATOM 5628 N N . PRO A 1 708 ? 5.000 12.635 24.999 1.00 95.00 708 PRO A N 1
ATOM 5629 C CA . PRO A 1 708 ? 4.114 12.506 26.161 1.00 95.00 708 PRO A CA 1
ATOM 5630 C C . PRO A 1 708 ? 3.297 13.775 26.468 1.00 95.00 708 PRO A C 1
ATOM 5632 O O . PRO A 1 708 ? 3.827 14.884 26.470 1.00 95.00 708 PRO A O 1
ATOM 5635 N N . ASP A 1 709 ? 2.035 13.633 26.882 1.00 96.75 709 ASP A N 1
ATOM 5636 C CA . ASP A 1 709 ? 1.217 14.743 27.395 1.00 96.75 709 ASP A CA 1
ATOM 5637 C C . ASP A 1 709 ? 1.890 15.480 28.556 1.00 96.75 709 ASP A C 1
ATOM 5639 O O . ASP A 1 709 ? 1.924 16.718 28.582 1.00 96.75 709 ASP A O 1
ATOM 5643 N N . PHE A 1 710 ? 2.442 14.706 29.497 1.00 98.56 710 PHE A N 1
ATOM 5644 C CA . PHE A 1 710 ? 3.159 15.191 30.669 1.00 98.56 710 PHE A CA 1
ATOM 5645 C C . PHE A 1 710 ? 4.525 14.517 30.806 1.00 98.56 710 PHE A C 1
ATOM 5647 O O . PHE A 1 710 ? 4.644 13.294 30.822 1.00 98.56 710 PHE A O 1
ATOM 5654 N N . LEU A 1 711 ? 5.561 15.335 30.985 1.00 98.75 711 LEU A N 1
ATOM 5655 C CA . LEU A 1 711 ? 6.941 14.897 31.165 1.00 98.75 711 LEU A CA 1
ATOM 5656 C C . LEU A 1 711 ? 7.531 15.488 32.450 1.00 98.75 711 LEU A C 1
ATOM 5658 O O . LEU A 1 711 ? 7.725 16.700 32.562 1.00 98.75 711 LEU A O 1
ATOM 5662 N N . GLY A 1 712 ? 7.856 14.633 33.413 1.00 98.81 712 GLY A N 1
ATOM 5663 C CA . GLY A 1 712 ? 8.609 14.985 34.613 1.00 98.81 712 GLY A CA 1
ATOM 5664 C C . GLY A 1 712 ? 10.100 14.778 34.393 1.00 98.81 712 GLY A C 1
ATOM 5665 O O . GLY A 1 712 ? 10.519 13.666 34.092 1.00 98.81 712 GLY A O 1
ATOM 5666 N N . LEU A 1 713 ? 10.909 15.827 34.555 1.00 98.75 713 LEU A N 1
ATOM 5667 C CA . LEU A 1 713 ? 12.370 15.686 34.538 1.00 98.75 713 LEU A CA 1
ATOM 5668 C C . LEU A 1 713 ? 12.953 15.765 35.949 1.00 98.75 713 LEU A C 1
ATOM 5670 O O . LEU A 1 713 ? 12.389 16.425 36.822 1.00 98.75 713 LEU A O 1
ATOM 5674 N N . GLN A 1 714 ? 14.106 15.144 36.168 1.00 98.75 714 GLN A N 1
ATOM 5675 C CA . GLN A 1 714 ? 14.904 15.310 37.387 1.00 98.75 714 GLN A CA 1
ATOM 5676 C C . GLN A 1 714 ? 16.357 15.632 37.027 1.00 98.75 714 GLN A C 1
ATOM 5678 O O . GLN A 1 714 ? 16.784 15.437 35.888 1.00 98.75 714 GLN A O 1
ATOM 5683 N N . GLU A 1 715 ? 17.072 16.225 37.987 1.00 98.12 715 GLU A N 1
ATOM 5684 C CA . GLU A 1 715 ? 18.445 16.745 37.854 1.00 98.12 715 GLU A CA 1
ATOM 5685 C C . GLU A 1 715 ? 18.645 17.828 36.778 1.00 98.12 715 GLU A C 1
ATOM 5687 O O . GLU A 1 715 ? 19.757 18.287 36.528 1.00 98.12 715 GLU A O 1
ATOM 5692 N N . ALA A 1 716 ? 17.575 18.301 36.143 1.00 97.69 716 ALA A N 1
ATOM 5693 C CA . ALA A 1 716 ? 17.678 19.256 35.054 1.00 97.69 716 ALA A CA 1
ATOM 5694 C C . ALA A 1 716 ? 18.122 20.636 35.567 1.00 97.69 716 ALA A C 1
ATOM 5696 O O . ALA A 1 716 ? 17.414 21.280 36.341 1.00 97.69 716 ALA A O 1
ATOM 5697 N N . LEU A 1 717 ? 19.263 21.141 35.100 1.00 98.38 717 LEU A N 1
ATOM 5698 C CA . LEU A 1 717 ? 19.633 22.545 35.301 1.00 98.38 717 LEU A CA 1
ATOM 5699 C C . LEU A 1 717 ? 18.821 23.458 34.373 1.00 98.38 717 LEU A C 1
ATOM 5701 O O . LEU A 1 717 ? 18.341 23.043 33.315 1.00 98.38 717 LEU A O 1
ATOM 5705 N N . HIS A 1 718 ? 18.715 24.745 34.716 1.00 98.12 718 HIS A N 1
ATOM 5706 C CA . HIS A 1 718 ? 17.918 25.706 33.943 1.00 98.12 718 HIS A CA 1
ATOM 5707 C C . HIS A 1 718 ? 18.280 25.748 32.440 1.00 98.12 718 HIS A C 1
ATOM 5709 O O . HIS A 1 718 ? 17.395 25.903 31.593 1.00 98.12 718 HIS A O 1
ATOM 5715 N N . HIS A 1 719 ? 19.559 25.600 32.063 1.00 97.88 719 HIS A N 1
ATOM 5716 C CA . HIS A 1 719 ? 19.943 25.531 30.646 1.00 97.88 719 HIS A CA 1
ATOM 5717 C C . HIS A 1 719 ? 19.543 24.210 29.980 1.00 97.88 719 HIS A C 1
ATOM 5719 O O . HIS A 1 719 ? 19.118 24.249 28.829 1.00 97.88 719 HIS A O 1
ATOM 5725 N N . GLN A 1 720 ? 19.574 23.083 30.696 1.00 98.38 720 GLN A N 1
ATOM 5726 C CA . GLN A 1 720 ? 19.111 21.790 30.182 1.00 98.38 720 GLN A CA 1
ATOM 5727 C C . GLN A 1 720 ? 17.598 21.812 29.927 1.00 98.38 720 GLN A C 1
ATOM 5729 O O . GLN A 1 720 ? 17.161 21.405 28.853 1.00 98.38 720 GLN A O 1
ATOM 5734 N N . CYS A 1 721 ? 16.798 22.410 30.823 1.00 98.00 721 CYS A N 1
ATOM 5735 C CA . CYS A 1 721 ? 15.363 22.639 30.585 1.00 98.00 721 CYS A CA 1
ATOM 5736 C C . CYS A 1 721 ? 15.117 23.446 29.299 1.00 98.00 721 CYS A C 1
ATOM 5738 O O . CYS A 1 721 ? 14.226 23.137 28.505 1.00 98.00 721 CYS A O 1
ATOM 5740 N N . ARG A 1 722 ? 15.926 24.488 29.058 1.00 97.56 722 ARG A N 1
ATOM 5741 C CA . ARG A 1 722 ? 15.834 25.307 27.839 1.00 97.56 722 ARG A CA 1
ATOM 5742 C C . ARG A 1 722 ? 16.207 24.534 26.582 1.00 97.56 722 ARG A C 1
ATOM 5744 O O . ARG A 1 722 ? 15.581 24.771 25.549 1.00 97.56 722 ARG A O 1
ATOM 5751 N N . ASP A 1 723 ? 17.223 23.686 26.658 1.00 97.25 723 ASP A N 1
ATOM 5752 C CA . ASP A 1 723 ? 17.673 22.852 25.548 1.00 97.25 723 ASP A CA 1
ATOM 5753 C C . ASP A 1 723 ? 16.611 21.809 25.192 1.00 97.25 723 ASP A C 1
ATOM 5755 O O . ASP A 1 723 ? 16.204 21.755 24.032 1.00 97.25 723 ASP A O 1
ATOM 5759 N N . VAL A 1 724 ? 16.055 21.102 26.186 1.00 97.06 724 VAL A N 1
ATOM 5760 C CA . VAL A 1 724 ? 14.934 20.169 25.982 1.00 97.06 724 VAL A CA 1
ATOM 5761 C C . VAL A 1 724 ? 13.758 20.894 25.333 1.00 97.06 724 VAL A C 1
ATOM 5763 O O . VAL A 1 724 ? 13.364 20.539 24.230 1.00 97.06 724 VAL A O 1
ATOM 5766 N N . ARG A 1 725 ? 13.272 22.001 25.914 1.00 95.44 725 ARG A N 1
ATOM 5767 C CA . ARG A 1 725 ? 12.150 22.788 25.354 1.00 95.44 725 ARG A CA 1
ATOM 5768 C C . ARG A 1 725 ? 12.393 23.295 23.926 1.00 95.44 725 ARG A C 1
ATOM 5770 O O . ARG A 1 725 ? 11.447 23.601 23.209 1.00 95.44 725 ARG A O 1
ATOM 5777 N N . ARG A 1 726 ? 13.646 23.535 23.531 1.00 91.25 726 ARG A N 1
ATOM 5778 C CA . ARG A 1 726 ? 13.971 23.939 22.151 1.00 91.25 726 ARG A CA 1
ATOM 5779 C C . ARG A 1 726 ? 13.872 22.761 21.187 1.00 91.25 726 ARG A C 1
ATOM 5781 O O . ARG A 1 726 ? 13.490 22.988 20.044 1.00 91.25 726 ARG A O 1
ATOM 5788 N N . GLY A 1 727 ? 14.223 21.568 21.657 1.00 86.38 727 GLY A N 1
ATOM 5789 C CA . GLY A 1 727 ? 14.130 20.317 20.920 1.00 86.38 727 GLY A CA 1
ATOM 5790 C C . GLY A 1 727 ? 12.693 19.826 20.752 1.00 86.38 727 GLY A C 1
ATOM 5791 O O . GLY A 1 727 ? 12.265 19.601 19.629 1.00 86.38 727 GLY A O 1
ATOM 5792 N N . ILE A 1 728 ? 11.921 19.762 21.842 1.00 88.31 728 ILE A N 1
ATOM 5793 C CA . ILE A 1 728 ? 10.528 19.284 21.824 1.00 88.31 728 ILE A CA 1
ATOM 5794 C C . ILE A 1 728 ? 9.540 20.438 21.584 1.00 88.31 728 ILE A C 1
ATOM 5796 O O . ILE A 1 728 ? 9.145 21.188 22.483 1.00 88.31 728 ILE A O 1
ATOM 5800 N N . LYS A 1 729 ? 9.157 20.645 20.320 1.00 84.38 729 LYS A N 1
ATOM 5801 C CA . LYS A 1 729 ? 8.226 21.720 19.938 1.00 84.38 729 LYS A CA 1
ATOM 5802 C C . LYS A 1 729 ? 6.835 21.459 20.519 1.00 84.38 729 LYS A C 1
ATOM 5804 O O . LYS A 1 729 ? 6.361 20.339 20.532 1.00 84.38 729 LYS A O 1
ATOM 5809 N N . GLY A 1 730 ? 6.151 22.520 20.949 1.00 86.75 730 GLY A N 1
ATOM 5810 C CA . GLY A 1 730 ? 4.781 22.417 21.479 1.00 86.75 730 GLY A CA 1
ATOM 5811 C C . GLY A 1 730 ? 4.684 22.390 23.006 1.00 86.75 730 GLY A C 1
ATOM 5812 O O . GLY A 1 730 ? 3.616 22.681 23.537 1.00 86.75 730 GLY A O 1
ATOM 5813 N N . TYR A 1 731 ? 5.799 22.215 23.715 1.00 95.25 731 TYR A N 1
ATOM 5814 C CA . TYR A 1 731 ? 5.793 22.107 25.172 1.00 95.25 731 TYR A CA 1
ATOM 5815 C C . TYR A 1 731 ? 5.974 23.447 25.892 1.00 95.25 731 TYR A C 1
ATOM 5817 O O . TYR A 1 731 ? 6.630 24.384 25.414 1.00 95.25 731 TYR A O 1
ATOM 5825 N N . ARG A 1 732 ? 5.408 23.523 27.095 1.00 95.88 732 ARG A N 1
ATOM 5826 C CA . ARG A 1 732 ? 5.765 24.486 28.148 1.00 95.88 732 ARG A CA 1
ATOM 5827 C C . ARG A 1 732 ? 6.215 23.708 29.380 1.00 95.88 732 ARG A C 1
ATOM 5829 O O . ARG A 1 732 ? 5.898 22.532 29.486 1.00 95.88 732 ARG A O 1
ATOM 5836 N N . TRP A 1 733 ? 6.930 24.354 30.300 1.00 97.81 733 TRP A N 1
ATOM 5837 C CA . TRP A 1 733 ? 7.254 23.745 31.589 1.00 97.81 733 TRP A CA 1
ATOM 5838 C C . TRP A 1 733 ? 6.910 24.667 32.759 1.00 97.81 733 TRP A C 1
ATOM 5840 O O . TRP A 1 733 ? 6.880 25.890 32.605 1.00 97.81 733 TRP A O 1
ATOM 5850 N N . ILE A 1 734 ? 6.685 24.059 33.919 1.00 98.44 734 ILE A N 1
ATOM 5851 C CA . ILE A 1 734 ? 6.613 24.699 35.239 1.00 98.44 734 ILE A CA 1
ATOM 5852 C C . ILE A 1 734 ? 7.667 24.093 36.170 1.00 98.44 734 ILE A C 1
ATOM 5854 O O . ILE A 1 734 ? 8.177 23.006 35.900 1.00 98.44 734 ILE A O 1
ATOM 5858 N N . GLY A 1 735 ? 7.990 24.792 37.256 1.00 97.19 735 GLY A N 1
ATOM 5859 C CA . GLY A 1 735 ? 9.008 24.384 38.229 1.00 97.19 735 GLY A CA 1
ATOM 5860 C C . GLY A 1 735 ? 10.175 25.364 38.300 1.00 97.19 735 GLY A C 1
ATOM 5861 O O . GLY A 1 735 ? 10.431 26.113 37.354 1.00 97.19 735 GLY A O 1
ATOM 5862 N N . VAL A 1 736 ? 10.856 25.356 39.443 1.00 97.88 736 VAL A N 1
ATOM 5863 C CA . VAL A 1 736 ? 11.944 26.280 39.790 1.00 97.88 736 VAL A CA 1
ATOM 5864 C C . VAL A 1 736 ? 13.173 25.515 40.281 1.00 97.88 736 VAL A C 1
ATOM 5866 O O . VAL A 1 736 ? 13.087 24.327 40.605 1.00 97.88 736 VAL A O 1
ATOM 5869 N N . GLY A 1 737 ? 14.310 26.203 40.332 1.00 97.69 737 GLY A N 1
ATOM 5870 C CA . GLY A 1 737 ? 15.550 25.674 40.883 1.00 97.69 737 GLY A CA 1
ATOM 5871 C C . GLY A 1 737 ? 15.463 25.494 42.398 1.00 97.69 737 GLY A C 1
ATOM 5872 O O . GLY A 1 737 ? 14.980 26.371 43.119 1.00 97.69 737 GLY A O 1
ATOM 5873 N N . ARG A 1 738 ? 15.923 24.342 42.893 1.00 97.19 738 ARG A N 1
ATOM 5874 C CA . ARG A 1 738 ? 15.771 23.957 44.305 1.00 97.19 738 ARG A CA 1
ATOM 5875 C C . ARG A 1 738 ? 16.605 24.778 45.296 1.00 97.19 738 ARG A C 1
ATOM 5877 O O . ARG A 1 738 ? 16.334 24.697 46.486 1.00 97.19 738 ARG A O 1
ATOM 5884 N N . GLU A 1 739 ? 17.609 25.534 44.857 1.00 97.00 739 GLU A N 1
ATOM 5885 C CA . GLU A 1 739 ? 18.490 26.277 45.778 1.00 97.00 739 GLU A CA 1
ATOM 5886 C C . GLU A 1 739 ? 17.927 27.649 46.165 1.00 97.00 739 GLU A C 1
ATOM 5888 O O . GLU A 1 739 ? 18.157 28.126 47.274 1.00 97.00 739 GLU A O 1
ATOM 5893 N N . ASP A 1 740 ? 17.203 28.309 45.258 1.00 95.69 740 ASP A N 1
ATOM 5894 C CA . ASP A 1 740 ? 16.732 29.686 45.454 1.00 95.69 740 ASP A CA 1
ATOM 5895 C C . ASP A 1 740 ? 15.244 29.898 45.160 1.00 95.69 740 ASP A C 1
ATOM 5897 O O . ASP A 1 740 ? 14.726 30.981 45.432 1.00 95.69 740 ASP A O 1
ATOM 5901 N N . GLY A 1 741 ? 14.549 28.891 44.625 1.00 94.50 741 GLY A N 1
ATOM 5902 C CA . GLY A 1 741 ? 13.165 29.038 44.183 1.00 94.50 741 GLY A CA 1
ATOM 5903 C C . GLY A 1 741 ? 13.011 29.817 42.873 1.00 94.50 741 GLY A C 1
ATOM 5904 O O . GLY A 1 741 ? 11.900 30.222 42.540 1.00 94.50 741 GLY A O 1
ATOM 5905 N N . ASP A 1 742 ? 14.098 30.030 42.124 1.00 95.62 742 ASP A N 1
ATOM 5906 C CA . ASP A 1 742 ? 14.104 30.652 40.796 1.00 95.62 742 ASP A CA 1
ATOM 5907 C C . ASP A 1 742 ? 14.887 29.777 39.806 1.00 95.62 742 ASP A C 1
ATOM 5909 O O . ASP A 1 742 ? 14.321 28.868 39.195 1.00 95.62 742 ASP A O 1
ATOM 5913 N N . LYS A 1 743 ? 16.192 30.019 39.634 1.00 96.06 743 LYS A N 1
ATOM 5914 C CA . LYS A 1 743 ? 17.007 29.399 38.571 1.00 96.06 743 LYS A CA 1
ATOM 5915 C C . LYS A 1 743 ? 18.229 28.643 39.065 1.00 96.06 743 LYS A C 1
ATOM 5917 O O . LYS A 1 743 ? 18.908 28.045 38.225 1.00 96.06 743 LYS A O 1
ATOM 5922 N N . LYS A 1 744 ? 18.546 28.683 40.360 1.00 96.88 744 LYS A N 1
ATOM 5923 C CA . LYS A 1 744 ? 19.736 28.016 40.901 1.00 96.88 744 LYS A CA 1
ATOM 5924 C C . LYS A 1 744 ? 19.439 26.591 41.342 1.00 96.88 744 LYS A C 1
ATOM 5926 O O . LYS A 1 744 ? 18.401 26.295 41.931 1.00 96.88 744 LYS A O 1
ATOM 5931 N N . GLY A 1 745 ? 20.412 25.728 41.085 1.00 97.19 745 GLY A N 1
ATOM 5932 C CA . GLY A 1 745 ? 20.323 24.304 41.357 1.00 97.19 745 GLY A CA 1
ATOM 5933 C C . GLY A 1 745 ? 19.491 23.533 40.339 1.00 97.19 745 GLY A C 1
ATOM 5934 O O . GLY A 1 745 ? 18.991 24.063 39.343 1.00 97.19 745 GLY A O 1
ATOM 5935 N N . GLU A 1 746 ? 19.378 22.238 40.606 1.00 98.06 746 GLU A N 1
ATOM 5936 C CA . GLU A 1 746 ? 18.560 21.307 39.833 1.00 98.06 746 GLU A CA 1
ATOM 5937 C C . GLU A 1 746 ? 17.067 21.620 39.991 1.00 98.06 746 GLU A C 1
ATOM 5939 O O . GLU A 1 746 ? 16.602 22.036 41.057 1.00 98.06 746 GLU A O 1
ATOM 5944 N N . PHE A 1 747 ? 16.315 21.376 38.924 1.00 98.44 747 PHE A N 1
ATOM 5945 C CA . PHE A 1 747 ? 14.864 21.467 38.883 1.00 98.44 747 PHE A CA 1
ATOM 5946 C C . PHE A 1 747 ? 14.253 20.061 38.971 1.00 98.44 747 PHE A C 1
ATOM 5948 O O . PHE A 1 747 ? 14.861 19.072 38.555 1.00 98.44 747 PHE A O 1
ATOM 5955 N N . ALA A 1 748 ? 12.993 20.003 39.403 1.00 98.31 748 ALA A N 1
ATOM 5956 C CA . ALA A 1 748 ? 12.083 18.892 39.123 1.00 98.31 748 ALA A CA 1
ATOM 5957 C C . ALA A 1 748 ? 10.900 19.416 38.285 1.00 98.31 748 ALA A C 1
ATOM 5959 O O . ALA A 1 748 ? 9.807 19.607 38.826 1.00 98.31 748 ALA A O 1
ATOM 5960 N N . PRO A 1 749 ? 11.105 19.802 37.007 1.00 98.62 749 PRO A N 1
ATOM 5961 C CA . PRO A 1 749 ? 10.090 20.515 36.243 1.00 98.62 749 PRO A CA 1
ATOM 5962 C C . PRO A 1 749 ? 9.022 19.565 35.693 1.00 98.62 749 PRO A C 1
ATOM 5964 O O . PRO A 1 749 ? 9.288 18.387 35.464 1.00 98.62 749 PRO A O 1
ATOM 5967 N N . ILE A 1 750 ? 7.832 20.098 35.426 1.00 98.88 750 ILE A N 1
ATOM 5968 C CA . ILE A 1 750 ? 6.779 19.403 34.674 1.00 98.88 750 ILE A CA 1
ATOM 5969 C C . ILE A 1 750 ? 6.661 20.083 33.320 1.00 98.88 750 ILE A C 1
ATOM 5971 O O . ILE A 1 750 ? 6.276 21.252 33.245 1.00 98.88 750 ILE A O 1
ATOM 5975 N N . PHE A 1 751 ? 6.995 19.358 32.263 1.00 98.69 751 PHE A N 1
ATOM 5976 C CA . PHE A 1 751 ? 6.721 19.716 30.882 1.00 98.69 751 PHE A CA 1
ATOM 5977 C C . PHE A 1 751 ? 5.333 19.207 30.489 1.00 98.69 751 PHE A C 1
ATOM 5979 O O . PHE A 1 751 ? 4.935 18.124 30.906 1.00 98.69 751 PHE A O 1
ATOM 5986 N N . TYR A 1 752 ? 4.600 19.990 29.701 1.00 98.25 752 TYR A N 1
ATOM 5987 C CA . TYR A 1 752 ? 3.266 19.628 29.227 1.00 98.25 752 TYR A CA 1
ATOM 5988 C C . TYR A 1 752 ? 3.003 20.121 27.803 1.00 98.25 752 TYR A C 1
ATOM 5990 O O . TYR A 1 752 ? 3.486 21.191 27.398 1.00 98.25 752 TYR A O 1
ATOM 5998 N N . GLN A 1 753 ? 2.190 19.366 27.066 1.00 93.88 753 GLN A N 1
ATOM 5999 C CA . GLN A 1 753 ? 1.736 19.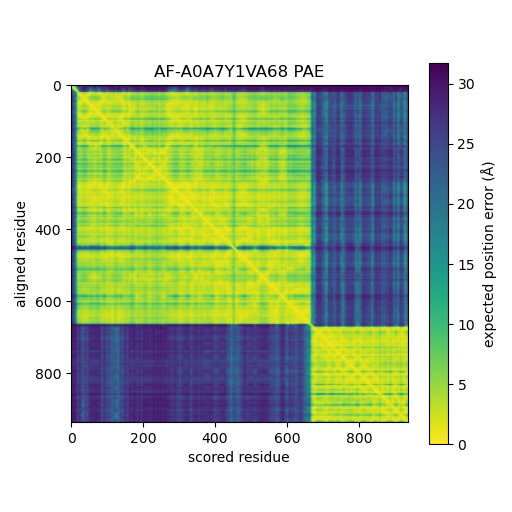711 25.720 1.00 93.88 753 GLN A CA 1
ATOM 6000 C C . GLN A 1 753 ? 0.775 20.903 25.752 1.00 93.88 753 GLN A C 1
ATOM 6002 O O . GLN A 1 753 ? -0.402 20.782 26.088 1.00 93.88 753 GLN A O 1
ATOM 6007 N N . LYS A 1 754 ? 1.238 22.095 25.344 1.00 91.81 754 LYS A N 1
ATOM 6008 C CA . LYS A 1 754 ? 0.416 23.325 25.417 1.00 91.81 754 LYS A CA 1
ATOM 6009 C C . LYS A 1 754 ? -0.801 23.294 24.483 1.00 91.81 754 LYS A C 1
ATOM 6011 O O . LYS A 1 754 ? -1.700 24.125 24.632 1.00 91.81 754 LYS A O 1
ATOM 6016 N N . LYS A 1 755 ? -0.749 22.418 23.470 1.00 85.88 755 LYS A N 1
ATOM 6017 C CA . LYS A 1 755 ? -1.783 22.239 22.445 1.00 85.88 755 LYS A CA 1
ATOM 6018 C C . LYS A 1 755 ? -3.026 21.552 23.027 1.00 85.88 755 LYS A C 1
ATOM 6020 O O . LYS A 1 755 ? -4.118 21.904 22.605 1.00 85.88 755 LYS A O 1
ATOM 6025 N N . ASP A 1 756 ? -2.843 20.680 24.021 1.00 85.75 756 ASP A N 1
ATOM 6026 C CA . ASP A 1 756 ? -3.906 19.861 24.621 1.00 85.75 756 ASP A CA 1
ATOM 6027 C C . ASP A 1 756 ? -4.235 20.312 26.051 1.00 85.75 756 ASP A C 1
ATOM 6029 O O . ASP A 1 756 ? -5.388 20.280 26.471 1.00 85.75 756 ASP A O 1
ATOM 6033 N N . TRP A 1 757 ? -3.249 20.844 26.781 1.00 94.38 757 TRP A N 1
ATOM 6034 C CA . TRP A 1 757 ? -3.404 21.178 28.195 1.00 94.38 757 TRP A CA 1
ATOM 6035 C C . TRP A 1 757 ? -3.284 22.677 28.479 1.00 94.38 757 TRP A C 1
ATOM 6037 O O . TRP A 1 757 ? -2.375 23.391 28.032 1.00 94.38 757 TRP A O 1
ATOM 6047 N N . GLU A 1 758 ? -4.230 23.168 29.269 1.00 96.00 758 GLU A N 1
ATOM 6048 C CA . GLU A 1 758 ? -4.209 24.478 29.894 1.00 96.00 758 GLU A CA 1
ATOM 6049 C C . GLU A 1 758 ? -3.746 24.368 31.341 1.00 96.00 758 GLU A C 1
ATOM 6051 O O . GLU A 1 758 ? -4.294 23.599 32.122 1.00 96.00 758 GLU A O 1
ATOM 6056 N N . LEU A 1 759 ? -2.744 25.161 31.714 1.00 97.69 759 LEU A N 1
ATOM 6057 C CA . LEU A 1 759 ? -2.319 25.270 33.102 1.00 97.69 759 LEU A CA 1
ATOM 6058 C C . LEU A 1 759 ? -3.264 26.213 33.854 1.00 97.69 759 LEU A C 1
ATOM 6060 O O . LEU A 1 759 ? -3.252 27.416 33.593 1.00 97.69 759 LEU A O 1
ATOM 6064 N N . LEU A 1 760 ? -4.034 25.676 34.799 1.00 97.06 760 LEU A N 1
ATOM 6065 C CA . LEU A 1 760 ? -4.938 26.452 35.649 1.00 97.06 760 LEU A CA 1
ATOM 6066 C C . LEU A 1 760 ? -4.222 27.042 36.862 1.00 97.06 760 LEU A C 1
ATOM 6068 O O . LEU A 1 760 ? -4.461 28.184 37.245 1.00 97.06 760 LEU A O 1
ATOM 6072 N N . ASN A 1 761 ? -3.364 26.242 37.494 1.00 97.62 761 ASN A N 1
ATOM 6073 C CA . ASN A 1 761 ? -2.605 26.646 38.669 1.00 97.62 761 ASN A CA 1
ATOM 6074 C C . ASN A 1 761 ? -1.312 25.831 38.763 1.00 97.62 761 ASN A C 1
ATOM 6076 O O . ASN A 1 761 ? -1.243 24.721 38.246 1.00 97.62 761 ASN A O 1
ATOM 6080 N N . SER A 1 762 ? -0.292 26.355 39.428 1.00 98.19 762 SER A N 1
ATOM 6081 C CA . SER A 1 762 ? 0.964 25.638 39.653 1.00 98.19 762 SER A CA 1
ATOM 6082 C C . SER A 1 762 ? 1.671 26.141 40.892 1.00 98.19 762 SER A C 1
ATOM 6084 O O . SER A 1 762 ? 1.534 27.306 41.261 1.00 98.19 762 SER A O 1
ATOM 6086 N N . GLY A 1 763 ? 2.525 25.301 41.456 1.00 97.88 763 GLY A N 1
ATOM 6087 C CA . GLY A 1 763 ? 3.400 25.690 42.543 1.00 97.88 763 GLY A CA 1
ATOM 6088 C C . GLY A 1 763 ? 4.530 24.698 42.744 1.00 97.88 763 GLY A C 1
ATOM 6089 O O . GLY A 1 763 ? 4.771 23.800 41.937 1.00 97.88 763 GLY A O 1
ATOM 6090 N N . HIS A 1 764 ? 5.243 24.899 43.838 1.00 98.19 764 HIS A N 1
ATOM 6091 C CA . HIS A 1 764 ? 6.315 24.032 44.284 1.00 98.19 764 HIS A CA 1
ATOM 6092 C C . HIS A 1 764 ? 6.438 24.123 45.805 1.00 98.19 764 HIS A C 1
ATOM 6094 O O . HIS A 1 764 ? 5.923 25.062 46.415 1.00 98.19 764 HIS A O 1
ATOM 6100 N N . PHE A 1 765 ? 7.095 23.144 46.412 1.00 98.19 765 PHE A N 1
ATOM 6101 C CA . PHE A 1 765 ? 7.440 23.157 47.830 1.00 98.19 765 PHE A CA 1
ATOM 6102 C C . PHE A 1 765 ? 8.695 22.323 48.088 1.00 98.19 765 PHE A C 1
ATOM 6104 O O . PHE A 1 765 ? 8.974 21.363 47.365 1.00 98.19 765 PHE A O 1
ATOM 6111 N N . TRP A 1 766 ? 9.450 22.692 49.120 1.00 98.56 766 TRP A N 1
ATOM 6112 C CA . TRP A 1 766 ? 10.630 21.952 49.554 1.00 98.56 766 TRP A CA 1
ATOM 6113 C C . TRP A 1 766 ? 10.241 20.753 50.411 1.00 98.56 766 TRP A C 1
ATOM 6115 O O . TRP A 1 766 ? 9.309 20.807 51.212 1.00 98.56 766 TRP A O 1
ATOM 6125 N N . LEU A 1 767 ? 10.965 19.654 50.239 1.00 97.81 767 LEU A N 1
ATOM 6126 C CA . LEU A 1 767 ? 10.771 18.438 51.018 1.00 97.81 767 LEU A CA 1
ATOM 6127 C C . LEU A 1 767 ? 11.519 18.570 52.350 1.00 97.81 767 LEU A C 1
ATOM 6129 O O . LEU A 1 767 ? 12.617 18.045 52.528 1.00 97.81 767 LEU A O 1
ATOM 6133 N N . SER A 1 768 ? 10.947 19.353 53.263 1.00 97.00 768 SER A N 1
ATOM 6134 C CA . SER A 1 768 ? 11.526 19.680 54.567 1.00 97.00 768 SER A CA 1
ATOM 6135 C C . SER A 1 768 ? 10.442 20.004 55.599 1.00 97.00 768 SER A C 1
ATOM 6137 O O . SER A 1 768 ? 9.250 20.010 55.296 1.00 97.00 768 SER A O 1
ATOM 6139 N N . SER A 1 769 ? 10.850 20.332 56.828 1.00 94.56 769 SER A N 1
ATOM 6140 C CA . SER A 1 769 ? 9.947 20.855 57.861 1.00 94.56 769 SER A CA 1
ATOM 6141 C C . SER A 1 769 ? 9.477 22.297 57.610 1.00 94.56 769 SER A C 1
ATOM 6143 O O . SER A 1 769 ? 8.594 22.771 58.322 1.00 94.56 769 SER A O 1
ATOM 6145 N N . THR A 1 770 ? 10.033 22.989 56.608 1.00 95.31 770 THR A N 1
ATOM 6146 C CA . THR A 1 770 ? 9.617 24.333 56.166 1.00 95.31 770 THR A CA 1
ATOM 6147 C C . THR A 1 770 ? 9.402 24.369 54.646 1.00 95.31 770 THR A C 1
ATOM 6149 O O . THR A 1 770 ? 10.216 24.962 53.928 1.00 95.31 770 THR A O 1
ATOM 6152 N N . PRO A 1 771 ? 8.343 23.713 54.125 1.00 96.31 771 PRO A N 1
ATOM 6153 C CA . PRO A 1 771 ? 8.145 23.497 52.687 1.00 96.31 771 PRO A CA 1
ATOM 6154 C C . PRO A 1 771 ? 7.986 24.771 51.848 1.00 96.31 771 PRO A C 1
ATOM 6156 O O . PRO A 1 771 ? 8.098 24.730 50.627 1.00 96.31 771 PRO A O 1
ATOM 6159 N N . GLU A 1 772 ? 7.697 25.904 52.480 1.00 96.00 772 GLU A N 1
ATOM 6160 C CA . GLU A 1 772 ? 7.459 27.203 51.851 1.00 96.00 772 GLU A CA 1
ATOM 6161 C C . GLU A 1 772 ? 8.730 27.966 51.449 1.00 96.00 772 GLU A C 1
ATOM 6163 O O . GLU A 1 772 ? 8.632 28.998 50.785 1.00 96.00 772 GLU A O 1
ATOM 6168 N N . LYS A 1 773 ? 9.918 27.497 51.851 1.00 94.12 773 LYS A N 1
ATOM 6169 C CA . LYS A 1 773 ? 11.194 28.173 51.573 1.00 94.12 773 LYS A CA 1
ATOM 6170 C C . LYS A 1 773 ? 12.331 27.188 51.272 1.00 94.12 773 LYS A C 1
ATOM 6172 O O . LYS A 1 773 ? 12.312 26.073 51.804 1.00 94.12 773 LYS A O 1
ATOM 6177 N N . PRO A 1 774 ? 13.364 27.613 50.513 1.00 96.94 774 PRO A N 1
ATOM 6178 C CA . PRO A 1 774 ? 14.561 26.809 50.290 1.00 96.94 774 PRO A CA 1
ATOM 6179 C C . PRO A 1 774 ? 15.152 26.292 51.598 1.00 96.94 774 PRO A C 1
ATOM 6181 O O . PRO A 1 774 ? 15.500 27.069 52.491 1.00 96.94 774 PRO A O 1
ATOM 6184 N N . SER A 1 775 ? 15.183 24.970 51.745 1.00 95.31 775 SER A N 1
ATOM 6185 C CA . SER A 1 775 ? 15.623 24.310 52.970 1.00 95.31 775 SER A CA 1
ATOM 6186 C C . SER A 1 775 ? 15.976 22.843 52.735 1.00 95.31 775 SER A C 1
ATOM 6188 O O . SER A 1 775 ? 15.371 22.156 51.910 1.00 95.31 775 SER A O 1
ATOM 6190 N N . VAL A 1 776 ? 16.962 22.368 53.496 1.00 96.00 776 VAL A N 1
ATOM 6191 C CA . VAL A 1 776 ? 17.331 20.952 53.592 1.00 96.00 776 VAL A CA 1
ATOM 6192 C C . VAL A 1 776 ? 16.427 20.290 54.634 1.00 96.00 776 VAL A C 1
ATOM 6194 O O . VAL A 1 776 ? 16.265 20.812 55.739 1.00 96.00 776 VAL A O 1
ATOM 6197 N N . GLY A 1 777 ? 15.801 19.168 54.279 1.00 94.50 777 GLY A N 1
ATOM 6198 C CA . GLY A 1 777 ? 14.889 18.434 55.157 1.00 94.50 777 GLY A CA 1
ATOM 6199 C C . GLY A 1 777 ? 15.578 17.320 55.938 1.00 94.50 777 GLY A C 1
ATOM 6200 O O . GLY A 1 777 ? 16.237 16.479 55.342 1.00 94.50 777 GLY A O 1
ATOM 6201 N N . TRP A 1 778 ? 15.358 17.265 57.254 1.00 96.62 778 TRP A N 1
ATOM 6202 C CA . TRP A 1 778 ? 15.803 16.166 58.126 1.00 96.62 778 TRP A CA 1
ATOM 6203 C C . TRP A 1 778 ? 17.294 15.816 57.953 1.00 96.62 778 TRP A C 1
ATOM 6205 O O . TRP A 1 778 ? 18.146 16.663 58.209 1.00 96.62 778 TRP A O 1
ATOM 6215 N N . ASP A 1 779 ? 17.609 14.584 57.552 1.00 96.00 779 ASP A N 1
ATOM 6216 C CA . ASP A 1 779 ? 18.957 14.070 57.291 1.00 96.00 779 ASP A CA 1
ATOM 6217 C C . ASP A 1 779 ? 19.338 14.107 55.794 1.00 96.00 779 ASP A C 1
ATOM 6219 O O . ASP A 1 779 ? 20.300 13.452 55.386 1.00 96.00 779 ASP A O 1
ATOM 6223 N N . ALA A 1 780 ? 18.604 14.858 54.960 1.00 95.44 780 ALA A N 1
ATOM 6224 C CA . ALA A 1 780 ? 18.928 15.024 53.545 1.00 95.44 780 ALA A CA 1
ATOM 6225 C C . ALA A 1 780 ? 20.285 15.713 53.358 1.00 95.44 780 ALA A C 1
ATOM 6227 O O . ALA A 1 780 ? 20.668 16.610 54.109 1.00 95.44 780 ALA A O 1
ATOM 6228 N N . ALA A 1 781 ? 20.999 15.335 52.299 1.00 93.38 781 ALA A N 1
ATOM 6229 C CA . ALA A 1 781 ? 22.265 15.976 51.951 1.00 93.38 781 ALA A CA 1
ATOM 6230 C C . ALA A 1 781 ? 22.094 17.310 51.205 1.00 93.38 781 ALA A C 1
ATOM 6232 O O . ALA A 1 781 ? 23.008 18.132 51.214 1.00 93.38 781 ALA A O 1
ATOM 6233 N N . LEU A 1 782 ? 20.964 17.497 50.518 1.00 94.44 782 LEU A N 1
ATOM 6234 C CA . LEU A 1 782 ? 20.690 18.625 49.624 1.00 94.44 782 LEU A CA 1
ATOM 6235 C C . LEU A 1 782 ? 19.241 19.091 49.786 1.00 94.44 782 LEU A C 1
ATOM 6237 O O . LEU A 1 782 ? 18.380 18.321 50.219 1.00 94.44 782 LEU A O 1
ATOM 6241 N N . GLU A 1 783 ? 18.951 20.327 49.385 1.00 97.12 783 GLU A N 1
ATOM 6242 C CA . GLU A 1 783 ? 17.581 20.800 49.209 1.00 97.12 783 GLU A CA 1
ATOM 6243 C C . GLU A 1 783 ? 16.878 19.918 48.173 1.00 97.12 783 GLU A C 1
ATOM 6245 O O . GLU A 1 783 ? 17.440 19.599 47.125 1.00 97.12 783 GLU A O 1
ATOM 6250 N N . ARG A 1 784 ? 15.636 19.518 48.446 1.00 98.00 784 ARG A N 1
ATOM 6251 C CA . ARG A 1 784 ? 14.806 18.731 47.524 1.00 98.00 784 ARG A CA 1
ATOM 6252 C C . ARG A 1 784 ? 13.464 19.409 47.342 1.00 98.00 784 ARG A C 1
ATOM 6254 O O . ARG A 1 784 ? 12.981 20.070 48.258 1.00 98.00 784 ARG A O 1
ATOM 6261 N N . ILE A 1 785 ? 12.880 19.263 46.159 1.00 97.94 785 ILE A N 1
ATOM 6262 C CA . ILE A 1 785 ? 11.690 20.010 45.750 1.00 97.94 785 ILE A CA 1
ATOM 6263 C C . ILE A 1 785 ? 10.669 19.082 45.089 1.00 97.94 785 ILE A C 1
ATOM 6265 O O . ILE A 1 785 ? 11.023 18.105 44.423 1.00 97.94 785 ILE A O 1
ATOM 6269 N N . ALA A 1 786 ? 9.393 19.403 45.264 1.00 98.50 786 ALA A N 1
ATOM 6270 C CA . ALA A 1 786 ? 8.305 18.895 44.446 1.00 98.50 786 ALA A CA 1
ATOM 6271 C C . ALA A 1 786 ? 7.659 20.062 43.694 1.00 98.50 786 ALA A C 1
ATOM 6273 O O . ALA A 1 786 ? 7.362 21.101 44.286 1.00 98.50 786 ALA A O 1
ATOM 6274 N N . THR A 1 787 ? 7.439 19.886 42.396 1.00 98.75 787 THR A N 1
ATOM 6275 C CA . THR A 1 787 ? 6.682 20.806 41.539 1.00 98.75 787 THR A CA 1
ATOM 6276 C C . THR A 1 787 ? 5.315 20.201 41.276 1.00 98.75 787 THR A C 1
ATOM 6278 O O . THR A 1 787 ? 5.204 18.990 41.088 1.00 98.75 787 THR A O 1
ATOM 6281 N N . TRP A 1 788 ? 4.279 21.029 41.213 1.00 98.75 788 TRP A N 1
ATOM 6282 C CA . TRP A 1 788 ? 2.937 20.579 40.868 1.00 98.75 788 TRP A CA 1
ATOM 6283 C C . TRP A 1 788 ? 2.223 21.553 39.933 1.00 98.75 788 TRP A C 1
ATOM 6285 O O . TRP A 1 788 ? 2.468 22.763 39.964 1.00 98.75 788 TRP A O 1
ATOM 6295 N N . GLY A 1 789 ? 1.304 21.030 39.126 1.00 98.50 789 GLY A N 1
ATOM 6296 C CA . GLY A 1 789 ? 0.394 21.812 38.296 1.00 98.50 789 GLY A CA 1
ATOM 6297 C C . GLY A 1 789 ? -1.005 21.207 38.269 1.00 98.50 789 GLY A C 1
ATOM 6298 O O . GLY A 1 789 ? -1.156 19.991 38.223 1.00 98.50 789 GLY A O 1
ATOM 6299 N N . LYS A 1 790 ? -2.023 22.067 38.297 1.00 98.19 790 LYS A N 1
ATOM 6300 C CA . LYS A 1 790 ? -3.406 21.725 37.978 1.00 98.19 790 LYS A CA 1
ATOM 6301 C C . LYS A 1 790 ? -3.642 22.056 36.513 1.00 98.19 790 LYS A C 1
ATOM 6303 O O . LYS A 1 790 ? -3.516 23.219 36.116 1.00 98.19 790 LYS A O 1
ATOM 6308 N N . PHE A 1 791 ? -3.977 21.048 35.727 1.00 97.62 791 PHE A N 1
ATOM 6309 C CA . PHE A 1 791 ? -4.166 21.167 34.292 1.00 97.62 791 PHE A CA 1
ATOM 6310 C C . PHE A 1 791 ? -5.608 20.886 33.923 1.00 97.62 791 PHE A C 1
ATOM 6312 O O . PHE A 1 791 ? -6.248 20.034 34.525 1.00 97.62 791 PHE A O 1
ATOM 6319 N N . LYS A 1 792 ? -6.092 21.597 32.913 1.00 94.94 792 LYS A N 1
ATOM 6320 C CA . LYS A 1 792 ? -7.386 21.379 32.289 1.00 94.94 792 LYS A CA 1
ATOM 6321 C C . LYS A 1 792 ? -7.172 20.987 30.842 1.00 94.94 792 LYS A C 1
ATOM 6323 O O . LYS A 1 792 ? -6.473 21.694 30.113 1.00 94.94 792 LYS A O 1
ATOM 6328 N N . HIS A 1 793 ? -7.761 19.878 30.428 1.00 91.31 793 HIS A N 1
ATOM 6329 C CA . HIS A 1 793 ? -7.745 19.503 29.030 1.00 91.31 793 HIS A CA 1
ATOM 6330 C C . HIS A 1 793 ? -8.601 20.485 28.227 1.00 91.31 793 HIS A C 1
ATOM 6332 O O . HIS A 1 793 ? -9.747 20.773 28.588 1.00 91.31 793 HIS A O 1
ATOM 6338 N N . ARG A 1 794 ? -8.042 21.017 27.139 1.00 84.31 794 ARG A N 1
ATOM 6339 C CA . ARG A 1 794 ? -8.630 22.135 26.388 1.00 84.31 794 ARG A CA 1
ATOM 6340 C C . ARG A 1 794 ? -9.957 21.795 25.725 1.00 84.31 794 ARG A C 1
ATOM 6342 O O . ARG A 1 794 ? -10.761 22.699 25.524 1.00 84.31 794 ARG A O 1
ATOM 6349 N N . ASP A 1 795 ? -10.192 20.522 25.424 1.00 74.31 795 ASP A N 1
ATOM 6350 C CA . ASP A 1 795 ? -11.350 20.115 24.624 1.00 74.31 795 ASP A CA 1
ATOM 6351 C C . ASP A 1 795 ? -12.433 19.343 25.397 1.00 74.31 795 ASP A C 1
ATOM 6353 O O . ASP A 1 795 ? -13.525 19.132 24.870 1.00 74.31 795 ASP A O 1
ATOM 6357 N N . SER A 1 796 ? -12.157 18.911 26.633 1.00 71.94 796 SER A N 1
ATOM 6358 C CA . SER A 1 796 ? -13.062 18.044 27.414 1.00 71.94 796 SER A CA 1
ATOM 6359 C C . SER A 1 796 ? -13.414 18.586 28.798 1.00 71.94 796 SER A C 1
ATOM 6361 O O . SER A 1 796 ? -14.129 17.922 29.541 1.00 71.94 796 SER A O 1
ATOM 6363 N N . ASP A 1 797 ? -12.898 19.762 29.158 1.00 78.94 797 ASP A N 1
ATOM 6364 C CA . ASP A 1 797 ? -13.017 20.395 30.476 1.00 78.94 797 ASP A CA 1
ATOM 6365 C C . ASP A 1 797 ? -12.482 19.579 31.674 1.00 78.94 797 ASP A C 1
ATOM 6367 O O . ASP A 1 797 ? -12.503 20.075 32.798 1.00 78.94 797 ASP A O 1
ATOM 6371 N N . LYS A 1 798 ? -11.945 18.377 31.441 1.00 88.19 798 LYS A N 1
ATOM 6372 C CA . LYS A 1 798 ? -11.384 17.480 32.458 1.00 88.19 798 LYS A CA 1
ATOM 6373 C C . LYS A 1 798 ? -10.146 18.073 33.115 1.00 88.19 798 LYS A C 1
ATOM 6375 O O . LYS A 1 798 ? -9.278 18.615 32.429 1.00 88.19 798 LYS A O 1
ATOM 6380 N N . GLU A 1 799 ? -10.041 17.918 34.430 1.00 94.38 799 GLU A N 1
ATOM 6381 C CA . GLU A 1 799 ? -8.946 18.470 35.225 1.00 94.38 799 GLU A CA 1
ATOM 6382 C C . GLU A 1 799 ? -8.104 17.367 35.866 1.00 94.38 799 GLU A C 1
ATOM 6384 O O . GLU A 1 799 ? -8.642 16.399 36.390 1.00 94.38 799 GLU A O 1
ATOM 6389 N N . ILE A 1 800 ? -6.783 17.530 35.858 1.00 96.19 800 ILE A N 1
ATOM 6390 C CA . ILE A 1 800 ? -5.839 16.604 36.488 1.00 96.19 800 ILE A CA 1
ATOM 6391 C C . ILE A 1 800 ? -4.761 17.376 37.244 1.00 96.19 800 ILE A C 1
ATOM 6393 O O . ILE A 1 800 ? -4.278 18.420 36.791 1.00 96.19 800 ILE A O 1
ATOM 6397 N N . PHE A 1 801 ? -4.366 16.858 38.402 1.00 98.19 801 PHE A N 1
ATOM 6398 C CA . PHE A 1 801 ? -3.172 17.315 39.097 1.00 98.19 801 PHE A CA 1
ATOM 6399 C C . PHE A 1 801 ? -1.956 16.491 38.700 1.00 98.19 801 PHE A C 1
ATOM 6401 O O . PHE A 1 801 ? -1.983 15.265 38.690 1.00 98.19 801 PHE A O 1
ATOM 6408 N N . VAL A 1 802 ? -0.854 17.174 38.429 1.00 98.56 802 VAL A N 1
ATOM 6409 C CA . VAL A 1 802 ? 0.406 16.544 38.050 1.00 98.56 802 VAL A CA 1
ATOM 6410 C C . VAL A 1 802 ? 1.489 16.982 39.014 1.00 98.56 802 VAL A C 1
ATOM 6412 O O . VAL A 1 802 ? 1.696 18.181 39.192 1.00 98.56 802 VAL A O 1
ATOM 6415 N N . PHE A 1 803 ? 2.174 16.018 39.624 1.00 98.81 803 PHE A N 1
ATOM 6416 C CA . PHE A 1 803 ? 3.262 16.224 40.575 1.00 98.81 803 PHE A CA 1
ATOM 6417 C C . PHE A 1 803 ? 4.550 15.601 40.037 1.00 98.81 803 PHE A C 1
ATOM 6419 O O . PHE A 1 803 ? 4.536 14.469 39.563 1.00 98.81 803 PHE A O 1
ATOM 6426 N N . ASN A 1 804 ? 5.667 16.319 40.149 1.00 98.88 804 ASN A N 1
ATOM 6427 C CA . ASN A 1 804 ? 6.999 15.802 39.848 1.00 98.88 804 ASN A CA 1
ATOM 6428 C C . ASN A 1 804 ? 7.980 16.119 40.982 1.00 98.88 804 ASN A C 1
ATOM 6430 O O . ASN A 1 804 ? 7.934 17.208 41.559 1.00 98.88 804 ASN A O 1
ATOM 6434 N N . THR A 1 805 ? 8.882 15.193 41.302 1.00 98.62 805 THR A N 1
ATOM 6435 C CA . THR A 1 805 ? 9.826 15.353 42.412 1.00 98.62 805 THR A CA 1
ATOM 6436 C C . THR A 1 805 ? 11.155 14.624 42.193 1.00 98.62 805 THR A C 1
ATOM 6438 O O . THR A 1 805 ? 11.285 13.781 41.307 1.00 98.62 805 THR A O 1
ATOM 6441 N N . HIS A 1 806 ? 12.153 14.977 43.004 1.00 98.44 806 HIS A N 1
ATOM 6442 C CA . HIS A 1 806 ? 13.424 14.267 43.115 1.00 98.44 806 HIS A CA 1
ATOM 6443 C C . HIS A 1 806 ? 13.804 14.180 44.600 1.00 98.44 806 HIS A C 1
ATOM 6445 O O . HIS A 1 806 ? 14.004 15.211 45.245 1.00 98.44 806 HIS A O 1
ATOM 6451 N N . PHE A 1 807 ? 13.886 12.968 45.147 1.00 97.94 807 PHE A N 1
ATOM 6452 C CA . PHE A 1 807 ? 14.149 12.700 46.566 1.00 97.94 807 PHE A CA 1
ATOM 6453 C C . PHE A 1 807 ? 15.641 12.632 46.888 1.00 97.94 807 PHE A C 1
ATOM 6455 O O . PHE A 1 807 ? 16.490 12.535 46.003 1.00 97.94 807 PHE A O 1
ATOM 6462 N N . ASP A 1 808 ? 15.975 12.675 48.179 1.00 96.25 808 ASP A N 1
ATOM 6463 C CA . ASP A 1 808 ? 17.368 12.615 48.597 1.00 96.25 808 ASP A CA 1
ATOM 6464 C C . ASP A 1 808 ? 17.968 11.203 48.563 1.00 96.25 808 ASP A C 1
ATOM 6466 O O . ASP A 1 808 ? 17.437 10.248 49.129 1.00 96.25 808 ASP A O 1
ATOM 6470 N N . HIS A 1 809 ? 19.142 11.095 47.947 1.00 90.00 809 HIS A N 1
ATOM 6471 C CA . HIS A 1 809 ? 19.926 9.865 47.846 1.00 90.00 809 HIS A CA 1
ATOM 6472 C C . HIS A 1 809 ? 20.640 9.432 49.145 1.00 90.00 809 HIS A C 1
ATOM 6474 O O . HIS A 1 809 ? 21.105 8.295 49.220 1.00 90.00 809 HIS A O 1
ATOM 6480 N N . ARG A 1 810 ? 20.764 10.298 50.169 1.00 92.00 810 ARG A N 1
ATOM 6481 C CA . ARG A 1 810 ? 21.465 9.988 51.433 1.00 92.00 810 ARG A CA 1
ATOM 6482 C C . ARG A 1 810 ? 20.508 9.798 52.599 1.00 92.00 810 ARG A C 1
ATOM 6484 O O . ARG A 1 810 ? 20.560 8.746 53.224 1.00 92.00 810 ARG A O 1
ATOM 6491 N N . GLY A 1 811 ? 19.646 10.776 52.856 1.00 93.50 811 GLY A N 1
ATOM 6492 C CA . GLY A 1 811 ? 18.794 10.803 54.041 1.00 93.50 811 GLY A CA 1
ATOM 6493 C C . GLY A 1 811 ? 17.691 9.750 53.999 1.00 93.50 811 GLY A C 1
ATOM 6494 O O . GLY A 1 811 ? 16.769 9.837 53.187 1.00 93.50 811 GLY A O 1
ATOM 6495 N N . GLU A 1 812 ? 17.775 8.741 54.863 1.00 93.69 812 GLU A N 1
ATOM 6496 C CA . GLU A 1 812 ? 16.734 7.716 54.995 1.00 93.69 812 GLU A CA 1
ATOM 6497 C C . GLU A 1 812 ? 15.488 8.306 55.653 1.00 93.69 812 GLU A C 1
ATOM 6499 O O . GLU A 1 812 ? 14.375 8.126 55.147 1.00 93.69 812 GLU A O 1
ATOM 6504 N N . GLN A 1 813 ? 15.683 9.087 56.722 1.00 95.31 813 GLN A N 1
ATOM 6505 C CA . GLN A 1 813 ? 14.592 9.780 57.400 1.00 95.31 813 GLN A CA 1
ATOM 6506 C C . GLN A 1 813 ? 13.957 10.817 56.470 1.00 95.31 813 GLN A C 1
ATOM 6508 O O . GLN A 1 813 ? 12.735 10.938 56.422 1.00 95.31 813 GLN A O 1
ATOM 6513 N N . ALA A 1 814 ? 14.762 11.516 55.675 1.00 96.25 814 ALA A N 1
ATOM 6514 C CA . ALA A 1 814 ? 14.298 12.499 54.720 1.00 96.25 814 ALA A CA 1
ATOM 6515 C C . ALA A 1 814 ? 13.412 11.864 53.654 1.00 96.25 814 ALA A C 1
ATOM 6517 O O . ALA A 1 814 ? 12.355 12.420 53.379 1.00 96.25 814 ALA A O 1
ATOM 6518 N N . ARG A 1 815 ? 13.759 10.701 53.082 1.00 97.88 815 ARG A N 1
ATOM 6519 C CA . ARG A 1 815 ? 12.880 10.018 52.111 1.00 97.88 815 ARG A CA 1
ATOM 6520 C C . ARG A 1 815 ? 11.537 9.624 52.729 1.00 97.88 815 ARG A C 1
ATOM 6522 O O . ARG A 1 815 ? 10.500 9.835 52.102 1.00 97.88 815 ARG A O 1
ATOM 6529 N N . LEU A 1 816 ? 11.541 9.104 53.958 1.00 97.06 816 LEU A N 1
ATOM 6530 C CA . LEU A 1 816 ? 10.313 8.720 54.656 1.00 97.06 816 LEU A CA 1
ATOM 6531 C C . LEU A 1 816 ? 9.435 9.931 55.003 1.00 97.06 816 LEU A C 1
ATOM 6533 O O . LEU A 1 816 ? 8.231 9.919 54.766 1.00 97.06 816 LEU A O 1
ATOM 6537 N N . GLU A 1 817 ? 10.008 10.999 55.542 1.00 97.62 817 GLU A N 1
ATOM 6538 C CA . GLU A 1 817 ? 9.231 12.192 55.885 1.00 97.62 817 GLU A CA 1
ATOM 6539 C C . GLU A 1 817 ? 8.803 12.984 54.638 1.00 97.62 817 GLU A C 1
ATOM 6541 O O . GLU A 1 817 ? 7.703 13.537 54.597 1.00 97.62 817 GLU A O 1
ATOM 6546 N N . SER A 1 818 ? 9.600 12.947 53.566 1.00 97.81 818 SER A N 1
ATOM 6547 C CA . SER A 1 818 ? 9.236 13.518 52.265 1.00 97.81 818 SER A CA 1
ATOM 6548 C C . SER A 1 818 ? 8.026 12.824 51.655 1.00 97.81 818 SER A C 1
ATOM 6550 O O . SER A 1 818 ? 7.132 13.506 51.159 1.00 97.81 818 SER A O 1
ATOM 6552 N N . ILE A 1 819 ? 7.959 11.486 51.697 1.00 96.75 819 ILE A N 1
ATOM 6553 C CA . ILE A 1 819 ? 6.816 10.764 51.125 1.00 96.75 819 ILE A CA 1
ATOM 6554 C C . ILE A 1 819 ? 5.535 11.003 51.936 1.00 96.75 819 ILE A C 1
ATOM 6556 O O . ILE A 1 819 ? 4.458 11.135 51.353 1.00 96.75 819 ILE A O 1
ATOM 6560 N N . LYS A 1 820 ? 5.655 11.149 53.266 1.00 95.75 820 LYS A N 1
ATOM 6561 C CA . LYS A 1 820 ? 4.547 11.536 54.153 1.00 95.75 820 LYS A CA 1
ATOM 6562 C C . LYS A 1 820 ? 4.014 12.924 53.806 1.00 95.75 820 LYS A C 1
ATOM 6564 O O . LYS A 1 820 ? 2.820 13.066 53.547 1.00 95.75 820 LYS A O 1
ATOM 6569 N N . LEU A 1 821 ? 4.907 13.915 53.736 1.00 97.06 821 LEU A N 1
ATOM 6570 C CA . LEU A 1 821 ? 4.570 15.287 53.357 1.00 97.06 821 LEU A CA 1
ATOM 6571 C C . LEU A 1 821 ? 3.932 15.339 51.963 1.00 97.06 821 LEU A C 1
ATOM 6573 O O . LEU A 1 821 ? 2.918 16.004 51.766 1.00 97.06 821 LEU A O 1
ATOM 6577 N N . LEU A 1 822 ? 4.508 14.629 50.991 1.00 96.38 822 LEU A N 1
ATOM 6578 C CA . LEU A 1 822 ? 4.016 14.609 49.618 1.00 96.38 822 LEU A CA 1
ATOM 6579 C C . LEU A 1 822 ? 2.611 14.007 49.532 1.00 96.38 822 LEU A C 1
ATOM 6581 O O . LEU A 1 822 ? 1.746 14.602 48.896 1.00 96.38 822 LEU A O 1
ATOM 6585 N N . ARG A 1 823 ? 2.347 12.888 50.219 1.00 94.12 823 ARG A N 1
ATOM 6586 C CA . ARG A 1 823 ? 1.001 12.296 50.267 1.00 94.12 823 ARG A CA 1
ATOM 6587 C C . ARG A 1 823 ? -0.017 13.244 50.899 1.00 94.12 823 ARG A C 1
ATOM 6589 O O . ARG A 1 823 ? -1.110 13.378 50.361 1.00 94.12 823 ARG A O 1
ATOM 6596 N N . GLU A 1 824 ? 0.336 13.921 51.994 1.00 93.50 824 GLU A N 1
ATOM 6597 C CA . GLU A 1 824 ? -0.531 14.922 52.637 1.00 93.50 824 GLU A CA 1
ATOM 6598 C C . GLU A 1 824 ? -0.854 16.085 51.682 1.00 93.50 824 GLU A C 1
ATOM 6600 O O . GLU A 1 824 ? -2.005 16.518 51.571 1.00 93.50 824 GLU A O 1
ATOM 6605 N N . LYS A 1 825 ? 0.146 16.570 50.935 1.00 95.69 825 LYS A N 1
ATOM 6606 C CA . LYS A 1 825 ? -0.045 17.615 49.922 1.00 95.69 825 LYS A CA 1
ATOM 6607 C C . LYS A 1 825 ? -0.943 17.153 48.783 1.00 95.69 825 LYS A C 1
ATOM 6609 O O . LYS A 1 825 ? -1.869 17.879 48.447 1.00 95.69 825 LYS A O 1
ATOM 6614 N N . ILE A 1 826 ? -0.725 15.959 48.234 1.00 95.25 826 ILE A N 1
ATOM 6615 C CA . ILE A 1 826 ? -1.585 15.419 47.172 1.00 95.25 826 ILE A CA 1
ATOM 6616 C C . ILE A 1 826 ? -3.020 15.319 47.694 1.00 95.25 826 ILE A C 1
ATOM 6618 O O . ILE A 1 826 ? -3.902 15.964 47.142 1.00 95.25 826 ILE A O 1
ATOM 6622 N N . GLN A 1 827 ? -3.237 14.637 48.821 1.00 92.50 827 GLN A N 1
ATOM 6623 C CA . GLN A 1 827 ? -4.573 14.437 49.385 1.00 92.50 827 GLN A CA 1
ATOM 6624 C C . GLN A 1 827 ? -5.313 15.759 49.664 1.00 92.50 827 GLN A C 1
ATOM 6626 O O . GLN A 1 827 ? -6.502 15.875 49.381 1.00 92.50 827 GLN A O 1
ATOM 6631 N N . SER A 1 828 ? -4.622 16.768 50.204 1.00 92.75 828 SER A N 1
ATOM 6632 C CA . SER A 1 828 ? -5.230 18.076 50.501 1.00 92.75 828 SER A CA 1
ATOM 6633 C C . SER A 1 828 ? -5.516 18.928 49.263 1.00 92.75 828 SER A C 1
ATOM 6635 O O . SER A 1 828 ? -6.381 19.802 49.315 1.00 92.75 828 SER A O 1
ATOM 6637 N N . MET A 1 829 ? -4.796 18.706 48.162 1.00 94.31 829 MET A N 1
ATOM 6638 C CA . MET A 1 829 ? -4.910 19.512 46.947 1.00 94.31 829 MET A CA 1
ATOM 6639 C C . MET A 1 829 ? -5.857 18.918 45.911 1.00 94.31 829 MET A C 1
ATOM 6641 O O . MET A 1 829 ? -6.497 19.676 45.183 1.00 94.31 829 MET A O 1
ATOM 6645 N N . THR A 1 830 ? -5.910 17.591 45.808 1.00 91.31 830 THR A N 1
ATOM 6646 C CA . THR A 1 830 ? -6.615 16.915 44.719 1.00 91.31 830 THR A CA 1
ATOM 6647 C C . THR A 1 830 ? -8.095 16.751 45.015 1.00 91.31 830 THR A C 1
ATOM 6649 O O . THR A 1 830 ? -8.890 16.845 44.087 1.00 91.31 830 THR A O 1
ATOM 6652 N N . ALA A 1 831 ? -8.488 16.574 46.284 1.00 82.00 831 ALA A N 1
ATOM 6653 C CA . ALA A 1 831 ? -9.837 16.114 46.628 1.00 82.00 831 ALA A CA 1
ATOM 6654 C C . ALA A 1 831 ? -10.222 14.923 45.716 1.00 82.00 831 ALA A C 1
ATOM 6656 O O . ALA A 1 831 ? -9.434 13.984 45.624 1.00 82.00 831 ALA A O 1
ATOM 6657 N N . GLU A 1 832 ? -11.347 15.005 44.998 1.00 82.69 832 GLU A N 1
ATOM 6658 C CA . GLU A 1 832 ? -11.804 14.002 44.016 1.00 82.69 832 GLU A CA 1
ATOM 6659 C C . GLU A 1 832 ? -11.198 14.174 42.605 1.00 82.69 832 GLU A C 1
ATOM 6661 O O . GLU A 1 832 ? -11.434 13.372 41.705 1.00 82.69 832 GLU A O 1
ATOM 6666 N N . THR A 1 833 ? -10.410 15.229 42.364 1.00 92.00 833 THR A N 1
ATOM 6667 C CA . THR A 1 833 ? -9.751 15.433 41.064 1.00 92.00 833 THR A CA 1
ATOM 6668 C C . THR A 1 833 ? -8.640 14.395 40.878 1.00 92.00 833 THR A C 1
ATOM 6670 O O . THR A 1 833 ? -7.783 14.278 41.759 1.00 92.00 833 THR A O 1
ATOM 6673 N N . PRO A 1 834 ? -8.563 13.698 39.730 1.00 94.06 834 PRO A N 1
ATOM 6674 C CA . PRO A 1 834 ? -7.495 12.740 39.491 1.00 94.06 834 PRO A CA 1
ATOM 6675 C C . PRO A 1 834 ? -6.103 13.360 39.583 1.00 94.06 834 PRO A C 1
ATOM 6677 O O . PRO A 1 834 ? -5.901 14.548 39.298 1.00 94.06 834 PRO A O 1
ATOM 6680 N N . PHE A 1 835 ? -5.120 12.536 39.938 1.00 96.50 835 PHE A N 1
ATOM 6681 C CA . PHE A 1 835 ? -3.733 12.965 40.011 1.00 96.50 835 PHE A CA 1
ATOM 6682 C C . PHE A 1 835 ? -2.767 11.943 39.419 1.00 96.50 835 PHE A C 1
ATOM 6684 O O . PHE A 1 835 ? -3.035 10.743 39.384 1.00 96.50 835 PHE A O 1
ATOM 6691 N N . LEU A 1 836 ? -1.604 12.448 39.018 1.00 96.88 836 LEU A N 1
ATOM 6692 C CA . LEU A 1 836 ? -0.422 11.654 38.729 1.00 96.88 836 LEU A CA 1
ATOM 6693 C C . LEU A 1 836 ? 0.767 12.212 39.513 1.00 96.88 836 LEU A C 1
ATOM 6695 O O . LEU A 1 836 ? 0.972 13.426 39.589 1.00 96.88 836 LEU A O 1
ATOM 6699 N N . LEU A 1 837 ? 1.545 11.321 40.114 1.00 98.50 837 LEU A N 1
ATOM 6700 C CA . LEU A 1 837 ? 2.788 11.638 40.800 1.00 98.50 837 LEU A CA 1
ATOM 6701 C C . LEU A 1 837 ? 3.920 10.890 40.110 1.00 98.50 837 LEU A C 1
ATOM 6703 O O . LEU A 1 837 ? 3.881 9.673 40.000 1.00 98.50 837 LEU A O 1
ATOM 6707 N N . MET A 1 838 ? 4.957 11.603 39.701 1.00 98.50 838 MET A N 1
ATOM 6708 C CA . MET A 1 838 ? 6.103 11.011 39.029 1.00 98.50 838 MET A CA 1
ATOM 6709 C C . MET A 1 838 ? 7.422 11.554 39.583 1.00 98.50 838 MET A C 1
ATOM 6711 O O . MET A 1 838 ? 7.440 12.603 40.230 1.00 98.50 838 MET A O 1
ATOM 6715 N N . GLY A 1 839 ? 8.526 10.839 39.391 1.00 98.38 839 GLY A N 1
ATOM 6716 C CA . GLY A 1 839 ? 9.822 11.317 39.866 1.00 98.38 839 GLY A CA 1
ATOM 6717 C C . GLY A 1 839 ? 10.892 10.253 40.037 1.00 98.38 839 GLY A C 1
ATOM 6718 O O . GLY A 1 839 ? 10.629 9.058 39.893 1.00 98.38 839 GLY A O 1
ATOM 6719 N N . ASP A 1 840 ? 12.076 10.732 40.420 1.00 98.56 840 ASP A N 1
ATOM 6720 C CA . ASP A 1 840 ? 13.160 9.928 40.988 1.00 98.56 840 ASP A CA 1
ATOM 6721 C C . ASP A 1 840 ? 13.037 9.961 42.515 1.00 98.56 840 ASP A C 1
ATOM 6723 O O . ASP A 1 840 ? 13.219 10.998 43.168 1.00 98.56 840 ASP A O 1
ATOM 6727 N N . PHE A 1 841 ? 12.705 8.819 43.101 1.00 98.25 841 PHE A N 1
ATOM 6728 C CA . PHE A 1 841 ? 12.429 8.697 44.524 1.00 98.25 841 PHE A CA 1
ATOM 6729 C C . PHE A 1 841 ? 13.645 8.243 45.342 1.00 98.25 841 PHE A C 1
ATOM 6731 O O . PHE A 1 841 ? 13.597 8.258 46.576 1.00 98.25 841 PHE A O 1
ATOM 6738 N N . ASN A 1 842 ? 14.752 7.859 44.692 1.00 97.50 842 ASN A N 1
ATOM 6739 C CA . ASN A 1 842 ? 15.959 7.326 45.336 1.00 97.50 842 ASN A CA 1
ATOM 6740 C C . ASN A 1 842 ? 15.717 6.143 46.306 1.00 97.50 842 ASN A C 1
ATOM 6742 O O . ASN A 1 842 ? 16.593 5.767 47.094 1.00 97.50 842 ASN A O 1
ATOM 6746 N N . PHE A 1 843 ? 14.546 5.514 46.241 1.00 95.38 843 PHE A N 1
ATOM 6747 C CA . PHE A 1 843 ? 14.160 4.347 47.021 1.00 95.38 843 PHE A CA 1
ATOM 6748 C C . PHE A 1 843 ? 13.573 3.290 46.090 1.00 95.38 843 PHE A C 1
ATOM 6750 O O . PHE A 1 843 ? 13.071 3.634 45.031 1.00 95.38 843 PHE A O 1
ATOM 6757 N N . ASP A 1 844 ? 13.657 2.016 46.465 1.00 92.31 844 ASP A N 1
ATOM 6758 C CA . ASP A 1 844 ? 13.094 0.928 45.661 1.00 92.31 844 ASP A CA 1
ATOM 6759 C C . ASP A 1 844 ? 11.778 0.390 46.232 1.00 92.31 844 ASP A C 1
ATOM 6761 O O . ASP A 1 844 ? 11.334 0.780 47.315 1.00 92.31 844 ASP A O 1
ATOM 6765 N N . THR A 1 845 ? 11.174 -0.548 45.502 1.00 91.19 845 THR A N 1
ATOM 6766 C CA . THR A 1 845 ? 9.886 -1.175 45.842 1.00 91.19 845 THR A CA 1
ATOM 6767 C C . THR A 1 845 ? 9.863 -1.957 47.166 1.00 91.19 845 THR A C 1
ATOM 6769 O O . THR A 1 845 ? 8.791 -2.346 47.622 1.00 91.19 845 THR A O 1
ATOM 6772 N N . GLN A 1 846 ? 11.017 -2.212 47.795 1.00 90.31 846 GLN A N 1
ATOM 6773 C CA . GLN A 1 846 ? 11.113 -2.914 49.084 1.00 90.31 846 GLN A CA 1
ATOM 6774 C C . GLN A 1 846 ? 11.340 -1.957 50.261 1.00 90.31 846 GLN A C 1
ATOM 6776 O O . GLN A 1 846 ? 11.303 -2.373 51.419 1.00 90.31 846 GLN A O 1
ATOM 6781 N N . SER A 1 847 ? 11.586 -0.680 49.979 1.00 93.19 847 SER A N 1
ATOM 6782 C CA . SER A 1 847 ? 11.878 0.331 50.987 1.00 93.19 847 SER A CA 1
ATOM 6783 C C . SER A 1 847 ? 10.639 0.764 51.780 1.00 93.19 847 SER A C 1
ATOM 6785 O O . SER A 1 847 ? 9.517 0.779 51.269 1.00 93.19 847 SER A O 1
ATOM 6787 N N . GLU A 1 848 ? 10.849 1.191 53.029 1.00 96.06 848 GLU A N 1
ATOM 6788 C CA . GLU A 1 848 ? 9.772 1.696 53.892 1.00 96.06 848 GLU A CA 1
ATOM 6789 C C . GLU A 1 848 ? 8.970 2.850 53.253 1.00 96.06 848 GLU A C 1
ATOM 6791 O O . GLU A 1 848 ? 7.742 2.776 53.284 1.00 96.06 848 GLU A O 1
ATOM 6796 N N . PRO A 1 849 ? 9.578 3.870 52.607 1.00 96.06 849 PRO A N 1
ATOM 6797 C CA . PRO A 1 849 ? 8.812 4.932 51.951 1.00 96.06 849 PRO A CA 1
ATOM 6798 C C . PRO A 1 849 ? 7.899 4.431 50.821 1.00 96.06 849 PRO A C 1
ATOM 6800 O O . PRO A 1 849 ? 6.781 4.930 50.683 1.00 96.06 849 PRO A O 1
ATOM 6803 N N . TYR A 1 850 ? 8.339 3.433 50.042 1.00 96.56 850 TYR A N 1
ATOM 6804 C CA . TYR A 1 850 ? 7.527 2.833 48.979 1.00 96.56 850 TYR A CA 1
ATOM 6805 C C . TYR A 1 850 ? 6.315 2.094 49.549 1.00 96.56 850 TYR A C 1
ATOM 6807 O O . TYR A 1 850 ? 5.178 2.310 49.121 1.00 96.56 850 TYR A O 1
ATOM 6815 N N . LEU A 1 851 ? 6.549 1.244 50.550 1.00 94.31 851 LEU A N 1
ATOM 6816 C CA . LEU A 1 851 ? 5.479 0.517 51.231 1.00 94.31 851 LEU A CA 1
ATOM 6817 C C . LEU A 1 851 ? 4.498 1.491 51.891 1.00 94.31 851 LEU A C 1
ATOM 6819 O O . LEU A 1 851 ? 3.292 1.282 51.838 1.00 94.31 851 LEU A O 1
ATOM 6823 N N . TRP A 1 852 ? 4.998 2.598 52.444 1.00 94.12 852 TRP A N 1
ATOM 6824 C CA . TRP A 1 852 ? 4.173 3.617 53.085 1.00 94.12 852 TRP A CA 1
ATOM 6825 C C . TRP A 1 852 ? 3.267 4.367 52.095 1.00 94.12 852 TRP A C 1
ATOM 6827 O O . TRP A 1 852 ? 2.092 4.594 52.389 1.00 94.12 852 TRP A O 1
ATOM 6837 N N . ILE A 1 853 ? 3.766 4.759 50.912 1.00 94.12 853 ILE A N 1
ATOM 6838 C CA . ILE A 1 853 ? 2.924 5.444 49.911 1.00 94.12 853 ILE A CA 1
ATOM 6839 C C . ILE A 1 853 ? 1.930 4.501 49.231 1.00 94.12 853 ILE A C 1
ATOM 6841 O O . ILE A 1 853 ? 0.833 4.931 48.891 1.00 94.12 853 ILE A O 1
ATOM 6845 N N . THR A 1 854 ? 2.264 3.222 49.082 1.00 92.69 854 THR A N 1
ATOM 6846 C CA . THR A 1 854 ? 1.362 2.234 48.467 1.00 92.69 854 THR A CA 1
ATOM 6847 C C . THR A 1 854 ? 0.392 1.591 49.462 1.00 92.69 854 THR A C 1
ATOM 6849 O O . THR A 1 854 ? -0.546 0.907 49.055 1.00 92.69 854 THR A O 1
ATOM 6852 N N . GLU A 1 855 ? 0.556 1.846 50.766 1.00 87.69 855 GLU A N 1
ATOM 6853 C CA . GLU A 1 855 ? -0.372 1.387 51.799 1.00 87.69 855 GLU A CA 1
ATOM 6854 C C . GLU A 1 855 ? -1.778 2.000 51.586 1.00 87.69 855 GLU A C 1
ATOM 6856 O O . GLU A 1 855 ? -1.926 3.235 51.530 1.00 87.69 855 GLU A O 1
ATOM 6861 N N . PRO A 1 856 ? -2.837 1.170 51.484 1.00 84.44 856 PRO A N 1
ATOM 6862 C CA . PRO A 1 856 ? -4.213 1.653 51.404 1.00 84.44 856 PRO A CA 1
ATOM 6863 C C . PRO A 1 856 ? -4.623 2.398 52.682 1.00 84.44 856 PRO A C 1
ATOM 6865 O O . PRO A 1 856 ? -4.460 1.882 53.788 1.00 84.44 856 PRO A O 1
ATOM 6868 N N . ARG A 1 857 ? -5.181 3.611 52.552 1.00 80.44 857 ARG A N 1
ATOM 6869 C CA . ARG A 1 857 ? -5.640 4.433 53.688 1.00 80.44 857 ARG A CA 1
ATOM 6870 C C . ARG A 1 857 ? -6.993 5.073 53.390 1.00 80.44 857 ARG A C 1
ATOM 6872 O O . ARG A 1 857 ? -7.070 6.008 52.599 1.00 80.44 857 ARG A O 1
ATOM 6879 N N . ASN A 1 858 ? -8.042 4.623 54.081 1.00 72.31 858 ASN A N 1
ATOM 6880 C CA . ASN A 1 858 ? -9.424 5.073 53.854 1.00 72.31 858 ASN A CA 1
ATOM 6881 C C . ASN A 1 858 ? -9.794 5.006 52.352 1.00 72.31 858 ASN A C 1
ATOM 6883 O O . ASN A 1 858 ? -9.457 4.028 51.689 1.00 72.31 858 ASN A O 1
ATOM 6887 N N . GLU A 1 859 ? -10.468 6.027 51.816 1.00 69.19 859 GLU A N 1
ATOM 6888 C CA . GLU A 1 859 ? -10.860 6.113 50.399 1.00 69.19 859 GLU A CA 1
ATOM 6889 C C . GLU A 1 859 ? -9.720 6.595 49.476 1.00 69.19 859 GLU A C 1
ATOM 6891 O O . GLU A 1 859 ? -9.799 6.399 48.267 1.00 69.19 859 GLU A O 1
ATOM 6896 N N . PHE A 1 860 ? -8.616 7.127 50.023 1.00 83.69 860 PHE A N 1
ATOM 6897 C CA . PHE A 1 860 ? -7.509 7.709 49.253 1.00 83.69 860 PHE A CA 1
ATOM 6898 C C . PHE A 1 860 ? -6.314 6.744 49.146 1.00 83.69 860 PHE A C 1
ATOM 6900 O O . PHE A 1 860 ? -5.454 6.667 50.036 1.00 83.69 860 PHE A O 1
ATOM 6907 N N . THR A 1 861 ? -6.255 5.990 48.047 1.00 89.81 861 THR A N 1
ATOM 6908 C CA . THR A 1 861 ? -5.237 4.953 47.815 1.00 89.81 861 THR A CA 1
ATOM 6909 C C . THR A 1 861 ? -4.380 5.296 46.606 1.00 89.81 861 THR A C 1
ATOM 6911 O O . THR A 1 861 ? -4.880 5.384 45.491 1.00 89.81 861 THR A O 1
ATOM 6914 N N . ILE A 1 862 ? -3.074 5.432 46.839 1.00 94.44 862 ILE A N 1
ATOM 6915 C CA . ILE A 1 862 ? -2.076 5.647 45.792 1.00 94.44 862 ILE A CA 1
ATOM 6916 C C . ILE A 1 862 ? -1.479 4.291 45.406 1.00 94.44 862 ILE A C 1
ATOM 6918 O O . ILE A 1 862 ? -1.096 3.517 46.283 1.00 94.44 862 ILE A O 1
ATOM 6922 N N . VAL A 1 863 ? -1.380 4.008 44.111 1.00 94.94 863 VAL A N 1
ATOM 6923 C CA . VAL A 1 863 ? -0.816 2.761 43.574 1.00 94.94 863 VAL A CA 1
ATOM 6924 C C . VAL A 1 863 ? 0.303 3.049 42.578 1.00 94.94 863 VAL A C 1
ATOM 6926 O O . VAL A 1 863 ? 0.316 4.088 41.920 1.00 94.94 863 VAL A O 1
ATOM 6929 N N . ASP A 1 864 ? 1.264 2.131 42.473 1.00 97.19 864 ASP A N 1
ATOM 6930 C CA . ASP A 1 864 ? 2.313 2.185 41.450 1.00 97.19 864 ASP A CA 1
ATOM 6931 C C . ASP A 1 864 ? 1.736 1.726 40.106 1.00 97.19 864 ASP A C 1
ATOM 6933 O O . ASP A 1 864 ? 1.183 0.627 40.004 1.00 97.19 864 ASP A O 1
ATOM 6937 N N . SER A 1 865 ? 1.877 2.558 39.072 1.00 97.12 865 SER A N 1
ATOM 6938 C CA . SER A 1 865 ? 1.367 2.274 37.725 1.00 97.12 865 SER A CA 1
ATOM 6939 C C . SER A 1 865 ? 1.867 0.939 37.168 1.00 97.12 865 SER A C 1
ATOM 6941 O O . SER A 1 865 ? 1.110 0.233 36.504 1.00 97.12 865 SER A O 1
ATOM 6943 N N . LYS A 1 866 ? 3.094 0.519 37.506 1.00 95.38 866 LYS A N 1
ATOM 6944 C CA . LYS A 1 866 ? 3.642 -0.780 37.087 1.00 95.38 866 LYS A CA 1
ATOM 6945 C C . LYS A 1 866 ? 2.826 -1.959 37.612 1.00 95.38 866 LYS A C 1
ATOM 6947 O O . LYS A 1 866 ? 2.709 -2.973 36.930 1.00 95.38 866 LYS A O 1
ATOM 6952 N N . VAL A 1 867 ? 2.300 -1.842 38.833 1.00 93.81 867 VAL A N 1
ATOM 6953 C CA . VAL A 1 867 ? 1.592 -2.924 39.538 1.00 93.81 867 VAL A CA 1
ATOM 6954 C C . VAL A 1 867 ? 0.191 -3.130 38.973 1.00 93.81 867 VAL A C 1
ATOM 6956 O O . VAL A 1 867 ? -0.281 -4.263 38.921 1.00 93.81 867 VAL A O 1
ATOM 6959 N N . ILE A 1 868 ? -0.461 -2.049 38.545 1.00 91.56 868 ILE A N 1
ATOM 6960 C CA . ILE A 1 868 ? -1.841 -2.065 38.044 1.00 91.56 868 ILE A CA 1
ATOM 6961 C C . ILE A 1 868 ? -1.940 -1.969 36.513 1.00 91.56 868 ILE A C 1
ATOM 6963 O O . ILE A 1 868 ? -3.036 -1.809 35.983 1.00 91.56 868 ILE A O 1
ATOM 6967 N N . SER A 1 869 ? -0.811 -2.068 35.805 1.00 86.56 869 SER A N 1
ATOM 6968 C CA . SER A 1 869 ? -0.774 -2.083 34.341 1.00 86.56 869 SER A CA 1
ATOM 6969 C C . SER A 1 869 ? -1.530 -3.294 33.788 1.00 86.56 869 SER A C 1
ATOM 6971 O O . SER A 1 869 ? -1.247 -4.435 34.154 1.00 86.56 869 SER A O 1
ATOM 6973 N N . GLU A 1 870 ? -2.473 -3.052 32.879 1.00 82.56 870 GLU A N 1
ATOM 6974 C CA . GLU A 1 870 ? -3.259 -4.098 32.216 1.00 82.56 870 GLU A CA 1
ATOM 6975 C C . GLU A 1 870 ? -2.403 -4.945 31.276 1.00 82.56 870 GLU A C 1
ATOM 6977 O O . GLU A 1 870 ? -2.540 -6.170 31.218 1.00 82.56 870 GLU A O 1
ATOM 6982 N N . ASN A 1 871 ? -1.488 -4.294 30.554 1.00 73.94 871 ASN A N 1
ATOM 6983 C CA . ASN A 1 871 ? -0.475 -4.978 29.767 1.00 73.94 871 ASN A CA 1
ATOM 6984 C C . ASN A 1 871 ? 0.727 -5.352 30.633 1.00 73.94 871 ASN A C 1
ATOM 6986 O O . ASN A 1 871 ? 1.076 -4.653 31.585 1.00 73.94 871 ASN A O 1
ATOM 6990 N N . ILE A 1 872 ? 1.409 -6.434 30.248 1.00 73.56 872 ILE A N 1
ATOM 6991 C CA . ILE A 1 872 ? 2.654 -6.862 30.893 1.00 73.56 872 ILE A CA 1
ATOM 6992 C C . ILE A 1 872 ? 3.671 -5.707 30.813 1.00 73.56 872 ILE A C 1
ATOM 6994 O O . ILE A 1 872 ? 3.990 -5.295 29.692 1.00 73.56 872 ILE A O 1
ATOM 6998 N N . PRO A 1 873 ? 4.203 -5.209 31.950 1.00 84.00 873 PRO A N 1
ATOM 6999 C CA . PRO A 1 873 ? 5.230 -4.170 31.962 1.00 84.00 873 PRO A CA 1
ATOM 7000 C C . PRO A 1 873 ? 6.434 -4.528 31.082 1.00 84.00 873 PRO A C 1
ATOM 7002 O O . PRO A 1 873 ? 6.946 -5.647 31.150 1.00 84.00 873 PRO A O 1
ATOM 7005 N N . GLN A 1 874 ? 6.879 -3.583 30.255 1.00 85.25 874 GLN A N 1
ATOM 7006 C CA . GLN A 1 874 ? 8.006 -3.745 29.333 1.00 85.25 874 GLN A CA 1
ATOM 7007 C C . GLN A 1 874 ? 9.283 -3.089 29.882 1.00 85.25 874 GLN A C 1
ATOM 7009 O O . GLN A 1 874 ? 9.222 -2.164 30.695 1.00 85.25 874 GLN A O 1
ATOM 7014 N N . GLY A 1 875 ? 10.445 -3.539 29.403 1.00 89.31 875 GLY A N 1
ATOM 7015 C CA . GLY A 1 875 ? 11.749 -2.989 29.784 1.00 89.31 875 GLY A CA 1
ATOM 7016 C C . GLY A 1 875 ? 12.449 -3.726 30.936 1.00 89.31 875 GLY A C 1
ATOM 7017 O O . GLY A 1 875 ? 11.968 -4.760 31.406 1.00 89.31 875 GLY A O 1
ATOM 7018 N N . PRO A 1 876 ? 13.623 -3.234 31.375 1.00 89.81 876 PRO A N 1
ATOM 7019 C CA . PRO A 1 876 ? 14.370 -3.825 32.480 1.00 89.81 876 PRO A CA 1
ATOM 7020 C C . PRO A 1 876 ? 13.619 -3.712 33.816 1.00 89.81 876 PRO A C 1
ATOM 7022 O O . PRO A 1 876 ? 12.746 -2.861 33.978 1.00 89.81 876 PRO A O 1
ATOM 7025 N N . PRO A 1 877 ? 13.977 -4.534 34.818 1.00 86.81 877 PRO A N 1
ATOM 7026 C CA . PRO A 1 877 ? 13.337 -4.481 36.129 1.00 86.81 877 PRO A CA 1
ATOM 7027 C C . PRO A 1 877 ? 13.651 -3.200 36.915 1.00 86.81 877 PRO A C 1
ATOM 7029 O O . PRO A 1 877 ? 12.834 -2.812 37.749 1.00 86.81 877 PRO A O 1
ATOM 7032 N N . GLY A 1 878 ? 14.787 -2.550 36.646 1.00 93.31 878 GLY A N 1
ATOM 7033 C CA . GLY A 1 878 ? 15.232 -1.317 37.287 1.00 93.31 878 GLY A CA 1
ATOM 7034 C C . GLY A 1 878 ? 15.483 -0.161 36.324 1.00 93.31 878 GLY A C 1
ATOM 7035 O O . GLY A 1 878 ? 15.552 -0.341 35.111 1.00 93.31 878 GLY A O 1
ATOM 7036 N N . THR A 1 879 ? 15.646 1.035 36.886 1.00 97.06 879 THR A N 1
ATOM 7037 C CA . THR A 1 879 ? 15.677 2.300 36.135 1.00 97.06 879 THR A CA 1
ATOM 7038 C C . THR A 1 879 ? 17.037 2.996 36.169 1.00 97.06 879 THR A C 1
ATOM 7040 O O . THR A 1 879 ? 17.293 3.834 35.317 1.00 97.06 879 THR A O 1
ATOM 7043 N N . PHE A 1 880 ? 17.951 2.618 37.071 1.00 96.38 880 PHE A N 1
ATOM 7044 C CA . PHE A 1 880 ? 19.274 3.244 37.196 1.00 96.38 880 PHE A CA 1
ATOM 7045 C C . PHE A 1 880 ? 20.400 2.393 36.587 1.00 96.38 880 PHE A C 1
ATOM 7047 O O . PHE A 1 880 ? 20.745 1.334 37.109 1.00 96.38 880 PHE A O 1
ATOM 7054 N N . SER A 1 881 ? 21.006 2.878 35.504 1.00 93.19 881 SER A N 1
ATOM 7055 C CA . SER A 1 881 ? 22.096 2.226 34.761 1.00 93.19 881 SER A CA 1
ATOM 7056 C C . SER A 1 881 ? 23.497 2.745 35.097 1.00 93.19 881 SER A C 1
ATOM 7058 O O . SER A 1 881 ? 24.482 2.063 34.814 1.00 93.19 881 SER A O 1
ATOM 7060 N N . GLY A 1 882 ? 23.629 3.958 35.644 1.00 93.38 882 GLY A N 1
ATOM 7061 C CA . GLY A 1 882 ? 24.940 4.575 35.882 1.00 93.38 882 GLY A CA 1
ATOM 7062 C C . GLY A 1 882 ? 25.758 4.812 34.602 1.00 93.38 882 GLY A C 1
ATOM 7063 O O . GLY A 1 882 ? 26.984 4.770 34.655 1.00 93.38 882 GLY A O 1
ATOM 7064 N N . PHE A 1 883 ? 25.093 4.992 33.451 1.00 93.50 883 PHE A N 1
ATOM 7065 C CA . PHE A 1 883 ? 25.678 5.019 32.098 1.00 93.50 883 PHE A CA 1
ATOM 7066 C C . PHE A 1 883 ? 26.325 3.703 31.635 1.00 93.50 883 PHE A C 1
ATOM 7068 O O . PHE A 1 883 ? 26.971 3.671 30.584 1.00 93.50 883 PHE A O 1
ATOM 7075 N N . VAL A 1 884 ? 26.155 2.606 32.375 1.00 90.25 884 VAL A N 1
ATOM 7076 C CA . VAL A 1 884 ? 26.757 1.316 32.033 1.00 90.25 884 VAL A CA 1
ATOM 7077 C C . VAL A 1 884 ? 25.843 0.554 31.080 1.00 90.25 884 VAL A C 1
ATOM 7079 O O . VAL A 1 884 ? 24.797 0.047 31.479 1.00 90.25 884 VAL A O 1
ATOM 7082 N N . VAL A 1 885 ? 26.261 0.431 29.820 1.00 87.62 885 VAL A N 1
ATOM 7083 C CA . VAL A 1 885 ? 25.616 -0.467 28.852 1.00 87.62 885 VAL A CA 1
ATOM 7084 C C . VAL A 1 885 ? 26.112 -1.890 29.104 1.00 87.62 885 VAL A C 1
ATOM 7086 O O . VAL A 1 885 ? 27.302 -2.175 28.977 1.00 87.62 885 VAL A O 1
ATOM 7089 N N . THR A 1 886 ? 25.208 -2.772 29.523 1.00 83.19 886 THR A N 1
ATOM 7090 C CA . THR A 1 886 ? 25.520 -4.153 29.906 1.00 83.19 886 THR A CA 1
ATOM 7091 C C . THR A 1 886 ? 24.317 -5.065 29.690 1.00 83.19 886 THR A C 1
ATOM 7093 O O . THR A 1 886 ? 23.176 -4.622 29.815 1.00 83.19 886 THR A O 1
ATOM 7096 N N . ASP A 1 887 ? 24.586 -6.348 29.436 1.00 77.81 887 ASP A N 1
ATOM 7097 C CA . ASP A 1 887 ? 23.569 -7.404 29.380 1.00 77.81 887 ASP A CA 1
ATOM 7098 C C . ASP A 1 887 ? 22.929 -7.667 30.757 1.00 77.81 887 ASP A C 1
ATOM 7100 O O . ASP A 1 887 ? 21.791 -8.126 30.854 1.00 77.81 887 ASP A O 1
ATOM 7104 N N . ASN A 1 888 ? 23.636 -7.338 31.846 1.00 84.38 888 ASN A N 1
ATOM 7105 C CA . ASN A 1 888 ? 23.125 -7.449 33.211 1.00 84.38 888 ASN A CA 1
ATOM 7106 C C . ASN A 1 888 ? 22.312 -6.206 33.575 1.00 84.38 888 ASN A C 1
ATOM 7108 O O . ASN A 1 888 ? 22.779 -5.329 34.306 1.00 84.38 888 ASN A O 1
ATOM 7112 N N . LEU A 1 889 ? 21.098 -6.130 33.032 1.00 84.12 889 LEU A N 1
ATOM 7113 C CA . LEU A 1 889 ? 20.237 -4.964 33.186 1.00 84.12 889 LEU A CA 1
ATOM 7114 C C . LEU A 1 889 ? 19.966 -4.619 34.667 1.00 84.12 889 LEU A C 1
ATOM 7116 O O . LEU A 1 889 ? 19.863 -5.523 35.510 1.00 84.12 889 LEU A O 1
ATOM 7120 N N . PRO A 1 890 ? 19.815 -3.319 34.994 1.00 85.75 890 PRO A N 1
ATOM 7121 C CA . PRO A 1 890 ? 19.526 -2.855 36.345 1.00 85.75 890 PRO A CA 1
ATOM 7122 C C . PRO A 1 890 ? 18.325 -3.558 36.962 1.00 85.75 890 PRO A C 1
ATOM 7124 O O . PRO A 1 890 ? 17.307 -3.747 36.304 1.00 85.75 890 PRO A O 1
ATOM 7127 N N . GLN A 1 891 ? 18.438 -3.897 38.246 1.00 89.00 891 GLN A N 1
ATOM 7128 C CA . GLN A 1 891 ? 17.371 -4.552 39.016 1.00 89.00 891 GLN A CA 1
ATOM 7129 C C . GLN A 1 891 ? 16.598 -3.585 39.912 1.00 89.00 891 GLN A C 1
ATOM 7131 O O . GLN A 1 891 ? 15.479 -3.871 40.323 1.00 89.00 891 GLN A O 1
ATOM 7136 N N . ARG A 1 892 ? 17.200 -2.438 40.232 1.00 90.00 892 ARG A N 1
ATOM 7137 C CA . ARG A 1 892 ? 16.649 -1.477 41.182 1.00 90.00 892 ARG A CA 1
ATOM 7138 C C . ARG A 1 892 ? 15.846 -0.410 40.441 1.00 90.00 892 ARG A C 1
ATOM 7140 O O . ARG A 1 892 ? 16.418 0.393 39.706 1.00 90.00 892 ARG A O 1
ATOM 7147 N N . GLN A 1 893 ? 14.528 -0.431 40.610 1.00 95.12 893 GLN A N 1
ATOM 7148 C CA . GLN A 1 893 ? 13.634 0.634 40.158 1.00 95.12 893 GLN A CA 1
ATOM 7149 C C . GLN A 1 893 ? 13.575 1.698 41.249 1.00 95.12 893 GLN A C 1
ATOM 7151 O O . GLN A 1 893 ? 13.186 1.373 42.366 1.00 95.12 893 GLN A O 1
ATOM 7156 N N . ILE A 1 894 ? 14.001 2.916 40.923 1.00 97.88 894 ILE A N 1
ATOM 7157 C CA . ILE A 1 894 ? 13.932 4.083 41.819 1.00 97.88 894 ILE A CA 1
ATOM 7158 C C . ILE A 1 894 ? 13.148 5.249 41.213 1.00 97.88 894 ILE A C 1
ATOM 7160 O O . ILE A 1 894 ? 12.820 6.207 41.911 1.00 97.88 894 ILE A O 1
ATOM 7164 N N . ASP A 1 895 ? 12.813 5.144 39.928 1.00 98.56 895 ASP A N 1
ATOM 7165 C CA . ASP A 1 895 ? 11.947 6.071 39.217 1.00 98.56 895 ASP A CA 1
ATOM 7166 C C . ASP A 1 895 ? 10.550 5.450 39.119 1.00 98.56 895 ASP A C 1
ATOM 7168 O O . ASP A 1 895 ? 10.388 4.295 38.704 1.00 98.56 895 ASP A O 1
ATOM 7172 N N . HIS A 1 896 ? 9.534 6.200 39.541 1.00 98.38 896 HIS A N 1
ATOM 7173 C CA . HIS A 1 896 ? 8.169 5.690 39.668 1.00 98.38 896 HIS A CA 1
ATOM 7174 C C . HIS A 1 896 ? 7.149 6.671 39.098 1.00 98.38 896 HIS A C 1
ATOM 7176 O O . HIS A 1 896 ? 7.344 7.888 39.128 1.00 98.38 896 HIS A O 1
ATOM 7182 N N . ILE A 1 897 ? 6.030 6.115 38.630 1.00 98.56 897 ILE A N 1
ATOM 7183 C CA . ILE A 1 897 ? 4.803 6.854 38.338 1.00 98.56 897 ILE A CA 1
ATOM 7184 C C . ILE A 1 897 ? 3.697 6.236 39.194 1.00 98.56 897 ILE A C 1
ATOM 7186 O O . ILE A 1 897 ? 3.380 5.053 39.058 1.00 98.56 897 ILE A O 1
ATOM 7190 N N . PHE A 1 898 ? 3.138 7.041 40.086 1.00 98.44 898 PHE A N 1
ATOM 7191 C CA . PHE A 1 898 ? 2.055 6.709 40.996 1.00 98.44 898 PHE A CA 1
ATOM 7192 C C . PHE A 1 898 ? 0.766 7.416 40.573 1.00 98.44 898 PHE A C 1
ATOM 7194 O O . PHE A 1 898 ? 0.788 8.575 40.152 1.00 98.44 898 PHE A O 1
ATOM 7201 N N . VAL A 1 899 ? -0.360 6.729 40.727 1.00 97.12 899 VAL A N 1
ATOM 7202 C CA . VAL A 1 899 ? -1.698 7.217 40.363 1.00 97.12 899 VAL A CA 1
ATOM 7203 C C . VAL A 1 899 ? -2.713 6.850 41.445 1.00 97.12 899 VAL A C 1
ATOM 7205 O O . VAL A 1 899 ? -2.402 6.091 42.368 1.00 97.12 899 VAL A O 1
ATOM 7208 N N . ASP A 1 900 ? -3.925 7.390 41.348 1.00 92.00 900 ASP A N 1
ATOM 7209 C CA . ASP A 1 900 ? -5.049 6.919 42.161 1.00 92.00 900 ASP A CA 1
ATOM 7210 C C . ASP A 1 900 ? -5.449 5.478 41.788 1.00 92.00 900 ASP A C 1
ATOM 7212 O O . ASP A 1 900 ? -5.354 5.090 40.621 1.00 92.00 900 ASP A O 1
ATOM 7216 N N . LYS A 1 901 ? -5.934 4.693 42.760 1.00 89.62 901 LYS A N 1
ATOM 7217 C CA . LYS A 1 901 ? -6.348 3.289 42.563 1.00 89.62 901 LYS A CA 1
ATOM 7218 C C . LYS A 1 901 ? -7.418 3.079 41.487 1.00 89.62 901 LYS A C 1
ATOM 7220 O O . LYS A 1 901 ? -7.500 1.979 40.948 1.00 89.62 901 LYS A O 1
ATOM 7225 N N . ASP A 1 902 ? -8.249 4.083 41.207 1.00 89.19 902 ASP A N 1
ATOM 7226 C CA . ASP A 1 902 ? -9.314 3.986 40.210 1.00 89.19 902 ASP A CA 1
ATOM 7227 C C . ASP A 1 902 ? -8.835 4.391 38.803 1.00 89.19 902 ASP A C 1
ATOM 7229 O O . ASP A 1 902 ? -9.609 4.337 37.847 1.00 89.19 902 ASP A O 1
ATOM 7233 N N . THR A 1 903 ? -7.569 4.791 38.656 1.00 92.38 903 THR A N 1
ATOM 7234 C CA . THR A 1 903 ? -6.955 5.069 37.354 1.00 92.38 903 THR A CA 1
ATOM 7235 C C . THR A 1 903 ? -6.650 3.762 36.636 1.00 92.38 903 THR A C 1
ATOM 7237 O O . THR A 1 903 ? -5.968 2.891 37.172 1.00 92.38 903 THR A O 1
ATOM 7240 N N . GLN A 1 904 ? -7.104 3.637 35.394 1.00 92.81 904 GLN A N 1
ATOM 7241 C CA . GLN A 1 904 ? -6.733 2.515 34.542 1.00 92.81 904 GLN A CA 1
ATOM 7242 C C . GLN A 1 904 ? -5.347 2.777 33.942 1.00 92.81 904 GLN A C 1
ATOM 7244 O O . GLN A 1 904 ? -5.098 3.851 33.393 1.00 92.81 904 GLN A O 1
ATOM 7249 N N . VAL A 1 905 ? -4.441 1.804 34.029 1.00 92.94 905 VAL A N 1
ATOM 7250 C CA . VAL A 1 905 ? -3.102 1.888 33.429 1.00 92.94 905 VAL A CA 1
ATOM 7251 C C . VAL A 1 905 ? -3.030 0.904 32.273 1.00 92.94 905 VAL A C 1
ATOM 7253 O O . VAL A 1 905 ? -3.023 -0.305 32.482 1.00 92.94 905 VAL A O 1
ATOM 7256 N N . LEU A 1 906 ? -2.987 1.410 31.043 1.00 81.88 906 LEU A N 1
ATOM 7257 C CA . LEU A 1 906 ? -3.012 0.567 29.847 1.00 81.88 906 LEU A CA 1
ATOM 7258 C C . LEU A 1 906 ? -1.653 -0.083 29.596 1.00 81.88 906 LEU A C 1
ATOM 7260 O O . LEU A 1 906 ? -1.569 -1.267 29.269 1.00 81.88 906 LEU A O 1
ATOM 7264 N N . THR A 1 907 ? -0.577 0.692 29.718 1.00 83.00 907 THR A N 1
ATOM 7265 C CA . THR A 1 907 ? 0.790 0.248 29.431 1.00 83.00 907 THR A CA 1
ATOM 7266 C C . THR A 1 907 ? 1.778 0.830 30.431 1.00 83.00 907 THR A C 1
ATOM 7268 O O . THR A 1 907 ? 1.567 1.909 30.986 1.00 83.00 907 THR A O 1
ATOM 7271 N N . PHE A 1 908 ? 2.882 0.116 30.635 1.00 95.75 908 PHE A N 1
ATOM 7272 C CA . PHE A 1 908 ? 4.032 0.565 31.408 1.00 95.75 908 PHE A CA 1
ATOM 7273 C C . 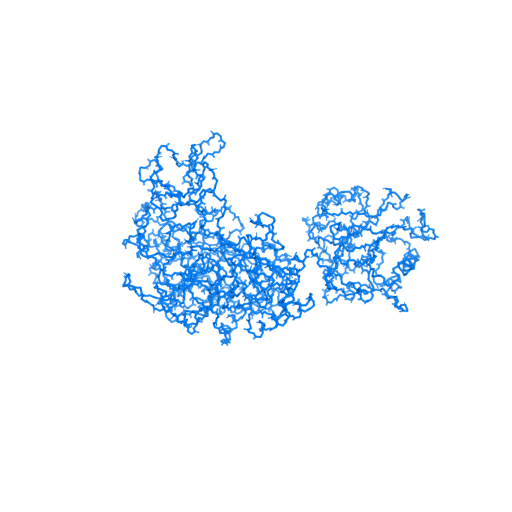PHE A 1 908 ? 5.313 0.088 30.717 1.00 95.75 908 PHE A C 1
ATOM 7275 O O . PHE A 1 908 ? 5.437 -1.097 30.393 1.00 95.75 908 PHE A O 1
ATOM 7282 N N . GLU A 1 909 ? 6.274 0.984 30.519 1.00 96.06 909 GLU A N 1
ATOM 7283 C CA . GLU A 1 909 ? 7.558 0.698 29.876 1.00 96.06 909 GLU A CA 1
ATOM 7284 C C . GLU A 1 909 ? 8.710 1.411 30.597 1.00 96.06 909 GLU A C 1
ATOM 7286 O O . GLU A 1 909 ? 8.640 2.608 30.870 1.00 96.06 909 GLU A O 1
ATOM 7291 N N . ILE A 1 910 ? 9.802 0.687 30.858 1.00 97.12 910 ILE A N 1
ATOM 7292 C CA . ILE A 1 910 ? 11.111 1.273 31.181 1.00 97.12 910 ILE A CA 1
ATOM 7293 C C . ILE A 1 910 ? 11.967 1.262 29.908 1.00 97.12 910 ILE A C 1
ATOM 7295 O O . ILE A 1 910 ? 12.280 0.208 29.354 1.00 97.12 910 ILE A O 1
ATOM 7299 N N . ILE A 1 911 ? 12.363 2.438 29.429 1.00 94.75 911 ILE A N 1
ATOM 7300 C CA . ILE A 1 911 ? 12.912 2.609 28.078 1.00 94.75 911 ILE A CA 1
ATOM 7301 C C . ILE A 1 911 ? 14.447 2.499 28.097 1.00 94.75 911 ILE A C 1
ATOM 7303 O O . ILE A 1 911 ? 15.172 3.488 28.198 1.00 94.75 911 ILE A O 1
ATOM 7307 N N . ALA A 1 912 ? 14.975 1.284 27.943 1.00 91.06 912 ALA A N 1
ATOM 7308 C CA . ALA A 1 912 ? 16.420 1.017 27.913 1.00 91.06 912 ALA A CA 1
ATOM 7309 C C . ALA A 1 912 ? 17.046 1.151 26.506 1.00 91.06 912 ALA A C 1
ATOM 7311 O O . ALA A 1 912 ? 17.700 0.235 26.006 1.00 91.06 912 ALA A O 1
ATOM 7312 N N . LYS A 1 913 ? 16.836 2.291 25.832 1.00 84.00 913 LYS A N 1
ATOM 7313 C CA . LYS A 1 913 ? 17.370 2.541 24.477 1.00 84.00 913 LYS A CA 1
ATOM 7314 C C . LYS A 1 913 ? 18.798 3.084 24.519 1.00 84.00 913 LYS A C 1
ATOM 7316 O O . LYS A 1 913 ? 19.044 4.116 25.140 1.00 84.00 913 LYS A O 1
ATOM 7321 N N . SER A 1 914 ? 19.720 2.440 23.798 1.00 86.56 914 SER A N 1
ATOM 7322 C CA . SER A 1 914 ? 21.092 2.930 23.598 1.00 86.56 914 SER A CA 1
ATOM 7323 C C . SER A 1 914 ? 21.341 3.373 22.151 1.00 86.56 914 SER A C 1
ATOM 7325 O O . SER A 1 914 ? 20.681 2.908 21.226 1.00 86.56 914 SER A O 1
ATOM 7327 N N . ARG A 1 915 ? 22.292 4.292 21.955 1.00 78.00 915 ARG A N 1
ATOM 7328 C CA . ARG A 1 915 ? 22.789 4.745 20.648 1.00 78.00 915 ARG A CA 1
ATOM 7329 C C . ARG A 1 915 ? 24.309 4.783 20.690 1.00 78.00 915 ARG A C 1
ATOM 7331 O O . ARG A 1 915 ? 24.879 5.385 21.599 1.00 78.00 915 ARG A O 1
ATOM 7338 N N . ASP A 1 916 ? 24.961 4.131 19.731 1.00 79.62 916 ASP A N 1
ATOM 7339 C CA . ASP A 1 916 ? 26.425 3.997 19.668 1.00 79.62 916 ASP A CA 1
ATOM 7340 C C . ASP A 1 916 ? 27.032 3.475 20.986 1.00 79.62 916 ASP A C 1
ATOM 7342 O O . ASP A 1 916 ? 28.002 4.032 21.503 1.00 79.62 916 ASP A O 1
ATOM 7346 N N . GLY A 1 917 ? 26.397 2.460 21.587 1.00 84.25 917 GLY A N 1
ATOM 7347 C CA . GLY A 1 917 ? 26.836 1.873 22.857 1.00 84.25 917 GLY A CA 1
ATOM 7348 C C . GLY A 1 917 ? 26.717 2.806 24.068 1.00 84.25 917 GLY A C 1
ATOM 7349 O O . GLY A 1 917 ? 27.462 2.645 25.032 1.00 84.25 917 GLY A O 1
ATOM 7350 N N . ARG A 1 918 ? 25.821 3.804 24.032 1.00 87.00 918 ARG A N 1
ATOM 7351 C CA . ARG A 1 918 ? 25.614 4.777 25.120 1.00 87.00 918 ARG A CA 1
ATOM 7352 C C . ARG A 1 918 ? 24.138 4.991 25.425 1.00 87.00 918 ARG A C 1
ATOM 7354 O O . ARG A 1 918 ? 23.318 5.010 24.511 1.00 87.00 918 ARG A O 1
ATOM 7361 N N . TYR A 1 919 ? 23.817 5.223 26.694 1.00 92.31 919 TYR A N 1
ATOM 7362 C CA . TYR A 1 919 ? 22.484 5.652 27.123 1.00 92.31 919 TYR A CA 1
ATOM 7363 C C . TYR A 1 919 ? 22.343 7.186 27.121 1.00 92.31 919 TYR A C 1
ATOM 7365 O O . TYR A 1 919 ? 23.338 7.896 27.299 1.00 92.31 919 TYR A O 1
ATOM 7373 N N . PRO A 1 920 ? 21.124 7.723 26.915 1.00 92.50 920 PRO A N 1
ATOM 7374 C CA . PRO A 1 920 ? 20.867 9.170 26.909 1.00 92.50 920 PRO A CA 1
ATOM 7375 C C . PRO A 1 920 ? 20.980 9.816 28.303 1.00 92.50 920 PRO A C 1
ATOM 7377 O O . PRO A 1 920 ? 21.157 11.033 28.411 1.00 92.50 920 PRO A O 1
ATOM 7380 N N . SER A 1 921 ? 20.887 9.010 29.359 1.00 97.69 921 SER A N 1
ATOM 7381 C CA . SER A 1 921 ? 21.067 9.380 30.762 1.00 97.69 921 SER A CA 1
ATOM 7382 C C . SER A 1 921 ? 21.608 8.171 31.538 1.00 97.69 921 SER A C 1
ATOM 7384 O O . SER A 1 921 ? 21.658 7.063 30.999 1.00 97.69 921 SER A O 1
ATOM 7386 N N . ASP A 1 922 ? 22.022 8.366 32.787 1.00 96.88 922 ASP A N 1
ATOM 7387 C CA . ASP A 1 922 ? 22.303 7.267 33.713 1.00 96.88 922 ASP A CA 1
ATOM 7388 C C . ASP A 1 922 ? 21.025 6.606 34.234 1.00 96.88 922 ASP A C 1
ATOM 7390 O O . ASP A 1 922 ? 21.105 5.488 34.738 1.00 96.88 922 ASP A O 1
ATOM 7394 N N . HIS A 1 923 ? 19.861 7.220 34.033 1.00 98.31 923 HIS A N 1
ATOM 7395 C CA . HIS A 1 923 ? 18.555 6.597 34.230 1.00 98.31 923 HIS A CA 1
ATOM 7396 C C . HIS A 1 923 ? 17.889 6.215 32.901 1.00 98.31 923 HIS A C 1
ATOM 7398 O O . HIS A 1 923 ? 18.149 6.802 31.849 1.00 98.31 923 HIS A O 1
ATOM 7404 N N . PHE A 1 924 ? 16.988 5.243 32.956 1.00 98.06 924 PHE A N 1
ATOM 7405 C CA . PHE A 1 924 ? 16.028 4.954 31.899 1.00 98.06 924 PHE A CA 1
ATOM 7406 C C . PHE A 1 924 ? 14.728 5.719 32.166 1.00 98.06 924 PHE A C 1
ATOM 7408 O O . PHE A 1 924 ? 14.258 5.714 33.306 1.00 98.06 924 PHE A O 1
ATOM 7415 N N . PRO A 1 925 ? 14.119 6.350 31.146 1.00 98.06 925 PRO A N 1
ATOM 7416 C CA . PRO A 1 925 ? 12.799 6.932 31.303 1.00 98.06 925 PRO A CA 1
ATOM 7417 C C . PRO A 1 925 ? 11.760 5.848 31.594 1.00 98.06 925 PRO A C 1
ATOM 7419 O O . PRO A 1 925 ? 11.819 4.748 31.037 1.00 98.06 925 PRO A O 1
ATOM 7422 N N . VAL A 1 926 ? 10.788 6.191 32.432 1.00 98.62 926 VAL A N 1
ATOM 7423 C CA . VAL A 1 926 ? 9.580 5.395 32.667 1.00 98.62 926 VAL A CA 1
ATOM 7424 C C . VAL A 1 926 ? 8.436 6.057 31.912 1.00 98.62 926 VAL A C 1
ATOM 7426 O O . VAL A 1 926 ? 8.213 7.256 32.084 1.00 98.62 926 VAL A O 1
ATOM 7429 N N . PHE A 1 927 ? 7.726 5.291 31.090 1.00 98.38 927 PHE A N 1
ATOM 7430 C CA . PHE A 1 927 ? 6.585 5.741 30.297 1.00 98.38 927 PHE A CA 1
ATOM 7431 C C . PHE A 1 927 ? 5.344 4.910 30.618 1.00 98.38 927 PHE A C 1
ATOM 7433 O O . PHE A 1 927 ? 5.426 3.696 30.813 1.00 98.38 927 PHE A O 1
ATOM 7440 N N . THR A 1 928 ? 4.185 5.558 30.671 1.00 96.69 928 THR A N 1
ATOM 7441 C CA . THR A 1 928 ? 2.905 4.892 30.906 1.00 96.69 928 THR A CA 1
ATOM 7442 C C . THR A 1 928 ? 1.762 5.623 30.212 1.00 96.69 928 THR A C 1
ATOM 7444 O O . THR A 1 928 ? 1.808 6.838 30.017 1.00 96.69 928 THR A O 1
ATOM 7447 N N . GLN A 1 929 ? 0.727 4.867 29.860 1.00 94.69 929 GLN A N 1
ATOM 7448 C CA . GLN A 1 929 ? -0.538 5.379 29.343 1.00 94.69 929 GLN A CA 1
ATOM 7449 C C . GLN A 1 929 ? -1.619 5.181 30.400 1.00 94.69 929 GLN A C 1
ATOM 7451 O O . GLN A 1 929 ? -1.908 4.041 30.779 1.00 94.69 929 GLN A O 1
ATOM 7456 N N . ILE A 1 930 ? -2.212 6.278 30.870 1.00 94.88 930 ILE A N 1
ATOM 7457 C CA . ILE A 1 930 ? -3.204 6.251 31.950 1.00 94.88 930 ILE A CA 1
ATOM 7458 C C . ILE A 1 930 ? -4.549 6.788 31.488 1.00 94.88 930 ILE A C 1
ATOM 7460 O O . ILE A 1 930 ? -4.620 7.783 30.779 1.00 94.88 930 ILE A O 1
ATOM 7464 N N . VAL A 1 931 ? -5.631 6.182 31.952 1.00 91.81 931 VAL A N 1
ATOM 7465 C CA . VAL A 1 931 ? -6.990 6.691 31.786 1.00 91.81 931 VAL A CA 1
ATOM 7466 C C . VAL A 1 931 ? -7.528 6.990 33.185 1.00 91.81 931 VAL A C 1
ATOM 7468 O O . VAL A 1 931 ? -7.943 6.073 33.901 1.00 91.81 931 VAL A O 1
ATOM 7471 N N . PRO A 1 932 ? -7.484 8.261 33.624 1.00 90.19 932 PRO A N 1
ATOM 7472 C CA . PRO A 1 932 ? -8.029 8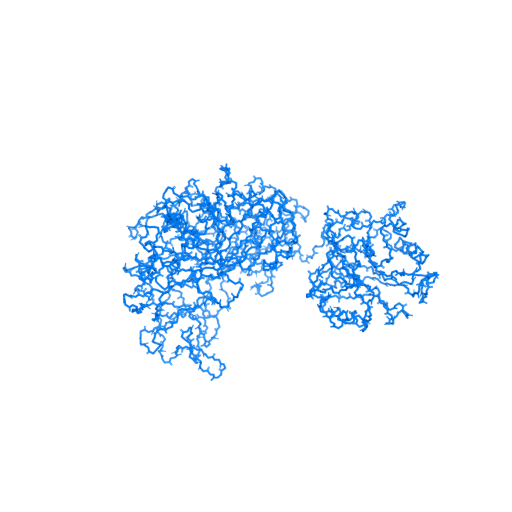.642 34.915 1.00 90.19 932 PRO A CA 1
ATOM 7473 C C . PRO A 1 932 ? -9.537 8.412 34.967 1.00 90.19 932 PRO A C 1
ATOM 7475 O O . PRO A 1 932 ? -10.248 8.613 33.979 1.00 90.19 932 PRO A O 1
ATOM 7478 N N . LYS A 1 933 ? -10.042 8.050 36.144 1.00 85.12 933 LYS A N 1
ATOM 7479 C CA . LYS A 1 933 ? -11.479 8.051 36.397 1.00 85.12 933 LYS A CA 1
ATOM 7480 C C . LYS A 1 933 ? -11.949 9.492 36.568 1.00 85.12 933 LYS A C 1
ATOM 7482 O O . LYS A 1 933 ? -11.635 10.140 37.557 1.00 85.12 933 LYS A O 1
ATOM 7487 N N . TRP A 1 934 ? -12.675 9.985 35.576 1.00 81.88 934 TRP A N 1
ATOM 7488 C CA . TRP A 1 934 ? -13.301 11.306 35.602 1.00 81.88 934 TRP A CA 1
ATOM 7489 C C . TRP A 1 934 ? -14.647 11.230 36.337 1.00 81.88 934 TRP A C 1
ATOM 7491 O O . TRP A 1 934 ? -15.346 10.224 36.193 1.00 81.88 934 TRP A O 1
ATOM 7501 N N . GLU A 1 935 ? -14.996 12.264 37.108 1.00 59.84 935 GLU A N 1
ATOM 7502 C CA . GLU A 1 935 ? -16.328 12.405 37.725 1.00 59.84 935 GLU A CA 1
ATOM 7503 C C . GLU A 1 935 ? -17.445 12.682 36.710 1.00 59.84 935 GLU A C 1
ATOM 7505 O O . GLU A 1 935 ? -17.182 13.375 35.693 1.00 59.84 935 GLU A O 1
#